Protein AF-0000000078803824 (afdb_homodimer)

Solvent-accessible surface area (backbone atoms only — not comparable to full-atom values): 54491 Å² total; per-residue (Å²): 132,78,79,74,80,80,73,54,70,80,47,71,66,56,55,49,38,40,57,71,44,44,69,48,66,84,35,58,51,28,41,52,42,49,44,40,53,62,34,44,68,59,43,46,65,70,45,29,51,63,66,74,70,58,66,74,62,57,33,62,80,34,62,63,42,65,62,36,74,56,30,38,49,68,44,58,50,44,50,47,41,47,64,55,35,48,16,42,40,53,66,41,57,42,48,47,38,25,36,46,71,50,48,48,52,46,40,66,52,39,54,52,47,29,52,52,52,71,46,52,39,37,48,26,30,48,90,40,15,50,33,54,46,38,44,40,33,20,47,43,30,21,54,40,35,63,55,56,60,69,59,69,70,54,48,73,58,39,43,78,30,42,82,40,40,46,47,36,84,27,54,16,47,31,49,14,49,32,49,50,51,49,34,38,52,28,58,74,38,44,61,55,89,88,44,73,16,23,47,38,57,3,46,59,52,41,32,63,71,73,64,41,78,44,58,30,37,40,28,34,66,63,56,60,66,48,56,43,50,30,24,29,50,46,25,47,1,35,70,25,48,41,64,29,60,51,49,85,69,64,23,54,34,65,68,54,44,53,53,48,51,52,52,31,52,74,65,39,25,44,60,44,32,38,44,38,43,30,26,30,86,74,41,20,28,51,32,65,32,46,62,49,39,54,50,19,61,75,62,66,22,42,28,33,30,48,12,35,59,39,44,54,40,57,46,17,87,85,52,28,68,73,52,51,35,58,57,67,28,48,26,38,25,33,23,37,28,34,78,60,48,33,62,56,42,33,10,24,24,33,35,68,52,39,66,50,49,56,54,56,54,49,74,35,89,76,68,26,43,88,73,39,67,29,53,35,26,62,38,87,51,46,57,28,50,65,61,53,56,57,50,48,47,44,42,38,41,46,8,34,56,36,46,19,52,54,48,53,50,20,32,52,49,31,49,50,51,52,50,56,35,64,69,34,65,40,35,42,69,72,39,76,52,76,33,32,16,27,28,28,39,77,39,51,49,65,43,54,57,22,57,75,71,42,52,73,67,52,41,51,53,47,49,53,32,43,29,51,37,44,52,50,31,43,53,50,37,51,47,64,55,77,39,34,56,30,64,41,73,45,53,50,59,92,60,77,48,40,86,38,49,29,40,25,40,28,41,71,38,88,72,44,47,74,66,52,55,55,47,51,56,53,50,47,55,57,46,44,67,69,40,83,55,36,47,54,51,42,53,52,53,24,52,57,51,46,64,76,102,132,79,80,75,80,80,72,54,69,80,46,70,66,56,54,48,38,41,58,70,44,44,71,48,64,83,36,59,52,29,41,51,44,48,43,42,53,63,34,46,68,59,42,46,64,69,44,28,50,65,65,74,70,57,65,75,62,56,32,62,80,35,62,62,41,67,62,35,75,55,29,38,50,67,45,57,51,44,50,48,42,47,65,54,34,49,17,43,40,54,66,41,57,41,49,49,39,23,36,47,72,50,49,48,52,46,41,68,52,39,54,51,47,30,52,50,52,71,47,51,40,36,48,26,31,48,90,42,13,49,33,54,48,37,46,39,34,20,47,42,32,21,54,42,34,64,57,56,61,70,58,70,70,55,48,71,58,40,45,80,30,43,82,38,41,45,46,37,85,28,53,16,48,32,49,15,50,34,49,51,50,50,32,38,50,27,60,73,37,44,60,55,89,88,45,72,16,23,45,37,57,3,46,58,53,42,32,63,71,75,64,42,78,43,59,32,37,40,28,33,67,63,56,62,66,47,54,44,51,31,25,28,50,45,24,47,1,35,69,25,50,39,64,29,60,52,48,87,71,65,23,54,34,64,68,56,44,52,52,48,52,52,51,32,51,73,65,40,26,43,58,43,32,36,45,38,43,32,26,29,86,74,44,21,28,51,33,66,33,48,62,50,40,53,50,21,60,74,63,65,22,42,28,33,31,48,12,37,58,40,45,56,40,57,48,18,87,87,51,28,67,74,54,50,35,58,55,68,28,47,27,38,24,34,24,38,30,33,77,60,50,35,63,56,40,33,10,24,24,33,36,68,52,41,67,51,49,55,54,56,54,50,74,36,86,74,67,24,43,86,73,40,67,30,52,34,27,61,38,88,52,44,56,29,50,63,60,52,56,57,50,48,49,44,40,38,40,46,8,33,55,35,46,18,53,56,49,51,51,20,31,51,49,29,48,51,53,52,49,55,33,63,69,34,65,39,35,42,70,72,40,76,52,74,34,31,17,27,26,28,39,78,40,51,48,66,44,56,58,21,58,75,73,42,51,74,69,52,41,52,54,45,49,53,32,41,27,50,37,44,53,51,28,42,54,50,38,52,48,62,56,78,38,33,57,30,65,39,73,46,52,50,58,92,59,77,48,42,85,38,49,28,40,24,39,28,42,71,39,87,72,45,47,73,66,53,56,55,47,50,54,52,49,47,54,57,46,44,67,70,41,84,55,36,47,54,51,41,53,53,51,24,52,59,51,47,64,78,101

Radius of gyration: 29.76 Å; Cα contacts (8 Å, |Δi|>4): 2350; chains: 2; bounding box: 78×91×84 Å

Nearest PDB structures (foldseek):
  4rj0-assembly2_D  TM=9.073E-01  e=3.257E-35  Sphaerobacter thermophilus DSM 20745
  4rj0-assembly2_C  TM=8.876E-01  e=8.154E-36  Sphaerobacter thermophilus DSM 20745
  4rlg-assembly1_B  TM=8.955E-01  e=3.821E-35  Sphaerobacter thermophilus DSM 20745
  4rlg-assembly2_C  TM=8.941E-01  e=1.109E-34  Sphaerobacter thermophilus DSM 20745
  7a0a-assembly2_D  TM=9.058E-01  e=8.853E-34  Mus musculus

Structure (mmCIF, N/CA/C/O backbone):
data_AF-0000000078803824-model_v1
#
loop_
_entity.id
_entity.type
_entity.pdbx_description
1 polymer 'Hypothetical Glutamate decarboxylase'
#
loop_
_atom_site.group_PDB
_atom_site.id
_atom_site.type_symbol
_atom_site.label_atom_id
_atom_site.label_alt_id
_atom_site.label_comp_id
_atom_site.label_asym_id
_atom_site.label_entity_id
_atom_site.label_seq_id
_atom_site.pdbx_PDB_ins_code
_atom_site.Cartn_x
_atom_site.Cartn_y
_atom_site.Cartn_z
_atom_site.occupancy
_atom_site.B_iso_or_equiv
_atom_site.auth_seq_id
_atom_site.auth_comp_id
_atom_site.auth_asym_id
_atom_site.auth_atom_id
_atom_site.pdbx_PDB_model_num
ATOM 1 N N . MET A 1 1 ? -46.406 -16.578 17.766 1 24.45 1 MET A N 1
ATOM 2 C CA . MET A 1 1 ? -45.938 -16.891 16.406 1 24.45 1 MET A CA 1
ATOM 3 C C . MET A 1 1 ? -44.438 -16.875 16.312 1 24.45 1 MET A C 1
ATOM 5 O O . MET A 1 1 ? -43.812 -15.859 16.641 1 24.45 1 MET A O 1
ATOM 9 N N . THR A 1 2 ? -43.688 -17.875 16.469 1 27.47 2 THR A N 1
ATOM 10 C CA . THR A 1 2 ? -42.25 -18.125 16.719 1 27.47 2 THR A CA 1
ATOM 11 C C . THR A 1 2 ? -41.406 -17.594 15.57 1 27.47 2 THR A C 1
ATOM 13 O O . THR A 1 2 ? -41.656 -17.938 14.414 1 27.47 2 THR A O 1
ATOM 16 N N . ILE A 1 3 ? -40.969 -16.391 15.688 1 36.97 3 ILE A N 1
ATOM 17 C CA . ILE A 1 3 ? -40.094 -15.844 14.656 1 36.97 3 ILE A CA 1
ATOM 18 C C . ILE A 1 3 ? -39.188 -16.938 14.125 1 36.97 3 ILE A C 1
ATOM 20 O O . ILE A 1 3 ? -38.375 -17.484 14.875 1 36.97 3 ILE A O 1
ATOM 24 N N . GLU A 1 4 ? -39.469 -17.703 13.328 1 34.03 4 GLU A N 1
ATOM 25 C CA . GLU A 1 4 ? -38.719 -18.797 12.734 1 34.03 4 GLU A CA 1
ATOM 26 C C . GLU A 1 4 ? -37.344 -18.359 12.258 1 34.03 4 GLU A C 1
ATOM 28 O O . GLU A 1 4 ? -37.25 -17.438 11.438 1 34.03 4 GLU A O 1
ATOM 33 N N . GLU A 1 5 ? -36.219 -18.391 12.984 1 39.97 5 GLU A N 1
ATOM 34 C CA . GLU A 1 5 ? -34.781 -18.125 12.844 1 39.97 5 GLU A CA 1
ATOM 35 C C . GLU A 1 5 ? -34.25 -18.703 11.539 1 39.97 5 GLU A C 1
ATOM 37 O O . GLU A 1 5 ? -34.094 -19.922 11.406 1 39.97 5 GLU A O 1
ATOM 42 N N . ARG A 1 6 ? -34.625 -18.203 10.508 1 50.47 6 ARG A N 1
ATOM 43 C CA . ARG A 1 6 ? -34.156 -18.625 9.195 1 50.47 6 ARG A CA 1
ATOM 44 C C . ARG A 1 6 ? -32.625 -18.609 9.125 1 50.47 6 ARG A C 1
ATOM 46 O O . ARG A 1 6 ? -31.984 -17.609 9.438 1 50.47 6 ARG A O 1
ATOM 53 N N . THR A 1 7 ? -32.031 -19.812 9.203 1 55.06 7 THR A N 1
ATOM 54 C CA . THR A 1 7 ? -30.594 -19.969 9.062 1 55.06 7 THR A CA 1
ATOM 55 C C . THR A 1 7 ? -30.188 -20.047 7.594 1 55.06 7 THR A C 1
ATOM 57 O O . THR A 1 7 ? -30.828 -20.734 6.809 1 55.06 7 THR A O 1
ATOM 60 N N . ALA A 1 8 ? -29.234 -19.281 7.242 1 68.44 8 ALA A N 1
ATOM 61 C CA . ALA A 1 8 ? -28.703 -19.359 5.879 1 68.44 8 ALA A CA 1
ATOM 62 C C . ALA A 1 8 ? -27.953 -20.672 5.66 1 68.44 8 ALA A C 1
ATOM 64 O O . ALA A 1 8 ? -27.172 -21.094 6.52 1 68.44 8 ALA A O 1
ATOM 65 N N . ASP A 1 9 ? -28.297 -21.422 4.605 1 72.81 9 ASP A N 1
ATOM 66 C CA . ASP A 1 9 ? -27.641 -22.688 4.293 1 72.81 9 ASP A CA 1
ATOM 67 C C . ASP A 1 9 ? -26.609 -22.516 3.18 1 72.81 9 ASP A C 1
ATOM 69 O O . ASP A 1 9 ? -26.781 -21.672 2.293 1 72.81 9 ASP A O 1
ATOM 73 N N . VAL A 1 10 ? -25.578 -23.172 3.447 1 83.75 10 VAL A N 1
ATOM 74 C CA . VAL A 1 10 ? -24.531 -23.156 2.424 1 83.75 10 VAL A CA 1
ATOM 75 C C . VAL A 1 10 ? -24.766 -24.281 1.428 1 83.75 10 VAL A C 1
ATOM 77 O O . VAL A 1 10 ? -24.656 -25.453 1.778 1 83.75 10 VAL A O 1
ATOM 80 N N . ASN A 1 11 ? -25.203 -23.953 0.291 1 84.38 11 ASN A N 1
ATOM 81 C CA . ASN A 1 11 ? -25.312 -24.859 -0.838 1 84.38 11 ASN A CA 1
ATOM 82 C C . ASN A 1 11 ? -25.047 -24.156 -2.164 1 84.38 11 ASN A C 1
ATOM 84 O O . ASN A 1 11 ? -24.953 -22.922 -2.209 1 84.38 11 ASN A O 1
ATOM 88 N N . LEU A 1 12 ? -24.906 -24.875 -3.119 1 83.69 12 LEU A N 1
ATOM 89 C CA . LEU A 1 12 ? -24.484 -24.344 -4.414 1 83.69 12 LEU A CA 1
ATOM 90 C C . LEU A 1 12 ? -25.547 -23.391 -4.973 1 83.69 12 LEU A C 1
ATOM 92 O O . LEU A 1 12 ? -25.219 -22.391 -5.617 1 83.69 12 LEU A O 1
ATOM 96 N N . GLU A 1 13 ? -26.75 -23.672 -4.715 1 83.25 13 GLU A N 1
ATOM 97 C CA . GLU A 1 13 ? -27.844 -22.844 -5.207 1 83.25 13 GLU A CA 1
ATOM 98 C C . GLU A 1 13 ? -27.812 -21.453 -4.57 1 83.25 13 GLU A C 1
ATOM 100 O O . GLU A 1 13 ? -27.984 -20.453 -5.258 1 83.25 13 GLU A O 1
ATOM 105 N N . SER A 1 14 ? -27.625 -21.484 -3.311 1 83.88 14 SER A N 1
ATOM 106 C CA . SER A 1 14 ? -27.562 -20.219 -2.598 1 83.88 14 SER A CA 1
ATOM 107 C C . SER A 1 14 ? -26.375 -19.375 -3.057 1 83.88 14 SER A C 1
ATOM 109 O O . SER A 1 14 ? -26.484 -18.156 -3.162 1 83.88 14 SER A O 1
ATOM 111 N N . LEU A 1 15 ? -25.297 -20.047 -3.307 1 87.12 15 LEU A N 1
ATOM 112 C CA . LEU A 1 15 ? -24.109 -19.328 -3.771 1 87.12 15 LEU A CA 1
ATOM 113 C C . LEU A 1 15 ? -24.328 -18.797 -5.18 1 87.12 15 LEU A C 1
ATOM 115 O O . LEU A 1 15 ? -23.922 -17.656 -5.48 1 87.12 15 LEU A O 1
ATOM 119 N N . HIS A 1 16 ? -24.969 -19.609 -5.969 1 86.5 16 HIS A N 1
ATOM 120 C CA . HIS A 1 16 ? -25.281 -19.141 -7.316 1 86.5 16 HIS A CA 1
ATOM 121 C C . HIS A 1 16 ? -26.156 -17.906 -7.289 1 86.5 16 HIS A C 1
ATOM 123 O O . HIS A 1 16 ? -25.984 -17 -8.109 1 86.5 16 HIS A O 1
ATOM 129 N N . ARG A 1 17 ? -27.016 -17.844 -6.348 1 84.19 17 ARG A N 1
ATOM 130 C CA . ARG A 1 17 ? -27.953 -16.719 -6.238 1 84.19 17 ARG A CA 1
ATOM 131 C C . ARG A 1 17 ? -27.219 -15.422 -5.938 1 84.19 17 ARG A C 1
ATOM 133 O O . ARG A 1 17 ? -27.578 -14.367 -6.465 1 84.19 17 ARG A O 1
ATOM 140 N N . ILE A 1 18 ? -26.266 -15.531 -5.156 1 86.69 18 ILE A N 1
ATOM 141 C CA . ILE A 1 18 ? -25.594 -14.297 -4.773 1 86.69 18 ILE A CA 1
ATOM 142 C C . ILE A 1 18 ? -24.797 -13.75 -5.961 1 86.69 18 ILE A C 1
ATOM 144 O O . ILE A 1 18 ? -24.484 -12.555 -6.012 1 86.69 18 ILE A O 1
ATOM 148 N N . PHE A 1 19 ? -24.547 -14.602 -6.961 1 87.88 19 PHE A N 1
ATOM 149 C CA . PHE A 1 19 ? -23.781 -14.172 -8.125 1 87.88 19 PHE A CA 1
ATOM 150 C C . PHE A 1 19 ? -24.703 -13.844 -9.297 1 87.88 19 PHE A C 1
ATOM 152 O O . PHE A 1 19 ? -24.266 -13.289 -10.305 1 87.88 19 PHE A O 1
ATOM 159 N N . THR A 1 20 ? -25.969 -14.156 -9.188 1 82.81 20 THR A N 1
ATOM 160 C CA . THR A 1 20 ? -26.812 -14.055 -10.383 1 82.81 20 THR A CA 1
ATOM 161 C C . THR A 1 20 ? -28.031 -13.18 -10.109 1 82.81 20 THR A C 1
ATOM 163 O O . THR A 1 20 ? -28.641 -12.656 -11.039 1 82.81 20 THR A O 1
ATOM 166 N N . ILE A 1 21 ? -28.391 -13.07 -8.836 1 79.38 21 ILE A N 1
ATOM 167 C CA . ILE A 1 21 ? -29.609 -12.336 -8.516 1 79.38 21 ILE A CA 1
ATOM 168 C C . ILE A 1 21 ? -29.25 -11.039 -7.793 1 79.38 21 ILE A C 1
ATOM 170 O O . ILE A 1 21 ? -28.656 -11.062 -6.711 1 79.38 21 ILE A O 1
ATOM 174 N N . PRO A 1 22 ? -29.688 -9.977 -8.406 1 81.44 22 PRO A N 1
ATOM 175 C CA . PRO A 1 22 ? -29.438 -8.695 -7.738 1 81.44 22 PRO A CA 1
ATOM 176 C C . PRO A 1 22 ? -30.234 -8.539 -6.441 1 81.44 22 PRO A C 1
ATOM 178 O O . PRO A 1 22 ? -31.25 -9.203 -6.254 1 81.44 22 PRO A O 1
ATOM 181 N N . GLU A 1 23 ? -29.75 -7.68 -5.629 1 79.12 23 GLU A N 1
ATOM 182 C CA . GLU A 1 23 ? -30.484 -7.379 -4.406 1 79.12 23 GLU A CA 1
ATOM 183 C C . GLU A 1 23 ? -31.766 -6.617 -4.703 1 79.12 23 GLU A C 1
ATOM 185 O O . GLU A 1 23 ? -31.766 -5.68 -5.508 1 79.12 23 GLU A O 1
ATOM 190 N N . ALA A 1 24 ? -32.812 -7.066 -4.059 1 77 24 ALA A N 1
ATOM 191 C CA . ALA A 1 24 ? -34.094 -6.418 -4.27 1 77 24 ALA A CA 1
ATOM 192 C C . ALA A 1 24 ? -34.094 -5 -3.701 1 77 24 ALA A C 1
ATOM 194 O O . ALA A 1 24 ? -33.5 -4.75 -2.643 1 77 24 ALA A O 1
ATOM 195 N N . PRO A 1 25 ? -34.75 -4.086 -4.418 1 78.19 25 PRO A N 1
ATOM 196 C CA . PRO A 1 25 ? -34.812 -2.705 -3.932 1 78.19 25 PRO A CA 1
ATOM 197 C C . PRO A 1 25 ? -35.469 -2.598 -2.549 1 78.19 25 PRO A C 1
ATOM 199 O O . PRO A 1 25 ? -35.125 -1.695 -1.778 1 78.19 25 PRO A O 1
ATOM 202 N N . ASP A 1 26 ? -36.25 -3.574 -2.244 1 81.62 26 ASP A N 1
ATOM 203 C CA . ASP A 1 26 ? -36.969 -3.494 -0.976 1 81.62 26 ASP A CA 1
ATOM 204 C C . ASP A 1 26 ? -36.25 -4.293 0.111 1 81.62 26 ASP A C 1
ATOM 206 O O . ASP A 1 26 ? -36.719 -4.324 1.261 1 81.62 26 ASP A O 1
ATOM 210 N N . SER A 1 27 ? -35.219 -4.883 -0.281 1 84.12 27 SER A N 1
ATOM 211 C CA . SER A 1 27 ? -34.406 -5.543 0.733 1 84.12 27 SER A CA 1
ATOM 212 C C . SER A 1 27 ? -33.75 -4.523 1.657 1 84.12 27 SER A C 1
ATOM 214 O O . SER A 1 27 ? -33.781 -3.324 1.383 1 84.12 27 SER A O 1
ATOM 216 N N . THR A 1 28 ? -33.219 -4.988 2.781 1 83.5 28 THR A N 1
ATOM 217 C CA . THR A 1 28 ? -32.5 -4.102 3.705 1 83.5 28 THR A CA 1
ATOM 218 C C . THR A 1 28 ? -31.359 -3.389 3.002 1 83.5 28 THR A C 1
ATOM 220 O O . THR A 1 28 ? -31.219 -2.17 3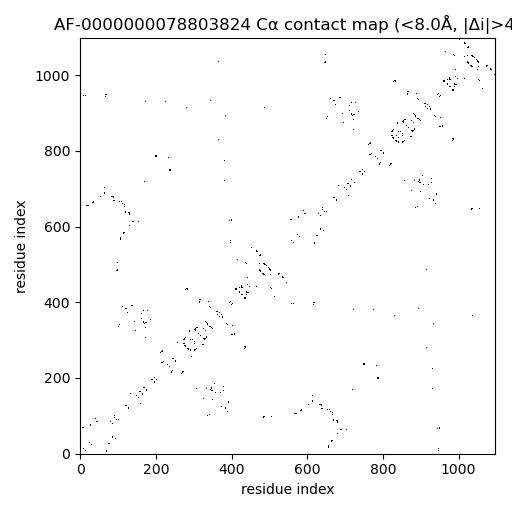.119 1 83.5 28 THR A O 1
ATOM 223 N N . LEU A 1 29 ? -30.609 -4.074 2.297 1 85.06 29 LEU A N 1
ATOM 224 C CA . LEU A 1 29 ? -29.484 -3.492 1.569 1 85.06 29 LEU A CA 1
ATOM 225 C C . LEU A 1 29 ? -29.984 -2.543 0.482 1 85.06 29 LEU A C 1
ATOM 227 O O . LEU A 1 29 ? -29.406 -1.471 0.281 1 85.06 29 LEU A O 1
ATOM 231 N N . GLY A 1 30 ? -30.969 -2.951 -0.21 1 81.5 30 GLY A N 1
ATOM 232 C CA . GLY A 1 30 ? -31.562 -2.086 -1.217 1 81.5 30 GLY A CA 1
ATOM 233 C C . GLY A 1 30 ? -32.062 -0.773 -0.65 1 81.5 30 GLY A C 1
ATOM 234 O O . GLY A 1 30 ? -31.875 0.287 -1.242 1 81.5 30 GLY A O 1
ATOM 235 N N . LYS A 1 31 ? -32.688 -0.847 0.504 1 83.06 31 LYS A N 1
ATOM 236 C CA . LYS A 1 31 ? -33.188 0.347 1.164 1 83.06 31 LYS A CA 1
ATOM 237 C C . LYS A 1 31 ? -32.062 1.277 1.592 1 83.06 31 LYS A C 1
ATOM 239 O O . LYS A 1 31 ? -32.156 2.492 1.4 1 83.06 31 LYS A O 1
ATOM 244 N N . ILE A 1 32 ? -31.125 0.719 2.127 1 80.5 32 ILE A N 1
ATOM 245 C CA . ILE A 1 32 ? -29.984 1.502 2.586 1 80.5 32 ILE A CA 1
ATOM 246 C C . ILE A 1 32 ? -29.297 2.178 1.395 1 80.5 32 ILE A C 1
ATOM 248 O O . ILE A 1 32 ? -28.953 3.355 1.462 1 80.5 32 ILE A O 1
ATOM 252 N N . GLU A 1 33 ? -29.141 1.432 0.379 1 83 33 GLU A N 1
ATOM 253 C CA . GLU A 1 33 ? -28.547 1.986 -0.833 1 83 33 GLU A CA 1
ATOM 254 C C . GLU A 1 33 ? -29.359 3.158 -1.365 1 83 33 GLU A C 1
ATOM 256 O O . GLU A 1 33 ? -28.797 4.176 -1.775 1 83 33 GLU A O 1
ATOM 261 N N . GLN A 1 34 ? -30.641 2.994 -1.37 1 80.38 34 GLN A N 1
ATOM 262 C CA . GLN A 1 34 ? -31.531 4.051 -1.845 1 80.38 34 GLN A CA 1
ATOM 263 C C . GLN A 1 34 ? -31.453 5.281 -0.947 1 80.38 34 GLN A C 1
ATOM 265 O O . GLN A 1 34 ? -31.438 6.41 -1.436 1 80.38 34 GLN A O 1
ATOM 270 N N . GLU A 1 35 ? -31.422 5.059 0.313 1 81.81 35 GLU A N 1
ATOM 271 C CA . GLU A 1 35 ? -31.359 6.168 1.263 1 81.81 35 GLU A CA 1
ATOM 272 C C . GLU A 1 35 ? -30.078 6.969 1.098 1 81.81 35 GLU A C 1
ATOM 274 O O . GLU A 1 35 ? -30.094 8.203 1.125 1 81.81 35 GLU A O 1
ATOM 279 N N . ILE A 1 36 ? -29.062 6.305 0.88 1 77.31 36 ILE A N 1
ATOM 280 C CA . ILE A 1 36 ? -27.781 6.957 0.707 1 77.31 36 ILE A CA 1
ATOM 281 C C . ILE A 1 36 ? -27.766 7.738 -0.604 1 77.31 36 ILE A C 1
ATOM 283 O O . ILE A 1 36 ? -27.25 8.859 -0.661 1 77.31 36 ILE A O 1
ATOM 287 N N . SER A 1 37 ? -28.344 7.105 -1.604 1 76.69 37 SER A N 1
ATOM 288 C CA . SER A 1 37 ? -28.391 7.727 -2.922 1 76.69 37 SER A CA 1
ATOM 289 C C . SER A 1 37 ? -29.234 8.992 -2.906 1 76.69 37 SER A C 1
ATOM 291 O O . SER A 1 37 ? -28.922 9.969 -3.59 1 76.69 37 SER A O 1
ATOM 293 N N . GLN A 1 38 ? -30.25 8.93 -2.109 1 76.56 38 GLN A N 1
ATOM 294 C CA . GLN A 1 38 ? -31.203 10.031 -2.104 1 76.56 38 GLN A CA 1
ATOM 295 C C . GLN A 1 38 ? -30.672 11.211 -1.293 1 76.56 38 GLN A C 1
ATOM 297 O O . GLN A 1 38 ? -30.859 12.367 -1.683 1 76.56 38 GLN A O 1
ATOM 302 N N . ASN A 1 39 ? -30.125 10.844 -0.148 1 76.88 39 ASN A N 1
ATOM 303 C CA . ASN A 1 39 ? -29.609 11.898 0.708 1 76.88 39 ASN A CA 1
ATOM 304 C C . ASN A 1 39 ? -28.516 11.375 1.642 1 76.88 39 ASN A C 1
ATOM 306 O O . ASN A 1 39 ? -28.797 11.016 2.787 1 76.88 39 ASN A O 1
ATOM 310 N N . LEU A 1 40 ? -27.406 11.508 1.188 1 76 40 LEU A N 1
ATOM 311 C CA . LEU A 1 40 ? -26.266 10.984 1.94 1 76 40 LEU A CA 1
ATOM 312 C C . LEU A 1 40 ? -26.125 11.695 3.281 1 76 40 LEU A C 1
ATOM 314 O O . LEU A 1 40 ? -25.938 11.055 4.316 1 76 40 LEU A O 1
ATOM 318 N N . ASN A 1 41 ? -26.141 13.039 3.219 1 73.69 41 ASN A N 1
ATOM 319 C CA . ASN A 1 41 ? -25.984 13.82 4.441 1 73.69 41 ASN A CA 1
ATOM 320 C C . ASN A 1 41 ? -27.031 13.445 5.484 1 73.69 41 ASN A C 1
ATOM 322 O O . ASN A 1 41 ? -26.719 13.305 6.668 1 73.69 41 ASN A O 1
ATOM 326 N N . GLU A 1 42 ? -28.219 13.352 4.977 1 76.12 42 GLU A N 1
ATOM 327 C CA . GLU A 1 42 ? -29.281 12.969 5.887 1 76.12 42 GLU A CA 1
ATOM 328 C C . GLU A 1 42 ? -29.078 11.547 6.414 1 76.12 42 GLU A C 1
ATOM 330 O O . GLU A 1 42 ? -29.328 11.273 7.59 1 76.12 42 GLU A O 1
ATOM 335 N N . PHE A 1 43 ? -28.766 10.727 5.559 1 80.5 43 PHE A N 1
ATOM 336 C CA . PHE A 1 43 ? -28.5 9.344 5.957 1 80.5 43 PHE A CA 1
ATOM 337 C C . PHE A 1 43 ? -27.422 9.289 7.035 1 80.5 43 PHE A C 1
ATOM 339 O O . PHE A 1 43 ? -27.609 8.633 8.062 1 80.5 43 PHE A O 1
ATOM 346 N N . LEU A 1 44 ? -26.344 9.938 6.805 1 77.12 44 LEU A N 1
ATOM 347 C CA . LEU A 1 44 ? -25.234 9.938 7.758 1 77.12 44 LEU A CA 1
ATOM 348 C C . LEU A 1 44 ? -25.641 10.625 9.062 1 77.12 44 LEU A C 1
ATOM 350 O O . LEU A 1 44 ? -25.297 10.148 10.148 1 77.12 44 LEU A O 1
ATOM 354 N N . GLY A 1 45 ? -26.281 11.742 8.906 1 74.25 45 GLY A N 1
ATOM 355 C CA . GLY A 1 45 ? -26.766 12.445 10.086 1 74.25 45 GLY A CA 1
ATOM 356 C C . GLY A 1 45 ? -27.688 11.594 10.953 1 74.25 45 GLY A C 1
ATOM 357 O O . GLY A 1 45 ? -27.641 11.68 12.18 1 74.25 45 GLY A O 1
ATOM 358 N N . THR A 1 46 ? -28.438 10.719 10.305 1 78.38 46 THR A N 1
ATOM 359 C CA . THR A 1 46 ? -29.422 9.898 10.992 1 78.38 46 THR A CA 1
ATOM 360 C C . THR A 1 46 ? -28.75 8.664 11.609 1 78.38 46 THR A C 1
ATOM 362 O O . THR A 1 46 ? -29.172 8.188 12.664 1 78.38 46 THR A O 1
ATOM 365 N N . HIS A 1 47 ? -27.812 8.273 10.953 1 79.69 47 HIS A N 1
ATOM 366 C CA . HIS A 1 47 ? -27.328 6.953 11.336 1 79.69 47 HIS A CA 1
ATOM 367 C C . HIS A 1 47 ? -26.031 7.051 12.125 1 79.69 47 HIS A C 1
ATOM 369 O O . HIS A 1 47 ? -25.625 6.098 12.797 1 79.69 47 HIS A O 1
ATOM 375 N N . ILE A 1 48 ? -25.312 8.094 11.984 1 74.25 48 ILE A N 1
ATOM 376 C CA . ILE A 1 48 ? -24.125 8.266 12.797 1 74.25 48 ILE A CA 1
ATOM 377 C C . ILE A 1 48 ? -24.516 8.641 14.219 1 74.25 48 ILE A C 1
ATOM 379 O O . ILE A 1 48 ? -25.328 9.531 14.43 1 74.25 48 ILE A O 1
ATOM 383 N N . ALA A 1 49 ? -23.938 7.891 15.117 1 63.34 49 ALA A N 1
ATOM 384 C CA . ALA A 1 49 ? -24.281 8.047 16.531 1 63.34 49 ALA A CA 1
ATOM 385 C C . ALA A 1 49 ? -23.828 9.398 17.062 1 63.34 49 ALA A C 1
ATOM 387 O O . ALA A 1 49 ? -22.734 9.859 16.734 1 63.34 49 ALA A O 1
ATOM 388 N N . ALA A 1 50 ? -24.641 9.805 17.781 1 55.91 50 ALA A N 1
ATOM 389 C CA . ALA A 1 50 ? -24.406 11.102 18.406 1 55.91 50 ALA A CA 1
ATOM 390 C C . ALA A 1 50 ? -23.328 11 19.484 1 55.91 50 ALA A C 1
ATOM 392 O O . ALA A 1 50 ? -22.516 11.922 19.641 1 55.91 50 ALA A O 1
ATOM 393 N N . ILE A 1 51 ? -23.438 9.844 20.094 1 59.28 51 ILE A N 1
ATOM 394 C CA . ILE A 1 51 ? -22.484 9.695 21.188 1 59.28 51 ILE A CA 1
ATOM 395 C C . ILE A 1 51 ? -21.359 8.766 20.766 1 59.28 51 ILE A C 1
ATOM 397 O O . ILE A 1 51 ? -21.594 7.645 20.312 1 59.28 51 ILE A O 1
ATOM 401 N N . GLU A 1 52 ? -20.234 9.344 21.031 1 64.44 52 GLU A N 1
ATOM 402 C CA . GLU A 1 52 ? -19.031 8.578 20.688 1 64.44 52 GLU A CA 1
ATOM 403 C C . GLU A 1 52 ? -18.781 7.473 21.703 1 64.44 52 GLU A C 1
ATOM 405 O O . GLU A 1 52 ? -18.891 7.695 22.906 1 64.44 52 GLU A O 1
ATOM 410 N N . LYS A 1 53 ? -18.656 6.297 21.312 1 73.69 53 LYS A N 1
ATOM 411 C CA . LYS A 1 53 ? -18.266 5.156 22.141 1 73.69 53 LYS A CA 1
ATOM 412 C C . LYS A 1 53 ? -16.734 5.039 22.203 1 73.69 53 LYS A C 1
ATOM 414 O O . LYS A 1 53 ? -16.047 5.363 21.234 1 73.69 53 LYS A O 1
ATOM 419 N N . PRO A 1 54 ? -16.281 4.691 23.453 1 76.06 54 PRO A N 1
ATOM 420 C CA . PRO A 1 54 ? -14.852 4.395 23.516 1 76.06 54 PRO A CA 1
ATOM 421 C C . PRO A 1 54 ? -14.422 3.299 22.547 1 76.06 54 PRO A C 1
ATOM 423 O O . PRO A 1 54 ? -15.188 2.355 22.312 1 76.06 54 PRO A O 1
ATOM 426 N N . LEU A 1 55 ? -13.297 3.49 22.047 1 79 55 LEU A N 1
ATOM 427 C CA . LEU A 1 55 ? -12.766 2.555 21.062 1 79 55 LEU A CA 1
ATOM 428 C C . LEU A 1 55 ? -12.805 1.125 21.594 1 79 55 LEU A C 1
ATOM 430 O O . LEU A 1 55 ? -13.086 0.189 20.844 1 79 55 LEU A O 1
ATOM 434 N N . ALA A 1 56 ? -12.5 0.919 22.875 1 81.69 56 ALA A N 1
ATOM 435 C CA . ALA A 1 56 ? -12.484 -0.406 23.5 1 81.69 56 ALA A CA 1
ATOM 436 C C . ALA A 1 56 ? -13.844 -1.084 23.375 1 81.69 56 ALA A C 1
ATOM 438 O O . ALA A 1 56 ? -13.93 -2.305 23.219 1 81.69 56 ALA A O 1
ATOM 439 N N . GLU A 1 57 ? -14.844 -0.308 23.469 1 85.62 57 GLU A N 1
ATOM 440 C CA . GLU A 1 57 ? -16.203 -0.845 23.328 1 85.62 57 GLU A CA 1
ATOM 441 C C . GLU A 1 57 ? -16.5 -1.209 21.875 1 85.62 57 GLU A C 1
ATOM 443 O O . GLU A 1 57 ? -17.141 -2.219 21.609 1 85.62 57 GLU A O 1
ATOM 448 N N . ILE A 1 58 ? -16.094 -0.373 20.953 1 86.12 58 ILE A N 1
ATOM 449 C CA . ILE A 1 58 ? -16.297 -0.625 19.531 1 86.12 58 ILE A CA 1
ATOM 450 C C . ILE A 1 58 ? -15.57 -1.908 19.125 1 86.12 58 ILE A C 1
ATOM 452 O O . ILE A 1 58 ? -16.094 -2.697 18.344 1 86.12 58 ILE A O 1
ATOM 456 N N . GLU A 1 59 ? -14.398 -2.137 19.734 1 88 59 GLU A N 1
ATOM 457 C CA . GLU A 1 59 ? -13.57 -3.299 19.422 1 88 59 GLU A CA 1
ATOM 458 C C . GLU A 1 59 ? -14.289 -4.598 19.781 1 88 59 GLU A C 1
ATOM 460 O O . GLU A 1 59 ? -14.039 -5.637 19.172 1 88 59 GLU A O 1
ATOM 465 N N . GLN A 1 60 ? -15.164 -4.562 20.719 1 90.56 60 GLN A N 1
ATOM 466 C CA . GLN A 1 60 ? -15.898 -5.754 21.141 1 90.56 60 GLN A CA 1
ATOM 467 C C . GLN A 1 60 ? -16.828 -6.25 20.047 1 90.56 60 GLN A C 1
ATOM 469 O O . GLN A 1 60 ? -17.109 -7.449 19.953 1 90.56 60 GLN A O 1
ATOM 474 N N . ASP A 1 61 ? -17.266 -5.336 19.266 1 90.88 61 ASP A N 1
ATOM 475 C CA . ASP A 1 61 ? -18.141 -5.703 18.156 1 90.88 61 ASP A CA 1
ATOM 476 C C . ASP A 1 61 ? -17.344 -6.383 17.047 1 90.88 61 ASP A C 1
ATOM 478 O O . ASP A 1 61 ? -17.938 -7 16.141 1 90.88 61 ASP A O 1
ATOM 482 N N . PHE A 1 62 ? -16.078 -6.289 17.078 1 93.25 62 PHE A N 1
ATOM 483 C CA . PHE A 1 62 ? -15.18 -6.82 16.062 1 93.25 62 PHE A CA 1
ATOM 484 C C . PHE A 1 62 ? -14.094 -7.68 16.703 1 93.25 62 PHE A C 1
ATOM 486 O O . PHE A 1 62 ? -12.914 -7.551 16.359 1 93.25 62 PHE A O 1
ATOM 493 N N . ALA A 1 63 ? -14.438 -8.586 17.531 1 91.81 63 ALA A N 1
ATOM 494 C CA . ALA A 1 63 ? -13.477 -9.297 18.375 1 91.81 63 ALA A CA 1
ATOM 495 C C . ALA A 1 63 ? -13.266 -10.727 17.891 1 91.81 63 ALA A C 1
ATOM 497 O O . ALA A 1 63 ? -12.281 -11.367 18.25 1 91.81 63 ALA A O 1
ATOM 498 N N . SER A 1 64 ? -14.133 -11.234 17.094 1 93.5 64 SER A N 1
ATOM 499 C CA . SER A 1 64 ? -14.016 -12.625 16.688 1 93.5 64 SER A CA 1
ATOM 500 C C . SER A 1 64 ? -12.906 -12.805 15.648 1 93.5 64 SER A C 1
ATOM 502 O O . SER A 1 64 ? -12.891 -12.117 14.625 1 93.5 64 SER A O 1
ATOM 504 N N . HIS A 1 65 ? -12.047 -13.742 15.906 1 93.81 65 HIS A N 1
ATOM 505 C CA . HIS A 1 65 ? -10.977 -14.047 14.977 1 93.81 65 HIS A CA 1
ATOM 506 C C . HIS A 1 65 ? -11.352 -15.203 14.055 1 93.81 65 HIS A C 1
ATOM 508 O O . HIS A 1 65 ? -10.547 -15.633 13.227 1 93.81 65 HIS A O 1
ATOM 514 N N . ASP A 1 66 ? -12.523 -15.75 14.109 1 95.19 66 ASP A N 1
ATOM 515 C CA . ASP A 1 66 ? -12.969 -16.859 13.266 1 95.19 66 ASP A CA 1
ATOM 516 C C . ASP A 1 66 ? -13.781 -16.344 12.078 1 95.19 66 ASP A C 1
ATOM 518 O O . ASP A 1 66 ? -14.617 -15.453 12.227 1 95.19 66 ASP A O 1
ATOM 522 N N . ILE A 1 67 ? -13.461 -16.891 10.945 1 95.5 67 ILE A N 1
ATOM 523 C CA . ILE A 1 67 ? -14.422 -16.75 9.852 1 95.5 67 ILE A CA 1
ATOM 524 C C . ILE A 1 67 ? -15.688 -17.531 10.172 1 95.5 67 ILE A C 1
ATOM 526 O O . ILE A 1 67 ? -15.625 -18.719 10.531 1 95.5 67 ILE A O 1
ATOM 530 N N . PRO A 1 68 ? -16.859 -16.922 10.016 1 95.44 68 PRO A N 1
ATOM 531 C CA . PRO A 1 68 ? -18.094 -17.594 10.414 1 95.44 68 PRO A CA 1
ATOM 532 C C . PRO A 1 68 ? -18.312 -18.906 9.672 1 95.44 68 PRO A C 1
ATOM 534 O O . PRO A 1 68 ? -18.062 -18.984 8.461 1 95.44 68 PRO A O 1
ATOM 537 N N . GLU A 1 69 ? -18.75 -19.906 10.367 1 95.38 69 GLU A N 1
ATOM 538 C CA . GLU A 1 69 ? -19.094 -21.203 9.789 1 95.38 69 GLU A CA 1
ATOM 539 C C . GLU A 1 69 ? -20.5 -21.203 9.203 1 95.38 69 GLU A C 1
ATOM 541 O O . GLU A 1 69 ? -20.828 -22.047 8.375 1 95.38 69 GLU A O 1
ATOM 546 N N . GLN A 1 70 ? -21.281 -20.297 9.703 1 92.44 70 GLN A N 1
ATOM 547 C CA . GLN A 1 70 ? -22.625 -20.094 9.172 1 92.44 70 GLN A CA 1
ATOM 548 C C . GLN A 1 70 ? -22.734 -18.766 8.414 1 92.44 70 GLN A C 1
ATOM 550 O O . GLN A 1 70 ? -22.328 -17.719 8.922 1 92.44 70 GLN A O 1
ATOM 555 N N . PRO A 1 71 ? -23.281 -18.906 7.215 1 92.25 71 PRO A N 1
ATOM 556 C CA . PRO A 1 71 ? -23.453 -17.672 6.461 1 92.25 71 PRO A CA 1
ATOM 557 C C . PRO A 1 71 ? -24.5 -16.75 7.074 1 92.25 71 PRO A C 1
ATOM 559 O O . PRO A 1 71 ? -25.406 -17.203 7.773 1 92.25 71 PRO A O 1
ATOM 562 N N . SER A 1 72 ? -24.344 -15.445 6.895 1 91.31 72 SER A N 1
ATOM 563 C CA . SER A 1 72 ? -25.344 -14.453 7.254 1 91.31 72 SER A CA 1
ATOM 564 C C . SER A 1 72 ? -26.156 -14.023 6.039 1 91.31 72 SER A C 1
ATOM 566 O O . SER A 1 72 ? -25.625 -13.945 4.93 1 91.31 72 SER A O 1
ATOM 568 N N . PHE A 1 73 ? -27.422 -13.828 6.258 1 88.19 73 PHE A N 1
ATOM 569 C CA . PHE A 1 73 ? -28.203 -13.18 5.211 1 88.19 73 PHE A CA 1
ATOM 570 C C . PHE A 1 73 ? -27.641 -11.797 4.898 1 88.19 73 PHE A C 1
ATOM 572 O O . PHE A 1 73 ? -27.203 -11.07 5.801 1 88.19 73 PHE A O 1
ATOM 579 N N . VAL A 1 74 ? -27.734 -11.453 3.656 1 89.38 74 VAL A N 1
ATOM 580 C CA . VAL A 1 74 ? -27.266 -10.141 3.223 1 89.38 74 VAL A CA 1
ATOM 581 C C . VAL A 1 74 ? -27.938 -9.047 4.035 1 89.38 74 VAL A C 1
ATOM 583 O O . VAL A 1 74 ? -27.281 -8.094 4.473 1 89.38 74 VAL A O 1
ATOM 586 N N . SER A 1 75 ? -29.188 -9.156 4.285 1 86.5 75 SER A N 1
ATOM 587 C CA . SER A 1 75 ? -29.969 -8.172 5.027 1 86.5 75 SER A CA 1
ATOM 588 C C . SER A 1 75 ? -29.469 -8.039 6.461 1 86.5 75 SER A C 1
ATOM 590 O O . SER A 1 75 ? -29.312 -6.926 6.965 1 86.5 75 SER A O 1
ATOM 592 N N . ASP A 1 76 ? -29.234 -9.148 7.078 1 89.38 76 ASP A N 1
ATOM 593 C CA . ASP A 1 76 ? -28.781 -9.133 8.469 1 89.38 76 ASP A CA 1
ATOM 594 C C . ASP A 1 76 ? -27.391 -8.516 8.586 1 89.38 76 ASP A C 1
ATOM 596 O O . ASP A 1 76 ? -27.125 -7.73 9.5 1 89.38 76 ASP A O 1
ATOM 600 N N . HIS A 1 77 ? -26.562 -8.898 7.758 1 92.44 77 HIS A N 1
ATOM 601 C CA . HIS A 1 77 ? -25.203 -8.359 7.789 1 92.44 77 HIS A CA 1
ATOM 602 C C . HIS A 1 77 ? -25.203 -6.855 7.527 1 92.44 77 HIS A C 1
ATOM 604 O O . HIS A 1 77 ? -24.438 -6.113 8.156 1 92.44 77 HIS A O 1
ATOM 610 N N . THR A 1 78 ? -25.984 -6.449 6.602 1 90.31 78 THR A N 1
ATOM 611 C CA . THR A 1 78 ? -26.078 -5.027 6.285 1 90.31 78 THR A CA 1
ATOM 612 C C . THR A 1 78 ? -26.594 -4.238 7.48 1 90.31 78 THR A C 1
ATOM 614 O O . THR A 1 78 ? -26.125 -3.123 7.742 1 90.31 78 THR A O 1
ATOM 617 N N . GLN A 1 79 ? -27.531 -4.801 8.18 1 88.44 79 GLN A N 1
ATOM 618 C CA . GLN A 1 79 ? -28.031 -4.168 9.391 1 88.44 79 GLN A CA 1
ATOM 619 C C . GLN A 1 79 ? -26.922 -4.055 10.445 1 88.44 79 GLN A C 1
ATOM 621 O O . GLN A 1 79 ? -26.828 -3.041 11.141 1 88.44 79 GLN A O 1
ATOM 626 N N . PHE A 1 80 ? -26.219 -5.059 10.539 1 90.94 80 PHE A N 1
ATOM 627 C CA . PHE A 1 80 ? -25.062 -5.027 11.445 1 90.94 80 PHE A CA 1
ATOM 628 C C . PHE A 1 80 ? -24.109 -3.896 11.078 1 90.94 80 PHE A C 1
ATOM 630 O O . PHE A 1 80 ? -23.672 -3.148 11.945 1 90.94 80 PHE A O 1
ATOM 637 N N . LEU A 1 81 ? -23.766 -3.736 9.773 1 88.69 81 LEU A N 1
ATOM 638 C CA . LEU A 1 81 ? -22.875 -2.678 9.32 1 88.69 81 LEU A CA 1
ATOM 639 C C . LEU A 1 81 ? -23.453 -1.304 9.648 1 88.69 81 LEU A C 1
ATOM 641 O O . LEU A 1 81 ? -22.719 -0.404 10.07 1 88.69 81 LEU A O 1
ATOM 645 N N . LEU A 1 82 ? -24.703 -1.185 9.453 1 86.56 82 LEU A N 1
ATOM 646 C CA . LEU A 1 82 ? -25.375 0.08 9.734 1 86.56 82 LEU A CA 1
ATOM 647 C C . LEU A 1 82 ? -25.266 0.43 11.219 1 86.56 82 LEU A C 1
ATOM 649 O O . LEU A 1 82 ? -24.922 1.561 11.57 1 86.56 82 LEU A O 1
ATOM 653 N N . ASN A 1 83 ? -25.422 -0.57 12.031 1 87.25 83 ASN A N 1
ATOM 654 C CA . ASN A 1 83 ? -25.531 -0.349 13.469 1 87.25 83 ASN A CA 1
ATOM 655 C C . ASN A 1 83 ? -24.156 -0.22 14.117 1 87.25 83 ASN A C 1
ATOM 657 O O . ASN A 1 83 ? -23.984 0.483 15.117 1 87.25 83 ASN A O 1
ATOM 661 N N . LYS A 1 84 ? -23.266 -0.885 13.508 1 88.06 84 LYS A N 1
ATOM 662 C CA . LYS A 1 84 ? -22.016 -1.001 14.234 1 88.06 84 LYS A CA 1
ATOM 663 C C . LYS A 1 84 ? -20.891 -0.266 13.508 1 88.06 84 LYS A C 1
ATOM 665 O O . LYS A 1 84 ? -19.922 0.191 14.141 1 88.06 84 LYS A O 1
ATOM 670 N N . LEU A 1 85 ? -20.969 -0.141 12.289 1 87.5 85 LEU A N 1
ATOM 671 C CA . LEU A 1 85 ? -19.906 0.514 11.531 1 87.5 85 LEU A CA 1
ATOM 672 C C . LEU A 1 85 ? -20.297 1.945 11.18 1 87.5 85 LEU A C 1
ATOM 674 O O . LEU A 1 85 ? -19.625 2.895 11.578 1 87.5 85 LEU A O 1
ATOM 678 N N . VAL A 1 86 ? -21.453 2.086 10.469 1 83.62 86 VAL A N 1
ATOM 679 C CA . VAL A 1 86 ? -21.891 3.404 10.031 1 83.62 86 VAL A CA 1
ATOM 680 C C . VAL A 1 86 ? -22.156 4.293 11.242 1 83.62 86 VAL A C 1
ATOM 682 O O . VAL A 1 86 ? -21.75 5.457 11.266 1 83.62 86 VAL A O 1
ATOM 685 N N . ALA A 1 87 ? -22.734 3.674 12.234 1 81.56 87 ALA A N 1
ATOM 686 C CA . ALA A 1 87 ? -23.109 4.41 13.445 1 81.56 87 ALA A CA 1
ATOM 687 C C . ALA A 1 87 ? -21.875 4.98 14.133 1 81.56 87 ALA A C 1
ATOM 689 O O . ALA A 1 87 ? -21.938 6.016 14.797 1 81.56 87 ALA A O 1
ATOM 690 N N . GLN A 1 88 ? -20.797 4.332 13.922 1 80.31 88 GLN A N 1
ATOM 691 C CA . GLN A 1 88 ? -19.578 4.734 14.602 1 80.31 88 GLN A CA 1
ATOM 692 C C . GLN A 1 88 ? -18.562 5.332 13.625 1 80.31 88 GLN A C 1
ATOM 694 O O . GLN A 1 88 ? -17.359 5.281 13.867 1 80.31 88 GLN A O 1
ATOM 699 N N . SER A 1 89 ? -19.031 5.832 12.578 1 78.38 89 SER A N 1
ATOM 700 C CA . SER A 1 89 ? -18.172 6.484 11.586 1 78.38 89 SER A CA 1
ATOM 701 C C . SER A 1 89 ? -18.172 8 11.766 1 78.38 89 SER A C 1
ATOM 703 O O . SER A 1 89 ? -19 8.539 12.508 1 78.38 89 SER A O 1
ATOM 705 N N . VAL A 1 90 ? -17.203 8.609 11.18 1 73.5 90 VAL A N 1
ATOM 706 C CA . VAL A 1 90 ? -17.109 10.062 11.195 1 73.5 90 VAL A CA 1
ATOM 707 C C . VAL A 1 90 ? -17.906 10.648 10.023 1 73.5 90 VAL A C 1
ATOM 709 O O . VAL A 1 90 ? -17.891 10.086 8.922 1 73.5 90 VAL A O 1
ATOM 712 N N . HIS A 1 91 ? -18.578 11.672 10.305 1 78.38 91 HIS A N 1
ATOM 713 C CA . HIS A 1 91 ? -19.328 12.352 9.258 1 78.38 91 HIS A CA 1
ATOM 714 C C . HIS A 1 91 ? -18.422 13.242 8.414 1 78.38 91 HIS A C 1
ATOM 716 O O . HIS A 1 91 ? -18.547 14.469 8.43 1 78.38 91 HIS A O 1
ATOM 722 N N . THR A 1 92 ? -17.719 12.711 7.535 1 75.06 92 THR A N 1
ATOM 723 C CA . THR A 1 92 ? -16.672 13.391 6.758 1 75.06 92 THR A CA 1
ATOM 724 C C . THR A 1 92 ? -17.297 14.422 5.82 1 75.06 92 THR A C 1
ATOM 726 O O . THR A 1 92 ? -16.641 15.383 5.418 1 75.06 92 THR A O 1
ATOM 729 N N . SER A 1 93 ? -18.531 14.273 5.492 1 79.88 93 SER A N 1
ATOM 730 C CA . SER A 1 93 ? -19.156 15.156 4.512 1 79.88 93 SER A CA 1
ATOM 731 C C . SER A 1 93 ? -19.781 16.375 5.188 1 79.88 93 SER A C 1
ATOM 733 O O . SER A 1 93 ? -20.188 17.328 4.516 1 79.88 93 SER A O 1
ATOM 735 N N . ALA A 1 94 ? -19.781 16.359 6.48 1 83.56 94 ALA A N 1
ATOM 736 C CA . ALA A 1 94 ? -20.438 17.469 7.188 1 83.56 94 ALA A CA 1
ATOM 737 C C . ALA A 1 94 ? -19.672 18.766 6.992 1 83.56 94 ALA A C 1
ATOM 739 O O . ALA A 1 94 ? -18.453 18.812 7.113 1 83.56 94 ALA A O 1
ATOM 740 N N . PRO A 1 95 ? -20.359 19.891 6.785 1 89.25 95 PRO A N 1
ATOM 741 C CA . PRO A 1 95 ? -19.719 21.172 6.555 1 89.25 95 PRO A CA 1
ATOM 742 C C . PRO A 1 95 ? -18.953 21.688 7.777 1 89.25 95 PRO A C 1
ATOM 744 O O . PRO A 1 95 ? -18.047 22.516 7.645 1 89.25 95 PRO A O 1
ATOM 747 N N . SER A 1 96 ? -19.328 21.203 8.938 1 90.31 96 SER A N 1
ATOM 748 C CA . SER A 1 96 ? -18.688 21.656 10.164 1 90.31 96 SER A CA 1
ATOM 749 C C . SER A 1 96 ? -17.5 20.781 10.531 1 90.31 96 SER A C 1
ATOM 751 O O . SER A 1 96 ? -16.812 21.031 11.516 1 90.31 96 SER A O 1
ATOM 753 N N . PHE A 1 97 ? -17.312 19.75 9.734 1 87.25 97 PHE A N 1
ATOM 754 C CA . PHE A 1 97 ? -16.141 18.906 9.898 1 87.25 97 PHE A CA 1
ATOM 755 C C . PHE A 1 97 ? -14.961 19.469 9.102 1 87.25 97 PHE A C 1
ATOM 757 O O . PHE A 1 97 ? -14.734 19.062 7.957 1 87.25 97 PHE A O 1
ATOM 764 N N . ILE A 1 98 ? -14.156 20.281 9.773 1 92 98 ILE A N 1
ATOM 765 C CA . ILE A 1 98 ? -13.148 21.031 9.039 1 92 98 ILE A CA 1
ATOM 766 C C . ILE A 1 98 ? -11.766 20.734 9.594 1 92 98 ILE A C 1
ATOM 768 O O . ILE A 1 98 ? -10.914 21.625 9.68 1 92 98 ILE A O 1
ATOM 772 N N . GLY A 1 99 ? -11.57 19.484 10.016 1 88.75 99 GLY A N 1
ATOM 773 C CA . GLY A 1 99 ? -10.312 19.156 10.656 1 88.75 99 GLY A CA 1
ATOM 774 C C . GLY A 1 99 ? -9.445 18.219 9.828 1 88.75 99 GLY A C 1
ATOM 775 O O . GLY A 1 99 ? -8.281 17.984 10.164 1 88.75 99 GLY A O 1
ATOM 776 N N . HIS A 1 100 ? -9.969 17.672 8.766 1 84.69 100 HIS A N 1
ATOM 777 C CA . HIS A 1 100 ? -9.203 16.719 7.969 1 84.69 100 HIS A CA 1
ATOM 778 C C . HIS A 1 100 ? -9.242 17.078 6.492 1 84.69 100 HIS A C 1
ATOM 780 O O . HIS A 1 100 ? -10.078 17.875 6.066 1 84.69 100 HIS A O 1
ATOM 786 N N . MET A 1 101 ? -8.367 16.469 5.789 1 83 101 MET A N 1
ATOM 787 C CA . MET A 1 101 ? -8.203 16.797 4.375 1 83 101 MET A CA 1
ATOM 788 C C . MET A 1 101 ? -9.195 16.016 3.523 1 83 101 MET A C 1
ATOM 790 O O . MET A 1 101 ? -9.164 16.109 2.293 1 83 101 MET A O 1
ATOM 794 N N . THR A 1 102 ? -10.031 15.336 4.191 1 77.44 102 THR A N 1
ATOM 795 C CA . THR A 1 102 ? -11.117 14.648 3.498 1 77.44 102 THR A CA 1
ATOM 796 C C . THR A 1 102 ? -12.406 15.477 3.559 1 77.44 102 THR A C 1
ATOM 798 O O . THR A 1 102 ? -12.711 16.078 4.59 1 77.44 102 THR A O 1
ATOM 801 N N . SER A 1 103 ? -13.07 15.594 2.367 1 77.69 103 SER A N 1
ATOM 802 C CA . SER A 1 103 ? -14.266 16.422 2.316 1 77.69 103 SER A CA 1
ATOM 803 C C . SER A 1 103 ? -15.406 15.719 1.596 1 77.69 103 SER A C 1
ATOM 805 O O . SER A 1 103 ? -15.297 14.547 1.245 1 77.69 103 SER A O 1
ATOM 807 N N . ALA A 1 104 ? -16.484 16.453 1.509 1 83.62 104 ALA A N 1
ATOM 808 C CA . ALA A 1 104 ? -17.688 15.984 0.812 1 83.62 104 ALA A CA 1
ATOM 809 C C . ALA A 1 104 ? -17.375 15.656 -0.646 1 83.62 104 ALA A C 1
ATOM 811 O O . ALA A 1 104 ? -16.547 16.328 -1.278 1 83.62 104 ALA A O 1
ATOM 812 N N . LEU A 1 105 ? -18.047 14.625 -1.089 1 89.94 105 LEU A N 1
ATOM 813 C CA . LEU A 1 105 ? -17.891 14.203 -2.477 1 89.94 105 LEU A CA 1
ATOM 814 C C . LEU A 1 105 ? -19.109 14.57 -3.301 1 89.94 105 LEU A C 1
ATOM 816 O O . LEU A 1 105 ? -20.234 14.562 -2.787 1 89.94 105 LEU A O 1
ATOM 820 N N . PRO A 1 106 ? -18.828 14.906 -4.617 1 91.81 106 PRO A N 1
ATOM 821 C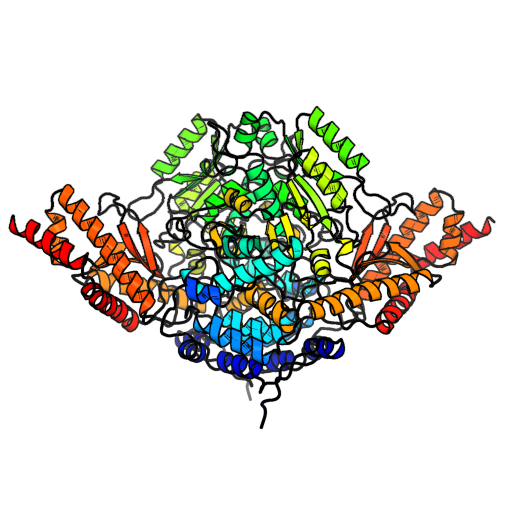 CA . PRO A 1 106 ? -19.984 15.078 -5.5 1 91.81 106 PRO A CA 1
ATOM 822 C C . PRO A 1 106 ? -20.859 13.828 -5.57 1 91.81 106 PRO A C 1
ATOM 824 O O . PRO A 1 106 ? -20.344 12.703 -5.586 1 91.81 106 PRO A O 1
ATOM 827 N N . TYR A 1 107 ? -22.141 14 -5.754 1 88.88 107 TYR A N 1
ATOM 828 C CA . TYR A 1 107 ? -23.125 12.922 -5.672 1 88.88 107 TYR A CA 1
ATOM 829 C C . TYR A 1 107 ? -22.969 11.961 -6.844 1 88.88 107 TYR A C 1
ATOM 831 O O . TYR A 1 107 ? -23.344 10.789 -6.754 1 88.88 107 TYR A O 1
ATOM 839 N N . PHE A 1 108 ? -22.438 12.461 -7.945 1 90.31 108 PHE A N 1
ATOM 840 C CA . PHE A 1 108 ? -22.359 11.609 -9.125 1 90.31 108 PHE A CA 1
ATOM 841 C C . PHE A 1 108 ? -21.297 10.531 -8.945 1 90.31 108 PHE A C 1
ATOM 843 O O . PHE A 1 108 ? -21.266 9.555 -9.703 1 90.31 108 PHE A O 1
ATOM 850 N N . LEU A 1 109 ? -20.469 10.648 -7.965 1 91.81 109 LEU A N 1
ATOM 851 C CA . LEU A 1 109 ? -19.359 9.703 -7.805 1 91.81 109 LEU A CA 1
ATOM 852 C C . LEU A 1 109 ? -19.859 8.375 -7.246 1 91.81 109 LEU A C 1
ATOM 854 O O . LEU A 1 109 ? -19.281 7.324 -7.527 1 91.81 109 LEU A O 1
ATOM 858 N N . MET A 1 110 ? -20.906 8.383 -6.457 1 88.75 110 MET A N 1
ATOM 859 C CA . MET A 1 110 ? -21.391 7.145 -5.848 1 88.75 110 MET A CA 1
ATOM 860 C C . MET A 1 110 ? -21.891 6.18 -6.914 1 88.75 110 MET A C 1
ATOM 862 O O . MET A 1 110 ? -21.422 5.039 -6.996 1 88.75 110 MET A O 1
ATOM 866 N N . PRO A 1 111 ? -22.844 6.629 -7.801 1 87.44 111 PRO A N 1
ATOM 867 C CA . PRO A 1 111 ? -23.266 5.715 -8.867 1 87.44 111 PRO A CA 1
ATOM 868 C C . PRO A 1 111 ? -22.141 5.348 -9.82 1 87.44 111 PRO A C 1
ATOM 870 O O . PRO A 1 111 ? -22.062 4.215 -10.297 1 87.44 111 PRO A O 1
ATOM 873 N N . LEU A 1 112 ? -21.25 6.25 -10.141 1 90.44 112 LEU A N 1
ATOM 874 C CA . LEU A 1 112 ? -20.125 5.957 -11.016 1 90.44 112 LEU A CA 1
ATOM 875 C C . LEU A 1 112 ? -19.219 4.895 -10.406 1 90.44 112 LEU A C 1
ATOM 877 O O . LEU A 1 112 ? -18.656 4.062 -11.117 1 90.44 112 LEU A O 1
ATOM 881 N N . SER A 1 113 ? -19.109 4.961 -9.094 1 89.44 113 SER A N 1
ATOM 882 C CA . SER A 1 113 ? -18.312 3.957 -8.406 1 89.44 113 SER A CA 1
ATOM 883 C C . SER A 1 113 ? -18.938 2.57 -8.531 1 89.44 113 SER A C 1
ATOM 885 O O . SER A 1 113 ? -18.219 1.57 -8.617 1 89.44 113 SER A O 1
ATOM 887 N N . LYS A 1 114 ? -20.172 2.52 -8.469 1 86.56 114 LYS A N 1
ATOM 888 C CA . LYS A 1 114 ? -20.875 1.258 -8.68 1 86.56 114 LYS A CA 1
ATOM 889 C C . LYS A 1 114 ? -20.547 0.677 -10.055 1 86.56 114 LYS A C 1
ATOM 891 O O . LYS A 1 114 ? -20.328 -0.527 -10.188 1 86.56 114 LYS A O 1
ATOM 896 N N . ILE A 1 115 ? -20.562 1.515 -11.023 1 83.94 115 ILE A N 1
ATOM 897 C CA . ILE A 1 115 ? -20.234 1.101 -12.383 1 83.94 115 ILE A CA 1
ATOM 898 C C . ILE A 1 115 ? -18.797 0.593 -12.438 1 83.94 115 ILE A C 1
ATOM 900 O O . ILE A 1 115 ? -18.516 -0.454 -13.031 1 83.94 115 ILE A O 1
ATOM 904 N N . MET A 1 116 ? -17.938 1.294 -11.844 1 87.75 116 MET A N 1
ATOM 905 C CA . MET A 1 116 ? -16.531 0.92 -11.82 1 87.75 116 MET A CA 1
ATOM 906 C C . MET A 1 116 ? -16.344 -0.458 -11.195 1 87.75 116 MET A C 1
ATOM 908 O O . MET A 1 116 ? -15.602 -1.288 -11.727 1 87.75 116 MET A O 1
ATOM 912 N N . ILE A 1 117 ? -17.047 -0.733 -10.133 1 86.81 117 ILE A N 1
ATOM 913 C CA . ILE A 1 117 ? -16.938 -2.008 -9.43 1 86.81 117 ILE A CA 1
ATOM 914 C C . ILE A 1 117 ? -17.547 -3.119 -10.289 1 86.81 117 ILE A C 1
ATOM 916 O O . ILE A 1 117 ? -17 -4.223 -10.359 1 86.81 117 ILE A O 1
ATOM 920 N N . GLY A 1 118 ? -18.609 -2.838 -10.883 1 84.06 118 GLY A N 1
ATOM 921 C CA . GLY A 1 118 ? -19.234 -3.811 -11.766 1 84.06 118 GLY A CA 1
ATOM 922 C C . GLY A 1 118 ? -18.344 -4.234 -12.914 1 84.06 118 GLY A C 1
ATOM 923 O O . GLY A 1 118 ? -18.328 -5.406 -13.297 1 84.06 118 GLY A O 1
ATOM 924 N N . LEU A 1 119 ? -17.625 -3.297 -13.461 1 82.31 119 LEU A N 1
ATOM 925 C CA . LEU A 1 119 ? -16.719 -3.6 -14.562 1 82.31 119 LEU A CA 1
ATOM 926 C C . LEU A 1 119 ? -15.492 -4.367 -14.078 1 82.31 119 LEU A C 1
ATOM 928 O O . LEU A 1 119 ? -14.992 -5.25 -14.773 1 82.31 119 LEU A O 1
ATOM 932 N N . ASN A 1 120 ? -15.055 -4.074 -12.867 1 85.62 120 ASN A N 1
ATOM 933 C CA . ASN A 1 120 ? -13.977 -4.75 -12.156 1 85.62 120 ASN A CA 1
ATOM 934 C C . ASN A 1 120 ? -12.773 -5 -13.07 1 85.62 120 ASN A C 1
ATOM 936 O O . ASN A 1 120 ? -12.227 -6.105 -13.086 1 85.62 120 ASN A O 1
ATOM 940 N N . GLN A 1 121 ? -12.375 -3.973 -13.844 1 76.62 121 GLN A N 1
ATOM 941 C CA . GLN A 1 121 ? -11.242 -4.055 -14.758 1 76.62 121 GLN A CA 1
ATOM 942 C C . GLN A 1 121 ? -9.914 -3.984 -14 1 76.62 121 GLN A C 1
ATOM 944 O O . GLN A 1 121 ? -9.82 -3.307 -12.977 1 76.62 121 GLN A O 1
ATOM 949 N N . ASN A 1 122 ? -8.961 -4.742 -14.469 1 74.19 122 ASN A N 1
ATOM 950 C CA . ASN A 1 122 ? -7.605 -4.688 -13.938 1 74.19 122 ASN A CA 1
ATOM 951 C C . ASN A 1 122 ? -6.688 -3.861 -14.828 1 74.19 122 ASN A C 1
ATOM 953 O O . ASN A 1 122 ? -6.371 -4.27 -15.945 1 74.19 122 ASN A O 1
ATOM 957 N N . LEU A 1 123 ? -6.148 -2.809 -14.391 1 69 123 LEU A N 1
ATOM 958 C CA . LEU A 1 123 ? -5.469 -1.831 -15.234 1 69 123 LEU A CA 1
ATOM 959 C C . LEU A 1 123 ? -3.992 -2.176 -15.391 1 69 123 LEU A C 1
ATOM 961 O O . LEU A 1 123 ? -3.254 -1.47 -16.078 1 69 123 LEU A O 1
ATOM 965 N N . VAL A 1 124 ? -3.646 -3.234 -14.859 1 59.25 124 VAL A N 1
ATOM 966 C CA . VAL A 1 124 ? -2.242 -3.602 -15.008 1 59.25 124 VAL A CA 1
ATOM 967 C C . VAL A 1 124 ? -1.998 -4.148 -16.406 1 59.25 124 VAL A C 1
ATOM 969 O O . VAL A 1 124 ? -0.935 -3.924 -17 1 59.25 124 VAL A O 1
ATOM 972 N N . LYS A 1 125 ? -3.01 -4.742 -16.953 1 62.31 125 LYS A N 1
ATOM 973 C CA . LYS A 1 125 ? -2.869 -5.422 -18.234 1 62.31 125 LYS A CA 1
ATOM 974 C C . LYS A 1 125 ? -3.818 -4.832 -19.266 1 62.31 125 LYS A C 1
ATOM 976 O O . LYS A 1 125 ? -5.012 -4.672 -19.016 1 62.31 125 LYS A O 1
ATOM 981 N N . ILE A 1 126 ? -3.189 -4.535 -20.391 1 54.28 126 ILE A N 1
ATOM 982 C CA . ILE A 1 126 ? -3.992 -3.965 -21.469 1 54.28 126 ILE A CA 1
ATOM 983 C C . ILE A 1 126 ? -5.059 -4.969 -21.906 1 54.28 126 ILE A C 1
ATOM 985 O O . ILE A 1 126 ? -6.18 -4.586 -22.234 1 54.28 126 ILE A O 1
ATOM 989 N N . GLU A 1 127 ? -4.777 -6.207 -21.859 1 58.34 127 GLU A N 1
ATOM 990 C CA . GLU A 1 127 ? -5.734 -7.23 -22.266 1 58.34 127 GLU A CA 1
ATOM 991 C C . GLU A 1 127 ? -6.977 -7.207 -21.375 1 58.34 127 GLU A C 1
ATOM 993 O O . GLU A 1 127 ? -8.07 -7.562 -21.828 1 58.34 127 GLU A O 1
ATOM 998 N N . THR A 1 128 ? -6.777 -6.688 -20.266 1 56.69 128 THR A N 1
ATOM 999 C CA . THR A 1 128 ? -7.898 -6.707 -19.328 1 56.69 128 THR A CA 1
ATOM 1000 C C . THR A 1 128 ? -8.453 -5.301 -19.125 1 56.69 128 THR A C 1
ATOM 1002 O O . THR A 1 128 ? -9.43 -5.113 -18.391 1 56.69 128 THR A O 1
ATOM 1005 N N . SER A 1 129 ? -7.922 -4.352 -19.656 1 66.12 129 SER A N 1
ATOM 1006 C CA . SER A 1 129 ? -8.414 -3.016 -19.344 1 66.12 129 SER A CA 1
ATOM 1007 C C . SER A 1 129 ? -8.711 -2.225 -20.609 1 66.12 129 SER A C 1
ATOM 1009 O O . SER A 1 129 ? -9.508 -1.284 -20.594 1 66.12 129 SER A O 1
ATOM 1011 N N . LYS A 1 130 ? -8.305 -2.646 -21.766 1 79.94 130 LYS A N 1
ATOM 1012 C CA . LYS A 1 130 ? -8.484 -2.033 -23.078 1 79.94 130 LYS A CA 1
ATOM 1013 C C . LYS A 1 130 ? -8.672 -0.524 -22.969 1 79.94 130 LYS A C 1
ATOM 1015 O O . LYS A 1 130 ? -7.703 0.22 -22.812 1 79.94 130 LYS A O 1
ATOM 1020 N N . ALA A 1 131 ? -10.016 0.011 -22.781 1 83.25 131 ALA A N 1
ATOM 1021 C CA . ALA A 1 131 ? -10.297 1.444 -22.812 1 83.25 131 ALA A CA 1
ATOM 1022 C C . ALA A 1 131 ? -9.867 2.115 -21.516 1 83.25 131 ALA A C 1
ATOM 1024 O O . ALA A 1 131 ? -9.625 3.324 -21.484 1 83.25 131 ALA A O 1
ATOM 1025 N N . PHE A 1 132 ? -9.664 1.363 -20.469 1 86.88 132 PHE A N 1
ATOM 1026 C CA . PHE A 1 132 ? -9.266 1.942 -19.188 1 86.88 132 PHE A CA 1
ATOM 1027 C C . PHE A 1 132 ? -7.82 2.418 -19.25 1 86.88 132 PHE A C 1
ATOM 1029 O O . PHE A 1 132 ? -7.445 3.365 -18.547 1 86.88 132 PHE A O 1
ATOM 1036 N N . THR A 1 133 ? -7.066 1.764 -20.062 1 87.06 133 THR A N 1
ATOM 1037 C CA . THR A 1 133 ? -5.664 2.145 -20.172 1 87.06 133 THR A CA 1
ATOM 1038 C C . THR A 1 133 ? -5.527 3.518 -20.828 1 87.06 133 THR A C 1
ATOM 1040 O O . THR A 1 133 ? -4.926 4.426 -20.25 1 87.06 133 THR A O 1
ATOM 1043 N N . PRO A 1 134 ? -6.105 3.738 -22.062 1 89.62 134 PRO A N 1
ATOM 1044 C CA . PRO A 1 134 ? -6.012 5.078 -22.641 1 89.62 134 PRO A CA 1
ATOM 1045 C C . PRO A 1 134 ? -6.695 6.145 -21.781 1 89.62 134 PRO A C 1
ATOM 1047 O O . PRO A 1 134 ? -6.258 7.297 -21.766 1 89.62 134 PRO A O 1
ATOM 1050 N N . LEU A 1 135 ? -7.754 5.762 -21.078 1 92.94 135 LEU A N 1
ATOM 1051 C CA . LEU A 1 135 ? -8.414 6.719 -20.203 1 92.94 135 LEU A CA 1
ATOM 1052 C C . LEU A 1 135 ? -7.461 7.188 -19.109 1 92.94 135 LEU A C 1
ATOM 1054 O O . LEU A 1 135 ? -7.328 8.391 -18.859 1 92.94 135 LEU A O 1
ATOM 1058 N N . GLU A 1 136 ? -6.828 6.234 -18.438 1 93 136 GLU A N 1
ATOM 1059 C CA . GLU A 1 136 ? -5.883 6.59 -17.391 1 93 136 GLU A CA 1
ATOM 1060 C C . GLU A 1 136 ? -4.73 7.422 -17.938 1 93 136 GLU A C 1
ATOM 1062 O O . GLU A 1 136 ? -4.297 8.383 -17.312 1 93 136 GLU A O 1
ATOM 1067 N N . ARG A 1 137 ? -4.234 7.078 -19.094 1 92.94 137 ARG A N 1
ATOM 1068 C CA . ARG A 1 137 ? -3.15 7.82 -19.734 1 92.94 137 ARG A CA 1
ATOM 1069 C C . ARG A 1 137 ? -3.576 9.25 -20.047 1 92.94 137 ARG A C 1
ATOM 1071 O O . ARG A 1 137 ? -2.779 10.18 -19.922 1 92.94 137 ARG A O 1
ATOM 1078 N N . GLN A 1 138 ? -4.809 9.398 -20.469 1 95.5 138 GLN A N 1
ATOM 1079 C CA . GLN A 1 138 ? -5.305 10.742 -20.734 1 95.5 138 GLN A CA 1
ATOM 1080 C C . GLN A 1 138 ? -5.375 11.562 -19.453 1 95.5 138 GLN A C 1
ATOM 1082 O O . GLN A 1 138 ? -5.023 12.75 -19.453 1 95.5 138 GLN A O 1
ATOM 1087 N N . VAL A 1 139 ? -5.824 10.922 -18.406 1 96.69 139 VAL A N 1
ATOM 1088 C CA . VAL A 1 139 ? -5.891 11.609 -17.109 1 96.69 139 VAL A CA 1
ATOM 1089 C C . VAL A 1 139 ? -4.496 12.086 -16.719 1 96.69 139 VAL A C 1
ATOM 1091 O O . VAL A 1 139 ? -4.32 13.242 -16.312 1 96.69 139 VAL A O 1
ATOM 1094 N N . LEU A 1 140 ? -3.539 11.234 -16.828 1 96.12 140 LEU A N 1
ATOM 1095 C CA . LEU A 1 140 ? -2.162 11.594 -16.516 1 96.12 140 LEU A CA 1
ATOM 1096 C C . LEU A 1 140 ? -1.67 12.719 -17.422 1 96.12 140 LEU A C 1
ATOM 1098 O O . LEU A 1 140 ? -0.956 13.617 -16.969 1 96.12 140 LEU A O 1
ATOM 1102 N N . GLY A 1 141 ? -2.033 12.633 -18.672 1 97.38 141 GLY A N 1
ATOM 1103 C CA . GLY A 1 141 ? -1.695 13.695 -19.609 1 97.38 141 GLY A CA 1
ATOM 1104 C C . GLY A 1 141 ? -2.291 15.039 -19.234 1 97.38 141 GLY A C 1
ATOM 1105 O O . GLY A 1 141 ? -1.621 16.062 -19.312 1 97.38 141 GLY A O 1
ATOM 1106 N N . MET A 1 142 ? -3.562 15.023 -18.797 1 98.12 142 MET A N 1
ATOM 1107 C CA . MET A 1 142 ? -4.246 16.25 -18.375 1 98.12 142 MET A CA 1
ATOM 1108 C C . MET A 1 142 ? -3.541 16.875 -17.188 1 98.12 142 MET A C 1
ATOM 1110 O O . MET A 1 142 ? -3.326 18.094 -17.156 1 98.12 142 MET A O 1
ATOM 1114 N N . ILE A 1 143 ? -3.152 16.062 -16.234 1 98.38 143 ILE A N 1
ATOM 1115 C CA . ILE A 1 143 ? -2.49 16.578 -15.039 1 98.38 143 ILE A CA 1
ATOM 1116 C C . ILE A 1 143 ? -1.07 17.016 -15.383 1 98.38 143 ILE A C 1
ATOM 1118 O O . ILE A 1 143 ? -0.578 18.016 -14.852 1 98.38 143 ILE A O 1
ATOM 1122 N N . HIS A 1 144 ? -0.409 16.25 -16.25 1 98.38 144 HIS A N 1
ATOM 1123 C CA . HIS A 1 144 ? 0.909 16.656 -16.734 1 98.38 144 HIS A CA 1
ATOM 1124 C C . HIS A 1 144 ? 0.864 18.031 -17.375 1 98.38 144 HIS A C 1
ATOM 1126 O O . HIS A 1 144 ? 1.708 18.891 -17.078 1 98.38 144 HIS A O 1
ATOM 1132 N N . ASN A 1 145 ? -0.11 18.203 -18.219 1 98.31 145 ASN A N 1
ATOM 1133 C CA . ASN A 1 145 ? -0.266 19.5 -18.891 1 98.31 145 ASN A CA 1
ATOM 1134 C C . ASN A 1 145 ? -0.574 20.609 -17.891 1 98.31 145 ASN A C 1
ATOM 1136 O O . ASN A 1 145 ? -0.115 21.75 -18.062 1 98.31 145 ASN A O 1
ATOM 1140 N N . LEU A 1 146 ? -1.331 20.281 -16.906 1 98.06 146 LEU A N 1
ATOM 1141 C CA . LEU A 1 146 ? -1.65 21.25 -15.859 1 98.06 146 LEU A CA 1
ATOM 1142 C C . LEU A 1 146 ? -0.383 21.734 -15.172 1 98.06 146 LEU A C 1
ATOM 1144 O O . LEU A 1 146 ? -0.295 22.906 -14.781 1 98.06 146 LEU A O 1
ATOM 1148 N N . ILE A 1 147 ? 0.58 20.938 -15.039 1 98.5 147 ILE A N 1
ATOM 1149 C CA . ILE A 1 147 ? 1.802 21.234 -14.305 1 98.5 147 ILE A CA 1
ATOM 1150 C C . ILE A 1 147 ? 2.826 21.875 -15.234 1 98.5 147 ILE A C 1
ATOM 1152 O O . ILE A 1 147 ? 3.371 22.938 -14.938 1 98.5 147 ILE A O 1
ATOM 1156 N N . TYR A 1 148 ? 3.098 21.203 -16.438 1 98.12 148 TYR A N 1
ATOM 1157 C CA . TYR A 1 148 ? 4.301 21.5 -17.203 1 98.12 148 TYR A CA 1
ATOM 1158 C C . TYR A 1 148 ? 3.963 22.281 -18.469 1 98.12 148 TYR A C 1
ATOM 1160 O O . TYR A 1 148 ? 4.832 22.953 -19.047 1 98.12 148 TYR A O 1
ATOM 1168 N N . HIS A 1 149 ? 2.771 22.234 -18.984 1 96.75 149 HIS A N 1
ATOM 1169 C CA . HIS A 1 149 ? 2.309 22.984 -20.141 1 96.75 149 HIS A CA 1
ATOM 1170 C C . HIS A 1 149 ? 3.205 22.766 -21.344 1 96.75 149 HIS A C 1
ATOM 1172 O O . HIS A 1 149 ? 3.68 23.719 -21.969 1 96.75 149 HIS A O 1
ATOM 1178 N N . GLN A 1 150 ? 3.383 21.5 -21.688 1 96.5 150 GLN A N 1
ATOM 1179 C CA . GLN A 1 150 ? 4.156 21.188 -22.875 1 96.5 150 GLN A CA 1
ATOM 1180 C C . GLN A 1 150 ? 3.33 21.406 -24.141 1 96.5 150 GLN A C 1
ATOM 1182 O O . GLN A 1 150 ? 2.119 21.625 -24.062 1 96.5 150 GLN A O 1
ATOM 1187 N N . ASP A 1 151 ? 3.973 21.391 -25.312 1 95.81 151 ASP A N 1
ATOM 1188 C CA . ASP A 1 151 ? 3.27 21.688 -26.562 1 95.81 151 ASP A CA 1
ATOM 1189 C C . ASP A 1 151 ? 2.512 20.453 -27.062 1 95.81 151 ASP A C 1
ATOM 1191 O O . ASP A 1 151 ? 2.684 19.359 -26.531 1 95.81 151 ASP A O 1
ATOM 1195 N N . GLU A 1 152 ? 1.728 20.578 -28.016 1 95.19 152 GLU A N 1
ATOM 1196 C CA . GLU A 1 152 ? 0.863 19.547 -28.578 1 95.19 152 GLU A CA 1
ATOM 1197 C C . GLU A 1 152 ? 1.681 18.375 -29.109 1 95.19 152 GLU A C 1
ATOM 1199 O O . GLU A 1 152 ? 1.286 17.219 -28.953 1 95.19 152 GLU A O 1
ATOM 1204 N N . SER A 1 153 ? 2.752 18.641 -29.781 1 95.81 153 SER A N 1
ATOM 1205 C CA . SER A 1 153 ? 3.598 17.609 -30.344 1 95.81 153 SER A CA 1
ATOM 1206 C C . SER A 1 153 ? 4.148 16.688 -29.266 1 95.81 153 SER A C 1
ATOM 1208 O O . SER A 1 153 ? 4.285 15.477 -29.469 1 95.81 153 SER A O 1
ATOM 1210 N N . PHE A 1 154 ? 4.406 17.266 -28.125 1 95.81 154 PHE A N 1
ATOM 1211 C CA . PHE A 1 154 ? 4.887 16.484 -26.984 1 95.81 154 PHE A CA 1
ATOM 1212 C C . PHE A 1 154 ? 3.85 15.453 -26.562 1 95.81 154 PHE A C 1
ATOM 1214 O O . PHE A 1 154 ? 4.168 14.273 -26.406 1 95.81 154 PHE A O 1
ATOM 1221 N N . TYR A 1 155 ? 2.682 15.852 -26.406 1 95.81 155 TYR A N 1
ATOM 1222 C CA . TYR A 1 155 ? 1.637 14.969 -25.906 1 95.81 155 TYR A CA 1
ATOM 1223 C C . TYR A 1 155 ? 1.23 13.945 -26.953 1 95.81 155 TYR A C 1
ATOM 1225 O O . TYR A 1 155 ? 0.885 12.812 -26.625 1 95.81 155 TYR A O 1
ATOM 1233 N N . GLN A 1 156 ? 1.205 14.32 -28.203 1 93.12 156 GLN A N 1
ATOM 1234 C CA . GLN A 1 156 ? 0.935 13.367 -29.281 1 93.12 156 GLN A CA 1
ATOM 1235 C C . GLN A 1 156 ? 1.964 12.242 -29.281 1 93.12 156 GLN A C 1
ATOM 1237 O O . GLN A 1 156 ? 1.63 11.086 -29.578 1 93.12 156 GLN A O 1
ATOM 1242 N N . GLN A 1 157 ? 3.127 12.617 -28.922 1 91.62 157 GLN A N 1
ATOM 1243 C CA . GLN A 1 157 ? 4.227 11.656 -28.953 1 91.62 157 GLN A CA 1
ATOM 1244 C C . GLN A 1 157 ? 4.219 10.75 -27.734 1 91.62 157 GLN A C 1
ATOM 1246 O O . GLN A 1 157 ? 4.43 9.547 -27.844 1 91.62 157 GLN A O 1
ATOM 1251 N N . TRP A 1 158 ? 3.896 11.352 -26.594 1 91.88 158 TRP A N 1
ATOM 1252 C CA . TRP A 1 158 ? 4.301 10.664 -25.375 1 91.88 158 TRP A CA 1
ATOM 1253 C C . TRP A 1 158 ? 3.084 10.133 -24.609 1 91.88 158 TRP A C 1
ATOM 1255 O O . TRP A 1 158 ? 3.193 9.18 -23.844 1 91.88 158 TRP A O 1
ATOM 1265 N N . MET A 1 159 ? 1.917 10.656 -24.734 1 92.75 159 MET A N 1
ATOM 1266 C CA . MET A 1 159 ? 0.778 10.367 -23.875 1 92.75 159 MET A CA 1
ATOM 1267 C C . MET A 1 159 ? 0.368 8.898 -24 1 92.75 159 MET A C 1
ATOM 1269 O O . MET A 1 159 ? 0.098 8.242 -22.984 1 92.75 159 MET A O 1
ATOM 1273 N N . HIS A 1 160 ? 0.341 8.391 -25.25 1 89.44 160 HIS A N 1
ATOM 1274 C CA . HIS A 1 160 ? -0.064 7.004 -25.469 1 89.44 160 HIS A CA 1
ATOM 1275 C C . HIS A 1 160 ? 1.098 6.164 -26 1 89.44 160 HIS A C 1
ATOM 1277 O O . HIS A 1 160 ? 0.886 5.172 -26.703 1 89.44 160 HIS A O 1
ATOM 1283 N N . SER A 1 161 ? 2.293 6.613 -25.688 1 86.69 161 SER A N 1
ATOM 1284 C CA . SER A 1 161 ? 3.482 5.863 -26.078 1 86.69 161 SER A CA 1
ATOM 1285 C C . SER A 1 161 ? 3.52 4.5 -25.391 1 86.69 161 SER A C 1
ATOM 1287 O O . SER A 1 161 ? 3.17 4.375 -24.219 1 86.69 161 SER A O 1
ATOM 1289 N N . ALA A 1 162 ? 3.982 3.469 -26.078 1 76.94 162 ALA A N 1
ATOM 1290 C CA . ALA A 1 162 ? 4.082 2.111 -25.562 1 76.94 162 ALA A CA 1
ATOM 1291 C C . ALA A 1 162 ? 5.234 1.99 -24.562 1 76.94 162 ALA A C 1
ATOM 1293 O O . ALA A 1 162 ? 5.164 1.212 -23.609 1 76.94 162 ALA A O 1
ATOM 1294 N N . ASP A 1 163 ? 6.188 2.826 -24.75 1 77.88 163 ASP A N 1
ATOM 1295 C CA . ASP A 1 163 ? 7.434 2.623 -24.016 1 77.88 163 ASP A CA 1
ATOM 1296 C C . ASP A 1 163 ? 7.59 3.658 -22.891 1 77.88 163 ASP A C 1
ATOM 1298 O O . ASP A 1 163 ? 8.555 3.611 -22.125 1 77.88 163 ASP A O 1
ATOM 1302 N N . HIS A 1 164 ? 6.617 4.578 -22.875 1 84.94 164 HIS A N 1
ATOM 1303 C CA . HIS A 1 164 ? 6.793 5.668 -21.922 1 84.94 164 HIS A CA 1
ATOM 1304 C C . HIS A 1 164 ? 5.496 5.957 -21.172 1 84.94 164 HIS A C 1
ATOM 1306 O O . HIS A 1 164 ? 4.426 5.492 -21.578 1 84.94 164 HIS A O 1
ATOM 1312 N N . SER A 1 165 ? 5.668 6.602 -20.031 1 88 165 SER A N 1
ATOM 1313 C CA . SER A 1 165 ? 4.539 7.086 -19.25 1 88 165 SER A CA 1
ATOM 1314 C C . SER A 1 165 ? 4.816 8.477 -18.688 1 88 165 SER A C 1
ATOM 1316 O O . SER A 1 165 ? 5.945 8.781 -18.297 1 88 165 SER A O 1
ATOM 1318 N N . LEU A 1 166 ? 3.811 9.305 -18.719 1 93.81 166 LEU A N 1
ATOM 1319 C CA . LEU A 1 166 ? 3.947 10.656 -18.188 1 93.81 166 LEU A CA 1
ATOM 1320 C C . LEU A 1 166 ? 3.838 10.656 -16.672 1 93.81 166 LEU A C 1
ATOM 1322 O O . LEU A 1 166 ? 4.121 11.672 -16.016 1 93.81 166 LEU A O 1
ATOM 1326 N N . GLY A 1 167 ? 3.498 9.523 -16.141 1 93.88 167 GLY A N 1
ATOM 1327 C CA . GLY A 1 167 ? 3.328 9.383 -14.703 1 93.88 167 GLY A CA 1
ATOM 1328 C C . GLY A 1 167 ? 2.68 8.062 -14.312 1 93.88 167 GLY A C 1
ATOM 1329 O O . GLY A 1 167 ? 2.656 7.117 -15.094 1 93.88 167 GLY A O 1
ATOM 1330 N N . ALA A 1 168 ? 2.266 7.996 -13.094 1 92.38 168 ALA A N 1
ATOM 1331 C CA . ALA A 1 168 ? 1.586 6.805 -12.586 1 92.38 168 ALA A CA 1
ATOM 1332 C C . ALA A 1 168 ? 0.443 7.184 -11.648 1 92.38 168 ALA A C 1
ATOM 1334 O O . ALA A 1 168 ? 0.575 8.109 -10.836 1 92.38 168 ALA A O 1
ATOM 1335 N N . PHE A 1 169 ? -0.659 6.496 -11.898 1 92.5 169 PHE A N 1
ATOM 1336 C CA . PHE A 1 169 ? -1.741 6.562 -10.922 1 92.5 169 PHE A CA 1
ATOM 1337 C C . PHE A 1 169 ? -1.444 5.672 -9.719 1 92.5 169 PHE A C 1
ATOM 1339 O O . PHE A 1 169 ? -0.958 4.551 -9.883 1 92.5 169 PHE A O 1
ATOM 1346 N N . CYS A 1 170 ? -1.594 6.203 -8.492 1 92.44 170 CYS A N 1
ATOM 1347 C CA . CYS A 1 170 ? -1.223 5.512 -7.262 1 92.44 170 CYS A CA 1
ATOM 1348 C C . CYS A 1 170 ? -2.402 5.441 -6.297 1 92.44 170 CYS A C 1
ATOM 1350 O O . CYS A 1 170 ? -3.373 6.184 -6.441 1 92.44 170 CYS A O 1
ATOM 1352 N N . SER A 1 171 ? -2.268 4.551 -5.344 1 90.62 171 SER A N 1
ATOM 1353 C CA . SER A 1 171 ? -3.295 4.422 -4.316 1 90.62 171 SER A CA 1
ATOM 1354 C C . SER A 1 171 ? -3.303 5.633 -3.387 1 90.62 171 SER A C 1
ATOM 1356 O O . SER A 1 171 ? -4.266 5.844 -2.645 1 90.62 171 SER A O 1
ATOM 1358 N N . GLY A 1 172 ? -2.244 6.473 -3.422 1 92.31 172 GLY A N 1
ATOM 1359 C CA . GLY A 1 172 ? -2.176 7.672 -2.604 1 92.31 172 GLY A CA 1
ATOM 1360 C C . GLY A 1 172 ? -0.86 8.414 -2.742 1 92.31 172 GLY A C 1
ATOM 1361 O O . GLY A 1 172 ? 0.007 8.008 -3.52 1 92.31 172 GLY A O 1
ATOM 1362 N N . GLY A 1 173 ? -0.782 9.469 -1.994 1 93.94 173 GLY A N 1
ATOM 1363 C CA . GLY A 1 173 ? 0.394 10.32 -2.061 1 93.94 173 GLY A CA 1
ATOM 1364 C C . GLY A 1 173 ? 1.65 9.641 -1.543 1 93.94 173 GLY A C 1
ATOM 1365 O O . GLY A 1 173 ? 2.75 9.914 -2.029 1 93.94 173 GLY A O 1
ATOM 1366 N N . THR A 1 174 ? 1.517 8.734 -0.571 1 93.62 174 THR A N 1
ATOM 1367 C CA . THR A 1 174 ? 2.666 8.016 -0.034 1 93.62 174 THR A CA 1
ATOM 1368 C C . THR A 1 174 ? 3.328 7.164 -1.116 1 93.62 174 THR A C 1
ATOM 1370 O O . THR A 1 174 ? 4.547 7.227 -1.305 1 93.62 174 THR A O 1
ATOM 1373 N N . ILE A 1 175 ? 2.533 6.406 -1.85 1 94.38 175 ILE A N 1
ATOM 1374 C CA . ILE A 1 175 ? 3.059 5.574 -2.926 1 94.38 175 ILE A CA 1
ATOM 1375 C C . ILE A 1 175 ? 3.645 6.461 -4.023 1 94.38 175 ILE A C 1
ATOM 1377 O O . ILE A 1 175 ? 4.676 6.129 -4.613 1 94.38 175 ILE A O 1
ATOM 1381 N N . ALA A 1 176 ? 3.004 7.578 -4.297 1 96.38 176 ALA A N 1
ATOM 1382 C CA . ALA A 1 176 ? 3.488 8.516 -5.305 1 96.38 176 ALA A CA 1
ATOM 1383 C C . ALA A 1 176 ? 4.859 9.07 -4.926 1 96.38 176 ALA A C 1
ATOM 1385 O O . ALA A 1 176 ? 5.777 9.086 -5.75 1 96.38 176 ALA A O 1
ATOM 1386 N N . ASN A 1 177 ? 5.02 9.508 -3.674 1 97.5 177 ASN A N 1
ATOM 1387 C CA . ASN A 1 177 ? 6.297 10.023 -3.199 1 97.5 177 ASN A CA 1
ATOM 1388 C C . ASN A 1 177 ? 7.387 8.953 -3.242 1 97.5 177 ASN A C 1
ATOM 1390 O O . ASN A 1 177 ? 8.516 9.234 -3.637 1 97.5 177 ASN A O 1
ATOM 1394 N N . ILE A 1 178 ? 7.051 7.742 -2.875 1 96.69 178 ILE A N 1
ATOM 1395 C CA . ILE A 1 178 ? 8.016 6.645 -2.918 1 96.69 178 ILE A CA 1
ATOM 1396 C C . ILE A 1 178 ? 8.438 6.391 -4.363 1 96.69 178 ILE A C 1
ATOM 1398 O O . ILE A 1 178 ? 9.625 6.199 -4.641 1 96.69 178 ILE A O 1
ATOM 1402 N N . THR A 1 179 ? 7.488 6.414 -5.266 1 95.94 179 THR A N 1
ATOM 1403 C CA . THR A 1 179 ? 7.777 6.18 -6.676 1 95.94 179 THR A CA 1
ATOM 1404 C C . THR A 1 179 ? 8.695 7.27 -7.23 1 95.94 179 THR A C 1
ATOM 1406 O O . THR A 1 179 ? 9.648 6.977 -7.953 1 95.94 179 THR A O 1
ATOM 1409 N N . ALA A 1 180 ? 8.398 8.516 -6.895 1 97.44 180 ALA A N 1
ATOM 1410 C CA . ALA A 1 180 ? 9.219 9.633 -7.355 1 97.44 180 ALA A CA 1
ATOM 1411 C C . ALA A 1 180 ? 10.664 9.477 -6.883 1 97.44 180 ALA A C 1
ATOM 1413 O O . ALA A 1 180 ? 11.602 9.641 -7.668 1 97.44 180 ALA A O 1
ATOM 1414 N N . LEU A 1 181 ? 10.82 9.133 -5.641 1 97.94 181 LEU A N 1
ATOM 1415 C CA . LEU A 1 181 ? 12.156 9.047 -5.062 1 97.94 181 LEU A CA 1
ATOM 1416 C C . LEU A 1 181 ? 12.867 7.773 -5.52 1 97.94 181 LEU A C 1
ATOM 1418 O O . LEU A 1 181 ? 14.094 7.746 -5.621 1 97.94 181 LEU A O 1
ATOM 1422 N N . TRP A 1 182 ? 12.078 6.711 -5.797 1 96.69 182 TRP A N 1
ATOM 1423 C CA . TRP A 1 182 ? 12.617 5.5 -6.406 1 96.69 182 TRP A CA 1
ATOM 1424 C C . TRP A 1 182 ? 13.227 5.801 -7.77 1 96.69 182 TRP A C 1
ATOM 1426 O O . TRP A 1 182 ? 14.367 5.414 -8.047 1 96.69 182 TRP A O 1
ATOM 1436 N N . VAL A 1 183 ? 12.508 6.547 -8.617 1 95.31 183 VAL A N 1
ATOM 1437 C CA . VAL A 1 183 ? 12.992 6.957 -9.938 1 95.31 183 VAL A CA 1
ATOM 1438 C C . VAL A 1 183 ? 14.227 7.84 -9.781 1 95.31 183 VAL A C 1
ATOM 1440 O O . VAL A 1 183 ? 15.203 7.68 -10.516 1 95.31 183 VAL A O 1
ATOM 1443 N N . ALA A 1 184 ? 14.172 8.75 -8.812 1 97.44 184 ALA A N 1
ATOM 1444 C CA . ALA A 1 184 ? 15.297 9.641 -8.57 1 97.44 184 ALA A CA 1
ATOM 1445 C C . ALA A 1 184 ? 16.562 8.859 -8.203 1 97.44 184 ALA A C 1
ATOM 1447 O O . ALA A 1 184 ? 17.641 9.117 -8.742 1 97.44 184 ALA A O 1
ATOM 1448 N N . ARG A 1 185 ? 16.406 7.902 -7.277 1 97.19 185 ARG A N 1
ATOM 1449 C CA . ARG A 1 185 ? 17.531 7.074 -6.852 1 97.19 185 ARG A CA 1
ATOM 1450 C C . ARG A 1 185 ? 18.125 6.312 -8.031 1 97.19 185 ARG A C 1
ATOM 1452 O O . ARG A 1 185 ? 19.344 6.312 -8.227 1 97.19 185 ARG A O 1
ATOM 1459 N N . ASN A 1 186 ? 17.25 5.629 -8.812 1 95.5 186 ASN A N 1
ATOM 1460 C CA . ASN A 1 186 ? 17.703 4.809 -9.93 1 95.5 186 ASN A CA 1
ATOM 1461 C C . ASN A 1 186 ? 18.344 5.656 -11.023 1 95.5 186 ASN A C 1
ATOM 1463 O O . ASN A 1 186 ? 19.281 5.203 -11.703 1 95.5 186 ASN A O 1
ATOM 1467 N N . SER A 1 187 ? 17.859 6.895 -11.18 1 94.5 187 SER A N 1
ATOM 1468 C CA . SER A 1 187 ? 18.453 7.809 -12.156 1 94.5 187 SER A CA 1
ATOM 1469 C C . SER A 1 187 ? 19.812 8.305 -11.688 1 94.5 187 SER A C 1
ATOM 1471 O O . SER A 1 187 ? 20.719 8.492 -12.5 1 94.5 187 SER A O 1
ATOM 1473 N N . ALA A 1 188 ? 19.953 8.594 -10.406 1 95.75 188 ALA A N 1
ATOM 1474 C CA . ALA A 1 188 ? 21.219 9.078 -9.844 1 95.75 188 ALA A CA 1
ATOM 1475 C C . ALA A 1 188 ? 22.297 8 -9.906 1 95.75 188 ALA A C 1
ATOM 1477 O O . ALA A 1 188 ? 23.484 8.312 -10.008 1 95.75 188 ALA A O 1
ATOM 1478 N N . LEU A 1 189 ? 21.875 6.758 -9.773 1 96.5 189 LEU A N 1
ATOM 1479 C CA . LEU A 1 189 ? 22.797 5.621 -9.766 1 96.5 189 LEU A CA 1
ATOM 1480 C C . LEU A 1 189 ? 22.562 4.73 -10.977 1 96.5 189 LEU A C 1
ATOM 1482 O O . LEU A 1 189 ? 22.406 3.514 -10.844 1 96.5 189 LEU A O 1
ATOM 1486 N N . LYS A 1 190 ? 22.516 5.324 -12.141 1 93.81 190 LYS A N 1
ATOM 1487 C CA . LYS A 1 190 ? 22.234 4.668 -13.414 1 93.81 190 LYS A CA 1
ATOM 1488 C C . LYS A 1 190 ? 23.422 3.822 -13.867 1 93.81 190 LYS A C 1
ATOM 1490 O O . LYS A 1 190 ? 24.516 3.908 -13.289 1 93.81 190 LYS A O 1
ATOM 1495 N N . PRO A 1 191 ? 23.203 3.002 -14.883 1 93.06 191 PRO A N 1
ATOM 1496 C CA . PRO A 1 191 ? 24.328 2.219 -15.406 1 93.06 191 PRO A CA 1
ATOM 1497 C C . PRO A 1 191 ? 25.5 3.09 -15.859 1 93.06 191 PRO A C 1
ATOM 1499 O O . PRO A 1 191 ? 25.297 4.164 -16.422 1 93.06 191 PRO A O 1
ATOM 1502 N N . ASP A 1 192 ? 26.609 2.598 -15.578 1 94.62 192 ASP A N 1
ATOM 1503 C CA . ASP A 1 192 ? 27.859 3.275 -15.906 1 94.62 192 ASP A CA 1
ATOM 1504 C C . ASP A 1 192 ? 28.984 2.27 -16.125 1 94.62 192 ASP A C 1
ATOM 1506 O O . ASP A 1 192 ? 29.547 1.728 -15.172 1 94.62 192 ASP A O 1
ATOM 1510 N N . GLY A 1 193 ? 29.344 2.049 -17.391 1 94.81 193 GLY A N 1
ATOM 1511 C CA . GLY A 1 193 ? 30.359 1.059 -17.703 1 94.81 193 GLY A CA 1
ATOM 1512 C C . GLY A 1 193 ? 29.922 -0.361 -17.391 1 94.81 193 GLY A C 1
ATOM 1513 O O . GLY A 1 193 ? 28.875 -0.816 -17.875 1 94.81 193 GLY A O 1
ATOM 1514 N N . GLU A 1 194 ? 30.688 -0.885 -16.406 1 94.19 194 GLU A N 1
ATOM 1515 C CA . GLU A 1 194 ? 30.406 -2.275 -16.047 1 94.19 194 GLU A CA 1
ATOM 1516 C C . GLU A 1 194 ? 29.281 -2.373 -15.031 1 94.19 194 GLU A C 1
ATOM 1518 O O . GLU A 1 194 ? 28.672 -3.438 -14.867 1 94.19 194 GLU A O 1
ATOM 1523 N N . PHE A 1 195 ? 29.062 -1.281 -14.352 1 95.81 195 PHE A N 1
ATOM 1524 C CA . PHE A 1 195 ? 27.969 -1.233 -13.383 1 95.81 195 PHE A CA 1
ATOM 1525 C C . PHE A 1 195 ? 26.625 -1.12 -14.086 1 95.81 195 PHE A C 1
ATOM 1527 O O . PHE A 1 195 ? 26.391 -0.172 -14.836 1 95.81 195 PHE A O 1
ATOM 1534 N N . LYS A 1 196 ? 25.734 -2.035 -13.867 1 95.38 196 LYS A N 1
ATOM 1535 C CA . LYS A 1 196 ? 24.5 -2.143 -14.625 1 95.38 196 LYS A CA 1
ATOM 1536 C C . LYS A 1 196 ? 23.391 -1.292 -14 1 95.38 196 LYS A C 1
ATOM 1538 O O . LYS A 1 196 ? 22.234 -1.354 -14.43 1 95.38 196 LYS A O 1
ATOM 1543 N N . GLY A 1 197 ? 23.688 -0.52 -12.961 1 95.56 197 GLY A N 1
ATOM 1544 C CA . GLY A 1 197 ? 22.703 0.339 -12.312 1 95.56 197 GLY A CA 1
ATOM 1545 C C . GLY A 1 197 ? 22.203 -0.221 -11 1 95.56 197 GLY A C 1
ATOM 1546 O O . GLY A 1 197 ? 22.25 -1.434 -10.773 1 95.56 197 GLY A O 1
ATOM 1547 N N . VAL A 1 198 ? 21.719 0.647 -10.148 1 96.25 198 VAL A N 1
ATOM 1548 C CA . VAL A 1 198 ? 21.266 0.256 -8.812 1 96.25 198 VAL A CA 1
ATOM 1549 C C . VAL A 1 198 ? 20.047 -0.644 -8.93 1 96.25 198 VAL A C 1
ATOM 1551 O O . VAL A 1 198 ? 19.859 -1.553 -8.117 1 96.25 198 VAL A O 1
ATOM 1554 N N . ALA A 1 199 ? 19.203 -0.448 -9.945 1 93.88 199 ALA A N 1
ATOM 1555 C CA . ALA A 1 199 ? 18.016 -1.265 -10.148 1 93.88 199 ALA A CA 1
ATOM 1556 C C . ALA A 1 199 ? 18.375 -2.736 -10.32 1 93.88 199 ALA A C 1
ATOM 1558 O O . ALA A 1 199 ? 17.656 -3.621 -9.867 1 93.88 199 ALA A O 1
ATOM 1559 N N . GLN A 1 200 ? 19.5 -2.971 -10.953 1 95.12 200 GLN A N 1
ATOM 1560 C CA . GLN A 1 200 ? 19.922 -4.332 -11.258 1 95.12 200 GLN A CA 1
ATOM 1561 C C . GLN A 1 200 ? 20.859 -4.871 -10.195 1 95.12 200 GLN A C 1
ATOM 1563 O O . GLN A 1 200 ? 20.719 -6.008 -9.742 1 95.12 200 GLN A O 1
ATOM 1568 N N . GLU A 1 201 ? 21.844 -3.975 -9.742 1 96.69 201 GLU A N 1
ATOM 1569 C CA . GLU A 1 201 ? 22.938 -4.508 -8.953 1 96.69 201 GLU A CA 1
ATOM 1570 C C . GLU A 1 201 ? 22.828 -4.086 -7.488 1 96.69 201 GLU A C 1
ATOM 1572 O O . GLU A 1 201 ? 23.594 -4.547 -6.641 1 96.69 201 GLU A O 1
ATOM 1577 N N . GLY A 1 202 ? 21.969 -3.117 -7.145 1 96.06 202 GLY A N 1
ATOM 1578 C CA . GLY A 1 202 ? 21.672 -2.785 -5.758 1 96.06 202 GLY A CA 1
ATOM 1579 C C . GLY A 1 202 ? 22.516 -1.639 -5.23 1 96.06 202 GLY A C 1
ATOM 1580 O O . GLY A 1 202 ? 23.469 -1.204 -5.887 1 96.06 202 GLY A O 1
ATOM 1581 N N . LEU A 1 203 ? 22.188 -1.164 -4.062 1 96.62 203 LEU A N 1
ATOM 1582 C CA . LEU A 1 203 ? 22.75 0.035 -3.457 1 96.62 203 LEU A CA 1
ATOM 1583 C C . LEU A 1 203 ? 24.188 -0.215 -3.004 1 96.62 203 LEU A C 1
ATOM 1585 O O . LEU A 1 203 ? 25.031 0.677 -3.092 1 96.62 203 LEU A O 1
ATOM 1589 N N . PHE A 1 204 ? 24.453 -1.365 -2.469 1 94.56 204 PHE A N 1
ATOM 1590 C CA . PHE A 1 204 ? 25.797 -1.654 -1.963 1 94.56 204 PHE A CA 1
ATOM 1591 C C . PHE A 1 204 ? 26.828 -1.543 -3.074 1 94.56 204 PHE A C 1
ATOM 1593 O O . PHE A 1 204 ? 27.828 -0.831 -2.934 1 94.56 204 PHE A O 1
ATOM 1600 N N . LYS A 1 205 ? 26.547 -2.17 -4.148 1 94.69 205 LYS A N 1
ATOM 1601 C CA . LYS A 1 205 ? 27.469 -2.127 -5.281 1 94.69 205 LYS A CA 1
ATOM 1602 C C . LYS A 1 205 ? 27.516 -0.73 -5.898 1 94.69 205 LYS A C 1
ATOM 1604 O O . LYS A 1 205 ? 28.562 -0.297 -6.383 1 94.69 205 LYS A O 1
ATOM 1609 N N . ALA A 1 206 ? 26.375 -0.121 -5.902 1 96.25 206 ALA A N 1
ATOM 1610 C CA . ALA A 1 206 ? 26.328 1.244 -6.422 1 96.25 206 ALA A CA 1
ATOM 1611 C C . ALA A 1 206 ? 27.25 2.164 -5.629 1 96.25 206 ALA A C 1
ATOM 1613 O O . ALA A 1 206 ? 27.984 2.969 -6.211 1 96.25 206 ALA A O 1
ATOM 1614 N N . MET A 1 207 ? 27.188 2.055 -4.285 1 95.12 207 MET A N 1
ATOM 1615 C CA . MET A 1 207 ? 28 2.908 -3.432 1 95.12 207 MET A CA 1
ATOM 1616 C C . MET A 1 207 ? 29.484 2.633 -3.646 1 95.12 207 MET A C 1
ATOM 1618 O O . MET A 1 207 ? 30.297 3.559 -3.658 1 95.12 207 MET A O 1
ATOM 1622 N N . LYS A 1 208 ? 29.828 1.476 -3.859 1 93.69 208 LYS A N 1
ATOM 1623 C CA . LYS A 1 208 ? 31.203 1.103 -4.133 1 93.69 208 LYS A CA 1
ATOM 1624 C C . LYS A 1 208 ? 31.656 1.628 -5.492 1 93.69 208 LYS A C 1
ATOM 1626 O O . LYS A 1 208 ? 32.781 2.113 -5.637 1 93.69 208 LYS A O 1
ATOM 1631 N N . HIS A 1 209 ? 30.828 1.483 -6.426 1 95.94 209 HIS A N 1
ATOM 1632 C CA . HIS A 1 209 ? 31.156 1.901 -7.781 1 95.94 209 HIS A CA 1
ATOM 1633 C C . HIS A 1 209 ? 31.359 3.41 -7.859 1 95.94 209 HIS A C 1
ATOM 1635 O O . HIS A 1 209 ? 32.375 3.875 -8.414 1 95.94 209 HIS A O 1
ATOM 1641 N N . TYR A 1 210 ? 30.469 4.188 -7.32 1 96.06 210 TYR A N 1
ATOM 1642 C CA . TYR A 1 210 ? 30.5 5.641 -7.438 1 96.06 210 TYR A CA 1
ATOM 1643 C C . TYR A 1 210 ? 31.406 6.258 -6.371 1 96.06 210 TYR A C 1
ATOM 1645 O O . TYR A 1 210 ? 31.828 7.41 -6.496 1 96.06 210 TYR A O 1
ATOM 1653 N N . GLY A 1 211 ? 31.656 5.477 -5.289 1 95.69 211 GLY A N 1
ATOM 1654 C CA . GLY A 1 211 ? 32.594 5.914 -4.266 1 95.69 211 GLY A CA 1
ATOM 1655 C C . GLY A 1 211 ? 31.969 6.848 -3.244 1 95.69 211 GLY A C 1
ATOM 1656 O O . GLY A 1 211 ? 32.688 7.602 -2.572 1 95.69 211 GLY A O 1
ATOM 1657 N N . TYR A 1 212 ? 30.625 6.871 -3.109 1 95.56 212 TYR A N 1
ATOM 1658 C CA . TYR A 1 212 ? 29.969 7.691 -2.096 1 95.56 212 TYR A CA 1
ATOM 1659 C C . TYR A 1 212 ? 29.891 6.953 -0.764 1 95.56 212 TYR A C 1
ATOM 1661 O O . TYR A 1 212 ? 29.812 5.723 -0.733 1 95.56 212 TYR A O 1
ATOM 1669 N N . ASP A 1 213 ? 29.906 7.676 0.304 1 95.06 213 ASP A N 1
ATOM 1670 C CA . ASP A 1 213 ? 29.766 7.074 1.628 1 95.06 213 ASP A CA 1
ATOM 1671 C C . ASP A 1 213 ? 28.297 6.93 2.014 1 95.06 213 ASP A C 1
ATOM 1673 O O . ASP A 1 213 ? 27.953 6.129 2.891 1 95.06 213 ASP A O 1
ATOM 1677 N N . ASP A 1 214 ? 27.484 7.734 1.33 1 96 214 ASP A N 1
ATOM 1678 C CA . ASP A 1 214 ? 26.047 7.637 1.535 1 96 214 ASP A CA 1
ATOM 1679 C C . ASP A 1 214 ? 25.297 8.531 0.555 1 96 214 ASP A C 1
ATOM 1681 O O . ASP A 1 214 ? 25.906 9.219 -0.266 1 96 214 ASP A O 1
ATOM 1685 N N . LEU A 1 215 ? 23.984 8.438 0.618 1 97.62 215 LEU A N 1
ATOM 1686 C CA . LEU A 1 215 ? 23.078 9.258 -0.166 1 97.62 215 LEU A CA 1
ATOM 1687 C C . LEU A 1 215 ? 22.141 10.062 0.745 1 97.62 215 LEU A C 1
ATOM 1689 O O . LEU A 1 215 ? 21.891 9.664 1.885 1 97.62 215 LEU A O 1
ATOM 1693 N N . ALA A 1 216 ? 21.688 11.195 0.223 1 98.44 216 ALA A N 1
ATOM 1694 C CA . ALA A 1 216 ? 20.797 11.992 1.074 1 98.44 216 ALA A CA 1
ATOM 1695 C C . ALA A 1 216 ? 19.672 12.609 0.263 1 98.44 216 ALA A C 1
ATOM 1697 O O . ALA A 1 216 ? 19.859 12.977 -0.896 1 98.44 216 ALA A O 1
ATOM 1698 N N . ILE A 1 217 ? 18.484 12.625 0.843 1 98.81 217 ILE A N 1
ATOM 1699 C CA . ILE A 1 217 ? 17.344 13.406 0.389 1 98.81 217 ILE A CA 1
ATOM 1700 C C . ILE A 1 217 ? 17.156 14.617 1.298 1 98.81 217 ILE A C 1
ATOM 1702 O O . ILE A 1 217 ? 17.172 14.492 2.525 1 98.81 217 ILE A O 1
ATOM 1706 N N . LEU A 1 218 ? 17.047 15.766 0.729 1 98.88 218 LEU A N 1
ATOM 1707 C CA . LEU A 1 218 ? 16.875 16.984 1.514 1 98.88 218 LEU A CA 1
ATOM 1708 C C . LEU A 1 218 ? 15.438 17.5 1.41 1 98.88 218 LEU A C 1
ATOM 1710 O O . LEU A 1 218 ? 14.875 17.562 0.315 1 98.88 218 LEU A O 1
ATOM 1714 N N . VAL A 1 219 ? 14.82 17.797 2.514 1 98.69 219 VAL A N 1
ATOM 1715 C CA . VAL A 1 219 ? 13.461 18.312 2.584 1 98.69 219 VAL A CA 1
ATOM 1716 C C . VAL A 1 219 ? 13.297 19.172 3.83 1 98.69 219 VAL A C 1
ATOM 1718 O O . VAL A 1 219 ? 14.047 19.031 4.801 1 98.69 219 VAL A O 1
ATOM 1721 N N . SER A 1 220 ? 12.422 20.125 3.805 1 97.75 220 SER A N 1
ATOM 1722 C CA . SER A 1 220 ? 12.148 20.906 5.004 1 97.75 220 SER A CA 1
ATOM 1723 C C . SER A 1 220 ? 11.68 20.016 6.152 1 97.75 220 SER A C 1
ATOM 1725 O O . SER A 1 220 ? 11.188 18.906 5.922 1 97.75 220 SER A O 1
ATOM 1727 N N . GLU A 1 221 ? 11.828 20.422 7.391 1 94.56 221 GLU A N 1
ATOM 1728 C CA . GLU A 1 221 ? 11.383 19.672 8.57 1 94.56 221 GLU A CA 1
ATOM 1729 C C . GLU A 1 221 ? 9.867 19.516 8.586 1 94.56 221 GLU A C 1
ATOM 1731 O O . GLU A 1 221 ? 9.32 18.781 9.414 1 94.56 221 GLU A O 1
ATOM 1736 N N . ARG A 1 222 ? 9.172 20.125 7.617 1 93.19 222 ARG A N 1
ATOM 1737 C CA . ARG A 1 222 ? 7.727 20.016 7.488 1 93.19 222 ARG A CA 1
ATOM 1738 C C . ARG A 1 222 ? 7.344 18.938 6.484 1 93.19 222 ARG A C 1
ATOM 1740 O O . ARG A 1 222 ? 6.168 18.766 6.16 1 93.19 222 ARG A O 1
ATOM 1747 N N . GLY A 1 223 ? 8.344 18.219 6.035 1 94.19 223 GLY A N 1
ATOM 1748 C CA . GLY A 1 223 ? 8.062 17.156 5.082 1 94.19 223 GLY A CA 1
ATOM 1749 C C . GLY A 1 223 ? 7.117 16.109 5.625 1 94.19 223 GLY A C 1
ATOM 1750 O O . GLY A 1 223 ? 7.156 15.781 6.816 1 94.19 223 GLY A O 1
ATOM 1751 N N . HIS A 1 224 ? 6.266 15.602 4.777 1 92.12 224 HIS A N 1
ATOM 1752 C CA . HIS A 1 224 ? 5.305 14.57 5.145 1 92.12 224 HIS A CA 1
ATOM 1753 C C . HIS A 1 224 ? 6.008 13.289 5.582 1 92.12 224 HIS A C 1
ATOM 1755 O O . HIS A 1 224 ? 7.082 12.961 5.07 1 92.12 224 HIS A O 1
ATOM 1761 N N . TYR A 1 225 ? 5.488 12.547 6.488 1 88.06 225 TYR A N 1
ATOM 1762 C CA . TYR A 1 225 ? 6.109 11.359 7.062 1 88.06 225 TYR A CA 1
ATOM 1763 C C . TYR A 1 225 ? 6.34 10.289 5.996 1 88.06 225 TYR A C 1
ATOM 1765 O O . TYR A 1 225 ? 7.188 9.414 6.168 1 88.06 225 TYR A O 1
ATOM 1773 N N . SER A 1 226 ? 5.574 10.328 4.918 1 92.06 226 SER A N 1
ATOM 1774 C CA . SER A 1 226 ? 5.754 9.367 3.836 1 92.06 226 SER A CA 1
ATOM 1775 C C . SER A 1 226 ? 7.172 9.422 3.275 1 92.06 226 SER A C 1
ATOM 1777 O O . SER A 1 226 ? 7.664 8.438 2.723 1 92.06 226 SER A O 1
ATOM 1779 N N . LEU A 1 227 ? 7.836 10.578 3.41 1 95.81 227 LEU A N 1
ATOM 1780 C CA . LEU A 1 227 ? 9.188 10.719 2.889 1 95.81 227 LEU A CA 1
ATOM 1781 C C . LEU A 1 227 ? 10.188 9.93 3.734 1 95.81 227 LEU A C 1
ATOM 1783 O O . LEU A 1 227 ? 11.141 9.367 3.207 1 95.81 227 LEU A O 1
ATOM 1787 N N . LYS A 1 228 ? 9.977 9.945 5.074 1 93.44 228 LYS A N 1
ATOM 1788 C CA . LYS A 1 228 ? 10.797 9.102 5.934 1 93.44 228 LYS A CA 1
ATOM 1789 C C . LYS A 1 228 ? 10.586 7.625 5.617 1 93.44 228 LYS A C 1
ATOM 1791 O O . LYS A 1 228 ? 11.531 6.836 5.625 1 93.44 228 LYS A O 1
ATOM 1796 N N . LYS A 1 229 ? 9.398 7.266 5.402 1 93.25 229 LYS A N 1
ATOM 1797 C CA . LYS A 1 229 ? 9.07 5.906 4.977 1 93.25 229 LYS A CA 1
ATOM 1798 C C . LYS A 1 229 ? 9.781 5.555 3.67 1 93.25 229 LYS A C 1
ATOM 1800 O O . LYS A 1 229 ? 10.305 4.449 3.521 1 93.25 229 LYS A O 1
ATOM 1805 N N . ALA A 1 230 ? 9.75 6.449 2.73 1 95.5 230 ALA A N 1
ATOM 1806 C CA . ALA A 1 230 ? 10.414 6.246 1.446 1 95.5 230 ALA A CA 1
ATOM 1807 C C . ALA A 1 230 ? 11.906 5.984 1.639 1 95.5 230 ALA A C 1
ATOM 1809 O O . ALA A 1 230 ? 12.477 5.109 0.985 1 95.5 230 ALA A O 1
ATOM 1810 N N . ALA A 1 231 ? 12.539 6.746 2.547 1 96.88 231 ALA A N 1
ATOM 1811 C CA . ALA A 1 231 ? 13.961 6.578 2.809 1 96.88 231 ALA A CA 1
ATOM 1812 C C . ALA A 1 231 ? 14.266 5.18 3.342 1 96.88 231 ALA A C 1
ATOM 1814 O O . ALA A 1 231 ? 15.266 4.566 2.969 1 96.88 231 ALA A O 1
ATOM 1815 N N . ASP A 1 232 ? 13.383 4.695 4.207 1 95.31 232 ASP A N 1
ATOM 1816 C CA . ASP A 1 232 ? 13.531 3.35 4.758 1 95.31 232 ASP A CA 1
ATOM 1817 C C . ASP A 1 232 ? 13.312 2.289 3.68 1 95.31 232 ASP A C 1
ATOM 1819 O O . ASP A 1 232 ? 14.188 1.45 3.445 1 95.31 232 ASP A O 1
ATOM 1823 N N . VAL A 1 233 ? 12.25 2.361 2.965 1 95.88 233 VAL A N 1
ATOM 1824 C CA . VAL A 1 233 ? 11.875 1.371 1.964 1 95.88 233 VAL A CA 1
ATOM 1825 C C . VAL A 1 233 ? 12.945 1.288 0.883 1 95.88 233 VAL A C 1
ATOM 1827 O O . VAL A 1 233 ? 13.336 0.193 0.471 1 95.88 233 VAL A O 1
ATOM 1830 N N . LEU A 1 234 ? 13.469 2.428 0.464 1 97.44 234 LEU A N 1
ATOM 1831 C CA . LEU A 1 234 ? 14.406 2.479 -0.652 1 97.44 234 LEU A CA 1
ATOM 1832 C C . LEU A 1 234 ? 15.812 2.1 -0.198 1 97.44 234 LEU A C 1
ATOM 1834 O O . LEU A 1 234 ? 16.75 2.1 -1.001 1 97.44 234 LEU A O 1
ATOM 1838 N N . GLY A 1 235 ? 16 1.872 1.134 1 97.12 235 GLY A N 1
ATOM 1839 C CA . GLY A 1 235 ? 17.266 1.352 1.643 1 97.12 235 GLY A CA 1
ATOM 1840 C C . GLY A 1 235 ? 18.25 2.439 2.025 1 97.12 235 GLY A C 1
ATOM 1841 O O . GLY A 1 235 ? 19.406 2.156 2.334 1 97.12 235 GLY A O 1
ATOM 1842 N N . LEU A 1 236 ? 17.797 3.656 2.01 1 97.38 236 LEU A N 1
ATOM 1843 C CA . LEU A 1 236 ? 18.672 4.77 2.35 1 97.38 236 LEU A CA 1
ATOM 1844 C C . LEU A 1 236 ? 18.797 4.926 3.861 1 97.38 236 LEU A C 1
ATOM 1846 O O . LEU A 1 236 ? 19.844 5.371 4.359 1 97.38 236 LEU A O 1
ATOM 1850 N N . GLY A 1 237 ? 17.734 4.551 4.562 1 96.38 237 GLY A N 1
ATOM 1851 C CA . GLY A 1 237 ? 17.656 4.816 5.992 1 96.38 237 GLY A CA 1
ATOM 1852 C C . GLY A 1 237 ? 17.016 6.152 6.316 1 96.38 237 GLY A C 1
ATOM 1853 O O . GLY A 1 237 ? 17.219 7.137 5.602 1 96.38 237 GLY A O 1
ATOM 1854 N N . ARG A 1 238 ? 16.344 6.211 7.426 1 95.5 238 ARG A N 1
ATOM 1855 C CA . ARG A 1 238 ? 15.602 7.41 7.812 1 95.5 238 ARG A CA 1
ATOM 1856 C C . ARG A 1 238 ? 16.547 8.555 8.141 1 95.5 238 ARG A C 1
ATOM 1858 O O . ARG A 1 238 ? 16.203 9.727 7.945 1 95.5 238 ARG A O 1
ATOM 1865 N N . ASP A 1 239 ? 17.75 8.266 8.562 1 96 239 ASP A N 1
ATOM 1866 C CA . ASP A 1 239 ? 18.75 9.273 8.891 1 96 239 ASP A CA 1
ATOM 1867 C C . ASP A 1 239 ? 19.203 10.039 7.648 1 96 239 ASP A C 1
ATOM 1869 O O . ASP A 1 239 ? 19.781 11.125 7.75 1 96 239 ASP A O 1
ATOM 1873 N N . ASN A 1 240 ? 18.922 9.445 6.539 1 97.25 240 ASN A N 1
ATOM 1874 C CA . ASN A 1 240 ? 19.406 10.047 5.301 1 97.25 240 ASN A CA 1
ATOM 1875 C C . ASN A 1 240 ? 18.328 10.898 4.637 1 97.25 240 ASN A C 1
ATOM 1877 O O . ASN A 1 240 ? 18.516 11.383 3.518 1 97.25 240 ASN A O 1
ATOM 1881 N N . LEU A 1 241 ? 17.172 10.992 5.227 1 97.94 241 LEU A N 1
ATOM 1882 C CA . LEU A 1 241 ? 16.266 12.102 4.977 1 97.94 241 LEU A CA 1
ATOM 1883 C C . LEU A 1 241 ? 16.594 13.289 5.871 1 97.94 241 LEU A C 1
ATOM 1885 O O . LEU A 1 241 ? 16.172 13.336 7.031 1 97.94 241 LEU A O 1
ATOM 1889 N N . ILE A 1 242 ? 17.266 14.195 5.281 1 98.5 242 ILE A N 1
ATOM 1890 C CA . ILE A 1 242 ? 17.797 15.297 6.078 1 98.5 242 ILE A CA 1
ATOM 1891 C C . ILE A 1 242 ? 16.766 16.422 6.16 1 98.5 242 ILE A C 1
ATOM 1893 O O . ILE A 1 242 ? 16.375 16.984 5.141 1 98.5 242 ILE A O 1
ATOM 1897 N N . ALA A 1 243 ? 16.359 16.719 7.371 1 97.44 243 ALA A N 1
ATOM 1898 C CA . ALA A 1 243 ? 15.398 17.781 7.617 1 97.44 243 ALA A CA 1
ATOM 1899 C C . ALA A 1 243 ? 16.078 19.141 7.688 1 97.44 243 ALA A C 1
ATOM 1901 O O . ALA A 1 243 ? 17.016 19.344 8.477 1 97.44 243 ALA A O 1
ATOM 1902 N N . ILE A 1 244 ? 15.703 20.016 6.848 1 98.44 244 ILE A N 1
ATOM 1903 C CA . ILE A 1 244 ? 16.219 21.375 6.828 1 98.44 244 ILE A CA 1
ATOM 1904 C C . ILE A 1 244 ? 15.289 22.281 7.633 1 98.44 244 ILE A C 1
ATOM 1906 O O . ILE A 1 244 ? 14.07 22.203 7.512 1 98.44 244 ILE A O 1
ATOM 1910 N N . LYS A 1 245 ? 15.82 23.141 8.391 1 96.25 245 LYS A N 1
ATOM 1911 C CA . LYS A 1 245 ? 15.039 24.062 9.219 1 96.25 245 LYS A CA 1
ATOM 1912 C C . LYS A 1 245 ? 14.148 24.953 8.367 1 96.25 245 LYS A C 1
ATOM 1914 O O . LYS A 1 245 ? 14.469 25.234 7.207 1 96.25 245 LYS A O 1
ATOM 1919 N N . THR A 1 246 ? 13.039 25.391 8.945 1 95.62 246 THR A N 1
ATOM 1920 C CA . THR A 1 246 ? 12.102 26.266 8.258 1 95.62 246 THR A CA 1
ATOM 1921 C C . THR A 1 246 ? 12.109 27.672 8.867 1 95.62 246 THR A C 1
ATOM 1923 O O . THR A 1 246 ? 12.594 27.859 9.984 1 95.62 246 THR A O 1
ATOM 1926 N N . ASP A 1 247 ? 11.664 28.625 8.133 1 94.94 247 ASP A N 1
ATOM 1927 C CA . ASP A 1 247 ? 11.516 30 8.625 1 94.94 247 ASP A CA 1
ATOM 1928 C C . ASP A 1 247 ? 10.219 30.156 9.414 1 94.94 247 ASP A C 1
ATOM 1930 O O . ASP A 1 247 ? 9.586 29.172 9.797 1 94.94 247 ASP A O 1
ATOM 1934 N N . GLU A 1 248 ? 9.852 31.359 9.734 1 92.81 248 GLU A N 1
ATOM 1935 C CA . GLU A 1 248 ? 8.695 31.641 10.578 1 92.81 248 GLU A CA 1
ATOM 1936 C C . GLU A 1 248 ? 7.387 31.328 9.844 1 92.81 248 GLU A C 1
ATOM 1938 O O . GLU A 1 248 ? 6.336 31.203 10.477 1 92.81 248 GLU A O 1
ATOM 1943 N N . ASN A 1 249 ? 7.504 31.188 8.562 1 92.75 249 ASN A N 1
ATOM 1944 C CA . ASN A 1 249 ? 6.324 30.844 7.777 1 92.75 249 ASN A CA 1
ATOM 1945 C C . ASN A 1 249 ? 6.348 29.375 7.352 1 92.75 249 ASN A C 1
ATOM 1947 O O . ASN A 1 249 ? 5.699 29 6.371 1 92.75 249 ASN A O 1
ATOM 1951 N N . ASN A 1 250 ? 7.188 28.594 8.031 1 93.44 250 ASN A N 1
ATOM 1952 C CA . ASN A 1 250 ? 7.25 27.141 7.848 1 93.44 250 ASN A CA 1
ATOM 1953 C C . ASN A 1 250 ? 7.773 26.781 6.461 1 93.44 250 ASN A C 1
ATOM 1955 O O . ASN A 1 250 ? 7.41 25.75 5.906 1 93.44 250 ASN A O 1
ATOM 1959 N N . ARG A 1 251 ? 8.547 27.656 5.836 1 96.31 251 ARG A N 1
ATOM 1960 C CA . ARG A 1 251 ? 9.195 27.406 4.559 1 96.31 251 ARG A CA 1
ATOM 1961 C C . ARG A 1 251 ? 10.672 27.047 4.754 1 96.31 251 ARG A C 1
ATOM 1963 O O . ARG A 1 251 ? 11.32 27.562 5.668 1 96.31 251 ARG A O 1
ATOM 1970 N N . ILE A 1 252 ? 11.109 26.266 3.875 1 98.06 252 ILE A N 1
ATOM 1971 C CA . ILE A 1 252 ? 12.492 25.797 3.969 1 98.06 252 ILE A CA 1
ATOM 1972 C C . ILE A 1 252 ? 13.445 26.984 3.949 1 98.06 252 ILE A C 1
ATOM 1974 O O . ILE A 1 252 ? 13.25 27.938 3.188 1 98.06 252 ILE A O 1
ATOM 1978 N N . CYS A 1 253 ? 14.453 26.969 4.836 1 98.38 253 CYS A N 1
ATOM 1979 C CA . CYS A 1 253 ? 15.5 27.984 4.828 1 98.38 253 CYS A CA 1
ATOM 1980 C C . CYS A 1 253 ? 16.562 27.641 3.789 1 98.38 253 CYS A C 1
ATOM 1982 O O . CYS A 1 253 ? 17.312 26.672 3.947 1 98.38 253 CYS A O 1
ATOM 1984 N N . LEU A 1 254 ? 16.719 28.469 2.795 1 98.56 254 LEU A N 1
ATOM 1985 C CA . LEU A 1 254 ? 17.609 28.203 1.669 1 98.56 254 LEU A CA 1
ATOM 1986 C C . LEU A 1 254 ? 19.078 28.234 2.111 1 98.56 254 LEU A C 1
ATOM 1988 O O . LEU A 1 254 ? 19.891 27.438 1.627 1 98.56 254 LEU A O 1
ATOM 1992 N N . ASP A 1 255 ? 19.391 29.141 3.033 1 98.38 255 ASP A N 1
ATOM 1993 C CA . ASP A 1 255 ? 20.766 29.203 3.533 1 98.38 255 ASP A CA 1
ATOM 1994 C C . ASP A 1 255 ? 21.141 27.922 4.273 1 98.38 255 ASP A C 1
ATOM 1996 O O . ASP A 1 255 ? 22.25 27.406 4.109 1 98.38 255 ASP A O 1
ATOM 2000 N N . ALA A 1 256 ? 20.203 27.484 5.027 1 98.62 256 ALA A N 1
ATOM 2001 C CA . ALA A 1 256 ? 20.422 26.234 5.738 1 98.62 256 ALA A CA 1
ATOM 2002 C C . ALA A 1 256 ? 20.578 25.062 4.766 1 98.62 256 ALA A C 1
ATOM 2004 O O . ALA A 1 256 ? 21.391 24.156 4.984 1 98.62 256 ALA A O 1
ATOM 2005 N N . LEU A 1 257 ? 19.766 25.062 3.74 1 98.75 257 LEU A N 1
ATOM 2006 C CA . LEU A 1 257 ? 19.844 24.031 2.711 1 98.75 257 LEU A CA 1
ATOM 2007 C C . LEU A 1 257 ? 21.219 24.016 2.057 1 98.75 257 LEU A C 1
ATOM 2009 O O . LEU A 1 257 ? 21.844 22.969 1.93 1 98.75 257 LEU A O 1
ATOM 2013 N N . GLU A 1 258 ? 21.719 25.172 1.69 1 98.56 258 GLU A N 1
ATOM 2014 C CA . GLU A 1 258 ? 23.016 25.281 1.03 1 98.56 258 GLU A CA 1
ATOM 2015 C C . GLU A 1 258 ? 24.141 24.828 1.956 1 98.56 258 GLU A C 1
ATOM 2017 O O . GLU A 1 258 ? 25.062 24.109 1.534 1 98.56 258 GLU A O 1
ATOM 2022 N N . SER A 1 259 ? 24.031 25.25 3.189 1 98.62 259 SER A N 1
ATOM 2023 C CA . SER A 1 259 ? 25.031 24.844 4.168 1 98.62 259 SER A CA 1
ATOM 2024 C C . SER A 1 259 ? 25.047 23.328 4.363 1 98.62 259 SER A C 1
ATOM 2026 O O . SER A 1 259 ? 26.109 22.719 4.535 1 98.62 259 SER A O 1
ATOM 2028 N N . THR A 1 260 ? 23.875 22.812 4.391 1 98.75 260 THR A N 1
ATOM 2029 C CA . THR A 1 260 ? 23.75 21.359 4.566 1 98.75 260 THR A CA 1
ATOM 2030 C C . THR A 1 260 ? 24.344 20.625 3.367 1 98.75 260 THR A C 1
ATOM 2032 O O . THR A 1 260 ? 25.031 19.609 3.531 1 98.75 260 THR A O 1
ATOM 2035 N N . ILE A 1 261 ? 24.078 21.078 2.178 1 98.69 261 ILE A N 1
ATOM 2036 C CA . ILE A 1 261 ? 24.594 20.453 0.966 1 98.69 261 ILE A CA 1
ATOM 2037 C C . ILE A 1 261 ? 26.125 20.484 1 1 98.69 261 ILE A C 1
ATOM 2039 O O . ILE A 1 261 ? 26.781 19.469 0.7 1 98.69 261 ILE A O 1
ATOM 2043 N N . ALA A 1 262 ? 26.688 21.594 1.405 1 98.31 262 ALA A N 1
ATOM 2044 C CA . ALA A 1 262 ? 28.141 21.703 1.5 1 98.31 262 ALA A CA 1
ATOM 2045 C C . ALA A 1 262 ? 28.719 20.719 2.51 1 98.31 262 ALA A C 1
ATOM 2047 O O . ALA A 1 262 ? 29.734 20.078 2.254 1 98.31 262 ALA A O 1
ATOM 2048 N N . ASP A 1 263 ? 28.047 20.656 3.592 1 98.44 263 ASP A N 1
ATOM 2049 C CA . ASP A 1 263 ? 28.469 19.719 4.637 1 98.44 263 ASP A CA 1
ATOM 2050 C C . ASP A 1 263 ? 28.422 18.281 4.141 1 98.44 263 ASP A C 1
ATOM 2052 O O . ASP A 1 263 ? 29.344 17.5 4.395 1 98.44 263 ASP A O 1
ATOM 2056 N N . LEU A 1 264 ? 27.375 17.922 3.461 1 98.31 264 LEU A N 1
ATOM 2057 C CA . LEU A 1 264 ? 27.234 16.578 2.924 1 98.31 264 LEU A CA 1
ATOM 2058 C C . LEU A 1 264 ? 28.344 16.266 1.937 1 98.31 264 LEU A C 1
ATOM 2060 O O . LEU A 1 264 ? 28.922 15.172 1.98 1 98.31 264 LEU A O 1
ATOM 2064 N N . LYS A 1 265 ? 28.609 17.188 1.099 1 97.19 265 LYS A N 1
ATOM 2065 C CA . LYS A 1 265 ? 29.672 16.984 0.117 1 97.19 265 LYS A CA 1
ATOM 2066 C C . LYS A 1 265 ? 31.031 16.781 0.8 1 97.19 265 LYS A C 1
ATOM 2068 O O . LYS A 1 265 ? 31.828 15.945 0.383 1 97.19 265 LYS A O 1
ATOM 2073 N N . GLN A 1 266 ? 31.25 17.5 1.843 1 97.88 266 GLN A N 1
ATOM 2074 C CA . GLN A 1 266 ? 32.469 17.359 2.604 1 97.88 266 GLN A CA 1
ATOM 2075 C C . GLN A 1 266 ? 32.594 15.961 3.219 1 97.88 266 GLN A C 1
ATOM 2077 O O . GLN A 1 266 ? 33.688 15.422 3.342 1 97.88 266 GLN A O 1
ATOM 2082 N N . ARG A 1 267 ? 31.5 15.445 3.514 1 97.44 267 ARG A N 1
ATOM 2083 C CA . ARG A 1 267 ? 31.469 14.117 4.129 1 97.44 267 ARG A CA 1
ATOM 2084 C C . ARG A 1 267 ? 31.344 13.031 3.07 1 97.44 267 ARG A C 1
ATOM 2086 O O . ARG A 1 267 ? 31.141 11.859 3.398 1 97.44 267 ARG A O 1
ATOM 2093 N N . ASN A 1 268 ? 31.328 13.359 1.847 1 97.5 268 ASN A N 1
ATOM 2094 C CA . ASN A 1 268 ? 31.234 12.469 0.695 1 97.5 268 ASN A CA 1
ATOM 2095 C C . ASN A 1 268 ? 29.875 11.773 0.631 1 97.5 268 ASN A C 1
ATOM 2097 O O . ASN A 1 268 ? 29.797 10.602 0.259 1 97.5 268 ASN A O 1
ATOM 2101 N N . ILE A 1 269 ? 28.891 12.453 1.147 1 97.88 269 ILE A N 1
ATOM 2102 C CA . ILE A 1 269 ? 27.5 12.023 1.014 1 97.88 269 ILE A CA 1
ATOM 2103 C C . ILE A 1 269 ? 26.859 12.75 -0.16 1 97.88 269 ILE A C 1
ATOM 2105 O O . ILE A 1 269 ? 26.859 13.984 -0.215 1 97.88 269 ILE A O 1
ATOM 2109 N N . LYS A 1 270 ? 26.312 12.031 -1.104 1 97.5 270 LYS A N 1
ATOM 2110 C CA . LYS A 1 270 ? 25.734 12.625 -2.307 1 97.5 270 LYS A CA 1
ATOM 2111 C C . LYS A 1 270 ? 24.281 13.023 -2.082 1 97.5 270 LYS A C 1
ATOM 2113 O O . LYS A 1 270 ? 23.422 12.156 -1.912 1 97.5 270 LYS A O 1
ATOM 2118 N N . PRO A 1 271 ? 24 14.297 -2.014 1 98.44 271 PRO A N 1
ATOM 2119 C CA . PRO A 1 271 ? 22.594 14.68 -2.166 1 98.44 271 PRO A CA 1
ATOM 2120 C C . PRO A 1 271 ? 22.047 14.383 -3.561 1 98.44 271 PRO A C 1
ATOM 2122 O O . PRO A 1 271 ? 22.547 14.93 -4.551 1 98.44 271 PRO A O 1
ATOM 2125 N N . PHE A 1 272 ? 21.031 13.508 -3.635 1 98.19 272 PHE A N 1
ATOM 2126 C CA . PHE A 1 272 ? 20.609 13.133 -4.977 1 98.19 272 PHE A CA 1
ATOM 2127 C C . PHE A 1 272 ? 19.203 13.672 -5.27 1 98.19 272 PHE A C 1
ATOM 2129 O O . PHE A 1 272 ? 18.781 13.695 -6.422 1 98.19 272 PHE A O 1
ATOM 2136 N N . ALA A 1 273 ? 18.5 14.133 -4.215 1 98.81 273 ALA A N 1
ATOM 2137 C CA . ALA A 1 273 ? 17.156 14.664 -4.422 1 98.81 273 ALA A CA 1
ATOM 2138 C C . ALA A 1 273 ? 16.844 15.773 -3.42 1 98.81 273 ALA A C 1
ATOM 2140 O O . ALA A 1 273 ? 17.25 15.703 -2.256 1 98.81 273 ALA A O 1
ATOM 2141 N N . ILE A 1 274 ? 16.219 16.797 -3.855 1 98.88 274 ILE A N 1
ATOM 2142 C CA . ILE A 1 274 ? 15.625 17.859 -3.053 1 98.88 274 ILE A CA 1
ATOM 2143 C C . ILE A 1 274 ? 14.102 17.844 -3.205 1 98.88 274 ILE A C 1
ATOM 2145 O O . ILE A 1 274 ? 13.586 17.797 -4.324 1 98.88 274 ILE A O 1
ATOM 2149 N N . VAL A 1 275 ? 13.398 17.781 -2.074 1 98.88 275 VAL A N 1
ATOM 2150 C CA . VAL A 1 275 ? 11.938 17.766 -2.105 1 98.88 275 VAL A CA 1
ATOM 2151 C C . VAL A 1 275 ? 11.391 19.109 -1.668 1 98.88 275 VAL A C 1
ATOM 2153 O O . VAL A 1 275 ? 11.688 19.594 -0.567 1 98.88 275 VAL A O 1
ATOM 2156 N N . GLY A 1 276 ? 10.719 19.797 -2.564 1 98.88 276 GLY A N 1
ATOM 2157 C CA . GLY A 1 276 ? 9.93 20.953 -2.195 1 98.88 276 GLY A CA 1
ATOM 2158 C C . GLY A 1 276 ? 8.508 20.609 -1.795 1 98.88 276 GLY A C 1
ATOM 2159 O O . GLY A 1 276 ? 7.875 19.75 -2.412 1 98.88 276 GLY A O 1
ATOM 2160 N N . ILE A 1 277 ? 8.062 21.25 -0.732 1 98.5 277 ILE A N 1
ATOM 2161 C CA . ILE A 1 277 ? 6.707 20.984 -0.259 1 98.5 277 ILE A CA 1
ATOM 2162 C C . ILE A 1 277 ? 5.762 22.078 -0.775 1 98.5 277 ILE A C 1
ATOM 2164 O O . ILE A 1 277 ? 6.004 23.266 -0.571 1 98.5 277 ILE A O 1
ATOM 2168 N N . ALA A 1 278 ? 4.777 21.672 -1.521 1 98.38 278 ALA A N 1
ATOM 2169 C CA . ALA A 1 278 ? 3.713 22.578 -1.963 1 98.38 278 ALA A CA 1
ATOM 2170 C C . ALA A 1 278 ? 2.428 22.328 -1.177 1 98.38 278 ALA A C 1
ATOM 2172 O O . ALA A 1 278 ? 1.461 21.781 -1.709 1 98.38 278 ALA A O 1
ATOM 2173 N N . GLY A 1 279 ? 2.381 22.969 -0.013 1 96.94 279 GLY A N 1
ATOM 2174 C CA . GLY A 1 279 ? 1.266 22.766 0.895 1 96.94 279 GLY A CA 1
ATOM 2175 C C . GLY A 1 279 ? 1.583 21.781 2.014 1 96.94 279 GLY A C 1
ATOM 2176 O O . GLY A 1 279 ? 1.176 20.625 1.968 1 96.94 279 GLY A O 1
ATOM 2177 N N . THR A 1 280 ? 2.238 22.297 3.023 1 94.5 280 THR A N 1
ATOM 2178 C CA . THR A 1 280 ? 2.545 21.453 4.18 1 94.5 280 THR A CA 1
ATOM 2179 C C . THR A 1 280 ? 1.266 20.906 4.801 1 94.5 280 THR A C 1
ATOM 2181 O O . THR A 1 280 ? 0.232 21.578 4.809 1 94.5 280 THR A O 1
ATOM 2184 N N . THR A 1 281 ? 1.378 19.734 5.359 1 88.31 281 THR A N 1
ATOM 2185 C CA . THR A 1 281 ? 0.224 19.016 5.898 1 88.31 281 THR A CA 1
ATOM 2186 C C . THR A 1 281 ? -0.353 19.766 7.105 1 88.31 281 THR A C 1
ATOM 2188 O O . THR A 1 281 ? -1.571 19.797 7.289 1 88.31 281 THR A O 1
ATOM 2191 N N . GLU A 1 282 ? 0.436 20.391 7.867 1 89.75 282 GLU A N 1
ATOM 2192 C CA . GLU A 1 282 ? -0.001 20.953 9.133 1 89.75 282 GLU A CA 1
ATOM 2193 C C . GLU A 1 282 ? -0.402 22.422 8.969 1 89.75 282 GLU A C 1
ATOM 2195 O O . GLU A 1 282 ? -1.356 22.891 9.594 1 89.75 282 GLU A O 1
ATOM 2200 N N . THR A 1 283 ? 0.389 23.125 8.094 1 93.25 283 THR A N 1
ATOM 2201 C CA . THR A 1 283 ? 0.195 24.578 8.094 1 93.25 283 THR A CA 1
ATOM 2202 C C . THR A 1 283 ? -0.171 25.062 6.695 1 93.25 283 THR A C 1
ATOM 2204 O O . THR A 1 283 ? -0.54 26.234 6.523 1 93.25 283 THR A O 1
ATOM 2207 N N . GLY A 1 284 ? -0.072 24.25 5.664 1 95.19 284 GLY A N 1
ATOM 2208 C CA . GLY A 1 284 ? -0.538 24.594 4.328 1 95.19 284 GLY A CA 1
ATOM 2209 C C . GLY A 1 284 ? 0.421 25.5 3.576 1 95.19 284 GLY A C 1
ATOM 2210 O O . GLY A 1 284 ? 0.115 25.953 2.471 1 95.19 284 GLY A O 1
ATOM 2211 N N . ASN A 1 285 ? 1.642 25.75 4.09 1 96.75 285 ASN A N 1
ATOM 2212 C CA . ASN A 1 285 ? 2.59 26.672 3.475 1 96.75 285 ASN A CA 1
ATOM 2213 C C . ASN A 1 285 ? 3.342 26.016 2.32 1 96.75 285 ASN A C 1
ATOM 2215 O O . ASN A 1 285 ? 3.416 24.781 2.242 1 96.75 285 ASN A O 1
ATOM 2219 N N . ILE A 1 286 ? 3.855 26.828 1.432 1 98.38 286 ILE A N 1
ATOM 2220 C CA . ILE A 1 286 ? 4.516 26.359 0.216 1 98.38 286 ILE A CA 1
ATOM 2221 C C . ILE A 1 286 ? 5.98 26.812 0.224 1 98.38 286 ILE A C 1
ATOM 2223 O O . ILE A 1 286 ? 6.273 27.984 0.439 1 98.38 286 ILE A O 1
ATOM 2227 N N . ASP A 1 287 ? 6.887 25.953 -0.019 1 98.69 287 ASP A N 1
ATOM 2228 C CA . ASP A 1 287 ? 8.305 26.266 -0.141 1 98.69 287 ASP A CA 1
ATOM 2229 C C . ASP A 1 287 ? 8.57 27.141 -1.363 1 98.69 287 ASP A C 1
ATOM 2231 O O . ASP A 1 287 ? 7.75 27.203 -2.281 1 98.69 287 ASP A O 1
ATOM 2235 N N . PRO A 1 288 ? 9.688 27.938 -1.322 1 98.69 288 PRO A N 1
ATOM 2236 C CA . PRO A 1 288 ? 10.047 28.719 -2.516 1 98.69 288 PRO A CA 1
ATOM 2237 C C . PRO A 1 288 ? 10.555 27.828 -3.656 1 98.69 288 PRO A C 1
ATOM 2239 O O . PRO A 1 288 ? 11.766 27.703 -3.852 1 98.69 288 PRO A O 1
ATOM 2242 N N . LEU A 1 289 ? 9.68 27.297 -4.48 1 98.81 289 LEU A N 1
ATOM 2243 C CA . LEU A 1 289 ? 9.938 26.219 -5.43 1 98.81 289 LEU A CA 1
ATOM 2244 C C . LEU A 1 289 ? 10.922 26.672 -6.508 1 98.81 289 LEU A C 1
ATOM 2246 O O . LEU A 1 289 ? 11.766 25.891 -6.941 1 98.81 289 LEU A O 1
ATOM 2250 N N . ASN A 1 290 ? 10.836 27.969 -6.973 1 98.69 290 ASN A N 1
ATOM 2251 C CA . ASN A 1 290 ? 11.773 28.453 -7.973 1 98.69 290 ASN A CA 1
ATOM 2252 C C . ASN A 1 290 ? 13.211 28.422 -7.461 1 98.69 290 ASN A C 1
ATOM 2254 O O . ASN A 1 290 ? 14.117 27.984 -8.164 1 98.69 290 ASN A O 1
ATOM 2258 N N . GLN A 1 291 ? 13.391 28.906 -6.266 1 98.81 291 GLN A N 1
ATOM 2259 C CA . GLN A 1 291 ? 14.727 28.938 -5.68 1 98.81 291 GLN A CA 1
ATOM 2260 C C . GLN A 1 291 ? 15.242 27.516 -5.426 1 98.81 291 GLN A C 1
ATOM 2262 O O . GLN A 1 291 ? 16.422 27.234 -5.609 1 98.81 291 GLN A O 1
ATOM 2267 N N . LEU A 1 292 ? 14.352 26.672 -4.988 1 98.88 292 LEU A N 1
ATOM 2268 C CA . LEU A 1 292 ? 14.742 25.266 -4.801 1 98.88 292 LEU A CA 1
ATOM 2269 C C . LEU A 1 292 ? 15.156 24.641 -6.125 1 98.88 292 LEU A C 1
ATOM 2271 O O . LEU A 1 292 ? 16.125 23.875 -6.172 1 98.88 292 LEU A O 1
ATOM 2275 N N . ALA A 1 293 ? 14.406 24.922 -7.164 1 98.81 293 ALA A N 1
ATOM 2276 C CA . ALA A 1 293 ? 14.742 24.406 -8.484 1 98.81 293 ALA A CA 1
ATOM 2277 C C . ALA A 1 293 ? 16.141 24.875 -8.914 1 98.81 293 ALA A C 1
ATOM 2279 O O . ALA A 1 293 ? 16.891 24.109 -9.516 1 98.81 293 ALA A O 1
ATOM 2280 N N . ASP A 1 294 ? 16.469 26.188 -8.664 1 98.81 294 ASP A N 1
ATOM 2281 C CA . ASP A 1 294 ? 17.797 26.719 -8.977 1 98.81 294 ASP A CA 1
ATOM 2282 C C . ASP A 1 294 ? 18.875 25.906 -8.273 1 98.81 294 ASP A C 1
ATOM 2284 O O . ASP A 1 294 ? 19.891 25.531 -8.891 1 98.81 294 ASP A O 1
ATOM 2288 N N . ILE A 1 295 ? 18.672 25.641 -7.012 1 98.75 295 ILE A N 1
ATOM 2289 C CA . ILE A 1 295 ? 19.656 24.922 -6.219 1 98.75 295 ILE A CA 1
ATOM 2290 C C . ILE A 1 295 ? 19.766 23.484 -6.719 1 98.75 295 ILE A C 1
ATOM 2292 O O . ILE A 1 295 ? 20.859 22.938 -6.863 1 98.75 295 ILE A O 1
ATOM 2296 N N . ALA A 1 296 ? 18.656 22.844 -6.977 1 98.69 296 ALA A N 1
ATOM 2297 C CA . ALA A 1 296 ? 18.641 21.469 -7.461 1 98.69 296 ALA A CA 1
ATOM 2298 C C . ALA A 1 296 ? 19.422 21.344 -8.773 1 98.69 296 ALA A C 1
ATOM 2300 O O . ALA A 1 296 ? 20.188 20.406 -8.961 1 98.69 296 ALA A O 1
ATOM 2301 N N . GLN A 1 297 ? 19.172 22.297 -9.664 1 98.06 297 GLN A N 1
ATOM 2302 C CA . GLN A 1 297 ? 19.859 22.297 -10.953 1 98.06 297 GLN A CA 1
ATOM 2303 C C . GLN A 1 297 ? 21.375 22.453 -10.758 1 98.06 297 GLN A C 1
ATOM 2305 O O . GLN A 1 297 ? 22.156 21.719 -11.336 1 98.06 297 GLN A O 1
ATOM 2310 N N . ARG A 1 298 ? 21.766 23.406 -9.945 1 98.12 298 ARG A N 1
ATOM 2311 C CA . ARG A 1 298 ? 23.172 23.672 -9.688 1 98.12 298 ARG A CA 1
ATOM 2312 C C . ARG A 1 298 ? 23.859 22.453 -9.07 1 98.12 298 ARG A C 1
ATOM 2314 O O . ARG A 1 298 ? 25 22.125 -9.43 1 98.12 298 ARG A O 1
ATOM 2321 N N . GLU A 1 299 ? 23.141 21.797 -8.203 1 98.06 299 GLU A N 1
ATOM 2322 C CA . GLU A 1 299 ? 23.734 20.703 -7.434 1 98.06 299 GLU A CA 1
ATOM 2323 C C . GLU A 1 299 ? 23.453 19.359 -8.102 1 98.06 299 GLU A C 1
ATOM 2325 O O . GLU A 1 299 ? 23.844 18.312 -7.574 1 98.06 299 GLU A O 1
ATOM 2330 N N . GLN A 1 300 ? 22.75 19.375 -9.234 1 96.81 300 GLN A N 1
ATOM 2331 C CA . GLN A 1 300 ? 22.422 18.172 -10 1 96.81 300 GLN A CA 1
ATOM 2332 C C . GLN A 1 300 ? 21.641 17.172 -9.148 1 96.81 300 GLN A C 1
ATOM 2334 O O . GLN A 1 300 ? 21.969 15.992 -9.109 1 96.81 300 GLN A O 1
ATOM 2339 N N . CYS A 1 301 ? 20.703 17.688 -8.469 1 98.19 301 CYS A N 1
ATOM 2340 C CA . CYS A 1 301 ? 19.75 16.906 -7.688 1 98.19 301 CYS A CA 1
ATOM 2341 C C . CYS A 1 301 ? 18.422 16.781 -8.414 1 98.19 301 CYS A C 1
ATOM 2343 O O . CYS A 1 301 ? 17.984 17.703 -9.094 1 98.19 301 CYS A O 1
ATOM 2345 N N . HIS A 1 302 ? 17.812 15.594 -8.32 1 98.56 302 HIS A N 1
ATOM 2346 C CA . HIS A 1 302 ? 16.422 15.469 -8.727 1 98.56 302 HIS A CA 1
ATOM 2347 C C . HIS A 1 302 ? 15.523 16.391 -7.914 1 98.56 302 HIS A C 1
ATOM 2349 O O . HIS A 1 302 ? 15.547 16.359 -6.68 1 98.56 302 HIS A O 1
ATOM 2355 N N . PHE A 1 303 ? 14.781 17.234 -8.578 1 98.81 303 PHE A N 1
ATOM 2356 C CA . PHE A 1 303 ? 13.875 18.141 -7.879 1 98.81 303 PHE A CA 1
ATOM 2357 C C . PHE A 1 303 ? 12.453 17.594 -7.875 1 98.81 303 PHE A C 1
ATOM 2359 O O . PHE A 1 303 ? 11.781 17.578 -8.906 1 98.81 303 PHE A O 1
ATOM 2366 N N . HIS A 1 304 ? 12.016 17.078 -6.73 1 98.88 304 HIS A N 1
ATOM 2367 C CA . HIS A 1 304 ? 10.656 16.578 -6.547 1 98.88 304 HIS A CA 1
ATOM 2368 C C . HIS A 1 304 ? 9.805 17.562 -5.758 1 98.88 304 HIS A C 1
ATOM 2370 O O . HIS A 1 304 ? 10.273 18.156 -4.781 1 98.88 304 HIS A O 1
ATOM 2376 N N . VAL A 1 305 ? 8.602 17.781 -6.18 1 98.94 305 VAL A N 1
ATOM 2377 C CA . VAL A 1 305 ? 7.668 18.609 -5.422 1 98.94 305 VAL A CA 1
ATOM 2378 C C . VAL A 1 305 ? 6.523 17.75 -4.898 1 98.94 305 VAL A C 1
ATOM 2380 O O . VAL A 1 305 ? 5.777 17.156 -5.68 1 98.94 305 VAL A O 1
ATOM 2383 N N . ASP A 1 306 ? 6.441 17.594 -3.58 1 98.75 306 ASP A N 1
ATOM 2384 C CA . ASP A 1 306 ? 5.266 17 -2.953 1 98.75 306 ASP A CA 1
ATOM 2385 C C . ASP A 1 306 ? 4.113 18 -2.891 1 98.75 306 ASP A C 1
ATOM 2387 O O . ASP A 1 306 ? 4.004 18.766 -1.934 1 98.75 306 ASP A O 1
ATOM 2391 N N . ALA A 1 307 ? 3.291 17.938 -3.865 1 98.69 307 ALA A N 1
ATOM 2392 C CA . ALA A 1 307 ? 2.104 18.781 -3.957 1 98.69 307 ALA A CA 1
ATOM 2393 C C . ALA A 1 307 ? 0.831 17.969 -3.748 1 98.69 307 ALA A C 1
ATOM 2395 O O . ALA A 1 307 ? -0.191 18.234 -4.387 1 98.69 307 ALA A O 1
ATOM 2396 N N . ALA A 1 308 ? 0.916 16.938 -2.869 1 97.19 308 ALA A N 1
ATOM 2397 C CA . ALA A 1 308 ? -0.263 16.125 -2.605 1 97.19 308 ALA A CA 1
ATOM 2398 C C . ALA A 1 308 ? -1.457 16.984 -2.215 1 97.19 308 ALA A C 1
ATOM 2400 O O . ALA A 1 308 ? -2.588 16.719 -2.631 1 97.19 308 ALA A O 1
ATOM 2401 N N . TRP A 1 309 ? -1.237 18.031 -1.476 1 95.75 309 TRP A N 1
ATOM 2402 C CA . TRP A 1 309 ? -2.295 18.922 -1.02 1 95.75 309 TRP A CA 1
ATOM 2403 C C . TRP A 1 309 ? -2.428 20.125 -1.947 1 95.75 309 TRP A C 1
ATOM 2405 O O . TRP A 1 309 ? -3.492 20.359 -2.523 1 95.75 309 TRP A O 1
ATOM 2415 N N . GLY A 1 310 ? -1.344 20.812 -2.217 1 97.38 310 GLY A N 1
ATOM 2416 C CA . GLY A 1 310 ? -1.398 22.094 -2.895 1 97.38 310 GLY A CA 1
ATOM 2417 C C . GLY A 1 310 ? -1.56 21.969 -4.398 1 97.38 310 GLY A C 1
ATOM 2418 O O . GLY A 1 310 ? -1.9 22.938 -5.074 1 97.38 310 GLY A O 1
ATOM 2419 N N . GLY A 1 311 ? -1.379 20.766 -4.984 1 97.94 311 GLY A N 1
ATOM 2420 C CA . GLY A 1 311 ? -1.37 20.594 -6.43 1 97.94 311 GLY A CA 1
ATOM 2421 C C . GLY A 1 311 ? -2.674 21 -7.086 1 97.94 311 GLY A C 1
ATOM 2422 O O . GLY A 1 311 ? -2.674 21.516 -8.203 1 97.94 311 GLY A O 1
ATOM 2423 N N . ALA A 1 312 ? -3.762 20.844 -6.414 1 96.81 312 ALA A N 1
ATOM 2424 C CA . ALA A 1 312 ? -5.074 21.172 -6.957 1 96.81 312 ALA A CA 1
ATOM 2425 C C . ALA A 1 312 ? -5.188 22.672 -7.23 1 96.81 312 ALA A C 1
ATOM 2427 O O . ALA A 1 312 ? -5.965 23.094 -8.086 1 96.81 312 ALA A O 1
ATOM 2428 N N . SER A 1 313 ? -4.41 23.469 -6.543 1 97.81 313 SER A N 1
ATOM 2429 C CA . SER A 1 313 ? -4.465 24.922 -6.699 1 97.81 313 SER A CA 1
ATOM 2430 C C . SER A 1 313 ? -4.008 25.344 -8.094 1 97.81 313 SER A C 1
ATOM 2432 O O . SER A 1 313 ? -4.266 26.469 -8.516 1 97.81 313 SER A O 1
ATOM 2434 N N . LEU A 1 314 ? -3.361 24.453 -8.82 1 98.31 314 LEU A N 1
ATOM 2435 C CA . LEU A 1 314 ? -2.939 24.734 -10.188 1 98.31 314 LEU A CA 1
ATOM 2436 C C . LEU A 1 314 ? -4.148 24.922 -11.102 1 98.31 314 LEU A C 1
ATOM 2438 O O . LEU A 1 314 ? -4.023 25.484 -12.188 1 98.31 314 LEU A O 1
ATOM 2442 N N . MET A 1 315 ? -5.309 24.484 -10.625 1 97.44 315 MET A N 1
ATOM 2443 C CA . MET A 1 315 ? -6.539 24.641 -11.391 1 97.44 315 MET A CA 1
ATOM 2444 C C . MET A 1 315 ? -7.02 26.094 -11.352 1 97.44 315 MET A C 1
ATOM 2446 O O . MET A 1 315 ? -7.852 26.5 -12.164 1 97.44 315 MET A O 1
ATOM 2450 N N . SER A 1 316 ? -6.527 26.859 -10.445 1 97.88 316 SER A N 1
ATOM 2451 C CA . SER A 1 316 ? -6.977 28.234 -10.25 1 97.88 316 SER A CA 1
ATOM 2452 C C . SER A 1 316 ? -6.078 29.219 -10.984 1 97.88 316 SER A C 1
ATOM 2454 O O . SER A 1 316 ? -4.891 29.328 -10.68 1 97.88 316 SER A O 1
ATOM 2456 N N . ASN A 1 317 ? -6.629 29.953 -11.859 1 97.06 317 ASN A N 1
ATOM 2457 C CA . ASN A 1 317 ? -5.863 31 -12.508 1 97.06 317 ASN A CA 1
ATOM 2458 C C . ASN A 1 317 ? -5.5 32.125 -11.523 1 97.06 317 ASN A C 1
ATOM 2460 O O . ASN A 1 317 ? -4.492 32.812 -11.703 1 97.06 317 ASN A O 1
ATOM 2464 N N . LYS A 1 318 ? -6.262 32.25 -10.5 1 97.75 318 LYS A N 1
ATOM 2465 C CA . LYS A 1 318 ? -6.051 33.312 -9.508 1 97.75 318 LYS A CA 1
ATOM 2466 C C . LYS A 1 318 ? -4.918 32.938 -8.555 1 97.75 318 LYS A C 1
ATOM 2468 O O . LYS A 1 318 ? -4.145 33.812 -8.141 1 97.75 318 LYS A O 1
ATOM 2473 N N . TYR A 1 319 ? -4.797 31.672 -8.25 1 98 319 TYR A N 1
ATOM 2474 C CA . TYR A 1 319 ? -3.906 31.328 -7.148 1 98 319 TYR A CA 1
ATOM 2475 C C . TYR A 1 319 ? -2.791 30.406 -7.617 1 98 319 TYR A C 1
ATOM 2477 O O . TYR A 1 319 ? -1.887 30.078 -6.848 1 98 319 TYR A O 1
ATOM 2485 N N . ARG A 1 320 ? -2.791 29.938 -8.828 1 97.19 320 ARG A N 1
ATOM 2486 C CA . ARG A 1 320 ? -1.789 29 -9.328 1 97.19 320 ARG A CA 1
ATOM 2487 C C . ARG A 1 320 ? -0.379 29.531 -9.109 1 97.19 320 ARG A C 1
ATOM 2489 O O . ARG A 1 320 ? 0.571 28.766 -8.969 1 97.19 320 ARG A O 1
ATOM 2496 N N . HIS A 1 321 ? -0.21 30.922 -9.047 1 97.81 321 HIS A N 1
ATOM 2497 C CA . HIS A 1 321 ? 1.101 31.547 -8.898 1 97.81 321 HIS A CA 1
ATOM 2498 C C . HIS A 1 321 ? 1.738 31.172 -7.562 1 97.81 321 HIS A C 1
ATOM 2500 O O . HIS A 1 321 ? 2.957 31.266 -7.402 1 97.81 321 HIS A O 1
ATOM 2506 N N . LEU A 1 322 ? 0.921 30.766 -6.609 1 97.88 322 LEU A N 1
ATOM 2507 C CA . LEU A 1 322 ? 1.452 30.359 -5.316 1 97.88 322 LEU A CA 1
ATOM 2508 C C . LEU A 1 322 ? 2.41 29.172 -5.473 1 97.88 322 LEU A C 1
ATOM 2510 O O . LEU A 1 322 ? 3.295 28.969 -4.637 1 97.88 322 LEU A O 1
ATOM 2514 N N . LEU A 1 323 ? 2.252 28.375 -6.559 1 98.5 323 LEU A N 1
ATOM 2515 C CA . LEU A 1 323 ? 3.09 27.203 -6.797 1 98.5 323 LEU A CA 1
ATOM 2516 C C . LEU A 1 323 ? 4.117 27.484 -7.887 1 98.5 323 LEU A C 1
ATOM 2518 O O . LEU A 1 323 ? 4.637 26.547 -8.508 1 98.5 323 LEU A O 1
ATOM 2522 N N . SER A 1 324 ? 4.395 28.781 -8.125 1 98.31 324 SER A N 1
ATOM 2523 C CA . SER A 1 324 ? 5.395 29.125 -9.125 1 98.31 324 SER A CA 1
ATOM 2524 C C . SER A 1 324 ? 6.699 28.375 -8.898 1 98.31 324 SER A C 1
ATOM 2526 O O . SER A 1 324 ? 7.227 28.359 -7.781 1 98.31 324 SER A O 1
ATOM 2528 N N . GLY A 1 325 ? 7.195 27.719 -9.906 1 98.62 325 GLY A N 1
ATOM 2529 C CA . GLY A 1 325 ? 8.391 26.906 -9.828 1 98.62 325 GLY A CA 1
ATOM 2530 C C . GLY A 1 325 ? 8.109 25.422 -9.922 1 98.62 325 GLY A C 1
ATOM 2531 O O . GLY A 1 325 ? 9.016 24.625 -10.164 1 98.62 325 GLY A O 1
ATOM 2532 N N . VAL A 1 326 ? 6.824 25.031 -9.797 1 98.75 326 VAL A N 1
ATOM 2533 C CA . VAL A 1 326 ? 6.453 23.609 -9.82 1 98.75 326 VAL A CA 1
ATOM 2534 C C . VAL A 1 326 ? 6.754 23.031 -11.195 1 98.75 326 VAL A C 1
ATOM 2536 O O . VAL A 1 326 ? 7.109 21.844 -11.312 1 98.75 326 VAL A O 1
ATOM 2539 N N . GLU A 1 327 ? 6.656 23.812 -12.266 1 98.31 327 GLU A N 1
ATOM 2540 C CA . GLU A 1 327 ? 6.879 23.359 -13.633 1 98.31 327 GLU A CA 1
ATOM 2541 C C . GLU A 1 327 ? 8.344 23.016 -13.867 1 98.31 327 GLU A C 1
ATOM 2543 O O . GLU A 1 327 ? 8.688 22.375 -14.867 1 98.31 327 GLU A O 1
ATOM 2548 N N . ARG A 1 328 ? 9.188 23.422 -12.953 1 98.62 328 ARG A N 1
ATOM 2549 C CA . ARG A 1 328 ? 10.617 23.156 -13.07 1 98.62 328 ARG A CA 1
ATOM 2550 C C . ARG A 1 328 ? 10.977 21.828 -12.383 1 98.62 328 ARG A C 1
ATOM 2552 O O . ARG A 1 328 ? 12.086 21.328 -12.547 1 98.62 328 ARG A O 1
ATOM 2559 N N . ALA A 1 329 ? 10.055 21.25 -11.664 1 98.81 329 ALA A N 1
ATOM 2560 C CA . ALA A 1 329 ? 10.305 20 -10.945 1 98.81 329 ALA A CA 1
ATOM 2561 C C . ALA A 1 329 ? 10.461 18.828 -11.906 1 98.81 329 ALA A C 1
ATOM 2563 O O . ALA A 1 329 ? 9.82 18.797 -12.961 1 98.81 329 ALA A O 1
ATOM 2564 N N . ASP A 1 330 ? 11.312 17.875 -11.547 1 98.5 330 ASP A N 1
ATOM 2565 C CA . ASP A 1 330 ? 11.453 16.641 -12.312 1 98.5 330 ASP A CA 1
ATOM 2566 C C . ASP A 1 330 ? 10.25 15.727 -12.109 1 98.5 330 ASP A C 1
ATOM 2568 O O . ASP A 1 330 ? 9.891 14.961 -13.008 1 98.5 330 ASP A O 1
ATOM 2572 N N . SER A 1 331 ? 9.695 15.758 -10.992 1 98.56 331 SER A N 1
ATOM 2573 C CA . SER A 1 331 ? 8.492 14.992 -10.672 1 98.56 331 SER A CA 1
ATOM 2574 C C . SER A 1 331 ? 7.605 15.734 -9.68 1 98.56 331 SER A C 1
ATOM 2576 O O . SER A 1 331 ? 8.094 16.547 -8.891 1 98.56 331 SER A O 1
ATOM 2578 N N . VAL A 1 332 ? 6.305 15.516 -9.75 1 98.81 332 VAL A N 1
ATOM 2579 C CA . VAL A 1 332 ? 5.324 16.172 -8.883 1 98.81 332 VAL A CA 1
ATOM 2580 C C . VAL A 1 332 ? 4.297 15.141 -8.406 1 98.81 332 VAL A C 1
ATOM 2582 O O . VAL A 1 332 ? 3.771 14.359 -9.203 1 98.81 332 VAL A O 1
ATOM 2585 N N . THR A 1 333 ? 4.031 15.078 -7.113 1 98.56 333 THR A N 1
ATOM 2586 C CA . THR A 1 333 ? 2.959 14.281 -6.531 1 98.56 333 THR A CA 1
ATOM 2587 C C . THR A 1 333 ? 1.695 15.117 -6.352 1 98.56 333 THR A C 1
ATOM 2589 O O . THR A 1 333 ? 1.753 16.234 -5.84 1 98.56 333 THR A O 1
ATOM 2592 N N . ILE A 1 334 ? 0.549 14.633 -6.754 1 98.06 334 ILE A N 1
ATOM 2593 C CA . ILE A 1 334 ? -0.746 15.266 -6.535 1 98.06 334 ILE A CA 1
ATOM 2594 C C . ILE A 1 334 ? -1.768 14.219 -6.094 1 98.06 334 ILE A C 1
ATOM 2596 O O . ILE A 1 334 ? -1.901 13.172 -6.727 1 98.06 334 ILE A O 1
ATOM 2600 N N . ASP A 1 335 ? -2.494 14.461 -5.016 1 96.38 335 ASP A N 1
ATOM 2601 C CA . ASP A 1 335 ? -3.553 13.57 -4.551 1 96.38 335 ASP A CA 1
ATOM 2602 C C . ASP A 1 335 ? -4.918 14.031 -5.051 1 96.38 335 ASP A C 1
ATOM 2604 O O . ASP A 1 335 ? -5.387 15.117 -4.691 1 96.38 335 ASP A O 1
ATOM 2608 N N . ALA A 1 336 ? -5.574 13.188 -5.77 1 96.44 336 ALA A N 1
ATOM 2609 C CA . ALA A 1 336 ? -6.906 13.508 -6.273 1 96.44 336 ALA A CA 1
ATOM 2610 C C . ALA A 1 336 ? -7.957 13.375 -5.172 1 96.44 336 ALA A C 1
ATOM 2612 O O . ALA A 1 336 ? -9.008 14.016 -5.223 1 96.44 336 ALA A O 1
ATOM 2613 N N . HIS A 1 337 ? -7.703 12.531 -4.133 1 93.56 337 HIS A N 1
ATOM 2614 C CA . HIS A 1 337 ? -8.711 12.266 -3.105 1 93.56 337 HIS A CA 1
ATOM 2615 C C . HIS A 1 337 ? -8.672 13.336 -2.02 1 93.56 337 HIS A C 1
ATOM 2617 O O . HIS A 1 337 ? -9.211 13.133 -0.926 1 93.56 337 HIS A O 1
ATOM 2623 N N . LYS A 1 338 ? -8.031 14.414 -2.25 1 93.81 338 LYS A N 1
ATOM 2624 C CA . LYS A 1 338 ? -8.039 15.594 -1.389 1 93.81 338 LYS A CA 1
ATOM 2625 C C . LYS A 1 338 ? -8.844 16.734 -2.016 1 93.81 338 LYS A C 1
ATOM 2627 O O . LYS A 1 338 ? -10.062 16.625 -2.178 1 93.81 338 LYS A O 1
ATOM 2632 N N . GLN A 1 339 ? -8.211 17.703 -2.66 1 94.19 339 GLN A N 1
ATOM 2633 C CA . GLN A 1 339 ? -8.93 18.875 -3.121 1 94.19 339 GLN A CA 1
ATOM 2634 C C . GLN A 1 339 ? -9.477 18.672 -4.531 1 94.19 339 GLN A C 1
ATOM 2636 O O . GLN A 1 339 ? -10.055 19.594 -5.117 1 94.19 339 GLN A O 1
ATOM 2641 N N . MET A 1 340 ? -9.312 17.469 -5.09 1 95.81 340 MET A N 1
ATOM 2642 C CA . MET A 1 340 ? -9.938 17.188 -6.379 1 95.81 340 MET A CA 1
ATOM 2643 C C . MET A 1 340 ? -11.211 16.375 -6.199 1 95.81 340 MET A C 1
ATOM 2645 O O . MET A 1 340 ? -11.828 15.953 -7.176 1 95.81 340 MET A O 1
ATOM 2649 N N . TYR A 1 341 ? -11.602 16.109 -5.008 1 94.38 341 TYR A N 1
ATOM 2650 C CA . TYR A 1 341 ? -12.906 15.617 -4.59 1 94.38 341 TYR A CA 1
ATOM 2651 C C . TYR A 1 341 ? -13.172 14.234 -5.188 1 94.38 341 TYR A C 1
ATOM 2653 O O . TYR A 1 341 ? -14.266 13.984 -5.703 1 94.38 341 TYR A O 1
ATOM 2661 N N . VAL A 1 342 ? -12.203 13.422 -5.184 1 94.5 342 VAL A N 1
ATOM 2662 C CA . VAL A 1 342 ? -12.312 12.008 -5.547 1 94.5 342 VAL A CA 1
ATOM 2663 C C . VAL A 1 342 ? -12.211 11.141 -4.297 1 94.5 342 VAL A C 1
ATOM 2665 O O . VAL A 1 342 ? -11.625 11.562 -3.291 1 94.5 342 VAL A O 1
ATOM 2668 N N . PRO A 1 343 ? -12.859 9.938 -4.305 1 92.38 343 PRO A N 1
ATOM 2669 C CA . PRO A 1 343 ? -12.805 9.078 -3.121 1 92.38 343 PRO A CA 1
ATOM 2670 C C . PRO A 1 343 ? -11.383 8.656 -2.766 1 92.38 343 PRO A C 1
ATOM 2672 O O . PRO A 1 343 ? -10.492 8.68 -3.621 1 92.38 343 PRO A O 1
ATOM 2675 N N . MET A 1 344 ? -11.211 8.164 -1.508 1 90.5 344 MET A N 1
ATOM 2676 C CA . MET A 1 344 ? -9.922 7.727 -0.987 1 90.5 344 MET A CA 1
ATOM 2677 C C . MET A 1 344 ? -9.297 6.68 -1.901 1 90.5 344 MET A C 1
ATOM 2679 O O . MET A 1 344 ? -9.992 5.82 -2.441 1 90.5 344 MET A O 1
ATOM 2683 N N . GLY A 1 345 ? -7.953 6.828 -2.01 1 89.19 345 GLY A N 1
ATOM 2684 C CA . GLY A 1 345 ? -7.234 5.848 -2.809 1 89.19 345 GLY A CA 1
ATOM 2685 C C . GLY A 1 345 ? -6.836 6.367 -4.176 1 89.19 345 GLY A C 1
ATOM 2686 O O . GLY A 1 345 ? -6.684 5.59 -5.121 1 89.19 345 GLY A O 1
ATOM 2687 N N . ALA A 1 346 ? -6.703 7.652 -4.297 1 93.56 346 ALA A N 1
ATOM 2688 C CA . ALA A 1 346 ? -6.406 8.242 -5.602 1 93.56 346 ALA A CA 1
ATOM 2689 C C . ALA A 1 346 ? -5.273 9.258 -5.5 1 93.56 346 ALA A C 1
ATOM 2691 O O . ALA A 1 346 ? -5.496 10.406 -5.121 1 93.56 346 ALA A O 1
ATOM 2692 N N . GLY A 1 347 ? -4.059 8.867 -5.785 1 94.62 347 GLY A N 1
ATOM 2693 C CA . GLY A 1 347 ? -2.881 9.711 -5.902 1 94.62 347 GLY A CA 1
ATOM 2694 C C . GLY A 1 347 ? -2.188 9.586 -7.246 1 94.62 347 GLY A C 1
ATOM 2695 O O . GLY A 1 347 ? -2.521 8.711 -8.039 1 94.62 347 GLY A O 1
ATOM 2696 N N . MET A 1 348 ? -1.311 10.5 -7.582 1 96.69 348 MET A N 1
ATOM 2697 C CA . MET A 1 348 ? -0.58 10.469 -8.844 1 96.69 348 MET A CA 1
ATOM 2698 C C . MET A 1 348 ? 0.833 11.023 -8.672 1 96.69 348 MET A C 1
ATOM 2700 O O . MET A 1 348 ? 1.065 11.891 -7.832 1 96.69 348 MET A O 1
ATOM 2704 N N . VAL A 1 349 ? 1.722 10.508 -9.375 1 97.56 349 VAL A N 1
ATOM 2705 C CA . VAL A 1 349 ? 3.047 11.094 -9.562 1 97.56 349 VAL A CA 1
ATOM 2706 C C . VAL A 1 349 ? 3.275 11.383 -11.047 1 97.56 349 VAL A C 1
ATOM 2708 O O . VAL A 1 349 ? 2.99 10.547 -11.898 1 97.56 349 VAL A O 1
ATOM 2711 N N . ILE A 1 350 ? 3.664 12.57 -11.383 1 98.12 350 ILE A N 1
ATOM 2712 C CA . ILE A 1 350 ? 3.865 13.031 -12.75 1 98.12 350 ILE A CA 1
ATOM 2713 C C . ILE A 1 350 ? 5.34 13.367 -12.969 1 98.12 350 ILE A C 1
ATOM 2715 O O . ILE A 1 350 ? 5.973 14 -12.125 1 98.12 350 ILE A O 1
ATOM 2719 N N . PHE A 1 351 ? 5.91 12.969 -14.055 1 97.38 351 PHE A N 1
ATOM 2720 C CA . PHE A 1 351 ? 7.309 13.227 -14.383 1 97.38 351 PHE A CA 1
ATOM 2721 C C . PHE A 1 351 ? 7.422 14.18 -15.57 1 97.38 351 PHE A C 1
ATOM 2723 O O . PHE A 1 351 ? 6.719 14.016 -16.562 1 97.38 351 PHE A O 1
ATOM 2730 N N . LYS A 1 352 ? 8.281 15.133 -15.461 1 97.31 352 LYS A N 1
ATOM 2731 C CA . LYS A 1 352 ? 8.5 16.109 -16.531 1 97.31 352 LYS A CA 1
ATOM 2732 C C . LYS A 1 352 ? 9.023 15.43 -17.797 1 97.31 352 LYS A C 1
ATOM 2734 O O . LYS A 1 352 ? 8.531 15.68 -18.891 1 97.31 352 LYS A O 1
ATOM 2739 N N . ASN A 1 353 ? 10.023 14.625 -17.609 1 93.69 353 ASN A N 1
ATOM 2740 C CA . ASN A 1 353 ? 10.625 13.836 -18.688 1 93.69 353 ASN A CA 1
ATOM 2741 C C . ASN A 1 353 ? 10.086 12.414 -18.703 1 93.69 353 ASN A C 1
ATOM 2743 O O . ASN A 1 353 ? 10.336 11.633 -17.781 1 93.69 353 ASN A O 1
ATOM 2747 N N . PRO A 1 354 ? 9.391 12.039 -19.812 1 89.38 354 PRO A N 1
ATOM 2748 C CA . PRO A 1 354 ? 8.805 10.703 -19.875 1 89.38 354 PRO A CA 1
ATOM 2749 C C . PRO A 1 354 ? 9.859 9.594 -19.797 1 89.38 354 PRO A C 1
ATOM 2751 O O . PRO A 1 354 ? 9.523 8.445 -19.484 1 89.38 354 PRO A O 1
ATOM 2754 N N . GLU A 1 355 ? 11.117 9.891 -20 1 85.19 355 GLU A N 1
ATOM 2755 C CA . GLU A 1 355 ? 12.18 8.891 -20 1 85.19 355 GLU A CA 1
ATOM 2756 C C . GLU A 1 355 ? 12.547 8.484 -18.578 1 85.19 355 GLU A C 1
ATOM 2758 O O . GLU A 1 355 ? 13.141 7.43 -18.359 1 85.19 355 GLU A O 1
ATOM 2763 N N . LEU A 1 356 ? 12.219 9.305 -17.703 1 82 356 LEU A N 1
ATOM 2764 C CA . LEU A 1 356 ? 12.609 9.062 -16.312 1 82 356 LEU A CA 1
ATOM 2765 C C . LEU A 1 356 ? 11.969 7.781 -15.789 1 82 356 LEU A C 1
ATOM 2767 O O . LEU A 1 356 ? 12.57 7.055 -15 1 82 356 LEU A O 1
ATOM 2771 N N . MET A 1 357 ? 10.836 7.527 -16.25 1 76.88 357 MET A N 1
ATOM 2772 C CA . MET A 1 357 ? 10.117 6.355 -15.766 1 76.88 357 MET A CA 1
ATOM 2773 C C . MET A 1 357 ? 10.742 5.07 -16.297 1 76.88 357 MET A C 1
ATOM 2775 O O . MET A 1 357 ? 10.484 3.986 -15.781 1 76.88 357 MET A O 1
ATOM 2779 N N . ALA A 1 358 ? 11.539 5.145 -17.312 1 75.12 358 ALA A N 1
ATOM 2780 C CA . ALA A 1 358 ? 12.242 3.986 -17.859 1 75.12 358 ALA A CA 1
ATOM 2781 C C . ALA A 1 358 ? 13.219 3.406 -16.844 1 75.12 358 ALA A C 1
ATOM 2783 O O . ALA A 1 358 ? 13.562 2.225 -16.906 1 75.12 358 ALA A O 1
ATOM 2784 N N . SER A 1 359 ? 13.586 4.238 -15.914 1 78.88 359 SER A N 1
ATOM 2785 C CA . SER A 1 359 ? 14.562 3.822 -14.914 1 78.88 359 SER A CA 1
ATOM 2786 C C . SER A 1 359 ? 13.984 2.775 -13.977 1 78.88 359 SER A C 1
ATOM 2788 O O . SER A 1 359 ? 14.719 2.104 -13.25 1 78.88 359 SER A O 1
ATOM 2790 N N . ILE A 1 360 ? 12.633 2.695 -14.023 1 75.75 360 ILE A N 1
ATOM 2791 C CA . ILE A 1 360 ? 12.031 1.722 -13.117 1 75.75 360 ILE A CA 1
ATOM 2792 C C . ILE A 1 360 ? 11.211 0.714 -13.922 1 75.75 360 ILE A C 1
ATOM 2794 O O . ILE A 1 360 ? 10.406 -0.029 -13.359 1 75.75 360 ILE A O 1
ATOM 2798 N N . GLU A 1 361 ? 11.336 0.703 -15.164 1 72.5 361 GLU A N 1
ATOM 2799 C CA . GLU A 1 361 ? 10.57 -0.185 -16.031 1 72.5 361 GLU A CA 1
ATOM 2800 C C . GLU A 1 361 ? 10.914 -1.647 -15.773 1 72.5 361 GLU A C 1
ATOM 2802 O O . GLU A 1 361 ? 12.086 -1.994 -15.602 1 72.5 361 GLU A O 1
ATOM 2807 N N . HIS A 1 362 ? 9.898 -2.396 -15.523 1 62.31 362 HIS A N 1
ATOM 2808 C CA . HIS A 1 362 ? 10.008 -3.836 -15.32 1 62.31 362 HIS A CA 1
ATOM 2809 C C . HIS A 1 362 ? 9.273 -4.605 -16.422 1 62.31 362 HIS A C 1
ATOM 2811 O O . HIS A 1 362 ? 8.234 -4.164 -16.891 1 62.31 362 HIS A O 1
ATOM 2817 N N . HIS A 1 363 ? 9.977 -5.594 -17.016 1 47.78 363 HIS A N 1
ATOM 2818 C CA . HIS A 1 363 ? 9.328 -6.457 -18 1 47.78 363 HIS A CA 1
ATOM 2819 C C . HIS A 1 363 ? 9.156 -7.871 -17.453 1 47.78 363 HIS A C 1
ATOM 2821 O O . HIS A 1 363 ? 9.953 -8.328 -16.641 1 47.78 363 HIS A O 1
ATOM 2827 N N . ALA A 1 364 ? 7.945 -8.414 -17.594 1 44.91 364 ALA A N 1
ATOM 2828 C CA . ALA A 1 364 ? 7.66 -9.82 -17.312 1 44.91 364 ALA A CA 1
ATOM 2829 C C . ALA A 1 364 ? 7.027 -10.5 -18.516 1 44.91 364 ALA A C 1
ATOM 2831 O O . ALA A 1 364 ? 6.094 -9.961 -19.125 1 44.91 364 ALA A O 1
ATOM 2832 N N . GLU A 1 365 ? 7.57 -11.602 -18.938 1 39.69 365 GLU A N 1
ATOM 2833 C CA . GLU A 1 365 ? 7.137 -12.297 -20.141 1 39.69 365 GLU A CA 1
ATOM 2834 C C . GLU A 1 365 ? 5.629 -12.516 -20.156 1 39.69 365 GLU A C 1
ATOM 2836 O O . GLU A 1 365 ? 4.977 -12.375 -21.188 1 39.69 365 GLU A O 1
ATOM 2841 N N . TYR A 1 366 ? 5.004 -12.883 -18.984 1 38.06 366 TYR A N 1
ATOM 2842 C CA . TYR A 1 366 ? 3.602 -13.289 -19.016 1 38.06 366 TYR A CA 1
ATOM 2843 C C . TYR A 1 366 ? 2.68 -12.086 -18.922 1 38.06 366 TYR A C 1
ATOM 2845 O O . TYR A 1 366 ? 1.515 -12.148 -19.328 1 38.06 366 TYR A O 1
ATOM 2853 N N . ILE A 1 367 ? 3.217 -10.898 -18.359 1 45.66 367 ILE A N 1
ATOM 2854 C CA . ILE A 1 367 ? 2.252 -9.859 -18.016 1 45.66 367 ILE A CA 1
ATOM 2855 C C . ILE A 1 367 ? 2.67 -8.531 -18.641 1 45.66 367 ILE A C 1
ATOM 2857 O O . ILE A 1 367 ? 1.827 -7.781 -19.141 1 45.66 367 ILE A O 1
ATOM 2861 N N . LEU A 1 368 ? 3.971 -8.352 -18.688 1 48.75 368 LEU A N 1
ATOM 2862 C CA . LEU A 1 368 ? 4.469 -7.047 -19.125 1 48.75 368 LEU A CA 1
ATOM 2863 C C . LEU A 1 368 ? 5.438 -7.203 -20.281 1 48.75 368 LEU A C 1
ATOM 2865 O O . LEU A 1 368 ? 6.656 -7.219 -20.094 1 48.75 368 LEU A O 1
ATOM 2869 N N . ARG A 1 369 ? 4.812 -7.5 -21.516 1 47.62 369 ARG A N 1
ATOM 2870 C CA . ARG A 1 369 ? 5.621 -7.758 -22.703 1 47.62 369 ARG A CA 1
ATOM 2871 C C . ARG A 1 369 ? 6.367 -6.504 -23.156 1 47.62 369 ARG A C 1
ATOM 2873 O O . ARG A 1 369 ? 5.883 -5.387 -22.953 1 47.62 369 ARG A O 1
ATOM 2880 N N . GLN A 1 370 ? 7.504 -6.77 -23.641 1 48.62 370 GLN A N 1
ATOM 2881 C CA . GLN A 1 370 ? 8.258 -5.66 -24.203 1 48.62 370 GLN A CA 1
ATOM 2882 C C . GLN A 1 370 ? 7.488 -4.996 -25.344 1 48.62 370 GLN A C 1
ATOM 2884 O O . GLN A 1 370 ? 6.93 -5.684 -26.203 1 48.62 370 GLN A O 1
ATOM 2889 N N . GLY A 1 371 ? 7.293 -3.799 -25.188 1 49.69 371 GLY A N 1
ATOM 2890 C CA . GLY A 1 371 ? 6.594 -3.068 -26.234 1 49.69 371 GLY A CA 1
ATOM 2891 C C . GLY A 1 371 ? 5.113 -2.904 -25.969 1 49.69 371 GLY A C 1
ATOM 2892 O O . GLY A 1 371 ? 4.41 -2.211 -26.703 1 49.69 371 GLY A O 1
ATOM 2893 N N . SER A 1 372 ? 4.758 -3.619 -24.844 1 54.47 372 SER A N 1
ATOM 2894 C CA . SER A 1 372 ? 3.334 -3.525 -24.531 1 54.47 372 SER A CA 1
ATOM 2895 C C . SER A 1 372 ? 3.02 -2.252 -23.75 1 54.47 372 SER A C 1
ATOM 2897 O O . SER A 1 372 ? 3.891 -1.696 -23.078 1 54.47 372 SER A O 1
ATOM 2899 N N . LYS A 1 373 ? 1.908 -1.698 -24.016 1 55.69 373 LYS A N 1
ATOM 2900 C CA . LYS A 1 373 ? 1.471 -0.464 -23.375 1 55.69 373 LYS A CA 1
ATOM 2901 C C . LYS A 1 373 ? 0.879 -0.745 -21.984 1 55.69 373 LYS A C 1
ATOM 2903 O O . LYS A 1 373 ? 0.04 0.015 -21.5 1 55.69 373 LYS A O 1
ATOM 2908 N N . ASP A 1 374 ? 1.425 -1.814 -21.359 1 60.62 374 ASP A N 1
ATOM 2909 C CA . ASP A 1 374 ? 0.935 -2.219 -20.031 1 60.62 374 ASP A CA 1
ATOM 2910 C C . ASP A 1 374 ? 1.34 -1.209 -18.969 1 60.62 374 ASP A C 1
ATOM 2912 O O . ASP A 1 374 ? 2.525 -0.909 -18.812 1 60.62 374 ASP A O 1
ATOM 2916 N N . LEU A 1 375 ? 0.418 -0.739 -18.219 1 64.69 375 LEU A N 1
ATOM 2917 C CA . LEU A 1 375 ? 0.639 0.283 -17.203 1 64.69 375 LEU A CA 1
ATOM 2918 C C . LEU A 1 375 ? 1.46 -0.272 -16.047 1 64.69 375 LEU A C 1
ATOM 2920 O O . LEU A 1 375 ? 2.16 0.477 -15.359 1 64.69 375 LEU A O 1
ATOM 2924 N N . GLY A 1 376 ? 1.396 -1.494 -15.859 1 67.56 376 GLY A N 1
ATOM 2925 C CA . GLY A 1 376 ? 2.023 -2.121 -14.711 1 67.56 376 GLY A CA 1
ATOM 2926 C C . GLY A 1 376 ? 3.539 -2.07 -14.75 1 67.56 376 GLY A C 1
ATOM 2927 O O . GLY A 1 376 ? 4.203 -2.24 -13.727 1 67.56 376 GLY A O 1
ATOM 2928 N N . SER A 1 377 ? 4.125 -1.805 -15.859 1 64.56 377 SER A N 1
ATOM 2929 C CA . SER A 1 377 ? 5.574 -1.808 -16.016 1 64.56 377 SER A CA 1
ATOM 2930 C C . SER A 1 377 ? 6.207 -0.598 -15.328 1 64.56 377 SER A C 1
ATOM 2932 O O . SER A 1 377 ? 7.402 -0.605 -15.023 1 64.56 377 SER A O 1
ATOM 2934 N N . HIS A 1 378 ? 5.324 0.367 -15 1 69.06 378 HIS A N 1
ATOM 2935 C CA . HIS A 1 378 ? 5.895 1.614 -14.508 1 69.06 378 HIS A CA 1
ATOM 2936 C C . HIS A 1 378 ? 5.336 1.965 -13.133 1 69.06 378 HIS A C 1
ATOM 2938 O O . HIS A 1 378 ? 5.586 3.055 -12.609 1 69.06 378 HIS A O 1
ATOM 2944 N N . THR A 1 379 ? 4.629 1.056 -12.625 1 75.69 379 THR A N 1
ATOM 2945 C CA . THR A 1 379 ? 3.994 1.384 -11.352 1 75.69 379 THR A CA 1
ATOM 2946 C C . THR A 1 379 ? 4.574 0.537 -10.227 1 75.69 379 THR A C 1
ATOM 2948 O O . THR A 1 379 ? 4.949 -0.618 -10.438 1 75.69 379 THR A O 1
ATOM 2951 N N . LEU A 1 380 ? 4.652 1.112 -9.086 1 82.56 380 LEU A N 1
ATOM 2952 C CA . LEU A 1 380 ? 5.047 0.385 -7.883 1 82.56 380 LEU A CA 1
ATOM 2953 C C . LEU A 1 380 ? 4 -0.667 -7.52 1 82.56 380 LEU A C 1
ATOM 2955 O O . LEU A 1 380 ? 4.348 -1.778 -7.117 1 82.56 380 LEU A O 1
ATOM 2959 N N . GLU A 1 381 ? 2.814 -0.295 -7.785 1 87 381 GLU A N 1
ATOM 2960 C CA . GLU A 1 381 ? 1.708 -1.204 -7.504 1 87 381 GLU A CA 1
ATOM 2961 C C . GLU A 1 381 ? 1.452 -2.143 -8.68 1 87 381 GLU A C 1
ATOM 2963 O O . GLU A 1 381 ? 1.931 -1.899 -9.789 1 87 381 GLU A O 1
ATOM 2968 N N . GLY A 1 382 ? 0.824 -3.264 -8.438 1 83.06 382 GLY A N 1
ATOM 2969 C CA . GLY A 1 382 ? 0.375 -4.184 -9.477 1 83.06 382 GLY A CA 1
ATOM 2970 C C . GLY A 1 382 ? -1.075 -3.977 -9.867 1 83.06 382 GLY A C 1
ATOM 2971 O O . GLY A 1 382 ? -1.467 -2.877 -10.258 1 83.06 382 GLY A O 1
ATOM 2972 N N . SER A 1 383 ? -1.875 -4.965 -9.578 1 82.25 383 SER A N 1
ATOM 2973 C CA . SER A 1 383 ? -3.301 -4.859 -9.867 1 82.25 383 SER A CA 1
ATOM 2974 C C . SER A 1 383 ? -3.928 -3.674 -9.141 1 82.25 383 SER A C 1
ATOM 2976 O O . SER A 1 383 ? -3.631 -3.428 -7.973 1 82.25 383 SER A O 1
ATOM 2978 N N . ARG A 1 384 ? -4.707 -2.889 -9.93 1 84.31 384 ARG A N 1
ATOM 2979 C CA . ARG A 1 384 ? -5.352 -1.702 -9.375 1 84.31 384 ARG A CA 1
ATOM 2980 C C . ARG A 1 384 ? -6.758 -1.531 -9.938 1 84.31 384 ARG A C 1
ATOM 2982 O O . ARG A 1 384 ? -7.059 -2.018 -11.031 1 84.31 384 ARG A O 1
ATOM 2989 N N . SER A 1 385 ? -7.477 -0.792 -9.211 1 84.94 385 SER A N 1
ATOM 2990 C CA . SER A 1 385 ? -8.836 -0.49 -9.641 1 84.94 385 SER A CA 1
ATOM 2991 C C . SER A 1 385 ? -8.852 0.618 -10.695 1 84.94 385 SER A C 1
ATOM 2993 O O . SER A 1 385 ? -7.816 1.222 -10.977 1 84.94 385 SER A O 1
ATOM 2995 N N . GLY A 1 386 ? -10.023 0.832 -11.305 1 88 386 GLY A N 1
ATOM 2996 C CA . GLY A 1 386 ? -10.188 1.857 -12.32 1 88 386 GLY A CA 1
ATOM 2997 C C . GLY A 1 386 ? -10.508 3.225 -11.742 1 88 386 GLY A C 1
ATOM 2998 O O . GLY A 1 386 ? -11.336 3.955 -12.289 1 88 386 GLY A O 1
ATOM 2999 N N . MET A 1 387 ? -9.852 3.641 -10.672 1 90.56 387 MET A N 1
ATOM 3000 C CA . MET A 1 387 ? -10.117 4.895 -9.969 1 90.56 387 MET A CA 1
ATOM 3001 C C . MET A 1 387 ? -9.914 6.09 -10.898 1 90.56 387 MET A C 1
ATOM 3003 O O . MET A 1 387 ? -10.547 7.129 -10.719 1 90.56 387 MET A O 1
ATOM 3007 N N . ALA A 1 388 ? -9.055 5.918 -11.898 1 93.56 388 ALA A N 1
ATOM 3008 C CA . ALA A 1 388 ? -8.805 6.984 -12.867 1 93.56 388 ALA A CA 1
ATOM 3009 C C . ALA A 1 388 ? -10.094 7.406 -13.562 1 93.56 388 ALA A C 1
ATOM 3011 O O . ALA A 1 388 ? -10.242 8.562 -13.961 1 93.56 388 ALA A O 1
ATOM 3012 N N . MET A 1 389 ? -11.047 6.484 -13.656 1 94.12 389 MET A N 1
ATOM 3013 C CA . MET A 1 389 ? -12.336 6.777 -14.281 1 94.12 389 MET A CA 1
ATOM 3014 C C . MET A 1 389 ? -13.094 7.844 -13.492 1 94.12 389 MET A C 1
ATOM 3016 O O . MET A 1 389 ? -13.734 8.711 -14.078 1 94.12 389 MET A O 1
ATOM 3020 N N . LEU A 1 390 ? -13 7.789 -12.195 1 95.25 390 LEU A N 1
ATOM 3021 C CA . LEU A 1 390 ? -13.711 8.742 -11.352 1 95.25 390 LEU A CA 1
ATOM 3022 C C . LEU A 1 390 ? -13.086 10.125 -11.445 1 95.25 390 LEU A C 1
ATOM 3024 O O . LEU A 1 390 ? -13.797 11.133 -11.492 1 95.25 390 LEU A O 1
ATOM 3028 N N . LEU A 1 391 ? -11.766 10.156 -11.445 1 96.94 391 LEU A N 1
ATOM 3029 C CA . LEU A 1 391 ? -11.102 11.438 -11.633 1 96.94 391 LEU A CA 1
ATOM 3030 C C . LEU A 1 391 ? -11.406 12.016 -13.008 1 96.94 391 LEU A C 1
ATOM 3032 O O . LEU A 1 391 ? -11.656 13.211 -13.148 1 96.94 391 LEU A O 1
ATOM 3036 N N . TYR A 1 392 ? -11.352 11.172 -14.047 1 97.12 392 TYR A N 1
ATOM 3037 C CA . TYR A 1 392 ? -11.695 11.586 -15.398 1 97.12 392 TYR A CA 1
ATOM 3038 C C . TYR A 1 392 ? -13.086 12.211 -15.445 1 97.12 392 TYR A C 1
ATOM 3040 O O . TYR A 1 392 ? -13.281 13.266 -16.047 1 97.12 392 TYR A O 1
ATOM 3048 N N . ALA A 1 393 ? -14 11.57 -14.789 1 96.31 393 ALA A N 1
ATOM 3049 C CA . ALA A 1 393 ? -15.375 12.078 -14.719 1 96.31 393 ALA A CA 1
ATOM 3050 C C . ALA A 1 393 ? -15.422 13.43 -14.016 1 96.31 393 ALA A C 1
ATOM 3052 O O . ALA A 1 393 ? -16.062 14.367 -14.492 1 96.31 393 ALA A O 1
ATOM 3053 N N . SER A 1 394 ? -14.789 13.555 -12.922 1 96.5 394 SER A N 1
ATOM 3054 C CA . SER A 1 394 ? -14.773 14.797 -12.164 1 96.5 394 SER A CA 1
ATOM 3055 C C . SER A 1 394 ? -14.164 15.93 -12.977 1 96.5 394 SER A C 1
ATOM 3057 O O . SER A 1 394 ? -14.68 17.047 -12.977 1 96.5 394 SER A O 1
ATOM 3059 N N . LEU A 1 395 ? -13.047 15.633 -13.648 1 97.56 395 LEU A N 1
ATOM 3060 C CA . LEU A 1 395 ? -12.383 16.641 -14.461 1 97.56 395 LEU A CA 1
ATOM 3061 C C . LEU A 1 395 ? -13.305 17.156 -15.57 1 97.56 395 LEU A C 1
ATOM 3063 O O . LEU A 1 395 ? -13.242 18.328 -15.945 1 97.56 395 LEU A O 1
ATOM 3067 N N . ASN A 1 396 ? -14.109 16.25 -16.094 1 95.88 396 ASN A N 1
ATOM 3068 C CA . ASN A 1 396 ? -15 16.625 -17.188 1 95.88 396 ASN A CA 1
ATOM 3069 C C . ASN A 1 396 ? -16.266 17.297 -16.672 1 95.88 396 ASN A C 1
ATOM 3071 O O . ASN A 1 396 ? -16.734 18.281 -17.266 1 95.88 396 ASN A O 1
ATOM 3075 N N . ILE A 1 397 ? -16.828 16.875 -15.578 1 94.25 397 ILE A N 1
ATOM 3076 C CA . ILE A 1 397 ? -18.109 17.359 -15.07 1 94.25 397 ILE A CA 1
ATOM 3077 C C . ILE A 1 397 ? -17.922 18.688 -14.336 1 94.25 397 ILE A C 1
ATOM 3079 O O . ILE A 1 397 ? -18.719 19.609 -14.492 1 94.25 397 ILE A O 1
ATOM 3083 N N . ILE A 1 398 ? -16.891 18.781 -13.555 1 94.88 398 ILE A N 1
ATOM 3084 C CA . ILE A 1 398 ? -16.609 20 -12.812 1 94.88 398 ILE A CA 1
ATOM 3085 C C . ILE A 1 398 ? -15.891 21 -13.703 1 94.88 398 ILE A C 1
ATOM 3087 O O . ILE A 1 398 ? -16.172 22.203 -13.664 1 94.88 398 ILE A O 1
ATOM 3091 N N . SER A 1 399 ? -14.938 20.484 -14.547 1 95.62 399 SER A N 1
ATOM 3092 C CA . SER A 1 399 ? -14.125 21.266 -15.469 1 95.62 399 SER A CA 1
ATOM 3093 C C . SER A 1 399 ? -13.094 22.109 -14.727 1 95.62 399 SER A C 1
ATOM 3095 O O . SER A 1 399 ? -13.141 22.219 -13.5 1 95.62 399 SER A O 1
ATOM 3097 N N . ARG A 1 400 ? -12.188 22.672 -15.445 1 96.69 400 ARG A N 1
ATOM 3098 C CA . ARG A 1 400 ? -11.117 23.469 -14.844 1 96.69 400 ARG A CA 1
ATOM 3099 C C . ARG A 1 400 ? -11.672 24.703 -14.141 1 96.69 400 ARG A C 1
ATOM 3101 O O . ARG A 1 400 ? -11.32 24.969 -12.992 1 96.69 400 ARG A O 1
ATOM 3108 N N . PRO A 1 401 ? -12.547 25.469 -14.773 1 96.25 401 PRO A N 1
ATOM 3109 C CA . PRO A 1 401 ? -13.102 26.641 -14.078 1 96.25 401 PRO A CA 1
ATOM 3110 C C . PRO A 1 401 ? -13.914 26.25 -12.844 1 96.25 401 PRO A C 1
ATOM 3112 O O . PRO A 1 401 ? -13.961 27.016 -11.867 1 96.25 401 PRO A O 1
ATOM 3115 N N . GLY A 1 402 ? -14.609 25.109 -12.914 1 96.25 402 GLY A N 1
ATOM 3116 C CA . GLY A 1 402 ? -15.312 24.641 -11.727 1 96.25 402 GLY A CA 1
ATOM 3117 C C . GLY A 1 402 ? -14.398 24.391 -10.547 1 96.25 402 GLY A C 1
ATOM 3118 O O . GLY A 1 402 ? -14.695 24.812 -9.43 1 96.25 402 GLY A O 1
ATOM 3119 N N . TYR A 1 403 ? -13.312 23.781 -10.828 1 96.94 403 TYR A N 1
ATOM 3120 C CA . TYR A 1 403 ? -12.32 23.562 -9.781 1 96.94 403 TYR A CA 1
ATOM 3121 C C . TYR A 1 403 ? -11.742 24.891 -9.289 1 96.94 403 TYR A C 1
ATOM 3123 O O . TYR A 1 403 ? -11.461 25.047 -8.102 1 96.94 403 TYR A O 1
ATOM 3131 N N . GLU A 1 404 ? -11.523 25.781 -10.219 1 97.06 404 GLU A N 1
ATOM 3132 C CA . GLU A 1 404 ? -11.031 27.094 -9.82 1 97.06 404 GLU A CA 1
ATOM 3133 C C . GLU A 1 404 ? -11.953 27.734 -8.789 1 97.06 404 GLU A C 1
ATOM 3135 O O . GLU A 1 404 ? -11.484 28.281 -7.777 1 97.06 404 GLU A O 1
ATOM 3140 N N . LEU A 1 405 ? -13.234 27.688 -9.016 1 96.06 405 LEU A N 1
ATOM 3141 C CA . LEU A 1 405 ? -14.195 28.281 -8.086 1 96.06 405 LEU A CA 1
ATOM 3142 C C . LEU A 1 405 ? -14.125 27.594 -6.723 1 96.06 405 LEU A C 1
ATOM 3144 O O . LEU A 1 405 ? -14.164 28.266 -5.688 1 96.06 405 LEU A O 1
ATOM 3148 N N . LEU A 1 406 ? -14.055 26.312 -6.719 1 95.25 406 LEU A N 1
ATOM 3149 C CA . LEU A 1 406 ? -13.977 25.547 -5.473 1 95.25 406 LEU A CA 1
ATOM 3150 C C . LEU A 1 406 ? -12.719 25.906 -4.695 1 95.25 406 LEU A C 1
ATOM 3152 O O . LEU A 1 406 ? -12.773 26.156 -3.486 1 95.25 406 LEU A O 1
ATOM 3156 N N . ILE A 1 407 ? -11.609 25.984 -5.352 1 96.5 407 ILE A N 1
ATOM 3157 C CA . ILE A 1 407 ? -10.32 26.266 -4.738 1 96.5 407 ILE A CA 1
ATOM 3158 C C . ILE A 1 407 ? -10.289 27.703 -4.219 1 96.5 407 ILE A C 1
ATOM 3160 O O . ILE A 1 407 ? -9.875 27.953 -3.088 1 96.5 407 ILE A O 1
ATOM 3164 N N . ASN A 1 408 ? -10.719 28.656 -5.094 1 97.12 408 ASN A N 1
ATOM 3165 C CA . ASN A 1 408 ? -10.773 30.047 -4.672 1 97.12 408 ASN A CA 1
ATOM 3166 C C . ASN A 1 408 ? -11.594 30.219 -3.396 1 97.12 408 ASN A C 1
ATOM 3168 O O . ASN A 1 408 ? -11.164 30.875 -2.457 1 97.12 408 ASN A O 1
ATOM 3172 N N . ASN A 1 409 ? -12.742 29.594 -3.4 1 95.31 409 ASN A N 1
ATOM 3173 C CA . ASN A 1 409 ? -13.625 29.688 -2.248 1 95.31 409 ASN A CA 1
ATOM 3174 C C . ASN A 1 409 ? -12.977 29.125 -0.987 1 95.31 409 ASN A C 1
ATOM 3176 O O . ASN A 1 409 ? -13.125 29.703 0.098 1 95.31 409 ASN A O 1
ATOM 3180 N N . SER A 1 410 ? -12.32 28.047 -1.1 1 95.44 410 SER A N 1
ATOM 3181 C CA . SER A 1 410 ? -11.656 27.422 0.038 1 95.44 410 SER A CA 1
ATOM 3182 C C . SER A 1 410 ? -10.57 28.328 0.608 1 95.44 410 SER A C 1
ATOM 3184 O O . SER A 1 410 ? -10.484 28.516 1.824 1 95.44 410 SER A O 1
ATOM 3186 N N . ILE A 1 411 ? -9.734 28.891 -0.228 1 97.25 411 ILE A N 1
ATOM 3187 C CA . ILE A 1 411 ? -8.641 29.75 0.191 1 97.25 411 ILE A CA 1
ATOM 3188 C C . ILE A 1 411 ? -9.195 31.031 0.807 1 97.25 411 ILE A C 1
ATOM 3190 O O . ILE A 1 411 ? -8.711 31.484 1.85 1 97.25 411 ILE A O 1
ATOM 3194 N N . GLU A 1 412 ? -10.18 31.578 0.24 1 97.62 412 GLU A N 1
ATOM 3195 C CA . GLU A 1 412 ? -10.781 32.812 0.722 1 97.62 412 GLU A CA 1
ATOM 3196 C C . GLU A 1 412 ? -11.508 32.594 2.045 1 97.62 412 GLU A C 1
ATOM 3198 O O . GLU A 1 412 ? -11.516 33.5 2.904 1 97.62 412 GLU A O 1
ATOM 3203 N N . LYS A 1 413 ? -12.125 31.469 2.184 1 96.88 413 LYS A N 1
ATOM 3204 C CA . LYS A 1 413 ? -12.742 31.125 3.463 1 96.88 413 LYS A CA 1
ATOM 3205 C C . LYS A 1 413 ? -11.695 31.016 4.566 1 96.88 413 LYS A C 1
ATOM 3207 O O . LYS A 1 413 ? -11.945 31.391 5.711 1 96.88 413 LYS A O 1
ATOM 3212 N N . ALA A 1 414 ? -10.594 30.438 4.242 1 97.81 414 ALA A N 1
ATOM 3213 C CA . ALA A 1 414 ? -9.508 30.359 5.211 1 97.81 414 ALA A CA 1
ATOM 3214 C C . ALA A 1 414 ? -9.039 31.75 5.621 1 97.81 414 ALA A C 1
ATOM 3216 O O . ALA A 1 414 ? -8.758 32 6.797 1 97.81 414 ALA A O 1
ATOM 3217 N N . GLN A 1 415 ? -8.938 32.656 4.672 1 98 415 GLN A N 1
ATOM 3218 C CA . GLN A 1 415 ? -8.562 34.031 4.961 1 98 415 GLN A CA 1
ATOM 3219 C C . GLN A 1 415 ? -9.602 34.688 5.859 1 98 415 GLN A C 1
ATOM 3221 O O . GLN A 1 415 ? -9.25 35.406 6.805 1 98 415 GLN A O 1
ATOM 3226 N N . TYR A 1 416 ? -10.836 34.5 5.547 1 98.31 416 TYR A N 1
ATOM 3227 C CA . TYR A 1 416 ? -11.914 35.031 6.379 1 98.31 416 TYR A CA 1
ATOM 3228 C C . TYR A 1 416 ? -11.789 34.531 7.812 1 98.31 416 TYR A C 1
ATOM 3230 O O . TYR A 1 416 ? -11.883 35.312 8.758 1 98.31 416 TYR A O 1
ATOM 3238 N N . PHE A 1 417 ? -11.625 33.219 7.969 1 98.44 417 PHE A N 1
ATOM 3239 C CA . PHE A 1 417 ? -11.531 32.625 9.297 1 98.44 417 PHE A CA 1
ATOM 3240 C C . PHE A 1 417 ? -10.344 33.188 10.062 1 98.44 417 PHE A C 1
ATOM 3242 O O . PHE A 1 417 ? -10.453 33.5 11.258 1 98.44 417 PHE A O 1
ATOM 3249 N N . ALA A 1 418 ? -9.227 33.344 9.398 1 98.56 418 ALA A N 1
ATOM 3250 C CA . ALA A 1 418 ? -8.055 33.969 10.008 1 98.56 418 ALA A CA 1
ATOM 3251 C C . ALA A 1 418 ? -8.383 35.375 10.477 1 98.56 418 ALA A C 1
ATOM 3253 O O . ALA A 1 418 ? -7.957 35.812 11.562 1 98.56 418 ALA A O 1
ATOM 3254 N N . ASP A 1 419 ? -9.094 36.094 9.688 1 98.5 419 ASP A N 1
ATOM 3255 C CA . ASP A 1 419 ? -9.453 37.469 10.008 1 98.5 419 ASP A CA 1
ATOM 3256 C C . ASP A 1 419 ? -10.305 37.531 11.281 1 98.5 419 ASP A C 1
ATOM 3258 O O . ASP A 1 419 ? -10.07 38.344 12.148 1 98.5 419 ASP A O 1
ATOM 3262 N N . ILE A 1 420 ? -11.281 36.625 11.352 1 98.12 420 ILE A N 1
ATOM 3263 C CA . ILE A 1 420 ? -12.156 36.688 12.508 1 98.12 420 ILE A CA 1
ATOM 3264 C C . ILE A 1 420 ? -11.406 36.219 13.75 1 98.12 420 ILE A C 1
ATOM 3266 O O . ILE A 1 420 ? -11.664 36.688 14.859 1 98.12 420 ILE A O 1
ATOM 3270 N N . ILE A 1 421 ? -10.477 35.312 13.609 1 98.38 421 ILE A N 1
ATOM 3271 C CA . ILE A 1 421 ? -9.641 34.875 14.719 1 98.38 421 ILE A CA 1
ATOM 3272 C C . ILE A 1 421 ? -8.781 36.062 15.203 1 98.38 421 ILE A C 1
ATOM 3274 O O . ILE A 1 421 ? -8.68 36.281 16.406 1 98.38 421 ILE A O 1
ATOM 3278 N N . ASN A 1 422 ? -8.164 36.781 14.312 1 97.75 422 ASN A N 1
ATOM 3279 C CA . ASN A 1 422 ? -7.316 37.938 14.641 1 97.75 422 ASN A CA 1
ATOM 3280 C C . ASN A 1 422 ? -8.109 39.031 15.32 1 97.75 422 ASN A C 1
ATOM 3282 O O . ASN A 1 422 ? -7.574 39.781 16.141 1 97.75 422 ASN A O 1
ATOM 3286 N N . GLN A 1 423 ? -9.305 39.094 15.016 1 97.62 423 GLN A N 1
ATOM 3287 C CA . GLN A 1 423 ? -10.156 40.156 15.562 1 97.62 423 GLN A CA 1
ATOM 3288 C C . GLN A 1 423 ? -10.727 39.75 16.922 1 97.62 423 GLN A C 1
ATOM 3290 O O . GLN A 1 423 ? -11.172 40.594 17.688 1 97.62 423 GLN A O 1
ATOM 3295 N N . HIS A 1 424 ? -10.742 38.531 17.141 1 97.75 424 HIS A N 1
ATOM 3296 C CA . HIS A 1 424 ? -11.312 38.062 18.406 1 97.75 424 HIS A CA 1
ATOM 3297 C C . HIS A 1 424 ? -10.32 38.188 19.547 1 97.75 424 HIS A C 1
ATOM 3299 O O . HIS A 1 424 ? -9.156 37.812 19.422 1 97.75 424 HIS A O 1
ATOM 3305 N N . PRO A 1 425 ? -10.711 38.625 20.672 1 97.62 425 PRO A N 1
ATOM 3306 C CA . PRO A 1 425 ? -9.766 38.938 21.75 1 97.62 425 PRO A CA 1
ATOM 3307 C C . PRO A 1 425 ? -9.211 37.656 22.406 1 97.62 425 PRO A C 1
ATOM 3309 O O . PRO A 1 425 ? -8.117 37.688 22.969 1 97.62 425 PRO A O 1
ATOM 3312 N N . ASP A 1 426 ? -9.914 36.562 22.297 1 98.12 426 ASP A N 1
ATOM 3313 C CA . ASP A 1 426 ? -9.547 35.406 23.109 1 98.12 426 ASP A CA 1
ATOM 3314 C C . ASP A 1 426 ? -8.875 34.344 22.25 1 98.12 426 ASP A C 1
ATOM 3316 O O . ASP A 1 426 ? -8.719 33.188 22.672 1 98.12 426 ASP A O 1
ATOM 3320 N N . PHE A 1 427 ? -8.609 34.625 21.047 1 98.5 427 PHE A N 1
ATOM 3321 C CA . PHE A 1 427 ? -7.93 33.688 20.188 1 98.5 427 PHE A CA 1
ATOM 3322 C C . PHE A 1 427 ? -6.633 34.281 19.641 1 98.5 427 PHE A C 1
ATOM 3324 O O . PHE A 1 427 ? -6.48 35.5 19.562 1 98.5 427 PHE A O 1
ATOM 3331 N N . GLU A 1 428 ? -5.766 33.406 19.328 1 97.38 428 GLU A N 1
ATOM 3332 C CA . GLU A 1 428 ? -4.492 33.75 18.703 1 97.38 428 GLU A CA 1
ATOM 3333 C C . GLU A 1 428 ? -4.285 32.969 17.406 1 97.38 428 GLU A C 1
ATOM 3335 O O . GLU A 1 428 ? -4.312 31.719 17.422 1 97.38 428 GLU A O 1
ATOM 3340 N N . LEU A 1 429 ? -4.141 33.656 16.312 1 97.44 429 LEU A N 1
ATOM 3341 C CA . LEU A 1 429 ? -3.727 33 15.086 1 97.44 429 LEU A CA 1
ATOM 3342 C C . LEU A 1 429 ? -2.258 32.594 15.148 1 97.44 429 LEU A C 1
ATOM 3344 O O . LEU A 1 429 ? -1.402 33.406 15.5 1 97.44 429 LEU A O 1
ATOM 3348 N N . VAL A 1 430 ? -1.947 31.375 14.883 1 96.44 430 VAL A N 1
ATOM 3349 C CA . VAL A 1 430 ? -0.58 30.891 15.016 1 96.44 430 VAL A CA 1
ATOM 3350 C C . VAL A 1 430 ? 0.066 30.781 13.633 1 96.44 430 VAL A C 1
ATOM 3352 O O . VAL A 1 430 ? 1.22 31.172 13.445 1 96.44 430 VAL A O 1
ATOM 3355 N N . SER A 1 431 ? -0.604 30.156 12.656 1 95.19 431 SER A N 1
ATOM 3356 C CA . SER A 1 431 ? -0.137 30.125 11.273 1 95.19 431 SER A CA 1
ATOM 3357 C C . SER A 1 431 ? -1.146 30.781 10.336 1 95.19 431 SER A C 1
ATOM 3359 O O . SER A 1 431 ? -2.303 30.359 10.266 1 95.19 431 SER A O 1
ATOM 3361 N N . GLU A 1 432 ? -0.684 31.812 9.602 1 95.81 432 GLU A N 1
ATOM 3362 C CA . GLU A 1 432 ? -1.507 32.469 8.586 1 95.81 432 GLU A CA 1
ATOM 3363 C C . GLU A 1 432 ? -1.758 31.531 7.398 1 95.81 432 GLU A C 1
ATOM 3365 O O . GLU A 1 432 ? -0.867 30.781 6.988 1 95.81 432 GLU A O 1
ATOM 3370 N N . PRO A 1 433 ? -2.943 31.562 6.859 1 96.62 433 PRO A N 1
ATOM 3371 C CA . PRO A 1 433 ? -3.217 30.703 5.711 1 96.62 433 PRO A CA 1
ATOM 3372 C C . PRO A 1 433 ? -2.535 31.188 4.434 1 96.62 433 PRO A C 1
ATOM 3374 O O . PRO A 1 433 ? -2.537 32.375 4.145 1 96.62 433 PRO A O 1
ATOM 3377 N N . GLU A 1 434 ? -1.856 30.359 3.752 1 96.25 434 GLU A N 1
ATOM 3378 C CA . GLU A 1 434 ? -1.375 30.547 2.385 1 96.25 434 GLU A CA 1
ATOM 3379 C C . GLU A 1 434 ? -2.24 29.781 1.387 1 96.25 434 GLU A C 1
ATOM 3381 O O . GLU A 1 434 ? -2.488 30.266 0.279 1 96.25 434 GLU A O 1
ATOM 3386 N N . LEU A 1 435 ? -2.623 28.609 1.791 1 96.31 435 LEU A N 1
ATOM 3387 C CA . LEU A 1 435 ? -3.693 27.828 1.174 1 96.31 435 LEU A CA 1
ATOM 3388 C C . LEU A 1 435 ? -4.918 27.781 2.08 1 96.31 435 LEU A C 1
ATOM 3390 O O . LEU A 1 435 ? -5.262 28.781 2.725 1 96.31 435 LEU A O 1
ATOM 3394 N N . CYS A 1 436 ? -5.645 26.719 2.086 1 96.38 436 CYS A N 1
ATOM 3395 C CA . CYS A 1 436 ? -6.898 26.734 2.836 1 96.38 436 CYS A CA 1
ATOM 3396 C C . CYS A 1 436 ? -6.738 26.047 4.184 1 96.38 436 CYS A C 1
ATOM 3398 O O . CYS A 1 436 ? -7.629 25.312 4.613 1 96.38 436 CYS A O 1
ATOM 3400 N N . LEU A 1 437 ? -5.535 26.188 4.812 1 96.69 437 LEU A N 1
ATOM 3401 C CA . LEU A 1 437 ? -5.223 25.672 6.141 1 96.69 437 LEU A CA 1
ATOM 3402 C C . LEU A 1 437 ? -4.734 26.797 7.059 1 96.69 437 LEU A C 1
ATOM 3404 O O . LEU A 1 437 ? -4.047 27.719 6.609 1 96.69 437 LEU A O 1
ATOM 3408 N N . LEU A 1 438 ? -5.027 26.719 8.281 1 97.31 438 LEU A N 1
ATOM 3409 C CA . LEU A 1 438 ? -4.484 27.609 9.297 1 97.31 438 LEU A CA 1
ATOM 3410 C C . LEU A 1 438 ? -4.512 26.953 10.672 1 97.31 438 LEU A C 1
ATOM 3412 O O . LEU A 1 438 ? -5.148 25.906 10.852 1 97.31 438 LEU A O 1
ATOM 3416 N N . THR A 1 439 ? -3.742 27.453 11.57 1 97.31 439 THR A N 1
ATOM 3417 C CA . THR A 1 439 ? -3.725 26.969 12.953 1 97.31 439 THR A CA 1
ATOM 3418 C C . THR A 1 439 ? -3.926 28.125 13.93 1 97.31 439 THR A C 1
ATOM 3420 O O . THR A 1 439 ? -3.594 29.281 13.625 1 97.31 439 THR A O 1
ATOM 3423 N N . TYR A 1 440 ? -4.504 27.875 15.062 1 98.19 440 TYR A N 1
ATOM 3424 C CA . TYR A 1 440 ? -4.82 28.891 16.062 1 98.19 440 TYR A CA 1
ATOM 3425 C C . TYR A 1 440 ? -4.996 28.25 17.438 1 98.19 440 TYR A C 1
ATOM 3427 O O . TYR A 1 440 ? -4.863 27.047 17.594 1 98.19 440 TYR A O 1
ATOM 3435 N N . ARG A 1 441 ? -5.18 29.109 18.422 1 97.38 441 ARG A N 1
ATOM 3436 C CA . ARG A 1 441 ? -5.391 28.625 19.781 1 97.38 441 ARG A CA 1
ATOM 3437 C C . ARG A 1 441 ? -6.277 29.594 20.578 1 97.38 441 ARG A C 1
ATOM 3439 O O . ARG A 1 441 ? -6.418 30.766 20.203 1 97.38 441 ARG A O 1
ATOM 3446 N N . TYR A 1 442 ? -6.949 29 21.531 1 98.25 442 TYR A N 1
ATOM 3447 C CA . TYR A 1 442 ? -7.691 29.797 22.5 1 98.25 442 TYR A CA 1
ATOM 3448 C C . TYR A 1 442 ? -6.766 30.344 23.594 1 98.25 442 TYR A C 1
ATOM 3450 O O . TYR A 1 442 ? -6.164 29.562 24.344 1 98.25 442 TYR A O 1
ATOM 3458 N N . VAL A 1 443 ? -6.594 31.609 23.641 1 98.12 443 VAL A N 1
ATOM 3459 C CA . VAL A 1 443 ? -5.793 32.312 24.641 1 98.12 443 VAL A CA 1
ATOM 3460 C C . VAL A 1 443 ? -6.555 33.531 25.141 1 98.12 443 VAL A C 1
ATOM 3462 O O . VAL A 1 443 ? -6.488 34.625 24.547 1 98.12 443 VAL A O 1
ATOM 3465 N N . PRO A 1 444 ? -7.098 33.375 26.344 1 97.62 444 PRO A N 1
ATOM 3466 C CA . PRO A 1 444 ? -7.867 34.531 26.844 1 97.62 444 PRO A CA 1
ATOM 3467 C C . PRO A 1 444 ? -7.094 35.844 26.766 1 97.62 444 PRO A C 1
ATOM 3469 O O . PRO A 1 444 ? -5.875 35.844 26.953 1 97.62 444 PRO A O 1
ATOM 3472 N N . ALA A 1 445 ? -7.828 36.938 26.531 1 97.19 445 ALA A N 1
ATOM 3473 C CA . ALA A 1 445 ? -7.238 38.25 26.312 1 97.19 445 ALA A CA 1
ATOM 3474 C C . ALA A 1 445 ? -6.293 38.625 27.453 1 97.19 445 ALA A C 1
ATOM 3476 O O . ALA A 1 445 ? -5.18 39.094 27.203 1 97.19 445 ALA A O 1
ATOM 3477 N N . ARG A 1 446 ? -6.684 38.406 28.688 1 96.94 446 ARG A N 1
ATOM 3478 C CA . ARG A 1 446 ? -5.863 38.781 29.844 1 96.94 446 ARG A CA 1
ATOM 3479 C C . ARG A 1 446 ? -4.598 37.938 29.891 1 96.94 446 ARG A C 1
ATOM 3481 O O . ARG A 1 446 ? -3.547 38.406 30.328 1 96.94 446 ARG A O 1
ATOM 3488 N N . THR A 1 447 ? -4.73 36.75 29.5 1 97.81 447 THR A N 1
ATOM 3489 C CA . THR A 1 447 ? -3.578 35.844 29.484 1 97.81 447 THR A CA 1
ATOM 3490 C C . THR A 1 447 ? -2.564 36.281 28.438 1 97.81 447 THR A C 1
ATOM 3492 O O . THR A 1 447 ? -1.354 36.188 28.656 1 97.81 447 THR A O 1
ATOM 3495 N N . GLN A 1 448 ? -3.031 36.75 27.297 1 96.38 448 GLN A N 1
ATOM 3496 C CA . GLN A 1 448 ? -2.15 37.281 26.266 1 96.38 448 GLN A CA 1
ATOM 3497 C C . GLN A 1 448 ? -1.35 38.469 26.812 1 96.38 448 GLN A C 1
ATOM 3499 O O . GLN A 1 448 ? -0.149 38.594 26.562 1 96.38 448 GLN A O 1
ATOM 3504 N N . GLN A 1 449 ? -1.979 39.312 27.594 1 95.88 449 GLN A N 1
ATOM 3505 C CA . GLN A 1 449 ? -1.313 40.438 28.234 1 95.88 449 GLN A CA 1
ATOM 3506 C C . GLN A 1 449 ? -0.261 39.969 29.234 1 95.88 449 GLN A C 1
ATOM 3508 O O . GLN A 1 449 ? 0.846 40.5 29.281 1 95.88 449 GLN A O 1
ATOM 3513 N N . ALA A 1 450 ? -0.65 39 29.969 1 97.31 450 ALA A N 1
ATOM 3514 C CA . ALA A 1 450 ? 0.267 38.438 30.953 1 97.31 450 ALA A CA 1
ATOM 3515 C C . ALA A 1 450 ? 1.508 37.844 30.297 1 97.31 450 ALA A C 1
ATOM 3517 O O . ALA A 1 450 ? 2.619 37.969 30.812 1 97.31 450 ALA A O 1
ATOM 3518 N N . LEU A 1 451 ? 1.373 37.188 29.203 1 95.62 451 LEU A N 1
ATOM 3519 C CA . LEU A 1 451 ? 2.465 36.531 28.484 1 95.62 451 LEU A CA 1
ATOM 3520 C C . LEU A 1 451 ? 3.486 37.562 28 1 95.62 451 LEU A C 1
ATOM 3522 O O . LEU A 1 451 ? 4.676 37.25 27.891 1 95.62 451 LEU A O 1
ATOM 3526 N N . GLU A 1 452 ? 3.08 38.781 27.781 1 92.62 452 GLU A N 1
ATOM 3527 C CA . GLU A 1 452 ? 3.961 39.844 27.297 1 92.62 452 GLU A CA 1
ATOM 3528 C C . GLU A 1 452 ? 4.945 40.25 28.391 1 92.62 452 GLU A C 1
ATOM 3530 O O . GLU A 1 452 ? 6.059 40.688 28.078 1 92.62 452 GLU A O 1
ATOM 3535 N N . ILE A 1 453 ? 4.578 40.125 29.703 1 94.88 453 ILE A N 1
ATOM 3536 C CA . ILE A 1 453 ? 5.402 40.656 30.766 1 94.88 453 ILE A CA 1
ATOM 3537 C C . ILE A 1 453 ? 5.898 39.531 31.672 1 94.88 453 ILE A C 1
ATOM 3539 O O . ILE A 1 453 ? 6.633 39.781 32.625 1 94.88 453 ILE A O 1
ATOM 3543 N N . ALA A 1 454 ? 5.512 38.406 31.422 1 95.31 454 ALA A N 1
ATOM 3544 C CA . ALA A 1 454 ? 5.836 37.25 32.281 1 95.31 454 ALA A CA 1
ATOM 3545 C C . ALA A 1 454 ? 7.324 36.906 32.219 1 95.31 454 ALA A C 1
ATOM 3547 O O . ALA A 1 454 ? 7.988 37.188 31.203 1 95.31 454 ALA A O 1
ATOM 3548 N N . THR A 1 455 ? 7.898 36.312 33.312 1 95.12 455 THR A N 1
ATOM 3549 C CA . THR A 1 455 ? 9.242 35.75 33.281 1 95.12 455 THR A CA 1
ATOM 3550 C C . THR A 1 455 ? 9.281 34.5 32.438 1 95.12 455 THR A C 1
ATOM 3552 O O . THR A 1 455 ? 8.242 33.938 32.094 1 95.12 455 THR A O 1
ATOM 3555 N N . GLU A 1 456 ? 10.43 34.094 32.062 1 94.62 456 GLU A N 1
ATOM 3556 C CA . GLU A 1 456 ? 10.578 32.906 31.234 1 94.62 456 GLU A CA 1
ATOM 3557 C C . GLU A 1 456 ? 9.953 31.672 31.891 1 94.62 456 GLU A C 1
ATOM 3559 O O . GLU A 1 456 ? 9.352 30.844 31.219 1 94.62 456 GLU A O 1
ATOM 3564 N N . GLU A 1 457 ? 10.094 31.609 33.125 1 95.12 457 GLU A N 1
ATOM 3565 C CA . GLU A 1 457 ? 9.523 30.484 33.844 1 95.12 457 GLU A CA 1
ATOM 3566 C C . GLU A 1 457 ? 8 30.531 33.844 1 95.12 457 GLU A C 1
ATOM 3568 O O . GLU A 1 457 ? 7.344 29.5 33.688 1 95.12 457 GLU A O 1
ATOM 3573 N N . GLU A 1 458 ? 7.473 31.734 34.031 1 95.12 458 GLU A N 1
ATOM 3574 C CA . GLU A 1 458 ? 6.023 31.922 34 1 95.12 458 GLU A CA 1
ATOM 3575 C C . GLU A 1 458 ? 5.453 31.625 32.625 1 95.12 458 GLU A C 1
ATOM 3577 O O . GLU A 1 458 ? 4.375 31.031 32.5 1 95.12 458 GLU A O 1
ATOM 3582 N N . LYS A 1 459 ? 6.18 32.062 31.609 1 95.5 459 LYS A N 1
ATOM 3583 C CA . LYS A 1 459 ? 5.762 31.781 30.234 1 95.5 459 LYS A CA 1
ATOM 3584 C C . LYS A 1 459 ? 5.676 30.281 29.969 1 95.5 459 LYS A C 1
ATOM 3586 O O . LYS A 1 459 ? 4.738 29.812 29.328 1 95.5 459 LYS A O 1
ATOM 3591 N N . GLU A 1 460 ? 6.66 29.562 30.469 1 95.5 460 GLU A N 1
ATOM 3592 C CA . GLU A 1 460 ? 6.688 28.125 30.297 1 95.5 460 GLU A CA 1
ATOM 3593 C C . GLU A 1 460 ? 5.469 27.453 30.938 1 95.5 460 GLU A C 1
ATOM 3595 O O . GLU A 1 460 ? 4.828 26.594 30.344 1 95.5 460 GLU A O 1
ATOM 3600 N N . THR A 1 461 ? 5.207 27.922 32.125 1 96 461 THR A N 1
ATOM 3601 C CA . THR A 1 461 ? 4.078 27.359 32.875 1 96 461 THR A CA 1
ATOM 3602 C C . THR A 1 461 ? 2.762 27.672 32.156 1 96 461 THR A C 1
ATOM 3604 O O . THR A 1 461 ? 1.893 26.812 32.031 1 96 461 THR A O 1
ATOM 3607 N N . LEU A 1 462 ? 2.586 28.906 31.75 1 96.56 462 LEU A N 1
ATOM 3608 C CA . LEU A 1 462 ? 1.371 29.328 31.062 1 96.56 462 LEU A CA 1
ATOM 3609 C C . LEU A 1 462 ? 1.206 28.578 29.734 1 96.56 462 LEU A C 1
ATOM 3611 O O . LEU A 1 462 ? 0.103 28.141 29.391 1 96.56 462 LEU A O 1
ATOM 3615 N N . HIS A 1 463 ? 2.287 28.453 29.031 1 96.19 463 HIS A N 1
ATOM 3616 C CA . HIS A 1 463 ? 2.23 27.766 27.734 1 96.19 463 HIS A CA 1
ATOM 3617 C C . HIS A 1 463 ? 1.824 26.297 27.906 1 96.19 463 HIS A C 1
ATOM 3619 O O . HIS A 1 463 ? 1.041 25.781 27.109 1 96.19 463 HIS A O 1
ATOM 3625 N N . ASN A 1 464 ? 2.387 25.641 28.891 1 96.56 464 ASN A N 1
ATOM 3626 C CA . ASN A 1 464 ? 2.023 24.25 29.141 1 96.56 464 ASN A CA 1
ATOM 3627 C C . ASN A 1 464 ? 0.54 24.109 29.469 1 96.56 464 ASN A C 1
ATOM 3629 O O . ASN A 1 464 ? -0.12 23.188 29 1 96.56 464 ASN A O 1
ATOM 3633 N N . ALA A 1 465 ? 0.076 25.031 30.297 1 97.12 465 ALA A N 1
ATOM 3634 C CA . ALA A 1 465 ? -1.339 25.016 30.656 1 97.12 465 ALA A CA 1
ATOM 3635 C C . ALA A 1 465 ? -2.219 25.281 29.438 1 97.12 465 ALA A C 1
ATOM 3637 O O . ALA A 1 465 ? -3.307 24.719 29.312 1 97.12 465 ALA A O 1
ATOM 3638 N N . LEU A 1 466 ? -1.826 26.188 28.609 1 98 466 LEU A N 1
ATOM 3639 C CA . LEU A 1 466 ? -2.553 26.5 27.375 1 98 466 LEU A CA 1
ATOM 3640 C C . LEU A 1 466 ? -2.584 25.297 26.438 1 98 466 LEU A C 1
ATOM 3642 O O . LEU A 1 466 ? -3.586 25.062 25.766 1 98 466 LEU A O 1
ATOM 3646 N N . ASN A 1 467 ? -1.454 24.594 26.328 1 97.69 467 ASN A N 1
ATOM 3647 C CA . ASN A 1 467 ? -1.419 23.359 25.547 1 97.69 467 ASN A CA 1
ATOM 3648 C C . ASN A 1 467 ? -2.451 22.344 26.047 1 97.69 467 ASN A C 1
ATOM 3650 O O . ASN A 1 467 ? -3.172 21.75 25.25 1 97.69 467 ASN A O 1
ATOM 3654 N N . ASP A 1 468 ? -2.473 22.203 27.344 1 97.38 468 ASP A N 1
ATOM 3655 C CA . ASP A 1 468 ? -3.428 21.281 27.953 1 97.38 468 ASP A CA 1
ATOM 3656 C C . ASP A 1 468 ? -4.863 21.719 27.688 1 97.38 468 ASP A C 1
ATOM 3658 O O . ASP A 1 468 ? -5.738 20.891 27.438 1 97.38 468 ASP A O 1
ATOM 3662 N N . LEU A 1 469 ? -5.105 23 27.781 1 97.88 469 LEU A N 1
ATOM 3663 C CA . LEU A 1 469 ? -6.441 23.531 27.531 1 97.88 469 LEU A CA 1
ATOM 3664 C C . LEU A 1 469 ? -6.863 23.281 26.078 1 97.88 469 LEU A C 1
ATOM 3666 O O . LEU A 1 469 ? -8.016 22.938 25.828 1 97.88 469 LEU A O 1
ATOM 3670 N N . THR A 1 470 ? -5.961 23.531 25.141 1 98 470 THR A N 1
ATOM 3671 C CA . THR A 1 470 ? -6.242 23.297 23.734 1 98 470 THR A CA 1
ATOM 3672 C C . THR A 1 470 ? -6.617 21.828 23.516 1 98 470 THR A C 1
ATOM 3674 O O . THR A 1 470 ? -7.57 21.531 22.781 1 98 470 THR A O 1
ATOM 3677 N N . GLN A 1 471 ? -5.859 20.938 24.094 1 95.62 471 GLN A N 1
ATOM 3678 C CA . GLN A 1 471 ? -6.16 19.516 24 1 95.62 471 GLN A CA 1
ATOM 3679 C C . GLN A 1 471 ? -7.539 19.203 24.578 1 95.62 471 GLN A C 1
ATOM 3681 O O . GLN A 1 471 ? -8.273 18.375 24.031 1 95.62 471 GLN A O 1
ATOM 3686 N N . PHE A 1 472 ? -7.809 19.828 25.719 1 95 472 PHE A N 1
ATOM 3687 C CA . PHE A 1 472 ? -9.086 19.625 26.391 1 95 472 PHE A CA 1
ATOM 3688 C C . PHE A 1 472 ? -10.242 20.062 25.5 1 95 472 PHE A C 1
ATOM 3690 O O . PHE A 1 472 ? -11.211 19.312 25.328 1 95 472 PHE A O 1
ATOM 3697 N N . ILE A 1 473 ? -10.148 21.219 24.953 1 96.88 473 ILE A N 1
ATOM 3698 C CA . ILE A 1 473 ? -11.203 21.781 24.109 1 96.88 473 ILE A CA 1
ATOM 3699 C C . ILE A 1 473 ? -11.422 20.875 22.891 1 96.88 473 ILE A C 1
ATOM 3701 O O . ILE A 1 473 ? -12.562 20.547 22.562 1 96.88 473 ILE A O 1
ATOM 3705 N N . GLN A 1 474 ? -10.344 20.5 22.219 1 94.5 474 GLN A N 1
ATOM 3706 C CA . GLN A 1 474 ? -10.438 19.688 21 1 94.5 474 GLN A CA 1
ATOM 3707 C C . GLN A 1 474 ? -11.078 18.328 21.297 1 94.5 474 GLN A C 1
ATOM 3709 O O . GLN A 1 474 ? -11.914 17.844 20.531 1 94.5 474 GLN A O 1
ATOM 3714 N N . LYS A 1 475 ? -10.656 17.672 22.344 1 88.5 475 LYS A N 1
ATOM 3715 C CA . LYS A 1 475 ? -11.203 16.391 22.734 1 88.5 475 LYS A CA 1
ATOM 3716 C C . LYS A 1 475 ? -12.711 16.469 22.969 1 88.5 475 LYS A C 1
ATOM 3718 O O . LYS A 1 475 ? -13.469 15.625 22.5 1 88.5 475 LYS A O 1
ATOM 3723 N N . HIS A 1 476 ? -13.125 17.438 23.672 1 90.06 476 HIS A N 1
ATOM 3724 C CA . HIS A 1 476 ? -14.539 17.594 24 1 90.06 476 HIS A CA 1
ATOM 3725 C C . HIS A 1 476 ? -15.344 18 22.766 1 90.06 476 HIS A C 1
ATOM 3727 O O . HIS A 1 476 ? -16.5 17.609 22.609 1 90.06 476 HIS A O 1
ATOM 3733 N N . GLN A 1 477 ? -14.766 18.859 21.938 1 91.12 477 GLN A N 1
ATOM 3734 C CA . GLN A 1 477 ? -15.406 19.219 20.672 1 91.12 477 GLN A CA 1
ATOM 3735 C C . GLN A 1 477 ? -15.68 17.984 19.828 1 91.12 477 GLN A C 1
ATOM 3737 O O . GLN A 1 477 ? -16.75 17.844 19.234 1 91.12 477 GLN A O 1
ATOM 3742 N N . ARG A 1 478 ? -14.719 17.109 19.734 1 82.94 478 ARG A N 1
ATOM 3743 C CA . ARG A 1 478 ? -14.867 15.852 19.016 1 82.94 478 ARG A CA 1
ATOM 3744 C C . ARG A 1 478 ? -15.984 15.008 19.609 1 82.94 478 ARG A C 1
ATOM 3746 O O . ARG A 1 478 ? -16.781 14.414 18.891 1 82.94 478 ARG A O 1
ATOM 3753 N N . GLU A 1 479 ? -16.062 14.969 20.859 1 77.62 479 GLU A N 1
ATOM 3754 C CA . GLU A 1 479 ? -17.031 14.148 21.578 1 77.62 479 GLU A CA 1
ATOM 3755 C C . GLU A 1 479 ? -18.453 14.68 21.391 1 77.62 479 GLU A C 1
ATOM 3757 O O . GLU A 1 479 ? -19.406 13.906 21.297 1 77.62 479 GLU A O 1
ATOM 3762 N N . THR A 1 480 ? -18.578 15.977 21.438 1 77.69 480 THR A N 1
ATOM 3763 C CA . THR A 1 480 ? -19.906 16.562 21.25 1 77.69 480 THR A CA 1
ATOM 3764 C C . THR A 1 480 ? -20.422 16.297 19.844 1 77.69 480 THR A C 1
ATOM 3766 O O . THR A 1 480 ? -21.641 16.141 19.656 1 77.69 480 THR A O 1
ATOM 3769 N N . GLY A 1 481 ? -19.453 16.391 18.781 1 75.25 481 GLY A N 1
ATOM 3770 C CA . GLY A 1 481 ? -19.812 16 17.422 1 75.25 481 GLY A CA 1
ATOM 3771 C C . GLY A 1 481 ? -20.453 17.125 16.625 1 75.25 481 GLY A C 1
ATOM 3772 O O . GLY A 1 481 ? -20.766 16.953 15.453 1 75.25 481 GLY A O 1
ATOM 3773 N N . ARG A 1 482 ? -20.719 18.234 17.25 1 80.06 482 ARG A N 1
ATOM 3774 C CA . ARG A 1 482 ? -21.312 19.359 16.547 1 80.06 482 ARG A CA 1
ATOM 3775 C C . ARG A 1 482 ? -20.375 19.875 15.461 1 80.06 482 ARG A C 1
ATOM 3777 O O . ARG A 1 482 ? -20.844 20.297 14.391 1 80.06 482 ARG A O 1
ATOM 3784 N N . SER A 1 483 ? -19.156 20 15.781 1 88.94 483 SER A N 1
ATOM 3785 C CA . SER A 1 483 ? -18.109 20.375 14.844 1 88.94 483 SER A CA 1
ATOM 3786 C C . SER A 1 483 ? -16.812 19.625 15.133 1 88.94 483 SER A C 1
ATOM 3788 O O . SER A 1 483 ? -16.688 18.969 16.156 1 88.94 483 SER A O 1
ATOM 3790 N N . PHE A 1 484 ? -15.977 19.688 14.156 1 88.62 484 PHE A N 1
ATOM 3791 C CA . PHE A 1 484 ? -14.703 19 14.359 1 88.62 484 PHE A CA 1
ATOM 3792 C C . PHE A 1 484 ? -13.555 19.812 13.773 1 88.62 484 PHE A C 1
ATOM 3794 O O . PHE A 1 484 ? -13.578 20.172 12.594 1 88.62 484 PHE A O 1
ATOM 3801 N N . VAL A 1 485 ? -12.656 20.109 14.648 1 92.75 485 VAL A N 1
ATOM 3802 C CA . VAL A 1 485 ? -11.359 20.672 14.281 1 92.75 485 VAL A CA 1
ATOM 3803 C C . VAL A 1 485 ? -10.242 19.766 14.781 1 92.75 485 VAL A C 1
ATOM 3805 O O . VAL A 1 485 ? -10.359 19.141 15.844 1 92.75 485 VAL A O 1
ATOM 3808 N N . SER A 1 486 ? -9.18 19.641 14.047 1 90.75 486 SER A N 1
ATOM 3809 C CA . SER A 1 486 ? -8.086 18.781 14.484 1 90.75 486 SER A CA 1
ATOM 3810 C C . SER A 1 486 ? -7.066 19.562 15.305 1 90.75 486 SER A C 1
ATOM 3812 O O . SER A 1 486 ? -7.223 20.766 15.516 1 90.75 486 SER A O 1
ATOM 3814 N N . ARG A 1 487 ? -6.168 18.844 15.883 1 91.94 487 ARG A N 1
ATOM 3815 C CA . ARG A 1 487 ? -5.078 19.469 16.625 1 91.94 487 ARG A CA 1
ATOM 3816 C C . ARG A 1 487 ? -3.725 18.953 16.156 1 91.94 487 ARG A C 1
ATOM 3818 O O . ARG A 1 487 ? -3.625 17.844 15.625 1 91.94 487 ARG A O 1
ATOM 3825 N N . THR A 1 488 ? -2.752 19.719 16.266 1 90.94 488 THR A N 1
ATOM 3826 C CA . THR A 1 488 ? -1.366 19.359 15.977 1 90.94 488 THR A CA 1
ATOM 3827 C C . THR A 1 488 ? -0.412 20.141 16.875 1 90.94 488 THR A C 1
ATOM 3829 O O . THR A 1 488 ? -0.849 20.922 17.734 1 90.94 488 THR A O 1
ATOM 3832 N N . ARG A 1 489 ? 0.842 19.797 16.797 1 92.19 489 ARG A N 1
ATOM 3833 C CA . ARG A 1 489 ? 1.876 20.5 17.562 1 92.19 489 ARG A CA 1
ATOM 3834 C C . ARG A 1 489 ? 2.906 21.125 16.625 1 92.19 489 ARG A C 1
ATOM 3836 O O . ARG A 1 489 ? 3.363 20.484 15.672 1 92.19 489 ARG A O 1
ATOM 3843 N N . ILE A 1 490 ? 3.119 22.359 16.875 1 92 490 ILE A N 1
ATOM 3844 C CA . ILE A 1 490 ? 4.129 23.062 16.078 1 92 490 ILE A CA 1
ATOM 3845 C C . ILE A 1 490 ? 5.008 23.906 17 1 92 490 ILE A C 1
ATOM 3847 O O . ILE A 1 490 ? 4.785 23.953 18.203 1 92 490 ILE A O 1
ATOM 3851 N N . THR A 1 491 ? 6.059 24.5 16.453 1 92.19 491 THR A N 1
ATOM 3852 C CA . THR A 1 491 ? 7.004 25.328 17.203 1 92.19 491 THR A CA 1
ATOM 3853 C C . THR A 1 491 ? 7.102 26.719 16.594 1 92.19 491 THR A C 1
ATOM 3855 O O . THR A 1 491 ? 8.102 27.047 15.953 1 92.19 491 THR A O 1
ATOM 3858 N N . PRO A 1 492 ? 6.117 27.531 16.891 1 92.5 492 PRO A N 1
ATOM 3859 C CA . PRO A 1 492 ? 6.098 28.859 16.266 1 92.5 492 PRO A CA 1
ATOM 3860 C C . PRO A 1 492 ? 7.203 29.766 16.797 1 92.5 492 PRO A C 1
ATOM 3862 O O . PRO A 1 492 ? 7.527 29.734 17.984 1 92.5 492 PRO A O 1
ATOM 3865 N N . LYS A 1 493 ? 7.754 30.578 15.922 1 88.69 493 LYS A N 1
ATOM 3866 C CA . LYS A 1 493 ? 8.812 31.516 16.281 1 88.69 493 LYS A CA 1
ATOM 3867 C C . LYS A 1 493 ? 8.336 32.5 17.344 1 88.69 493 LYS A C 1
ATOM 3869 O O . LYS A 1 493 ? 9.109 32.906 18.219 1 88.69 493 LYS A O 1
ATOM 3874 N N . GLN A 1 494 ? 7.105 32.875 17.281 1 87.56 494 GLN A N 1
ATOM 3875 C CA . GLN A 1 494 ? 6.539 33.875 18.188 1 87.56 494 GLN A CA 1
ATOM 3876 C C . GLN A 1 494 ? 6.656 33.406 19.641 1 87.56 494 GLN A C 1
ATOM 3878 O O . GLN A 1 494 ? 6.703 34.219 20.562 1 87.56 494 GLN A O 1
ATOM 3883 N N . TRP A 1 495 ? 6.754 32.125 19.875 1 91.31 495 TRP A N 1
ATOM 3884 C CA . TRP A 1 495 ? 6.867 31.594 21.219 1 91.31 495 TRP A CA 1
ATOM 3885 C C . TRP A 1 495 ? 8.219 30.922 21.422 1 91.31 495 TRP A C 1
ATOM 3887 O O . TRP A 1 495 ? 8.297 29.875 22.078 1 91.31 495 TRP A O 1
ATOM 3897 N N . GLN A 1 496 ? 9.219 31.422 20.734 1 89.56 496 GLN A N 1
ATOM 3898 C CA . GLN A 1 496 ? 10.609 31.016 20.891 1 89.56 496 GLN A CA 1
ATOM 3899 C C . GLN A 1 496 ? 10.773 29.516 20.578 1 89.56 496 GLN A C 1
ATOM 3901 O O . GLN A 1 496 ? 11.484 28.812 21.297 1 89.56 496 GLN A O 1
ATOM 3906 N N . ARG A 1 497 ? 9.883 28.984 19.656 1 90.5 497 ARG A N 1
ATOM 3907 C CA . ARG A 1 497 ? 9.984 27.641 19.125 1 90.5 497 ARG A CA 1
ATOM 3908 C C . ARG A 1 497 ? 9.625 26.609 20.188 1 90.5 497 ARG A C 1
ATOM 3910 O O . ARG A 1 497 ? 10.047 25.453 20.109 1 90.5 497 ARG A O 1
ATOM 3917 N N . ARG A 1 498 ? 8.891 27.109 21.219 1 91.56 498 ARG A N 1
ATOM 3918 C CA . ARG A 1 498 ? 8.328 26.172 22.172 1 91.56 498 ARG A CA 1
ATOM 3919 C C . ARG A 1 498 ? 7.273 25.281 21.516 1 91.56 498 ARG A C 1
ATOM 3921 O O . ARG A 1 498 ? 6.5 25.75 20.688 1 91.56 498 ARG A O 1
ATOM 3928 N N . MET A 1 499 ? 7.332 23.953 21.953 1 92.69 499 MET A N 1
ATOM 3929 C CA . MET A 1 499 ? 6.297 23.047 21.453 1 92.69 499 MET A CA 1
ATOM 3930 C C . MET A 1 499 ? 4.906 23.562 21.828 1 92.69 499 MET A C 1
ATOM 3932 O O . MET A 1 499 ? 4.613 23.781 23 1 92.69 499 MET A O 1
ATOM 3936 N N . THR A 1 500 ? 4.07 23.828 20.922 1 95.12 500 THR A N 1
ATOM 3937 C CA . THR A 1 500 ? 2.768 24.469 21.109 1 95.12 500 THR A CA 1
ATOM 3938 C C . THR A 1 500 ? 1.666 23.625 20.469 1 95.12 500 THR A C 1
ATOM 3940 O O . THR A 1 500 ? 1.739 23.281 19.281 1 95.12 500 THR A O 1
ATOM 3943 N N . THR A 1 501 ? 0.687 23.203 21.266 1 96.12 501 THR A N 1
ATOM 3944 C CA . THR A 1 501 ? -0.491 22.516 20.75 1 96.12 501 THR A CA 1
ATOM 3945 C C . THR A 1 501 ? -1.486 23.516 20.172 1 96.12 501 THR A C 1
ATOM 3947 O O . THR A 1 501 ? -1.871 24.484 20.828 1 96.12 501 THR A O 1
ATOM 3950 N N . VAL A 1 502 ? -1.868 23.312 18.938 1 97.12 502 VAL A N 1
ATOM 3951 C CA . VAL A 1 502 ? -2.736 24.25 18.25 1 97.12 502 VAL A CA 1
ATOM 3952 C C . VAL A 1 502 ? -3.908 23.516 17.609 1 97.12 502 VAL A C 1
ATOM 3954 O O . VAL A 1 502 ? -3.818 22.312 17.344 1 97.12 502 VAL A O 1
ATOM 3957 N N . PHE A 1 503 ? -5.016 24.25 17.453 1 97.38 503 PHE A N 1
ATOM 3958 C CA . PHE A 1 503 ? -6.078 23.781 16.562 1 97.38 503 PHE A CA 1
ATOM 3959 C C . PHE A 1 503 ? -5.645 23.875 15.102 1 97.38 503 PHE A C 1
ATOM 3961 O O . PHE A 1 503 ? -4.98 24.844 14.711 1 97.38 503 PHE A O 1
ATOM 3968 N N . ARG A 1 504 ? -6 22.875 14.344 1 96.06 504 ARG A N 1
ATOM 3969 C CA . ARG A 1 504 ? -5.734 22.844 12.906 1 96.06 504 ARG A CA 1
ATOM 3970 C C . ARG A 1 504 ? -7.031 22.75 12.109 1 96.06 504 ARG A C 1
ATOM 3972 O O . ARG A 1 504 ? -7.863 21.875 12.375 1 96.06 504 ARG A O 1
ATOM 3979 N N . VAL A 1 505 ? -7.176 23.688 11.18 1 95.88 505 VAL A N 1
ATOM 3980 C CA . VAL A 1 505 ? -8.391 23.703 10.367 1 95.88 505 VAL A CA 1
ATOM 3981 C C . VAL A 1 505 ? -8.023 23.531 8.891 1 95.88 505 VAL A C 1
ATOM 3983 O O . VAL A 1 505 ? -7.02 24.078 8.422 1 95.88 505 VAL A O 1
ATOM 3986 N N . VAL A 1 506 ? -8.773 22.672 8.195 1 95 506 VAL A N 1
ATOM 3987 C CA . VAL A 1 506 ? -8.68 22.438 6.762 1 95 506 VAL A CA 1
ATOM 3988 C C . VAL A 1 506 ? -10 22.797 6.09 1 95 506 VAL A C 1
ATOM 3990 O O . VAL A 1 506 ? -11.016 22.125 6.312 1 95 506 VAL A O 1
ATOM 3993 N N . LEU A 1 507 ? -10.047 23.859 5.297 1 94.44 507 LEU A N 1
ATOM 3994 C CA . LEU A 1 507 ? -11.305 24.375 4.754 1 94.44 507 LEU A CA 1
ATOM 3995 C C . LEU A 1 507 ? -11.445 24 3.281 1 94.44 507 LEU A C 1
ATOM 3997 O O . LEU A 1 507 ? -11.375 24.875 2.41 1 94.44 507 LEU A O 1
ATOM 4001 N N . ALA A 1 508 ? -11.75 22.688 3.055 1 91.38 508 ALA A N 1
ATOM 4002 C CA . ALA A 1 508 ? -11.898 22.188 1.689 1 91.38 508 ALA A CA 1
ATOM 4003 C C . ALA A 1 508 ? -13.344 21.812 1.388 1 91.38 508 ALA A C 1
ATOM 4005 O O . ALA A 1 508 ? -13.711 21.609 0.229 1 91.38 508 ALA A O 1
ATOM 4006 N N . ASN A 1 509 ? -14.211 21.797 2.396 1 91.12 509 ASN A N 1
ATOM 4007 C CA . ASN A 1 509 ? -15.617 21.484 2.186 1 91.12 509 ASN A CA 1
ATOM 4008 C C . ASN A 1 509 ? -16.359 22.656 1.537 1 91.12 509 ASN A C 1
ATOM 4010 O O . ASN A 1 509 ? -16.484 23.719 2.129 1 91.12 509 ASN A O 1
ATOM 4014 N N . PRO A 1 510 ? -16.875 22.422 0.38 1 91.38 510 PRO A N 1
ATOM 4015 C CA . PRO A 1 510 ? -17.531 23.531 -0.321 1 91.38 510 PRO A CA 1
ATOM 4016 C C . PRO A 1 510 ? -18.797 24.016 0.389 1 91.38 510 PRO A C 1
ATOM 4018 O O . PRO A 1 510 ? -19.297 25.109 0.108 1 91.38 510 PRO A O 1
ATOM 4021 N N . LEU A 1 511 ? -19.266 23.266 1.309 1 89.88 511 LEU A N 1
ATOM 4022 C CA . LEU A 1 511 ? -20.531 23.562 1.957 1 89.88 511 LEU A CA 1
ATOM 4023 C C . LEU A 1 511 ? -20.312 24.312 3.27 1 89.88 511 LEU A C 1
ATOM 4025 O O . LEU A 1 511 ? -21.266 24.75 3.906 1 89.88 511 LEU A O 1
ATOM 4029 N N . THR A 1 512 ? -19.094 24.453 3.703 1 94.19 512 THR A N 1
ATOM 4030 C CA . THR A 1 512 ? -18.797 25.234 4.902 1 94.19 512 THR A CA 1
ATOM 4031 C C . THR A 1 512 ? -19.078 26.703 4.676 1 94.19 512 THR A C 1
ATOM 4033 O O . THR A 1 512 ? -18.641 27.297 3.682 1 94.19 512 THR A O 1
ATOM 4036 N N . THR A 1 513 ? -19.781 27.312 5.578 1 94.81 513 THR A N 1
ATOM 4037 C CA . THR A 1 513 ? -20.141 28.719 5.449 1 94.81 513 THR A CA 1
ATOM 4038 C C . THR A 1 513 ? -19.438 29.562 6.504 1 94.81 513 THR A C 1
ATOM 4040 O O . THR A 1 513 ? -18.859 29.031 7.449 1 94.81 513 THR A O 1
ATOM 4043 N N . ASN A 1 514 ? -19.469 30.859 6.285 1 97.31 514 ASN A N 1
ATOM 4044 C CA . ASN A 1 514 ? -18.906 31.781 7.266 1 97.31 514 ASN A CA 1
ATOM 4045 C C . ASN A 1 514 ? -19.578 31.641 8.625 1 97.31 514 ASN A C 1
ATOM 4047 O O . ASN A 1 514 ? -18.922 31.734 9.664 1 97.31 514 ASN A O 1
ATOM 4051 N N . GLU A 1 515 ? -20.859 31.391 8.586 1 97.12 515 GLU A N 1
ATOM 4052 C CA . GLU A 1 515 ? -21.609 31.219 9.82 1 97.12 515 GLU A CA 1
ATOM 4053 C C . GLU A 1 515 ? -21.125 30 10.602 1 97.12 515 GLU A C 1
ATOM 4055 O O . GLU A 1 515 ? -20.984 30.047 11.82 1 97.12 515 GLU A O 1
ATOM 4060 N N . ILE A 1 516 ? -20.859 28.969 9.922 1 95.94 516 ILE A N 1
ATOM 4061 C CA . ILE A 1 516 ? -20.359 27.75 10.555 1 95.94 516 ILE A CA 1
ATOM 4062 C C . ILE A 1 516 ? -19.016 28.047 11.227 1 95.94 516 ILE A C 1
ATOM 4064 O O . ILE A 1 516 ? -18.766 27.578 12.344 1 95.94 516 ILE A O 1
ATOM 4068 N N . LEU A 1 517 ? -18.172 28.781 10.602 1 97.88 517 LEU A N 1
ATOM 4069 C CA . LEU A 1 517 ? -16.844 29.094 11.141 1 97.88 517 LEU A CA 1
ATOM 4070 C C . LEU A 1 517 ? -16.969 29.938 12.406 1 97.88 517 LEU A C 1
ATOM 4072 O O . LEU A 1 517 ? -16.25 29.703 13.383 1 97.88 517 LEU A O 1
ATOM 4076 N N . GLN A 1 518 ? -17.875 30.891 12.391 1 97.94 518 GLN A N 1
ATOM 4077 C CA . GLN A 1 518 ? -18.125 31.688 13.586 1 97.94 518 GLN A CA 1
ATOM 4078 C C . GLN A 1 518 ? -18.625 30.812 14.734 1 97.94 518 GLN A C 1
ATOM 4080 O O . GLN A 1 518 ? -18.188 30.969 15.875 1 97.94 518 GLN A O 1
ATOM 4085 N N . ASN A 1 519 ? -19.469 29.891 14.344 1 97.19 519 ASN A N 1
ATOM 4086 C CA . ASN A 1 519 ? -20.031 29 15.344 1 97.19 519 ASN A CA 1
ATOM 4087 C C . ASN A 1 519 ? -18.953 28.094 15.953 1 97.19 519 ASN A C 1
ATOM 4089 O O . ASN A 1 519 ? -19.031 27.719 17.125 1 97.19 519 ASN A O 1
ATOM 4093 N N . VAL A 1 520 ? -18 27.734 15.211 1 97.12 520 VAL A N 1
ATOM 4094 C CA . VAL A 1 520 ? -16.906 26.906 15.695 1 97.12 520 VAL A CA 1
ATOM 4095 C C . VAL A 1 520 ? -16.156 27.625 16.812 1 97.12 520 VAL A C 1
ATOM 4097 O O . VAL A 1 520 ? -15.859 27.031 17.859 1 97.12 520 VAL A O 1
ATOM 4100 N N . LEU A 1 521 ? -15.844 28.922 16.641 1 98.06 521 LEU A N 1
ATOM 4101 C CA . LEU A 1 521 ? -15.156 29.703 17.672 1 98.06 521 LEU A CA 1
ATOM 4102 C C . LEU A 1 521 ? -16.016 29.812 18.922 1 98.06 521 LEU A C 1
ATOM 4104 O O . LEU A 1 521 ? -15.508 29.672 20.047 1 98.06 521 LEU A O 1
ATOM 4108 N N . GLU A 1 522 ? -17.297 30.031 18.719 1 97.62 522 GLU A N 1
ATOM 4109 C CA . GLU A 1 522 ? -18.203 30.156 19.859 1 97.62 522 GLU A CA 1
ATOM 4110 C C . GLU A 1 522 ? -18.25 28.859 20.656 1 97.62 522 GLU A C 1
ATOM 4112 O O . GLU A 1 522 ? -18.234 28.891 21.891 1 97.62 522 GLU A O 1
ATOM 4117 N N . GLU A 1 523 ? -18.344 27.797 19.906 1 96.81 523 GLU A N 1
ATOM 4118 C CA . GLU A 1 523 ? -18.359 26.484 20.562 1 96.81 523 GLU A CA 1
ATOM 4119 C C . GLU A 1 523 ? -17.094 26.25 21.359 1 96.81 523 GLU A C 1
ATOM 4121 O O . GLU A 1 523 ? -17.141 25.719 22.484 1 96.81 523 GLU A O 1
ATOM 4126 N N . GLN A 1 524 ? -15.977 26.625 20.891 1 97.81 524 GLN A N 1
ATOM 4127 C CA . GLN A 1 524 ? -14.703 26.406 21.562 1 97.81 524 GLN A CA 1
ATOM 4128 C C . GLN A 1 524 ? -14.594 27.266 22.812 1 97.81 524 GLN A C 1
ATOM 4130 O O . GLN A 1 524 ? -14.023 26.828 23.828 1 97.81 524 GLN A O 1
ATOM 4135 N N . ILE A 1 525 ? -15.133 28.453 22.781 1 97.69 525 ILE A N 1
ATOM 4136 C CA . ILE A 1 525 ? -15.172 29.312 23.969 1 97.69 525 ILE A CA 1
ATOM 4137 C C . ILE A 1 525 ? -16.016 28.656 25.062 1 97.69 525 ILE A C 1
ATOM 4139 O O . ILE A 1 525 ? -15.609 28.641 26.219 1 97.69 525 ILE A O 1
ATOM 4143 N N . GLU A 1 526 ? -17.156 28.125 24.609 1 97 526 GLU A N 1
ATOM 4144 C CA . GLU A 1 526 ? -18.031 27.422 25.547 1 97 526 GLU A CA 1
ATOM 4145 C C . GLU A 1 526 ? -17.328 26.219 26.156 1 97 526 GLU A C 1
ATOM 4147 O O . GLU A 1 526 ? -17.391 26.016 27.375 1 97 526 GLU A O 1
ATOM 4152 N N . LEU A 1 527 ? -16.703 25.438 25.359 1 96.69 527 LEU A N 1
ATOM 4153 C CA . LEU A 1 527 ? -16.031 24.234 25.812 1 96.69 527 LEU A CA 1
ATOM 4154 C C . LEU A 1 527 ? -14.867 24.578 26.734 1 96.69 527 LEU A C 1
ATOM 4156 O O . LEU A 1 527 ? -14.586 23.828 27.688 1 96.69 527 LEU A O 1
ATOM 4160 N N . ALA A 1 528 ? -14.156 25.672 26.453 1 97.81 528 ALA A N 1
ATOM 4161 C CA . ALA A 1 528 ? -13.055 26.109 27.297 1 97.81 528 ALA A CA 1
ATOM 4162 C C . ALA A 1 528 ? -13.523 26.359 28.734 1 97.81 528 ALA A C 1
ATOM 4164 O O . ALA A 1 528 ? -12.797 26.062 29.688 1 97.81 528 ALA A O 1
ATOM 4165 N N . GLN A 1 529 ? -14.734 26.812 28.859 1 96.5 529 GLN A N 1
ATOM 4166 C CA . GLN A 1 529 ? -15.273 27.125 30.172 1 96.5 529 GLN A CA 1
ATOM 4167 C C . GLN A 1 529 ? -15.523 25.859 31 1 96.5 529 GLN A C 1
ATOM 4169 O O . GLN A 1 529 ? -15.617 25.922 32.219 1 96.5 529 GLN A O 1
ATOM 4174 N N . ASP A 1 530 ? -15.625 24.766 30.344 1 95.31 530 ASP A N 1
ATOM 4175 C CA . ASP A 1 530 ? -15.875 23.5 31.016 1 95.31 530 ASP A CA 1
ATOM 4176 C C . ASP A 1 530 ? -14.586 22.922 31.609 1 95.31 530 ASP A C 1
ATOM 4178 O O . ASP A 1 530 ? -14.617 21.938 32.344 1 95.31 530 ASP A O 1
ATOM 4182 N N . SER A 1 531 ? -13.469 23.562 31.266 1 95.81 531 SER A N 1
ATOM 4183 C CA . SER A 1 531 ? -12.195 23.094 31.812 1 95.81 531 SER A CA 1
ATOM 4184 C C . SER A 1 531 ? -12.078 23.438 33.312 1 95.81 531 SER A C 1
ATOM 4186 O O . SER A 1 531 ? -12.125 24.609 33.656 1 95.81 531 SER A O 1
ATOM 4188 N N . HIS A 1 532 ? -11.875 22.422 34.156 1 94.69 532 HIS A N 1
ATOM 4189 C CA . HIS A 1 532 ? -11.82 22.656 35.625 1 94.69 532 HIS A CA 1
ATOM 4190 C C . HIS A 1 532 ? -10.383 22.641 36.125 1 94.69 532 HIS A C 1
ATOM 4192 O O . HIS A 1 532 ? -10.133 22.859 37.312 1 94.69 532 HIS A O 1
ATOM 4198 N N . ILE A 1 533 ? -9.484 22.422 35.25 1 94.88 533 ILE A N 1
ATOM 4199 C CA . ILE A 1 533 ? -8.094 22.328 35.688 1 94.88 533 ILE A CA 1
ATOM 4200 C C . ILE A 1 533 ? -7.262 23.375 34.969 1 94.88 533 ILE A C 1
ATOM 4202 O O . ILE A 1 533 ? -6.801 24.344 35.562 1 94.88 533 ILE A O 1
ATOM 4206 N N . SER A 1 534 ? -7.203 23.297 33.656 1 94.88 534 SER A N 1
ATOM 4207 C CA . SER A 1 534 ? -6.277 24.109 32.875 1 94.88 534 SER A CA 1
ATOM 4208 C C . SER A 1 534 ? -6.699 25.578 32.906 1 94.88 534 SER A C 1
ATOM 4210 O O . SER A 1 534 ? -5.871 26.469 33.125 1 94.88 534 SER A O 1
ATOM 4212 N N . LEU A 1 535 ? -7.988 25.844 32.625 1 96.62 535 LEU A N 1
ATOM 4213 C CA . LEU A 1 535 ? -8.414 27.234 32.5 1 96.62 535 LEU A CA 1
ATOM 4214 C C . LEU A 1 535 ? -8.273 27.953 33.812 1 96.62 535 LEU A C 1
ATOM 4216 O O . LEU A 1 535 ? -7.754 29.078 33.875 1 96.62 535 LEU A O 1
ATOM 4220 N N . PRO A 1 536 ? -8.695 27.312 34.969 1 97 536 PRO A N 1
ATOM 4221 C CA . PRO A 1 536 ? -8.492 27.969 36.25 1 97 536 PRO A CA 1
ATOM 4222 C C . PRO A 1 536 ? -7.02 28.219 36.562 1 97 536 PRO A C 1
ATOM 4224 O O . PRO A 1 536 ? -6.672 29.266 37.125 1 97 536 PRO A O 1
ATOM 4227 N N . GLN A 1 537 ? -6.191 27.297 36.25 1 97 537 GLN A N 1
ATOM 4228 C CA . GLN A 1 537 ? -4.754 27.469 36.438 1 97 537 GLN A CA 1
ATOM 4229 C C . GLN A 1 537 ? -4.223 28.641 35.656 1 97 537 GLN A C 1
ATOM 4231 O O . GLN A 1 537 ? -3.406 29.422 36.125 1 97 537 GLN A O 1
ATOM 4236 N N . ILE A 1 538 ? -4.621 28.75 34.438 1 97.81 538 ILE A N 1
ATOM 4237 C CA . ILE A 1 538 ? -4.211 29.828 33.531 1 97.81 538 ILE A CA 1
ATOM 4238 C C . ILE A 1 538 ? -4.672 31.172 34.094 1 97.81 538 ILE A C 1
ATOM 4240 O O . ILE A 1 538 ? -3.898 32.125 34.156 1 97.81 538 ILE A O 1
ATOM 4244 N N . LYS A 1 539 ? -5.926 31.281 34.531 1 97.19 539 LYS A N 1
ATOM 4245 C CA . LYS A 1 539 ? -6.477 32.531 35.062 1 97.19 539 LYS A CA 1
ATOM 4246 C C . LYS A 1 539 ? -5.738 32.938 36.344 1 97.19 539 LYS A C 1
ATOM 4248 O O . LYS A 1 539 ? -5.422 34.125 36.5 1 97.19 539 LYS A O 1
ATOM 4253 N N . ALA A 1 540 ? -5.457 31.969 37.188 1 97.12 540 ALA A N 1
ATOM 4254 C CA . ALA A 1 540 ? -4.762 32.281 38.438 1 97.12 540 ALA A CA 1
ATOM 4255 C C . ALA A 1 540 ? -3.365 32.812 38.188 1 97.12 540 ALA A C 1
ATOM 4257 O O . ALA A 1 540 ? -2.951 33.812 38.781 1 97.12 540 ALA A O 1
ATOM 4258 N N . LEU A 1 541 ? -2.637 32.156 37.344 1 96.81 541 LEU A N 1
ATOM 4259 C CA . LEU A 1 541 ? -1.284 32.594 37.031 1 96.81 541 LEU A CA 1
ATOM 4260 C C . LEU A 1 541 ? -1.308 33.938 36.281 1 96.81 541 LEU A C 1
ATOM 4262 O O . LEU A 1 541 ? -0.428 34.75 36.5 1 96.81 541 LEU A O 1
ATOM 4266 N N . THR A 1 542 ? -2.238 34.094 35.406 1 97.56 542 THR A N 1
ATOM 4267 C CA . THR A 1 542 ? -2.418 35.344 34.719 1 97.56 542 THR A CA 1
ATOM 4268 C C . THR A 1 542 ? -2.607 36.5 35.688 1 97.56 542 THR A C 1
ATOM 4270 O O . THR A 1 542 ? -1.956 37.562 35.562 1 97.56 542 THR A O 1
ATOM 4273 N N . ASP A 1 543 ? -3.48 36.281 36.688 1 97.25 543 ASP A N 1
ATOM 4274 C CA . ASP A 1 543 ? -3.75 37.312 37.688 1 97.25 543 ASP A CA 1
ATOM 4275 C C . ASP A 1 543 ? -2.496 37.625 38.5 1 97.25 543 ASP A C 1
ATOM 4277 O O . ASP A 1 543 ? -2.219 38.781 38.781 1 97.25 543 ASP A O 1
ATOM 4281 N N . LYS A 1 544 ? -1.824 36.594 38.844 1 96.44 544 LYS A N 1
ATOM 4282 C CA . LYS A 1 544 ? -0.593 36.75 39.594 1 96.44 544 LYS A CA 1
ATOM 4283 C C . LYS A 1 544 ? 0.425 37.594 38.844 1 96.44 544 LYS A C 1
ATOM 4285 O O . LYS A 1 544 ? 1.079 38.469 39.406 1 96.44 544 LYS A O 1
ATOM 4290 N N . ILE A 1 545 ? 0.599 37.375 37.562 1 96.62 545 ILE A N 1
ATOM 4291 C CA . ILE A 1 545 ? 1.579 38.031 36.719 1 96.62 545 ILE A CA 1
ATOM 4292 C C . ILE A 1 545 ? 1.166 39.5 36.5 1 96.62 545 ILE A C 1
ATOM 4294 O O . ILE A 1 545 ? 1.998 40.406 36.594 1 96.62 545 ILE A O 1
ATOM 4298 N N . LEU A 1 546 ? -0.075 39.719 36.312 1 95.56 546 LEU A N 1
ATOM 4299 C CA . LEU A 1 546 ? -0.561 41.062 35.969 1 95.56 546 LEU A CA 1
ATOM 4300 C C . LEU A 1 546 ? -0.622 41.938 37.219 1 95.56 546 LEU A C 1
ATOM 4302 O O . LEU A 1 546 ? -0.607 43.188 37.094 1 95.56 546 LEU A O 1
ATOM 4306 N N . LYS A 1 547 ? -0.667 41.344 38.344 1 93.56 547 LYS A N 1
ATOM 4307 C CA . LYS A 1 547 ? -0.693 42.125 39.562 1 93.56 547 LYS A CA 1
ATOM 4308 C C . LYS A 1 547 ? 0.671 42.75 39.875 1 93.56 547 LYS A C 1
ATOM 4310 O O . LYS A 1 547 ? 0.771 43.688 40.625 1 93.56 547 LYS A O 1
ATOM 4315 N N . ARG A 1 548 ? 1.661 42.25 39.406 1 88.88 548 ARG A N 1
ATOM 4316 C CA . ARG A 1 548 ? 3.002 42.781 39.594 1 88.88 548 ARG A CA 1
ATOM 4317 C C . ARG A 1 548 ? 3.16 44.156 38.938 1 88.88 548 ARG A C 1
ATOM 4319 O O . ARG A 1 548 ? 4.059 44.906 39.281 1 88.88 548 ARG A O 1
ATOM 4326 N N . PHE A 1 549 ? 2.383 44.531 38.094 1 72.94 549 PHE A N 1
ATOM 4327 C CA . PHE A 1 549 ? 2.523 45.781 37.375 1 72.94 549 PHE A CA 1
ATOM 4328 C C . PHE A 1 549 ? 1.236 46.594 37.469 1 72.94 549 PHE A C 1
ATOM 4330 O O . PHE A 1 549 ? 0.14 46.031 37.438 1 72.94 549 PHE A O 1
ATOM 4337 N N . MET B 1 1 ? -37.406 22.938 -34.812 1 24.8 1 MET B N 1
ATOM 4338 C CA . MET B 1 1 ? -37.281 23.312 -33.406 1 24.8 1 MET B CA 1
ATOM 4339 C C . MET B 1 1 ? -35.844 23.141 -32.938 1 24.8 1 MET B C 1
ATOM 4341 O O . MET B 1 1 ? -35.25 22.062 -33.094 1 24.8 1 MET B O 1
ATOM 4345 N N . THR B 1 2 ? -34.969 24.078 -32.906 1 28.19 2 THR B N 1
ATOM 4346 C CA . THR B 1 2 ? -33.531 24.141 -32.719 1 28.19 2 THR B CA 1
ATOM 4347 C C . THR B 1 2 ? -33.094 23.516 -31.391 1 28.19 2 THR B C 1
ATOM 4349 O O . THR B 1 2 ? -33.625 23.891 -30.344 1 28.19 2 THR B O 1
ATOM 4352 N N . ILE B 1 3 ? -32.75 22.281 -31.422 1 36.69 3 ILE B N 1
ATOM 4353 C CA . ILE B 1 3 ? -32.25 21.625 -30.219 1 36.69 3 ILE B CA 1
ATOM 4354 C C . ILE B 1 3 ? -31.406 22.609 -29.422 1 36.69 3 ILE B C 1
ATOM 4356 O O . ILE B 1 3 ? -30.375 23.078 -29.906 1 36.69 3 ILE B O 1
ATOM 4360 N N . GLU B 1 4 ? -31.797 23.375 -28.703 1 34.94 4 GLU B N 1
ATOM 4361 C CA . GLU B 1 4 ? -31.141 24.391 -27.891 1 34.94 4 GLU B CA 1
ATOM 4362 C C . GLU B 1 4 ? -30.016 23.797 -27.062 1 34.94 4 GLU B C 1
ATOM 4364 O O . GLU B 1 4 ? -30.234 22.875 -26.266 1 34.94 4 GLU B O 1
ATOM 4369 N N . GLU B 1 5 ? -28.688 23.656 -27.453 1 40.56 5 GLU B N 1
ATOM 4370 C CA . GLU B 1 5 ? -27.391 23.234 -26.922 1 40.56 5 GLU B CA 1
ATOM 4371 C C . GLU B 1 5 ? -27.172 23.734 -25.5 1 40.56 5 GLU B C 1
ATOM 4373 O O . GLU B 1 5 ? -26.953 24.938 -25.281 1 40.56 5 GLU B O 1
ATOM 4378 N N . ARG B 1 6 ? -27.812 23.234 -24.625 1 50.78 6 ARG B N 1
ATOM 4379 C CA . ARG B 1 6 ? -27.672 23.594 -23.219 1 50.78 6 ARG B CA 1
ATOM 4380 C C . ARG B 1 6 ? -26.219 23.422 -22.75 1 50.78 6 ARG B C 1
ATOM 4382 O O . ARG B 1 6 ? -25.625 22.359 -22.922 1 50.78 6 ARG B O 1
ATOM 4389 N N . THR B 1 7 ? -25.484 24.547 -22.656 1 56.03 7 THR B N 1
ATOM 4390 C CA . THR B 1 7 ? -24.125 24.562 -22.141 1 56.03 7 THR B CA 1
ATOM 4391 C C . THR B 1 7 ? -24.125 24.609 -20.609 1 56.03 7 THR B C 1
ATOM 4393 O O . THR B 1 7 ? -24.875 25.375 -20.016 1 56.03 7 THR B O 1
ATOM 4396 N N . ALA B 1 8 ? -23.359 23.719 -20.031 1 68.88 8 ALA B N 1
ATOM 4397 C CA . ALA B 1 8 ? -23.203 23.766 -18.578 1 68.88 8 ALA B CA 1
ATOM 4398 C C . ALA B 1 8 ? -22.391 24.984 -18.156 1 68.88 8 ALA B C 1
ATOM 4400 O O . ALA B 1 8 ? -21.391 25.328 -18.781 1 68.88 8 ALA B O 1
ATOM 4401 N N . ASP B 1 9 ? -22.922 25.812 -17.219 1 73 9 ASP B N 1
ATOM 4402 C CA . ASP B 1 9 ? -22.25 27.016 -16.734 1 73 9 ASP B CA 1
ATOM 4403 C C . ASP B 1 9 ? -21.578 26.75 -15.383 1 73 9 ASP B C 1
ATOM 4405 O O . ASP B 1 9 ? -22.062 25.953 -14.586 1 73 9 ASP B O 1
ATOM 4409 N N . VAL B 1 10 ? -20.438 27.234 -15.352 1 83.81 10 VAL B N 1
ATOM 4410 C CA . VAL B 1 10 ? -19.719 27.125 -14.094 1 83.81 10 VAL B CA 1
ATOM 4411 C C . VAL B 1 10 ? -20.094 28.281 -13.172 1 83.81 10 VAL B C 1
ATOM 4413 O O . VAL B 1 10 ? -19.797 29.438 -13.469 1 83.81 10 VAL B O 1
ATOM 4416 N N . ASN B 1 11 ? -20.812 28.031 -12.195 1 84.62 11 ASN B N 1
ATOM 4417 C CA . ASN B 1 11 ? -21.125 28.969 -11.117 1 84.62 11 ASN B CA 1
ATOM 4418 C C . ASN B 1 11 ? -21.297 28.25 -9.781 1 84.62 11 ASN B C 1
ATOM 4420 O O . ASN B 1 11 ? -21.328 27.016 -9.734 1 84.62 11 ASN B O 1
ATOM 4424 N N . LEU B 1 12 ? -21.312 28.922 -8.805 1 83.88 12 LEU B N 1
ATOM 4425 C CA . LEU B 1 12 ? -21.312 28.375 -7.453 1 83.88 12 LEU B CA 1
ATOM 4426 C C . LEU B 1 12 ? -22.578 27.547 -7.203 1 83.88 12 LEU B C 1
ATOM 4428 O O . LEU B 1 12 ? -22.531 26.531 -6.516 1 83.88 12 LEU B O 1
ATOM 4432 N N . GLU B 1 13 ? -23.625 27.969 -7.766 1 83.69 13 GLU B N 1
ATOM 4433 C CA . GLU B 1 13 ? -24.891 27.266 -7.586 1 83.69 13 GLU B CA 1
ATOM 4434 C C . GLU B 1 13 ? -24.844 25.875 -8.211 1 83.69 13 GLU B C 1
ATOM 4436 O O . GLU B 1 13 ? -25.297 24.906 -7.609 1 83.69 13 GLU B O 1
ATOM 4441 N N . SER B 1 14 ? -24.344 25.891 -9.383 1 84.12 14 SER B N 1
ATOM 4442 C CA . SER B 1 14 ? -24.234 24.609 -10.078 1 84.12 14 SER B CA 1
ATOM 4443 C C . SER B 1 14 ? -23.297 23.656 -9.336 1 84.12 14 SER B C 1
ATOM 4445 O O . SER B 1 14 ? -23.547 22.453 -9.273 1 84.12 14 SER B O 1
ATOM 4447 N N . LEU B 1 15 ? -22.266 24.188 -8.789 1 87.25 15 LEU B N 1
ATOM 4448 C CA . LEU B 1 15 ? -21.328 23.375 -8.047 1 87.25 15 LEU B CA 1
ATOM 4449 C C . LEU B 1 15 ? -21.953 22.875 -6.746 1 87.25 15 LEU B C 1
ATOM 4451 O O . LEU B 1 15 ? -21.766 21.703 -6.367 1 87.25 15 LEU B O 1
ATOM 4455 N N . HIS B 1 16 ? -22.672 23.781 -6.16 1 86.69 16 HIS B N 1
ATOM 4456 C CA . HIS B 1 16 ? -23.359 23.375 -4.941 1 86.69 16 HIS B CA 1
ATOM 4457 C C . HIS B 1 16 ? -24.328 22.219 -5.215 1 86.69 16 HIS B C 1
ATOM 4459 O O . HIS B 1 16 ? -24.469 21.312 -4.391 1 86.69 16 HIS B O 1
ATOM 4465 N N . ARG B 1 17 ? -24.922 22.25 -6.332 1 84.25 17 ARG B N 1
ATOM 4466 C CA . ARG B 1 17 ? -25.906 21.234 -6.695 1 84.25 17 ARG B CA 1
ATOM 4467 C C . ARG B 1 17 ? -25.25 19.859 -6.816 1 84.25 17 ARG B C 1
ATOM 4469 O O . ARG B 1 17 ? -25.844 18.844 -6.41 1 84.25 17 ARG B O 1
ATOM 4476 N N . ILE B 1 18 ? -24.141 19.844 -7.336 1 86.69 18 ILE B N 1
ATOM 4477 C CA . ILE B 1 18 ? -23.5 18.547 -7.547 1 86.69 18 ILE B CA 1
ATOM 4478 C C . ILE B 1 18 ? -23.125 17.938 -6.199 1 86.69 18 ILE B C 1
ATOM 4480 O O . ILE B 1 18 ? -22.969 16.719 -6.086 1 86.69 18 ILE B O 1
ATOM 4484 N N . PHE B 1 19 ? -23.031 18.766 -5.141 1 88.06 19 PHE B N 1
ATOM 4485 C CA . PHE B 1 19 ? -22.625 18.281 -3.824 1 88.06 19 PHE B CA 1
ATOM 4486 C C . PHE B 1 19 ? -23.859 18.062 -2.941 1 88.06 19 PHE B C 1
ATOM 4488 O O . PHE B 1 19 ? -23.75 17.5 -1.854 1 88.06 19 PHE B O 1
ATOM 4495 N N . THR B 1 20 ? -25.016 18.516 -3.379 1 82.88 20 THR B N 1
ATOM 4496 C CA . THR B 1 20 ? -26.141 18.516 -2.445 1 82.88 20 THR B CA 1
ATOM 4497 C C . THR B 1 20 ? -27.328 17.75 -3.033 1 82.88 20 THR B C 1
ATOM 4499 O O . THR B 1 20 ? -28.203 17.312 -2.299 1 82.88 20 THR B O 1
ATOM 4502 N N . ILE B 1 21 ? -27.359 17.672 -4.344 1 79.31 21 ILE B N 1
ATOM 4503 C CA . ILE B 1 21 ? -28.516 17.062 -4.977 1 79.31 21 ILE B CA 1
ATOM 4504 C C . ILE B 1 21 ? -28.125 15.719 -5.605 1 79.31 21 ILE B C 1
ATOM 4506 O O . ILE B 1 21 ? -27.281 15.68 -6.508 1 79.31 21 ILE B O 1
ATOM 4510 N N . PRO B 1 22 ? -28.812 14.703 -5.152 1 81.44 22 PRO B N 1
ATOM 4511 C CA . PRO B 1 22 ? -28.531 13.398 -5.754 1 81.44 22 PRO B CA 1
ATOM 4512 C C . PRO B 1 22 ? -28.969 13.312 -7.211 1 81.44 22 PRO B C 1
ATOM 4514 O O . PRO B 1 22 ? -29.844 14.07 -7.641 1 81.44 22 PRO B O 1
ATOM 4517 N N . GLU B 1 23 ? -28.375 12.422 -7.883 1 79.12 23 GLU B N 1
ATOM 4518 C CA . GLU B 1 23 ? -28.797 12.18 -9.258 1 79.12 23 GLU B CA 1
ATOM 4519 C C . GLU B 1 23 ? -30.188 11.555 -9.312 1 79.12 23 GLU B C 1
ATOM 4521 O O . GLU B 1 23 ? -30.5 10.641 -8.547 1 79.12 23 GLU B O 1
ATOM 4526 N N . ALA B 1 24 ? -31 12.078 -10.195 1 77.19 24 ALA B N 1
ATOM 4527 C CA . ALA B 1 24 ? -32.344 11.562 -10.328 1 77.19 24 ALA B CA 1
ATOM 4528 C C . ALA B 1 24 ? -32.344 10.148 -10.906 1 77.19 24 ALA B C 1
ATOM 4530 O O . ALA B 1 24 ? -31.547 9.836 -11.781 1 77.19 24 ALA B O 1
ATOM 4531 N N . PRO B 1 25 ? -33.25 9.328 -10.398 1 78.25 25 PRO B N 1
ATOM 4532 C CA . PRO B 1 25 ? -33.312 7.961 -10.906 1 78.25 25 PRO B CA 1
ATOM 4533 C C . PRO B 1 25 ? -33.594 7.898 -12.406 1 78.25 25 PRO B C 1
ATOM 4535 O O . PRO B 1 25 ? -33.156 6.953 -13.078 1 78.25 25 PRO B O 1
ATOM 4538 N N . ASP B 1 26 ? -34.219 8.93 -12.898 1 81.75 26 ASP B N 1
ATOM 4539 C CA . ASP B 1 26 ? -34.562 8.898 -14.312 1 81.75 26 ASP B CA 1
ATOM 4540 C C . ASP B 1 26 ? -33.531 9.609 -15.164 1 81.75 26 ASP B C 1
ATOM 4542 O O . ASP B 1 26 ? -33.656 9.68 -16.391 1 81.75 26 ASP B O 1
ATOM 4546 N N . SER B 1 27 ? -32.531 10.109 -14.516 1 84.19 27 SER B N 1
ATOM 4547 C CA . SER B 1 27 ? -31.438 10.672 -15.273 1 84.19 27 SER B CA 1
ATOM 4548 C C . SER B 1 27 ? -30.656 9.586 -16.016 1 84.19 27 SER B C 1
ATOM 4550 O O . SER B 1 27 ? -30.875 8.398 -15.766 1 84.19 27 SER B O 1
ATOM 4552 N N . THR B 1 28 ? -29.844 9.977 -16.938 1 83.5 28 THR B N 1
ATOM 4553 C CA . THR B 1 28 ? -29.016 9.008 -17.656 1 83.5 28 THR B CA 1
ATOM 4554 C C . THR B 1 28 ? -28.156 8.195 -16.688 1 83.5 28 THR B C 1
ATOM 4556 O O . THR B 1 28 ? -28.109 6.965 -16.781 1 83.5 28 THR B O 1
ATOM 4559 N N . LEU B 1 29 ? -27.531 8.805 -15.805 1 85.31 29 LEU B N 1
ATOM 4560 C CA . LEU B 1 29 ? -26.703 8.125 -14.82 1 85.31 29 LEU B CA 1
ATOM 4561 C C . LEU B 1 29 ? -27.562 7.246 -13.906 1 85.31 29 LEU B C 1
ATOM 4563 O O . LEU B 1 29 ? -27.172 6.125 -13.578 1 85.31 29 LEU B O 1
ATOM 4567 N N . GLY B 1 30 ? -28.641 7.762 -13.516 1 81.94 30 GLY B N 1
ATOM 4568 C CA . GLY B 1 30 ? -29.562 6.973 -12.711 1 81.94 30 GLY B CA 1
ATOM 4569 C C . GLY B 1 30 ? -30.031 5.711 -13.406 1 81.94 30 GLY B C 1
ATOM 4570 O O . GLY B 1 30 ? -30.094 4.641 -12.797 1 81.94 30 GLY B O 1
ATOM 4571 N N . LYS B 1 31 ? -30.328 5.84 -14.656 1 83.38 31 LYS B N 1
ATOM 4572 C CA . LYS B 1 31 ? -30.781 4.695 -15.445 1 83.38 31 LYS B CA 1
ATOM 4573 C C . LYS B 1 31 ? -29.672 3.648 -15.57 1 83.38 31 LYS B C 1
ATOM 4575 O O . LYS B 1 31 ? -29.922 2.451 -15.43 1 83.38 31 LYS B O 1
ATOM 4580 N N . ILE B 1 32 ? -28.578 4.086 -15.867 1 80.62 32 ILE B N 1
ATOM 4581 C CA . ILE B 1 32 ? -27.438 3.182 -16.016 1 80.62 32 ILE B CA 1
ATOM 4582 C C . ILE B 1 32 ? -27.172 2.459 -14.703 1 80.62 32 ILE B C 1
ATOM 4584 O O . ILE B 1 32 ? -26.922 1.249 -14.688 1 80.62 32 ILE B O 1
ATOM 4588 N N . GLU B 1 33 ? -27.188 3.213 -13.641 1 83 33 GLU B N 1
ATOM 4589 C CA . GLU B 1 33 ? -26.984 2.617 -12.32 1 83 33 GLU B CA 1
ATOM 4590 C C . GLU B 1 33 ? -28.031 1.542 -12.039 1 83 33 GLU B C 1
ATOM 4592 O O . GLU B 1 33 ? -27.703 0.477 -11.508 1 83 33 GLU B O 1
ATOM 4597 N N . GLN B 1 34 ? -29.234 1.832 -12.391 1 80.56 34 GLN B N 1
ATOM 4598 C CA . GLN B 1 34 ? -30.328 0.878 -12.18 1 80.56 34 GLN B CA 1
ATOM 4599 C C . GLN B 1 34 ? -30.141 -0.367 -13.039 1 80.56 34 GLN B C 1
ATOM 4601 O O . GLN B 1 34 ? -30.359 -1.487 -12.578 1 80.56 34 GLN B O 1
ATOM 4606 N N . GLU B 1 35 ? -29.766 -0.162 -14.234 1 81.88 35 GLU B N 1
ATOM 4607 C CA . GLU B 1 35 ? -29.578 -1.282 -15.148 1 81.88 35 GLU B CA 1
ATOM 4608 C C . GLU B 1 35 ? -28.453 -2.207 -14.664 1 81.88 35 GLU B C 1
ATOM 4610 O O . GLU B 1 35 ? -28.594 -3.432 -14.711 1 81.88 35 GLU B O 1
ATOM 4615 N N . ILE B 1 36 ? -27.484 -1.669 -14.195 1 77.56 36 ILE B N 1
ATOM 4616 C CA . ILE B 1 36 ? -26.359 -2.447 -13.703 1 77.56 36 ILE B CA 1
ATOM 4617 C C . ILE B 1 36 ? -26.766 -3.213 -12.445 1 77.56 36 ILE B C 1
ATOM 4619 O O . ILE B 1 36 ? -26.406 -4.379 -12.273 1 77.56 36 ILE B O 1
ATOM 4623 N N . SER B 1 37 ? -27.516 -2.482 -11.617 1 76.75 37 SER B N 1
ATOM 4624 C CA . SER B 1 37 ? -27.953 -3.086 -10.367 1 76.75 37 SER B CA 1
ATOM 4625 C C . SER B 1 37 ? -28.891 -4.262 -10.625 1 76.75 37 SER B C 1
ATOM 4627 O O . SER B 1 37 ? -28.875 -5.258 -9.898 1 76.75 37 SER B O 1
ATOM 4629 N N . GLN B 1 38 ? -29.656 -4.109 -11.641 1 76.75 38 GLN B N 1
ATOM 4630 C CA . GLN B 1 38 ? -30.688 -5.113 -11.914 1 76.75 38 GLN B CA 1
ATOM 4631 C C . GLN B 1 38 ? -30.094 -6.348 -12.578 1 76.75 38 GLN B C 1
ATOM 4633 O O . GLN B 1 38 ? -30.484 -7.477 -12.266 1 76.75 38 GLN B O 1
ATOM 4638 N N . ASN B 1 39 ? -29.234 -6.051 -13.555 1 77.31 39 ASN B N 1
ATOM 4639 C CA . ASN B 1 39 ? -28.609 -7.164 -14.258 1 77.31 39 ASN B CA 1
ATOM 4640 C C . ASN B 1 39 ? -27.281 -6.766 -14.875 1 77.31 39 ASN B C 1
ATOM 4642 O O . ASN B 1 39 ? -27.219 -6.383 -16.047 1 77.31 39 ASN B O 1
ATOM 4646 N N . LEU B 1 40 ? -26.328 -7.004 -14.133 1 75.94 40 LEU B N 1
ATOM 4647 C CA . LEU B 1 40 ? -25 -6.605 -14.562 1 75.94 40 LEU B CA 1
ATOM 4648 C C . LEU B 1 40 ? -24.578 -7.348 -15.828 1 75.94 40 LEU B C 1
ATOM 4650 O O . LEU B 1 40 ? -24.062 -6.738 -16.766 1 75.94 40 LEU B O 1
ATOM 4654 N N . ASN B 1 41 ? -24.766 -8.664 -15.812 1 74.25 41 ASN B N 1
ATOM 4655 C CA . ASN B 1 41 ? -24.375 -9.477 -16.969 1 74.25 41 ASN B CA 1
ATOM 4656 C C . ASN B 1 41 ? -25.078 -9.008 -18.234 1 74.25 41 ASN B C 1
ATOM 4658 O O . ASN B 1 41 ? -24.453 -8.914 -19.297 1 74.25 41 ASN B O 1
ATOM 4662 N N . GLU B 1 42 ? -26.312 -8.805 -18.047 1 76.5 42 GLU B N 1
ATOM 4663 C CA . GLU B 1 42 ? -27.078 -8.328 -19.203 1 76.5 42 GLU B CA 1
ATOM 4664 C C . GLU B 1 42 ? -26.594 -6.945 -19.641 1 76.5 42 GLU B C 1
ATOM 4666 O O . GLU B 1 42 ? -26.5 -6.66 -20.828 1 76.5 42 GLU B O 1
ATOM 4671 N N . PHE B 1 43 ? -26.422 -6.141 -18.703 1 80.56 43 PHE B N 1
ATOM 4672 C CA . PHE B 1 43 ? -25.938 -4.801 -19 1 80.56 43 PHE B CA 1
ATOM 4673 C C . PHE B 1 43 ? -24.609 -4.867 -19.766 1 80.56 43 PHE B C 1
ATOM 4675 O O . PHE B 1 43 ? -24.453 -4.211 -20.797 1 80.56 43 PHE B O 1
ATOM 4682 N N . LEU B 1 44 ? -23.703 -5.629 -19.266 1 77.06 44 LEU B N 1
ATOM 4683 C CA . LEU B 1 44 ? -22.406 -5.75 -19.906 1 77.06 44 LEU B CA 1
ATOM 4684 C C . LEU B 1 44 ? -22.516 -6.406 -21.266 1 77.06 44 LEU B C 1
ATOM 4686 O O . LEU B 1 44 ? -21.859 -5.988 -22.219 1 77.06 44 LEU B O 1
ATOM 4690 N N . GLY B 1 45 ? -23.297 -7.438 -21.312 1 74.5 45 GLY B N 1
ATOM 4691 C CA . GLY B 1 45 ? -23.516 -8.102 -22.594 1 74.5 45 GLY B CA 1
ATOM 4692 C C . GLY B 1 45 ? -24.094 -7.172 -23.656 1 74.5 45 GLY B C 1
ATOM 4693 O O . GLY B 1 45 ? -23.734 -7.281 -24.828 1 74.5 45 GLY B O 1
ATOM 4694 N N . THR B 1 46 ? -24.891 -6.23 -23.203 1 78.56 46 THR B N 1
ATOM 4695 C CA . THR B 1 46 ? -25.578 -5.312 -24.109 1 78.56 46 THR B CA 1
ATOM 4696 C C . THR B 1 46 ? -24.641 -4.172 -24.516 1 78.56 46 THR B C 1
ATOM 4698 O O . THR B 1 46 ? -24.734 -3.668 -25.641 1 78.56 46 THR B O 1
ATOM 4701 N N . HIS B 1 47 ? -23.859 -3.863 -23.641 1 80.06 47 HIS B N 1
ATOM 4702 C CA . HIS B 1 47 ? -23.156 -2.605 -23.875 1 80.06 47 HIS B CA 1
ATOM 4703 C C . HIS B 1 47 ? -21.703 -2.848 -24.297 1 80.06 47 HIS B C 1
ATOM 4705 O O . HIS B 1 47 ? -21.062 -1.952 -24.844 1 80.06 47 HIS B O 1
ATOM 4711 N N . ILE B 1 48 ? -21.188 -3.971 -23.969 1 74.56 48 ILE B N 1
ATOM 4712 C CA . ILE B 1 48 ? -19.844 -4.277 -24.438 1 74.56 48 ILE B CA 1
ATOM 4713 C C . ILE B 1 48 ? -19.891 -4.637 -25.922 1 74.56 48 ILE B C 1
ATOM 4715 O O . ILE B 1 48 ? -20.719 -5.438 -26.344 1 74.56 48 ILE B O 1
ATOM 4719 N N . ALA B 1 49 ? -19.016 -3.949 -26.656 1 63.38 49 ALA B N 1
ATOM 4720 C CA . ALA B 1 49 ? -19 -4.09 -28.109 1 63.38 49 ALA B CA 1
ATOM 4721 C C . ALA B 1 49 ? -18.562 -5.496 -28.516 1 63.38 49 ALA B C 1
ATOM 4723 O O . ALA B 1 49 ? -17.641 -6.066 -27.922 1 63.38 49 ALA B O 1
ATOM 4724 N N . ALA B 1 50 ? -19.203 -5.84 -29.406 1 56.25 50 ALA B N 1
ATOM 4725 C CA . ALA B 1 50 ? -18.953 -7.168 -29.969 1 56.25 50 ALA B CA 1
ATOM 4726 C C . ALA B 1 50 ? -17.625 -7.211 -30.719 1 56.25 50 ALA B C 1
ATOM 4728 O O . ALA B 1 50 ? -16.922 -8.219 -30.672 1 56.25 50 ALA B O 1
ATOM 4729 N N . ILE B 1 51 ? -17.438 -6.07 -31.328 1 59.53 51 ILE B N 1
ATOM 4730 C CA . ILE B 1 51 ? -16.219 -6.051 -32.125 1 59.53 51 ILE B CA 1
ATOM 4731 C C . ILE B 1 51 ? -15.156 -5.223 -31.422 1 59.53 51 ILE B C 1
ATOM 4733 O O . ILE B 1 51 ? -15.398 -4.074 -31.047 1 59.53 51 ILE B O 1
ATOM 4737 N N . GLU B 1 52 ? -14.062 -5.922 -31.359 1 64.69 52 GLU B N 1
ATOM 4738 C CA . GLU B 1 52 ? -12.93 -5.27 -30.703 1 64.69 52 GLU B CA 1
ATOM 4739 C C . GLU B 1 52 ? -12.305 -4.207 -31.609 1 64.69 52 GLU B C 1
ATOM 4741 O O . GLU B 1 52 ? -12.117 -4.438 -32.812 1 64.69 52 GLU B O 1
ATOM 4746 N N . LYS B 1 53 ? -12.164 -3.037 -31.188 1 73.94 53 LYS B N 1
ATOM 4747 C CA . LYS B 1 53 ? -11.453 -1.956 -31.859 1 73.94 53 LYS B CA 1
ATOM 4748 C C . LYS B 1 53 ? -9.961 -1.984 -31.531 1 73.94 53 LYS B C 1
ATOM 4750 O O . LYS B 1 53 ? -9.586 -2.352 -30.406 1 73.94 53 LYS B O 1
ATOM 4755 N N . PRO B 1 54 ? -9.172 -1.703 -32.594 1 76.5 54 PRO B N 1
ATOM 4756 C CA . PRO B 1 54 ? -7.754 -1.554 -32.281 1 76.5 54 PRO B CA 1
ATOM 4757 C C . PRO B 1 54 ? -7.492 -0.489 -31.219 1 76.5 54 PRO B C 1
ATOM 4759 O O . PRO B 1 54 ? -8.188 0.526 -31.172 1 76.5 54 PRO B O 1
ATOM 4762 N N . LEU B 1 55 ? -6.547 -0.792 -30.453 1 79.44 55 LEU B N 1
ATOM 4763 C CA . LEU B 1 55 ? -6.195 0.099 -29.344 1 79.44 55 LEU B CA 1
ATOM 4764 C C . LEU B 1 55 ? -5.953 1.517 -29.859 1 79.44 55 LEU B C 1
ATOM 4766 O O . LEU B 1 55 ? -6.324 2.488 -29.188 1 79.44 55 LEU B O 1
ATOM 4770 N N . ALA B 1 56 ? -5.297 1.674 -31.031 1 81.69 56 ALA B N 1
ATOM 4771 C CA . ALA B 1 56 ? -4.98 2.98 -31.594 1 81.69 56 ALA B CA 1
ATOM 4772 C C . ALA B 1 56 ? -6.246 3.797 -31.828 1 81.69 56 ALA B C 1
ATOM 4774 O O . ALA B 1 56 ? -6.242 5.02 -31.688 1 81.69 56 ALA B O 1
ATOM 4775 N N . GLU B 1 57 ? -7.293 3.125 -32.188 1 86 57 GLU B N 1
ATOM 4776 C CA . GLU B 1 57 ? -8.57 3.801 -32.375 1 86 57 GLU B CA 1
ATOM 4777 C C . GLU B 1 57 ? -9.195 4.215 -31.062 1 86 57 GLU B C 1
ATOM 4779 O O . GLU B 1 57 ? -9.781 5.297 -30.953 1 86 57 GLU B O 1
ATOM 4784 N N . ILE B 1 58 ? -9.102 3.354 -30.094 1 86.44 58 ILE B N 1
ATOM 4785 C CA . ILE B 1 58 ? -9.641 3.648 -28.766 1 86.44 58 ILE B CA 1
ATOM 4786 C C . ILE B 1 58 ? -8.922 4.855 -28.172 1 86.44 58 ILE B C 1
ATOM 4788 O O . ILE B 1 58 ? -9.547 5.707 -27.531 1 86.44 58 ILE B O 1
ATOM 4792 N N . GLU B 1 59 ? -7.641 4.961 -28.438 1 88.31 59 GLU B N 1
ATOM 4793 C CA . GLU B 1 59 ? -6.809 6.035 -27.922 1 88.31 59 GLU B CA 1
ATOM 4794 C C . GLU B 1 59 ? -7.266 7.395 -28.438 1 88.31 59 GLU B C 1
ATOM 4796 O O . GLU B 1 59 ? -7.086 8.414 -27.766 1 88.31 59 GLU B O 1
ATOM 4801 N N . GLN B 1 60 ? -7.871 7.441 -29.578 1 90.81 60 GLN B N 1
ATOM 4802 C CA . GLN B 1 60 ? -8.336 8.695 -30.156 1 90.81 60 GLN B CA 1
ATOM 4803 C C . GLN B 1 60 ? -9.469 9.305 -29.344 1 90.81 60 GLN B C 1
ATOM 4805 O O . GLN B 1 60 ? -9.641 10.523 -29.328 1 90.81 60 GLN B O 1
ATOM 4810 N N . ASP B 1 61 ? -10.195 8.445 -28.688 1 91 61 ASP B N 1
ATOM 4811 C CA . ASP B 1 61 ? -11.281 8.922 -27.844 1 91 61 ASP B CA 1
ATOM 4812 C C . ASP B 1 61 ? -10.742 9.531 -26.547 1 91 61 ASP B C 1
ATOM 4814 O O . ASP B 1 61 ? -11.469 10.219 -25.828 1 91 61 ASP B O 1
ATOM 4818 N N . PHE B 1 62 ? -9.5 9.297 -26.266 1 93.38 62 PHE B N 1
ATOM 4819 C CA . PHE B 1 62 ? -8.852 9.75 -25.047 1 93.38 62 PHE B CA 1
ATOM 4820 C C . PHE B 1 62 ? -7.551 10.484 -25.359 1 93.38 62 PHE B C 1
ATOM 4822 O O . PHE B 1 62 ? -6.52 10.234 -24.734 1 93.38 62 PHE B O 1
ATOM 4829 N N . ALA B 1 63 ? -7.602 11.453 -26.234 1 91.94 63 ALA B N 1
ATOM 4830 C CA . ALA B 1 63 ? -6.391 12.047 -26.797 1 91.94 63 ALA B CA 1
ATOM 4831 C C . ALA B 1 63 ? -6.164 13.453 -26.25 1 91.94 63 ALA B C 1
ATOM 4833 O O . ALA B 1 63 ? -5.055 13.984 -26.328 1 91.94 63 ALA B O 1
ATOM 4834 N N . SER B 1 64 ? -7.145 14.047 -25.688 1 93.62 64 SER B N 1
ATOM 4835 C CA . SER B 1 64 ? -6.984 15.43 -25.25 1 93.62 64 SER B CA 1
ATOM 4836 C C . SER B 1 64 ? -6.176 15.516 -23.953 1 93.62 64 SER B C 1
ATOM 4838 O O . SER B 1 64 ? -6.496 14.844 -22.969 1 93.62 64 SER B O 1
ATOM 4840 N N . HIS B 1 65 ? -5.191 16.328 -23.969 1 94.12 65 HIS B N 1
ATOM 4841 C CA . HIS B 1 65 ? -4.367 16.547 -22.797 1 94.12 65 HIS B CA 1
ATOM 4842 C C . HIS B 1 65 ? -4.859 17.734 -21.984 1 94.12 65 HIS B C 1
ATOM 4844 O O . HIS B 1 65 ? -4.262 18.094 -20.969 1 94.12 65 HIS B O 1
ATOM 4850 N N . ASP B 1 66 ? -5.898 18.406 -22.328 1 95.19 66 ASP B N 1
ATOM 4851 C CA . ASP B 1 66 ? -6.434 19.562 -21.625 1 95.19 66 ASP B CA 1
ATOM 4852 C C . ASP B 1 66 ? -7.574 19.156 -20.688 1 95.19 66 ASP B C 1
ATOM 4854 O O . ASP B 1 66 ? -8.43 18.344 -21.062 1 95.19 66 ASP B O 1
ATOM 4858 N N . ILE B 1 67 ? -7.527 19.672 -19.5 1 95.56 67 ILE B N 1
ATOM 4859 C CA . ILE B 1 67 ? -8.742 19.641 -18.703 1 95.56 67 ILE B CA 1
ATOM 4860 C C . ILE B 1 67 ? -9.797 20.547 -19.328 1 95.56 67 ILE B C 1
ATOM 4862 O O . ILE B 1 67 ? -9.516 21.703 -19.656 1 95.56 67 ILE B O 1
ATOM 4866 N N . PRO B 1 68 ? -11.008 20.062 -19.484 1 95.5 68 PRO B N 1
ATOM 4867 C CA . PRO B 1 68 ? -12.023 20.859 -20.188 1 95.5 68 PRO B CA 1
ATOM 4868 C C . PRO B 1 68 ? -12.289 22.203 -19.516 1 95.5 68 PRO B C 1
ATOM 4870 O O . PRO B 1 68 ? -12.352 22.281 -18.281 1 95.5 68 PRO B O 1
ATOM 4873 N N . GLU B 1 69 ? -12.43 23.203 -20.281 1 95.38 69 GLU B N 1
ATOM 4874 C CA . GLU B 1 69 ? -12.766 24.547 -19.797 1 95.38 69 GLU B CA 1
ATOM 4875 C C . GLU B 1 69 ? -14.273 24.688 -19.594 1 95.38 69 GLU B C 1
ATOM 4877 O O . GLU B 1 69 ? -14.727 25.578 -18.875 1 95.38 69 GLU B O 1
ATOM 4882 N N . GLN B 1 70 ? -14.992 23.859 -20.281 1 92.56 70 GLN B N 1
ATOM 4883 C CA . GLN B 1 70 ? -16.438 23.812 -20.125 1 92.56 70 GLN B CA 1
ATOM 4884 C C . GLN B 1 70 ? -16.875 22.531 -19.438 1 92.56 70 GLN B C 1
ATOM 4886 O O . GLN B 1 70 ? -16.469 21.438 -19.844 1 92.56 70 GLN B O 1
ATOM 4891 N N . PRO B 1 71 ? -17.703 22.703 -18.453 1 92.31 71 PRO B N 1
ATOM 4892 C CA . PRO B 1 71 ? -18.188 21.5 -17.781 1 92.31 71 PRO B CA 1
ATOM 4893 C C . PRO B 1 71 ? -19.125 20.672 -18.656 1 92.31 71 PRO B C 1
ATOM 4895 O O . PRO B 1 71 ? -19.766 21.219 -19.562 1 92.31 71 PRO B O 1
ATOM 4898 N N . SER B 1 72 ? -19.141 19.453 -18.422 1 91.5 72 SER B N 1
ATOM 4899 C CA . SER B 1 72 ? -20.109 18.562 -19.047 1 91.5 72 SER B CA 1
ATOM 4900 C C . SER B 1 72 ? -21.25 18.234 -18.094 1 91.5 72 SER B C 1
ATOM 4902 O O . SER B 1 72 ? -21.031 18.125 -16.891 1 91.5 72 SER B O 1
ATOM 4904 N N . PHE B 1 73 ? -22.453 18.109 -18.672 1 88.31 73 PHE B N 1
ATOM 4905 C CA . PHE B 1 73 ? -23.531 17.562 -17.875 1 88.31 73 PHE B CA 1
ATOM 4906 C C . PHE B 1 73 ? -23.219 16.141 -17.453 1 88.31 73 PHE B C 1
ATOM 4908 O O . PHE B 1 73 ? -22.656 15.359 -18.219 1 88.31 73 PHE B O 1
ATOM 4915 N N . VAL B 1 74 ? -23.656 15.828 -16.266 1 89.38 74 VAL B N 1
ATOM 4916 C CA . VAL B 1 74 ? -23.453 14.484 -15.742 1 89.38 74 VAL B CA 1
ATOM 4917 C C . VAL B 1 74 ? -24 13.453 -16.719 1 89.38 74 VAL B C 1
ATOM 4919 O O . VAL B 1 74 ? -23.359 12.43 -16.984 1 89.38 74 VAL B O 1
ATOM 4922 N N . SER B 1 75 ? -25.141 13.703 -17.297 1 86.62 75 SER B N 1
ATOM 4923 C CA . SER B 1 75 ? -25.797 12.789 -18.219 1 86.62 75 SER B CA 1
ATOM 4924 C C . SER B 1 75 ? -24.969 12.586 -19.484 1 86.62 75 SER B C 1
ATOM 4926 O O . SER B 1 75 ? -24.781 11.453 -19.938 1 86.62 75 SER B O 1
ATOM 4928 N N . ASP B 1 76 ? -24.453 13.656 -20 1 89.5 76 ASP B N 1
ATOM 4929 C CA . ASP B 1 76 ? -23.656 13.578 -21.234 1 89.5 76 ASP B CA 1
ATOM 4930 C C . ASP B 1 76 ? -22.359 12.82 -20.984 1 89.5 76 ASP B C 1
ATOM 4932 O O . ASP B 1 76 ? -21.953 12 -21.812 1 89.5 76 ASP B O 1
ATOM 4936 N N . HIS B 1 77 ? -21.75 13.125 -19.953 1 92.56 77 HIS B N 1
ATOM 4937 C CA . HIS B 1 77 ? -20.484 12.453 -19.641 1 92.56 77 HIS B CA 1
ATOM 4938 C C . HIS B 1 77 ? -20.703 10.961 -19.406 1 92.56 77 HIS B C 1
ATOM 4940 O O . HIS B 1 77 ? -19.891 10.133 -19.828 1 92.56 77 HIS B O 1
ATOM 4946 N N . THR B 1 78 ? -21.719 10.656 -18.734 1 90.5 78 THR B N 1
ATOM 4947 C CA . THR B 1 78 ? -22.031 9.25 -18.469 1 90.5 78 THR B CA 1
ATOM 4948 C C . THR B 1 78 ? -22.297 8.5 -19.781 1 90.5 78 THR B C 1
ATOM 4950 O O . THR B 1 78 ? -21.906 7.344 -19.922 1 90.5 78 THR B O 1
ATOM 4953 N N . GLN B 1 79 ? -22.984 9.156 -20.672 1 88.56 79 GLN B N 1
ATOM 4954 C CA . GLN B 1 79 ? -23.219 8.562 -21.984 1 88.56 79 GLN B CA 1
ATOM 4955 C C . GLN B 1 79 ? -21.891 8.32 -22.703 1 88.56 79 GLN B C 1
ATOM 4957 O O . GLN B 1 79 ? -21.719 7.289 -23.359 1 88.56 79 GLN B O 1
ATOM 4962 N N . PHE B 1 80 ? -21.078 9.25 -22.609 1 91.25 80 PHE B N 1
ATOM 4963 C CA . PHE B 1 80 ? -19.75 9.086 -23.188 1 91.25 80 PHE B CA 1
ATOM 4964 C C . PHE B 1 80 ? -19.047 7.867 -22.594 1 91.25 80 PHE B C 1
ATOM 4966 O O . PHE B 1 80 ? -18.469 7.062 -23.328 1 91.25 80 PHE B O 1
ATOM 4973 N N . LEU B 1 81 ? -19.047 7.68 -21.266 1 88.94 81 LEU B N 1
ATOM 4974 C CA . LEU B 1 81 ? -18.422 6.539 -20.609 1 88.94 81 LEU B CA 1
ATOM 4975 C C . LEU B 1 81 ? -19.031 5.23 -21.094 1 88.94 81 LEU B C 1
ATOM 4977 O O . LEU B 1 81 ? -18.312 4.254 -21.328 1 88.94 81 LEU B O 1
ATOM 4981 N N . LEU B 1 82 ? -20.312 5.258 -21.219 1 86.81 82 LEU B N 1
ATOM 4982 C CA . LEU B 1 82 ? -21.016 4.066 -21.688 1 86.81 82 LEU B CA 1
ATOM 4983 C C . LEU B 1 82 ? -20.547 3.684 -23.094 1 86.81 82 LEU B C 1
ATOM 4985 O O . LEU B 1 82 ? -20.234 2.52 -23.344 1 86.81 82 LEU B O 1
ATOM 4989 N N . ASN B 1 83 ? -20.406 4.68 -23.922 1 87.5 83 ASN B N 1
ATOM 4990 C CA . ASN B 1 83 ? -20.141 4.445 -25.328 1 87.5 83 ASN B CA 1
ATOM 4991 C C . ASN B 1 83 ? -18.672 4.168 -25.594 1 87.5 83 ASN B C 1
ATOM 4993 O O . ASN B 1 83 ? -18.328 3.436 -26.531 1 87.5 83 ASN B O 1
ATOM 4997 N N . LYS B 1 84 ? -17.906 4.746 -24.766 1 88.44 84 LYS B N 1
ATOM 4998 C CA . LYS B 1 84 ? -16.484 4.723 -25.141 1 88.44 84 LYS B CA 1
ATOM 4999 C C . LYS B 1 84 ? -15.672 3.889 -24.172 1 88.44 84 LYS B C 1
ATOM 5001 O O . LYS B 1 84 ? -14.633 3.332 -24.531 1 88.44 84 LYS B O 1
ATOM 5006 N N . LEU B 1 85 ? -16.109 3.783 -23.016 1 87.88 85 LEU B N 1
ATOM 5007 C CA . LEU B 1 85 ? -15.344 3.033 -22.016 1 87.88 85 LEU B CA 1
ATOM 5008 C C . LEU B 1 85 ? -15.961 1.654 -21.797 1 87.88 85 LEU B C 1
ATOM 5010 O O . LEU B 1 85 ? -15.305 0.635 -22.016 1 87.88 85 LEU B O 1
ATOM 5014 N N . VAL B 1 86 ? -17.234 1.649 -21.406 1 84 86 VAL B N 1
ATOM 5015 C CA . VAL B 1 86 ? -17.906 0.388 -21.125 1 84 86 VAL B CA 1
ATOM 5016 C C . VAL B 1 86 ? -17.938 -0.485 -22.375 1 84 86 VAL B C 1
ATOM 5018 O O . VAL B 1 86 ? -17.641 -1.684 -22.312 1 84 86 VAL B O 1
ATOM 5021 N N . ALA B 1 87 ? -18.219 0.182 -23.469 1 82 87 ALA B N 1
ATOM 5022 C CA . ALA B 1 87 ? -18.344 -0.53 -24.734 1 82 87 ALA B CA 1
ATOM 5023 C C . ALA B 1 87 ? -17.031 -1.229 -25.094 1 82 87 ALA B C 1
ATOM 5025 O O . ALA B 1 87 ? -17.031 -2.256 -25.781 1 82 87 ALA B O 1
ATOM 5026 N N . GLN B 1 88 ? -15.969 -0.701 -24.609 1 80.56 88 GLN B N 1
ATOM 5027 C CA . GLN B 1 88 ? -14.656 -1.233 -24.969 1 80.56 88 GLN B CA 1
ATOM 5028 C C . GLN B 1 88 ? -14 -1.917 -23.766 1 80.56 88 GLN B C 1
ATOM 5030 O O . GLN B 1 88 ? -12.773 -1.971 -23.672 1 80.56 88 GLN B O 1
ATOM 5035 N N . SER B 1 89 ? -14.766 -2.373 -22.875 1 78.75 89 SER B N 1
ATOM 5036 C CA . SER B 1 89 ? -14.266 -3.09 -21.703 1 78.75 89 SER B CA 1
ATOM 5037 C C . SER B 1 89 ? -14.375 -4.598 -21.891 1 78.75 89 SER B C 1
ATOM 5039 O O . SER B 1 89 ? -15.031 -5.066 -22.828 1 78.75 89 SER B O 1
ATOM 5041 N N . VAL B 1 90 ? -13.648 -5.258 -21.078 1 73.94 90 VAL B N 1
ATOM 5042 C CA . VAL B 1 90 ? -13.695 -6.719 -21.078 1 73.94 90 VAL B CA 1
ATOM 5043 C C . VAL B 1 90 ? -14.82 -7.195 -20.156 1 73.94 90 VAL B C 1
ATOM 5045 O O . VAL B 1 90 ? -15.039 -6.629 -19.094 1 73.94 90 VAL B O 1
ATOM 5048 N N . HIS B 1 91 ? -15.516 -8.188 -20.641 1 78.5 91 HIS B N 1
ATOM 5049 C CA . HIS B 1 91 ? -16.578 -8.773 -19.828 1 78.5 91 HIS B CA 1
ATOM 5050 C C . HIS B 1 91 ? -16 -9.734 -18.797 1 78.5 91 HIS B C 1
ATOM 5052 O O . HIS B 1 91 ? -16.234 -10.945 -18.875 1 78.5 91 HIS B O 1
ATOM 5058 N N . THR B 1 92 ? -15.508 -9.281 -17.734 1 75.69 92 THR B N 1
ATOM 5059 C CA . THR B 1 92 ? -14.781 -10.055 -16.734 1 75.69 92 THR B CA 1
ATOM 5060 C C . THR B 1 92 ? -15.727 -11.008 -16 1 75.69 92 THR B C 1
ATOM 5062 O O . THR B 1 92 ? -15.289 -12.023 -15.461 1 75.69 92 THR B O 1
ATOM 5065 N N . SER B 1 93 ? -16.953 -10.719 -16.016 1 80.06 93 SER B N 1
ATOM 5066 C CA . SER B 1 93 ? -17.906 -11.516 -15.242 1 80.06 93 SER B CA 1
ATOM 5067 C C . SER B 1 93 ? -18.469 -12.672 -16.078 1 80.06 93 SER B C 1
ATOM 5069 O O . SER B 1 93 ? -19.125 -13.562 -15.547 1 80.06 93 SER B O 1
ATOM 5071 N N . ALA B 1 94 ? -18.172 -12.672 -17.312 1 83.5 94 ALA B N 1
ATOM 5072 C CA . ALA B 1 94 ? -18.719 -13.711 -18.172 1 83.5 94 ALA B CA 1
ATOM 5073 C C . ALA B 1 94 ? -18.172 -15.086 -17.797 1 83.5 94 ALA B C 1
ATOM 5075 O O . ALA B 1 94 ? -16.969 -15.25 -17.594 1 83.5 94 ALA B O 1
ATOM 5076 N N . PRO B 1 95 ? -18.984 -16.141 -17.812 1 89.25 95 PRO B N 1
ATOM 5077 C CA . PRO B 1 95 ? -18.562 -17.5 -17.438 1 89.25 95 PRO B CA 1
ATOM 5078 C C . PRO B 1 95 ? -17.562 -18.094 -18.422 1 89.25 95 PRO B C 1
ATOM 5080 O O . PRO B 1 95 ? -16.812 -19.016 -18.078 1 89.25 95 PRO B O 1
ATOM 5083 N N . SER B 1 96 ? -17.578 -17.594 -19.625 1 90.38 96 SER B N 1
ATOM 5084 C CA . SER B 1 96 ? -16.688 -18.125 -20.656 1 90.38 96 SER B CA 1
ATOM 5085 C C . SER B 1 96 ? -15.367 -17.375 -20.672 1 90.38 96 SER B C 1
ATOM 5087 O O . SER B 1 96 ? -14.469 -17.703 -21.453 1 90.38 96 SER B O 1
ATOM 5089 N N . PHE B 1 97 ? -15.281 -16.359 -19.844 1 87.44 97 PHE B N 1
ATOM 5090 C CA . PHE B 1 97 ? -14.016 -15.656 -19.688 1 87.44 97 PHE B CA 1
ATOM 5091 C C . PHE B 1 97 ? -13.156 -16.328 -18.625 1 87.44 97 PHE B C 1
ATOM 5093 O O . PHE B 1 97 ? -13.188 -15.938 -17.453 1 87.44 97 PHE B O 1
ATOM 5100 N N . ILE B 1 98 ? -12.289 -17.203 -19.094 1 92.19 98 ILE B N 1
ATOM 5101 C CA . ILE B 1 98 ? -11.586 -18.047 -18.125 1 92.19 98 ILE B CA 1
ATOM 5102 C C . ILE B 1 98 ? -10.078 -17.891 -18.297 1 92.19 98 ILE B C 1
ATOM 5104 O O . ILE B 1 98 ? -9.328 -18.859 -18.172 1 92.19 98 ILE B O 1
ATOM 5108 N N . GLY B 1 99 ? -9.664 -16.703 -18.641 1 88.88 99 GLY B N 1
ATOM 5109 C CA . GLY B 1 99 ? -8.258 -16.5 -18.938 1 88.88 99 GLY B CA 1
ATOM 5110 C C . GLY B 1 99 ? -7.543 -15.656 -17.891 1 88.88 99 GLY B C 1
ATOM 5111 O O . GLY B 1 99 ? -6.316 -15.539 -17.906 1 88.88 99 GLY B O 1
ATOM 5112 N N . HIS B 1 100 ? -8.25 -15.031 -17 1 84.69 100 HIS B N 1
ATOM 5113 C CA . HIS B 1 100 ? -7.625 -14.156 -16.016 1 84.69 100 HIS B CA 1
ATOM 5114 C C . HIS B 1 100 ? -8.094 -14.484 -14.594 1 84.69 100 HIS B C 1
ATOM 5116 O O . HIS B 1 100 ? -9.102 -15.18 -14.422 1 84.69 100 HIS B O 1
ATOM 5122 N N . MET B 1 101 ? -7.387 -13.945 -13.703 1 83.25 101 MET B N 1
ATOM 5123 C CA . MET B 1 101 ? -7.641 -14.266 -12.297 1 83.25 101 MET B CA 1
ATOM 5124 C C . MET B 1 101 ? -8.742 -13.375 -11.727 1 83.25 101 MET B C 1
ATOM 5126 O O . MET B 1 101 ? -9.07 -13.469 -10.539 1 83.25 101 MET B O 1
ATOM 5130 N N . THR B 1 102 ? -9.273 -12.602 -12.57 1 76.94 102 THR B N 1
ATOM 5131 C CA . THR B 1 102 ? -10.422 -11.797 -12.18 1 76.94 102 THR B CA 1
ATOM 5132 C C . THR B 1 102 ? -11.727 -12.492 -12.57 1 76.94 102 THR B C 1
ATOM 5134 O O . THR B 1 102 ? -11.82 -13.086 -13.648 1 76.94 102 THR B O 1
ATOM 5137 N N . SER B 1 103 ? -12.688 -12.523 -11.602 1 78.06 103 SER B N 1
ATOM 5138 C CA . SER B 1 103 ? -13.93 -13.25 -11.852 1 78.06 103 SER B CA 1
ATOM 5139 C C . SER B 1 103 ? -15.141 -12.422 -11.445 1 78.06 103 SER B C 1
ATOM 5141 O O . SER B 1 103 ? -15.008 -11.258 -11.062 1 78.06 103 SER B O 1
ATOM 5143 N N . ALA B 1 104 ? -16.266 -13.047 -11.664 1 83.69 104 ALA B N 1
ATOM 5144 C CA . ALA B 1 104 ? -17.547 -12.445 -11.297 1 83.69 104 ALA B CA 1
ATOM 5145 C C . ALA B 1 104 ? -17.594 -12.125 -9.805 1 83.69 104 ALA B C 1
ATOM 5147 O O . ALA B 1 104 ? -17.031 -12.852 -8.984 1 83.69 104 ALA B O 1
ATOM 5148 N N . LEU B 1 105 ? -18.266 -11.047 -9.508 1 90 105 LEU B N 1
ATOM 5149 C CA . LEU B 1 105 ? -18.438 -10.625 -8.125 1 90 105 LEU B CA 1
ATOM 5150 C C . LEU B 1 105 ? -19.875 -10.852 -7.656 1 90 105 LEU B C 1
ATOM 5152 O O . LEU B 1 105 ? -20.812 -10.742 -8.445 1 90 105 LEU B O 1
ATOM 5156 N N . PRO B 1 106 ? -19.969 -11.148 -6.375 1 92 106 PRO B N 1
ATOM 5157 C CA . PRO B 1 106 ? -21.328 -11.188 -5.824 1 92 106 PRO B CA 1
ATOM 5158 C C . PRO B 1 106 ? -22.062 -9.859 -5.965 1 92 106 PRO B C 1
ATOM 5160 O O . PRO B 1 106 ? -21.453 -8.797 -5.797 1 92 106 PRO B O 1
ATOM 5163 N N . TYR B 1 107 ? -23.375 -9.938 -6.082 1 88.94 107 TYR B N 1
ATOM 5164 C CA . TYR B 1 107 ? -24.172 -8.758 -6.402 1 88.94 107 TYR B CA 1
ATOM 5165 C C . TYR B 1 107 ? -24.234 -7.805 -5.215 1 88.94 107 TYR B C 1
ATOM 5167 O O . TYR B 1 107 ? -24.438 -6.602 -5.391 1 88.94 107 TYR B O 1
ATOM 5175 N N . PHE B 1 108 ? -24.047 -8.32 -4.031 1 90.31 108 PHE B N 1
ATOM 5176 C CA . PHE B 1 108 ? -24.188 -7.469 -2.857 1 90.31 108 PHE B CA 1
ATOM 5177 C C . PHE B 1 108 ? -23.016 -6.508 -2.734 1 90.31 108 PHE B C 1
ATOM 5179 O O . PHE B 1 108 ? -23.078 -5.535 -1.984 1 90.31 108 PHE B O 1
ATOM 5186 N N . LEU B 1 109 ? -21.969 -6.734 -3.469 1 91.94 109 LEU B N 1
ATOM 5187 C CA . LEU B 1 109 ? -20.766 -5.914 -3.326 1 91.94 109 LEU B CA 1
ATOM 5188 C C . LEU B 1 109 ? -20.969 -4.547 -3.969 1 91.94 109 LEU B C 1
ATOM 5190 O O . LEU B 1 109 ? -20.375 -3.559 -3.525 1 91.94 109 LEU B O 1
ATOM 5194 N N . MET B 1 110 ? -21.766 -4.434 -5.027 1 88.75 110 MET B N 1
ATOM 5195 C CA . MET B 1 110 ? -21.953 -3.164 -5.727 1 88.75 110 MET B CA 1
ATOM 5196 C C . MET B 1 110 ? -22.609 -2.135 -4.816 1 88.75 110 MET B C 1
ATOM 5198 O O . MET B 1 110 ? -22.078 -1.048 -4.602 1 88.75 110 MET B O 1
ATOM 5202 N N . PRO B 1 111 ? -23.781 -2.473 -4.184 1 87.5 111 PRO B N 1
ATOM 5203 C CA . PRO B 1 111 ? -24.391 -1.51 -3.256 1 87.5 111 PRO B CA 1
ATOM 5204 C C . PRO B 1 111 ? -23.5 -1.248 -2.035 1 87.5 111 PRO B C 1
ATOM 5206 O O . PRO B 1 111 ? -23.453 -0.122 -1.534 1 87.5 111 PRO B O 1
ATOM 5209 N N . LEU B 1 112 ? -22.828 -2.238 -1.523 1 90.5 112 LEU B N 1
ATOM 5210 C CA . LEU B 1 112 ? -21.953 -2.053 -0.378 1 90.5 112 LEU B CA 1
ATOM 5211 C C . LEU B 1 112 ? -20.812 -1.096 -0.718 1 90.5 112 LEU B C 1
ATOM 5213 O O . LEU B 1 112 ? -20.359 -0.324 0.135 1 90.5 112 LEU B O 1
ATOM 5217 N N . SER B 1 113 ? -20.375 -1.198 -1.951 1 89.38 113 SER B N 1
ATOM 5218 C CA . SER B 1 113 ? -19.328 -0.291 -2.393 1 89.38 113 SER B CA 1
ATOM 5219 C C . SER B 1 113 ? -19.812 1.154 -2.416 1 89.38 113 SER B C 1
ATOM 5221 O O . SER B 1 113 ? -19.047 2.078 -2.135 1 89.38 113 SER B O 1
ATOM 5223 N N . LYS B 1 114 ? -20.984 1.354 -2.791 1 86.69 114 LYS B N 1
ATOM 5224 C CA . LYS B 1 114 ? -21.594 2.682 -2.754 1 86.69 114 LYS B CA 1
ATOM 5225 C C . LYS B 1 114 ? -21.594 3.246 -1.335 1 86.69 114 LYS B C 1
ATOM 5227 O O . LYS B 1 114 ? -21.281 4.422 -1.13 1 86.69 114 LYS B O 1
ATOM 5232 N N . ILE B 1 115 ? -21.906 2.418 -0.416 1 84 115 ILE B N 1
ATOM 5233 C CA . ILE B 1 115 ? -21.906 2.814 0.988 1 84 115 ILE B CA 1
ATOM 5234 C C . ILE B 1 115 ? -20.484 3.174 1.428 1 84 115 ILE B C 1
ATOM 5236 O O . ILE B 1 115 ? -20.281 4.191 2.09 1 84 115 ILE B O 1
ATOM 5240 N N . MET B 1 116 ? -19.594 2.377 1.065 1 87.75 116 MET B N 1
ATOM 5241 C CA . MET B 1 116 ? -18.188 2.604 1.413 1 87.75 116 MET B CA 1
ATOM 5242 C C . MET B 1 116 ? -17.719 3.949 0.881 1 87.75 116 MET B C 1
ATOM 5244 O O . MET B 1 116 ? -17.047 4.703 1.597 1 87.75 116 MET B O 1
ATOM 5248 N N . ILE B 1 117 ? -18.078 4.289 -0.342 1 86.69 117 ILE B N 1
ATOM 5249 C CA . ILE B 1 117 ? -17.688 5.535 -0.979 1 86.69 117 ILE B CA 1
ATOM 5250 C C . ILE B 1 117 ? -18.375 6.715 -0.294 1 86.69 117 ILE B C 1
ATOM 5252 O O . ILE B 1 117 ? -17.75 7.762 -0.078 1 86.69 117 ILE B O 1
ATOM 5256 N N . GLY B 1 118 ? -19.562 6.551 0.039 1 84.06 118 GLY B N 1
ATOM 5257 C CA . GLY B 1 118 ? -20.297 7.59 0.743 1 84.06 118 GLY B CA 1
ATOM 5258 C C . GLY B 1 118 ? -19.688 7.938 2.09 1 84.06 118 GLY B C 1
ATOM 5259 O O . GLY B 1 118 ? -19.672 9.102 2.486 1 84.06 118 GLY B O 1
ATOM 5260 N N . LEU B 1 119 ? -19.234 6.926 2.76 1 82.31 119 LEU B N 1
ATOM 5261 C CA . LEU B 1 119 ? -18.625 7.148 4.066 1 82.31 119 LEU B CA 1
ATOM 5262 C C . LEU B 1 119 ? -17.25 7.785 3.924 1 82.31 119 LEU B C 1
ATOM 5264 O O . LEU B 1 119 ? -16.859 8.617 4.746 1 82.31 119 LEU B O 1
ATOM 5268 N N . ASN B 1 120 ? -16.531 7.434 2.883 1 85.69 120 ASN B N 1
ATOM 5269 C CA . ASN B 1 120 ? -15.242 7.988 2.486 1 85.69 120 ASN B CA 1
ATOM 5270 C C . ASN B 1 120 ? -14.305 8.133 3.682 1 85.69 120 ASN B C 1
ATOM 5272 O O . ASN B 1 120 ? -13.672 9.172 3.857 1 85.69 120 ASN B O 1
ATOM 5276 N N . GLN B 1 121 ? -14.227 7.09 4.504 1 76.62 121 GLN B N 1
ATOM 5277 C CA . GLN B 1 121 ? -13.367 7.066 5.684 1 76.62 121 GLN B CA 1
ATOM 5278 C C . GLN B 1 121 ? -11.906 6.848 5.297 1 76.62 121 GLN B C 1
ATOM 5280 O O . GLN B 1 121 ? -11.617 6.141 4.328 1 76.62 121 GLN B O 1
ATOM 5285 N N . ASN B 1 122 ? -11.047 7.508 6.008 1 73.94 122 ASN B N 1
ATOM 5286 C CA . ASN B 1 122 ? -9.609 7.301 5.852 1 73.94 122 ASN B CA 1
ATOM 5287 C C . ASN B 1 122 ? -9.055 6.395 6.945 1 73.94 122 ASN B C 1
ATOM 5289 O O . ASN B 1 122 ? -9.008 6.781 8.109 1 73.94 122 ASN B O 1
ATOM 5293 N N . LEU B 1 123 ? -8.516 5.312 6.645 1 68.56 123 LEU B N 1
ATOM 5294 C CA . LEU B 1 123 ? -8.195 4.281 7.625 1 68.56 123 LEU B CA 1
ATOM 5295 C C . LEU B 1 123 ? -6.781 4.477 8.172 1 68.56 123 LEU B C 1
ATOM 5297 O O . LEU B 1 123 ? -6.34 3.721 9.039 1 68.56 123 LEU B O 1
ATOM 5301 N N . VAL B 1 124 ? -6.211 5.449 7.758 1 58.53 124 VAL B N 1
ATOM 5302 C CA . VAL B 1 124 ? -4.867 5.668 8.281 1 58.53 124 VAL B CA 1
ATOM 5303 C C . VAL B 1 124 ? -4.949 6.203 9.711 1 58.53 124 VAL B C 1
ATOM 5305 O O . VAL B 1 124 ? -4.109 5.879 10.547 1 58.53 124 VAL B O 1
ATOM 5308 N N . LYS B 1 125 ? -5.988 6.957 9.969 1 61.84 125 LYS B N 1
ATOM 5309 C CA . LYS B 1 125 ? -6.121 7.633 11.258 1 61.84 125 LYS B CA 1
ATOM 5310 C C . LYS B 1 125 ? -7.363 7.156 12.008 1 61.84 125 LYS B C 1
ATOM 5312 O O . LYS B 1 125 ? -8.461 7.121 11.438 1 61.84 125 LYS B O 1
ATOM 5317 N N . ILE B 1 126 ? -7.078 6.797 13.242 1 53.75 126 ILE B N 1
ATOM 5318 C CA . ILE B 1 126 ? -8.188 6.328 14.062 1 53.75 126 ILE B CA 1
ATOM 5319 C C . ILE B 1 126 ? -9.219 7.445 14.219 1 53.75 126 ILE B C 1
ATOM 5321 O O . ILE B 1 126 ? -10.422 7.188 14.25 1 53.75 126 ILE B O 1
ATOM 5325 N N . GLU B 1 127 ? -8.805 8.625 14.273 1 57.81 127 GLU B N 1
ATOM 5326 C CA . GLU B 1 127 ? -9.719 9.75 14.422 1 57.81 127 GLU B CA 1
ATOM 5327 C C . GLU B 1 127 ? -10.695 9.836 13.25 1 57.81 127 GLU B C 1
ATOM 5329 O O . GLU B 1 127 ? -11.82 10.305 13.398 1 57.81 127 GLU B O 1
ATOM 5334 N N . THR B 1 128 ? -10.258 9.297 12.195 1 56.28 128 THR B N 1
ATOM 5335 C CA . THR B 1 128 ? -11.094 9.414 11.008 1 56.28 128 THR B CA 1
ATOM 5336 C C . THR B 1 128 ? -11.711 8.062 10.648 1 56.28 128 THR B C 1
ATOM 5338 O O . THR B 1 128 ? -12.484 7.965 9.695 1 56.28 128 THR B O 1
ATOM 5341 N N . SER B 1 129 ? -11.422 7.074 11.312 1 65.56 129 SER B N 1
ATOM 5342 C CA . SER B 1 129 ? -11.945 5.785 10.867 1 65.56 129 SER B CA 1
ATOM 5343 C C . SER B 1 129 ? -12.602 5.031 12.016 1 65.56 129 SER B C 1
ATOM 5345 O O . SER B 1 129 ? -13.406 4.121 11.789 1 65.56 129 SER B O 1
ATOM 5347 N N . LYS B 1 130 ? -12.57 5.438 13.195 1 79.62 130 LYS B N 1
ATOM 5348 C CA . LYS B 1 130 ? -13.109 4.859 14.43 1 79.62 130 LYS B CA 1
ATOM 5349 C C . LYS B 1 130 ? -13.422 3.375 14.242 1 79.62 130 LYS B C 1
ATOM 5351 O O . LYS B 1 130 ? -12.531 2.529 14.359 1 79.62 130 LYS B O 1
ATOM 5356 N N . ALA B 1 131 ? -14.672 3.002 13.719 1 82.94 131 ALA B N 1
ATOM 5357 C CA . ALA B 1 131 ? -15.102 1.606 13.656 1 82.94 131 ALA B CA 1
ATOM 5358 C C . ALA B 1 131 ? -14.422 0.874 12.5 1 82.94 131 ALA B C 1
ATOM 5360 O O . ALA B 1 131 ? -14.305 -0.354 12.516 1 82.94 131 ALA B O 1
ATOM 5361 N N . PHE B 1 132 ? -13.914 1.562 11.539 1 86.88 132 PHE B N 1
ATOM 5362 C CA . PHE B 1 132 ? -13.258 0.927 10.398 1 86.88 132 PHE B CA 1
ATOM 5363 C C . PHE B 1 132 ? -11.938 0.302 10.82 1 86.88 132 PHE B C 1
ATOM 5365 O O . PHE B 1 132 ? -11.492 -0.689 10.234 1 86.88 132 PHE B O 1
ATOM 5372 N N . THR B 1 133 ? -11.328 0.898 11.828 1 86.88 133 THR B N 1
ATOM 5373 C CA . THR B 1 133 ? -10.047 0.377 12.297 1 86.88 133 THR B CA 1
ATOM 5374 C C . THR B 1 133 ? -10.227 -0.991 12.945 1 86.88 133 THR B C 1
ATOM 5376 O O . THR B 1 133 ? -9.586 -1.966 12.547 1 86.88 133 THR B O 1
ATOM 5379 N N . PRO B 1 134 ? -11.148 -1.118 13.961 1 89.62 134 PRO B N 1
ATOM 5380 C CA . PRO B 1 134 ? -11.344 -2.453 14.531 1 89.62 134 PRO B CA 1
ATOM 5381 C C . PRO B 1 134 ? -11.883 -3.453 13.516 1 89.62 134 PRO B C 1
ATOM 5383 O O . PRO B 1 134 ? -11.578 -4.648 13.594 1 89.62 134 PRO B O 1
ATOM 5386 N N . LEU B 1 135 ? -12.672 -2.992 12.594 1 92.88 135 LEU B N 1
ATOM 5387 C CA . LEU B 1 135 ? -13.172 -3.885 11.555 1 92.88 135 LEU B CA 1
ATOM 5388 C C . LEU B 1 135 ? -12.023 -4.469 10.742 1 92.88 135 LEU B C 1
ATOM 5390 O O . LEU B 1 135 ? -11.961 -5.68 10.531 1 92.88 135 LEU B O 1
ATOM 5394 N N . GLU B 1 136 ? -11.164 -3.592 10.25 1 93 136 GLU B N 1
ATOM 5395 C CA . GLU B 1 136 ? -10.016 -4.055 9.469 1 93 136 GLU B CA 1
ATOM 5396 C C . GLU B 1 136 ? -9.141 -4.996 10.289 1 93 136 GLU B C 1
ATOM 5398 O O . GLU B 1 136 ? -8.656 -6.012 9.781 1 93 136 GLU B O 1
ATOM 5403 N N . ARG B 1 137 ? -8.906 -4.699 11.547 1 92.88 137 ARG B N 1
ATOM 5404 C CA . ARG B 1 137 ? -8.109 -5.543 12.43 1 92.88 137 ARG B CA 1
ATOM 5405 C C . ARG B 1 137 ? -8.75 -6.914 12.609 1 92.88 137 ARG B C 1
ATOM 5407 O O . ARG B 1 137 ? -8.047 -7.926 12.695 1 92.88 137 ARG B O 1
ATOM 5414 N N . GLN B 1 138 ? -10.062 -6.895 12.703 1 95.5 138 GLN B N 1
ATOM 5415 C CA . GLN B 1 138 ? -10.742 -8.18 12.812 1 95.5 138 GLN B CA 1
ATOM 5416 C C . GLN B 1 138 ? -10.555 -9.008 11.539 1 95.5 138 GLN B C 1
ATOM 5418 O O . GLN B 1 138 ? -10.336 -10.219 11.609 1 95.5 138 GLN B O 1
ATOM 5423 N N . VAL B 1 139 ? -10.672 -8.375 10.414 1 96.69 139 VAL B N 1
ATOM 5424 C CA . VAL B 1 139 ? -10.477 -9.07 9.148 1 96.69 139 VAL B CA 1
ATOM 5425 C C . VAL B 1 139 ? -9.078 -9.695 9.117 1 96.69 139 VAL B C 1
ATOM 5427 O O . VAL B 1 139 ? -8.93 -10.867 8.758 1 96.69 139 VAL B O 1
ATOM 5430 N N . LEU B 1 140 ? -8.094 -8.914 9.492 1 96.19 140 LEU B N 1
ATOM 5431 C CA . LEU B 1 140 ? -6.727 -9.422 9.539 1 96.19 140 LEU B CA 1
ATOM 5432 C C . LEU B 1 140 ? -6.605 -10.57 10.531 1 96.19 140 LEU B C 1
ATOM 5434 O O . LEU B 1 140 ? -5.898 -11.547 10.273 1 96.19 140 LEU B O 1
ATOM 5438 N N . GLY B 1 141 ? -7.258 -10.445 11.633 1 97.31 141 GLY B N 1
ATOM 5439 C CA . GLY B 1 141 ? -7.285 -11.523 12.609 1 97.31 141 GLY B CA 1
ATOM 5440 C C . GLY B 1 141 ? -7.898 -12.797 12.07 1 97.31 141 GLY B C 1
ATOM 5441 O O . GLY B 1 141 ? -7.387 -13.891 12.32 1 97.31 141 GLY B O 1
ATOM 5442 N N . MET B 1 142 ? -9.008 -12.656 11.344 1 98.12 142 MET B N 1
ATOM 5443 C CA . MET B 1 142 ? -9.68 -13.805 10.742 1 98.12 142 MET B CA 1
ATOM 5444 C C . MET B 1 142 ? -8.758 -14.531 9.766 1 98.12 142 MET B C 1
ATOM 5446 O O . MET B 1 142 ? -8.672 -15.758 9.781 1 98.12 142 MET B O 1
ATOM 5450 N N . ILE B 1 143 ? -8.07 -13.805 8.945 1 98.38 143 ILE B N 1
ATOM 5451 C CA . ILE B 1 143 ? -7.172 -14.391 7.961 1 98.38 143 ILE B CA 1
ATOM 5452 C C . ILE B 1 143 ? -5.945 -14.977 8.656 1 98.38 143 ILE B C 1
ATOM 5454 O O . ILE B 1 143 ? -5.438 -16.031 8.258 1 98.38 143 ILE B O 1
ATOM 5458 N N . HIS B 1 144 ? -5.453 -14.234 9.688 1 98.38 144 HIS B N 1
ATOM 5459 C CA . HIS B 1 144 ? -4.352 -14.766 10.484 1 98.38 144 HIS B CA 1
ATOM 5460 C C . HIS B 1 144 ? -4.703 -16.125 11.078 1 98.38 144 HIS B C 1
ATOM 5462 O O . HIS B 1 144 ? -3.902 -17.062 11.008 1 98.38 144 HIS B O 1
ATOM 5468 N N . ASN B 1 145 ? -5.871 -16.203 11.633 1 98.31 145 ASN B N 1
ATOM 5469 C CA . ASN B 1 145 ? -6.324 -17.453 12.219 1 98.31 145 ASN B CA 1
ATOM 5470 C C . ASN B 1 145 ? -6.477 -18.547 11.164 1 98.31 145 ASN B C 1
ATOM 5472 O O . ASN B 1 145 ? -6.191 -19.719 11.43 1 98.31 145 ASN B O 1
ATOM 5476 N N . LEU B 1 146 ? -6.926 -18.156 10.039 1 98.06 146 LEU B N 1
ATOM 5477 C CA . LEU B 1 146 ? -7.059 -19.094 8.93 1 98.06 146 LEU B CA 1
ATOM 5478 C C . LEU B 1 146 ? -5.715 -19.734 8.586 1 98.06 146 LEU B C 1
ATOM 5480 O O . LEU B 1 146 ? -5.648 -20.906 8.219 1 98.06 146 LEU B O 1
ATOM 5484 N N . ILE B 1 147 ? -4.672 -19.031 8.711 1 98.5 147 ILE B N 1
ATOM 5485 C CA . ILE B 1 147 ? -3.34 -19.484 8.305 1 98.5 147 ILE B CA 1
ATOM 5486 C C . ILE B 1 147 ? -2.664 -20.203 9.469 1 98.5 147 ILE B C 1
ATOM 5488 O O . ILE B 1 147 ? -2.176 -21.328 9.312 1 98.5 147 ILE B O 1
ATOM 5492 N N . TYR B 1 148 ? -2.645 -19.531 10.703 1 98.12 148 TYR B N 1
ATOM 5493 C CA . TYR B 1 148 ? -1.719 -19.938 11.758 1 98.12 148 TYR B CA 1
ATOM 5494 C C . TYR B 1 148 ? -2.449 -20.672 12.875 1 98.12 148 TYR B C 1
ATOM 5496 O O . TYR B 1 148 ? -1.835 -21.422 13.641 1 98.12 148 TYR B O 1
ATOM 5504 N N . HIS B 1 149 ? -3.717 -20.5 13.086 1 96.81 149 HIS B N 1
ATOM 5505 C CA . HIS B 1 149 ? -4.535 -21.188 14.07 1 96.81 149 HIS B CA 1
ATOM 5506 C C . HIS B 1 149 ? -3.963 -21.047 15.477 1 96.81 149 HIS B C 1
ATOM 5508 O O . HIS B 1 149 ? -3.764 -22.031 16.172 1 96.81 149 HIS B O 1
ATOM 5514 N N . GLN B 1 150 ? -3.74 -19.797 15.859 1 96.5 150 GLN B N 1
ATOM 5515 C CA . GLN B 1 150 ? -3.277 -19.547 17.219 1 96.5 150 GLN B CA 1
ATOM 5516 C C . GLN B 1 150 ? -4.422 -19.672 18.219 1 96.5 150 GLN B C 1
ATOM 5518 O O . GLN B 1 150 ? -5.586 -19.766 17.828 1 96.5 150 GLN B O 1
ATOM 5523 N N . ASP B 1 151 ? -4.129 -19.703 19.5 1 95.75 151 ASP B N 1
ATOM 5524 C CA . ASP B 1 151 ? -5.16 -19.906 20.516 1 95.75 151 ASP B CA 1
ATOM 5525 C C . ASP B 1 151 ? -5.891 -18.594 20.828 1 95.75 151 ASP B C 1
ATOM 5527 O O . ASP B 1 151 ? -5.473 -17.531 20.375 1 95.75 151 ASP B O 1
ATOM 5531 N N . GLU B 1 152 ? -6.914 -18.641 21.562 1 95.25 152 GLU B N 1
ATOM 5532 C CA . GLU B 1 152 ? -7.785 -17.5 21.891 1 95.25 152 GLU B CA 1
ATOM 5533 C C . GLU B 1 152 ? -7.02 -16.406 22.625 1 95.25 152 GLU B C 1
ATOM 5535 O O . GLU B 1 152 ? -7.25 -15.227 22.391 1 95.25 152 GLU B O 1
ATOM 5540 N N . SER B 1 153 ? -6.188 -16.781 23.531 1 95.69 153 SER B N 1
ATOM 5541 C CA . SER B 1 153 ? -5.418 -15.812 24.312 1 95.69 153 SER B CA 1
ATOM 5542 C C . SER B 1 153 ? -4.512 -14.969 23.422 1 95.69 153 SER B C 1
ATOM 5544 O O . SER B 1 153 ? -4.312 -13.781 23.672 1 95.69 153 SER B O 1
ATOM 5546 N N . PHE B 1 154 ? -4.004 -15.602 22.406 1 95.81 154 PHE B N 1
ATOM 5547 C CA . PHE B 1 154 ? -3.168 -14.891 21.438 1 95.81 154 PHE B CA 1
ATOM 5548 C C . PHE B 1 154 ? -3.947 -13.766 20.781 1 95.81 154 PHE B C 1
ATOM 5550 O O . PHE B 1 154 ? -3.479 -12.625 20.719 1 95.81 154 PHE B O 1
ATOM 5557 N N . TYR B 1 155 ? -5.094 -14.039 20.312 1 95.81 155 TYR B N 1
ATOM 5558 C CA . TYR B 1 155 ? -5.871 -13.062 19.562 1 95.81 155 TYR B CA 1
ATOM 5559 C C . TYR B 1 155 ? -6.434 -11.992 20.484 1 95.81 155 TYR B C 1
ATOM 5561 O O . TYR B 1 155 ? -6.562 -10.828 20.078 1 95.81 155 TYR B O 1
ATOM 5569 N N . GLN B 1 156 ? -6.797 -12.328 21.688 1 93.06 156 GLN B N 1
ATOM 5570 C CA . GLN B 1 156 ? -7.238 -11.336 22.656 1 93.06 156 GLN B CA 1
ATOM 5571 C C . GLN B 1 156 ? -6.137 -10.32 22.953 1 93.06 156 GLN B C 1
ATOM 5573 O O . GLN B 1 156 ? -6.418 -9.141 23.172 1 93.06 156 GLN B O 1
ATOM 5578 N N . GLN B 1 157 ? -4.969 -10.82 22.891 1 91.44 157 GLN B N 1
ATOM 5579 C CA . GLN B 1 157 ? -3.824 -9.984 23.219 1 91.44 157 GLN B CA 1
ATOM 5580 C C . GLN B 1 157 ? -3.422 -9.102 22.047 1 91.44 157 GLN B C 1
ATOM 5582 O O . GLN B 1 157 ? -3.111 -7.922 22.219 1 91.44 157 GLN B O 1
ATOM 5587 N N . TRP B 1 158 ? -3.484 -9.672 20.844 1 91.88 158 TRP B N 1
ATOM 5588 C CA . TRP B 1 158 ? -2.709 -9.047 19.781 1 91.88 158 TRP B CA 1
ATOM 5589 C C . TRP B 1 158 ? -3.625 -8.406 18.75 1 91.88 158 TRP B C 1
ATOM 5591 O O . TRP B 1 158 ? -3.221 -7.488 18.031 1 91.88 158 TRP B O 1
ATOM 5601 N N . MET B 1 159 ? -4.859 -8.812 18.562 1 92.69 159 MET B N 1
ATOM 5602 C CA . MET B 1 159 ? -5.699 -8.414 17.438 1 92.69 159 MET B CA 1
ATOM 5603 C C . MET B 1 159 ? -5.977 -6.914 17.469 1 92.69 159 MET B C 1
ATOM 5605 O O . MET B 1 159 ? -5.91 -6.242 16.438 1 92.69 159 MET B O 1
ATOM 5609 N N . HIS B 1 160 ? -6.273 -6.363 18.672 1 89.25 160 HIS B N 1
ATOM 5610 C CA . HIS B 1 160 ? -6.582 -4.945 18.797 1 89.25 160 HIS B CA 1
ATOM 5611 C C . HIS B 1 160 ? -5.52 -4.219 19.625 1 89.25 160 HIS B C 1
ATOM 5613 O O . HIS B 1 160 ? -5.805 -3.197 20.25 1 89.25 160 HIS B O 1
ATOM 5619 N N . SER B 1 161 ? -4.281 -4.801 19.625 1 86.69 161 SER B N 1
ATOM 5620 C CA . SER B 1 161 ? -3.164 -4.168 20.328 1 86.69 161 SER B CA 1
ATOM 5621 C C . SER B 1 161 ? -2.812 -2.822 19.688 1 86.69 161 SER B C 1
ATOM 5623 O O . SER B 1 161 ? -2.832 -2.68 18.469 1 86.69 161 SER B O 1
ATOM 5625 N N . ALA B 1 162 ? -2.512 -1.851 20.484 1 76.81 162 ALA B N 1
ATOM 5626 C CA . ALA B 1 162 ? -2.146 -0.516 20.016 1 76.81 162 ALA B CA 1
ATOM 5627 C C . ALA B 1 162 ? -0.766 -0.521 19.375 1 76.81 162 ALA B C 1
ATOM 5629 O O . ALA B 1 162 ? -0.506 0.252 18.438 1 76.81 162 ALA B O 1
ATOM 5630 N N . ASP B 1 163 ? 0.064 -1.436 19.781 1 78.06 163 ASP B N 1
ATOM 5631 C CA . ASP B 1 163 ? 1.472 -1.37 19.391 1 78.06 163 ASP B CA 1
ATOM 5632 C C . ASP B 1 163 ? 1.807 -2.43 18.344 1 78.06 163 ASP B C 1
ATOM 5634 O O . ASP B 1 163 ? 2.938 -2.494 17.859 1 78.06 163 ASP B O 1
ATOM 5638 N N . HIS B 1 164 ? 0.786 -3.234 18.062 1 84.94 164 HIS B N 1
ATOM 5639 C CA . HIS B 1 164 ? 1.095 -4.348 17.172 1 84.94 164 HIS B CA 1
ATOM 5640 C C . HIS B 1 164 ? 0.019 -4.512 16.109 1 84.94 164 HIS B C 1
ATOM 5642 O O . HIS B 1 164 ? -1.069 -3.945 16.219 1 84.94 164 HIS B O 1
ATOM 5648 N N . SER B 1 165 ? 0.368 -5.203 15.055 1 88 165 SER B N 1
ATOM 5649 C CA . SER B 1 165 ? -0.563 -5.586 14 1 88 165 SER B CA 1
ATOM 5650 C C . SER B 1 165 ? -0.295 -7.004 13.508 1 88 165 SER B C 1
ATOM 5652 O O . SER B 1 165 ? 0.858 -7.43 13.422 1 88 165 SER B O 1
ATOM 5654 N N . LEU B 1 166 ? -1.305 -7.699 13.25 1 93.75 166 LEU B N 1
ATOM 5655 C CA . LEU B 1 166 ? -1.18 -9.062 12.75 1 93.75 166 LEU B CA 1
ATOM 5656 C C . LEU B 1 166 ? -0.888 -9.078 11.258 1 93.75 166 LEU B C 1
ATOM 5658 O O . LEU B 1 166 ? -0.547 -10.125 10.695 1 93.75 166 LEU B O 1
ATOM 5662 N N . GLY B 1 167 ? -0.974 -7.938 10.672 1 93.94 167 GLY B N 1
ATOM 5663 C CA . GLY B 1 167 ? -0.75 -7.797 9.242 1 93.94 167 GLY B CA 1
ATOM 5664 C C . GLY B 1 167 ? -1.138 -6.434 8.711 1 93.94 167 GLY B C 1
ATOM 5665 O O . GLY B 1 167 ? -1.271 -5.477 9.477 1 93.94 167 GLY B O 1
ATOM 5666 N N . ALA B 1 168 ? -1.203 -6.332 7.441 1 92.44 168 ALA B N 1
ATOM 5667 C CA . ALA B 1 168 ? -1.602 -5.09 6.789 1 92.44 168 ALA B CA 1
ATOM 5668 C C . ALA B 1 168 ? -2.496 -5.363 5.582 1 92.44 168 ALA B C 1
ATOM 5670 O O . ALA B 1 168 ? -2.256 -6.305 4.824 1 92.44 168 ALA B O 1
ATOM 5671 N N . PHE B 1 169 ? -3.557 -4.555 5.547 1 92.5 169 PHE B N 1
ATOM 5672 C CA . PHE B 1 169 ? -4.352 -4.523 4.328 1 92.5 169 PHE B CA 1
ATOM 5673 C C . PHE B 1 169 ? -3.668 -3.682 3.256 1 92.5 169 PHE B C 1
ATOM 5675 O O . PHE B 1 169 ? -3.131 -2.611 3.549 1 92.5 169 PHE B O 1
ATOM 5682 N N . CYS B 1 170 ? -3.535 -4.215 1.998 1 92.38 170 CYS B N 1
ATOM 5683 C CA . CYS B 1 170 ? -2.789 -3.584 0.915 1 92.38 170 CYS B CA 1
ATOM 5684 C C . CYS B 1 170 ? -3.666 -3.406 -0.319 1 92.38 170 CYS B C 1
ATOM 5686 O O . CYS B 1 170 ? -4.715 -4.043 -0.44 1 92.38 170 CYS B O 1
ATOM 5688 N N . SER B 1 171 ? -3.207 -2.537 -1.192 1 90.5 171 SER B N 1
ATOM 5689 C CA . SER B 1 171 ? -3.918 -2.324 -2.449 1 90.5 171 SER B CA 1
ATOM 5690 C C . SER B 1 171 ? -3.809 -3.543 -3.359 1 90.5 171 SER B C 1
ATOM 5692 O O . SER B 1 171 ? -4.57 -3.678 -4.32 1 90.5 171 SER B O 1
ATOM 5694 N N . GLY B 1 172 ? -2.863 -4.48 -3.061 1 92.31 172 GLY B N 1
ATOM 5695 C CA . GLY B 1 172 ? -2.707 -5.695 -3.844 1 92.31 172 GLY B CA 1
ATOM 5696 C C . GLY B 1 172 ? -1.557 -6.566 -3.373 1 92.31 172 GLY B C 1
ATOM 5697 O O . GLY B 1 172 ? -0.885 -6.238 -2.393 1 92.31 172 GLY B O 1
ATOM 5698 N N . GLY B 1 173 ? -1.408 -7.633 -4.098 1 93.88 173 GLY B N 1
ATOM 5699 C CA . GLY B 1 173 ? -0.38 -8.602 -3.742 1 93.88 173 GLY B CA 1
ATOM 5700 C C . GLY B 1 173 ? 1.028 -8.062 -3.908 1 93.88 173 GLY B C 1
ATOM 5701 O O . GLY B 1 173 ? 1.935 -8.43 -3.16 1 93.88 173 GLY B O 1
ATOM 5702 N N . THR B 1 174 ? 1.264 -7.156 -4.863 1 93.69 174 THR B N 1
ATOM 5703 C CA . THR B 1 174 ? 2.586 -6.574 -5.07 1 93.69 174 THR B CA 1
ATOM 5704 C C . THR B 1 174 ? 3.029 -5.789 -3.838 1 93.69 174 THR B C 1
ATOM 5706 O O . THR B 1 174 ? 4.141 -5.98 -3.34 1 93.69 174 THR B O 1
ATOM 5709 N N . ILE B 1 175 ? 2.121 -4.922 -3.328 1 94.44 175 ILE B N 1
ATOM 5710 C CA . ILE B 1 175 ? 2.438 -4.137 -2.139 1 94.44 175 ILE B CA 1
ATOM 5711 C C . ILE B 1 175 ? 2.625 -5.066 -0.942 1 94.44 175 ILE B C 1
ATOM 5713 O O . ILE B 1 175 ? 3.496 -4.836 -0.101 1 94.44 175 ILE B O 1
ATOM 5717 N N . ALA B 1 176 ? 1.845 -6.105 -0.873 1 96.38 176 ALA B N 1
ATOM 5718 C CA . ALA B 1 176 ? 1.95 -7.07 0.216 1 96.38 176 ALA B CA 1
ATOM 5719 C C . ALA B 1 176 ? 3.309 -7.766 0.202 1 96.38 176 ALA B C 1
ATOM 5721 O O . ALA B 1 176 ? 3.969 -7.875 1.238 1 96.38 176 ALA B O 1
ATOM 5722 N N . ASN B 1 177 ? 3.719 -8.242 -0.945 1 97.44 177 ASN B N 1
ATOM 5723 C CA . ASN B 1 177 ? 5.02 -8.898 -1.081 1 97.44 177 ASN B CA 1
ATOM 5724 C C . ASN B 1 177 ? 6.16 -7.945 -0.741 1 97.44 177 ASN B C 1
ATOM 5726 O O . ASN B 1 177 ? 7.121 -8.328 -0.072 1 97.44 177 ASN B O 1
ATOM 5730 N N . ILE B 1 178 ? 6.078 -6.699 -1.199 1 96.69 178 ILE B N 1
ATOM 5731 C CA . ILE B 1 178 ? 7.105 -5.711 -0.89 1 96.69 178 ILE B CA 1
ATOM 5732 C C . ILE B 1 178 ? 7.164 -5.484 0.619 1 96.69 178 ILE B C 1
ATOM 5734 O O . ILE B 1 178 ? 8.25 -5.418 1.201 1 96.69 178 ILE B O 1
ATOM 5738 N N . THR B 1 179 ? 5.992 -5.398 1.26 1 95.94 179 THR B N 1
ATOM 5739 C CA . THR B 1 179 ? 5.93 -5.176 2.699 1 95.94 179 THR B CA 1
ATOM 5740 C C . THR B 1 179 ? 6.555 -6.348 3.455 1 95.94 179 THR B C 1
ATOM 5742 O O . THR B 1 179 ? 7.312 -6.148 4.406 1 95.94 179 THR B O 1
ATOM 5745 N N . ALA B 1 180 ? 6.234 -7.559 3.027 1 97.5 180 ALA B N 1
ATOM 5746 C CA . ALA B 1 180 ? 6.789 -8.742 3.676 1 97.5 180 ALA B CA 1
ATOM 5747 C C . ALA B 1 180 ? 8.312 -8.75 3.602 1 97.5 180 ALA B C 1
ATOM 5749 O O . ALA B 1 180 ? 8.984 -9 4.602 1 97.5 180 ALA B O 1
ATOM 5750 N N . LEU B 1 181 ? 8.836 -8.453 2.447 1 97.94 181 LEU B N 1
ATOM 5751 C CA . LEU B 1 181 ? 10.273 -8.516 2.236 1 97.94 181 LEU B CA 1
ATOM 5752 C C . LEU B 1 181 ? 10.969 -7.316 2.885 1 97.94 181 LEU B C 1
ATOM 5754 O O . LEU B 1 181 ? 12.125 -7.414 3.303 1 97.94 181 LEU B O 1
ATOM 5758 N N . TRP B 1 182 ? 10.234 -6.156 2.955 1 96.69 182 TRP B N 1
ATOM 5759 C CA . TRP B 1 182 ? 10.719 -5 3.701 1 96.69 182 TRP B CA 1
ATOM 5760 C C . TRP B 1 182 ? 10.922 -5.348 5.172 1 96.69 182 TRP B C 1
ATOM 5762 O O . TRP B 1 182 ? 11.984 -5.078 5.738 1 96.69 182 TRP B O 1
ATOM 5772 N N . VAL B 1 183 ? 9.938 -5.996 5.797 1 95.44 183 VAL B N 1
ATOM 5773 C CA . VAL B 1 183 ? 10.016 -6.434 7.188 1 95.44 183 VAL B CA 1
ATOM 5774 C C . VAL B 1 183 ? 11.148 -7.441 7.348 1 95.44 183 VAL B C 1
ATOM 5776 O O . VAL B 1 183 ? 11.922 -7.371 8.312 1 95.44 183 VAL B O 1
ATOM 5779 N N . ALA B 1 184 ? 11.266 -8.367 6.383 1 97.44 184 ALA B N 1
ATOM 5780 C CA . ALA B 1 184 ? 12.32 -9.375 6.43 1 97.44 184 ALA B CA 1
ATOM 5781 C C . ALA B 1 184 ? 13.703 -8.727 6.414 1 97.44 184 ALA B C 1
ATOM 5783 O O . ALA B 1 184 ? 14.57 -9.094 7.211 1 97.44 184 ALA B O 1
ATOM 5784 N N . ARG B 1 185 ? 13.891 -7.781 5.488 1 97.19 185 ARG B N 1
ATOM 5785 C CA . ARG B 1 185 ? 15.172 -7.082 5.383 1 97.19 185 ARG B CA 1
ATOM 5786 C C . ARG B 1 185 ? 15.516 -6.367 6.688 1 97.19 185 ARG B C 1
ATOM 5788 O O . ARG B 1 185 ? 16.625 -6.488 7.191 1 97.19 185 ARG B O 1
ATOM 5795 N N . ASN B 1 186 ? 14.523 -5.57 7.227 1 95.5 186 ASN B N 1
ATOM 5796 C CA . ASN B 1 186 ? 14.766 -4.785 8.43 1 95.5 186 ASN B CA 1
ATOM 5797 C C . ASN B 1 186 ? 15.008 -5.68 9.641 1 95.5 186 ASN B C 1
ATOM 5799 O O . ASN B 1 186 ? 15.766 -5.316 10.547 1 95.5 186 ASN B O 1
ATOM 5803 N N . SER B 1 187 ? 14.367 -6.863 9.664 1 94.5 187 SER B N 1
ATOM 5804 C CA . SER B 1 187 ? 14.586 -7.82 10.742 1 94.5 187 SER B CA 1
ATOM 5805 C C . SER B 1 187 ? 15.969 -8.453 10.641 1 94.5 187 SER B C 1
ATOM 5807 O O . SER B 1 187 ? 16.609 -8.727 11.656 1 94.5 187 SER B O 1
ATOM 5809 N N . ALA B 1 188 ? 16.422 -8.797 9.43 1 95.75 188 ALA B N 1
ATOM 5810 C CA . ALA B 1 188 ? 17.719 -9.414 9.211 1 95.75 188 ALA B CA 1
ATOM 5811 C C . ALA B 1 188 ? 18.859 -8.461 9.562 1 95.75 188 ALA B C 1
ATOM 5813 O O . ALA B 1 188 ? 19.938 -8.891 9.969 1 95.75 188 ALA B O 1
ATOM 5814 N N . LEU B 1 189 ? 18.625 -7.172 9.336 1 96.5 189 LEU B N 1
ATOM 5815 C CA . LEU B 1 189 ? 19.625 -6.137 9.578 1 96.5 189 LEU B CA 1
ATOM 5816 C C . LEU B 1 189 ? 19.188 -5.207 10.703 1 96.5 189 LEU B C 1
ATOM 5818 O O . LEU B 1 189 ? 19.203 -3.984 10.547 1 96.5 189 LEU B O 1
ATOM 5822 N N . LYS B 1 190 ? 18.75 -5.793 11.805 1 93.81 190 LYS B N 1
ATOM 5823 C CA . LYS B 1 190 ? 18.219 -5.09 12.969 1 93.81 190 LYS B CA 1
ATOM 5824 C C . LYS B 1 190 ? 19.328 -4.363 13.727 1 93.81 190 LYS B C 1
ATOM 5826 O O . LYS B 1 190 ? 20.516 -4.57 13.445 1 93.81 190 LYS B O 1
ATOM 5831 N N . PRO B 1 191 ? 18.938 -3.492 14.656 1 93.12 191 PRO B N 1
ATOM 5832 C CA . PRO B 1 191 ? 19.953 -2.824 15.469 1 93.12 191 PRO B CA 1
ATOM 5833 C C . PRO B 1 191 ? 20.875 -3.811 16.203 1 93.12 191 PRO B C 1
ATOM 5835 O O . PRO B 1 191 ? 20.406 -4.852 16.672 1 93.12 191 PRO B O 1
ATOM 5838 N N . ASP B 1 192 ? 22.062 -3.432 16.219 1 94.62 192 ASP B N 1
ATOM 5839 C CA . ASP B 1 192 ? 23.109 -4.23 16.859 1 94.62 192 ASP B CA 1
ATOM 5840 C C . ASP B 1 192 ? 24.234 -3.348 17.391 1 94.62 192 ASP B C 1
ATOM 5842 O O . ASP B 1 192 ? 25.078 -2.889 16.625 1 94.62 192 ASP B O 1
ATOM 5846 N N . GLY B 1 193 ? 24.266 -3.162 18.688 1 94.88 193 GLY B N 1
ATOM 5847 C CA . GLY B 1 193 ? 25.25 -2.279 19.266 1 94.88 193 GLY B CA 1
ATOM 5848 C C . GLY B 1 193 ? 25.062 -0.826 18.875 1 94.88 193 GLY B C 1
ATOM 5849 O O . GLY B 1 193 ? 24 -0.258 19.078 1 94.88 193 GLY B O 1
ATOM 5850 N N . GLU B 1 194 ? 26.109 -0.397 18.141 1 94.19 194 GLU B N 1
ATOM 5851 C CA . GLU B 1 194 ? 26.078 1.01 17.75 1 94.19 194 GLU B CA 1
ATOM 5852 C C . GLU B 1 194 ? 25.266 1.213 16.469 1 94.19 194 GLU B C 1
ATOM 5854 O O . GLU B 1 194 ? 24.844 2.332 16.172 1 94.19 194 GLU B O 1
ATOM 5859 N N . PHE B 1 195 ? 25.141 0.138 15.734 1 95.81 195 PHE B N 1
ATOM 5860 C CA . PHE B 1 195 ? 24.344 0.191 14.516 1 95.81 195 PHE B CA 1
ATOM 5861 C C . PHE B 1 195 ? 22.859 0.227 14.836 1 95.81 195 PHE B C 1
ATOM 5863 O O . PHE B 1 195 ? 22.344 -0.68 15.484 1 95.81 195 PHE B O 1
ATOM 5870 N N . LYS B 1 196 ? 22.156 1.231 14.406 1 95.44 196 LYS B N 1
ATOM 5871 C CA . LYS B 1 196 ? 20.766 1.476 14.812 1 95.44 196 LYS B CA 1
ATOM 5872 C C . LYS B 1 196 ? 19.797 0.731 13.914 1 95.44 196 LYS B C 1
ATOM 5874 O O . LYS B 1 196 ? 18.578 0.913 14.023 1 95.44 196 LYS B O 1
ATOM 5879 N N . GLY B 1 197 ? 20.281 -0.073 12.977 1 95.56 197 GLY B N 1
ATOM 5880 C CA . GLY B 1 197 ? 19.438 -0.836 12.078 1 95.56 197 GLY B CA 1
ATOM 5881 C C . GLY B 1 197 ? 19.344 -0.243 10.688 1 95.56 197 GLY B C 1
ATOM 5882 O O . GLY B 1 197 ? 19.562 0.955 10.5 1 95.56 197 GLY B O 1
ATOM 5883 N N . VAL B 1 198 ? 19.016 -1.067 9.727 1 96.25 198 VAL B N 1
ATOM 5884 C CA . VAL B 1 198 ? 18.953 -0.65 8.328 1 96.25 198 VAL B CA 1
ATOM 5885 C C . VAL B 1 198 ? 17.844 0.372 8.133 1 96.25 198 VAL B C 1
ATOM 5887 O O . VAL B 1 198 ? 17.969 1.284 7.312 1 96.25 198 VAL B O 1
ATOM 5890 N N . ALA B 1 199 ? 16.75 0.269 8.922 1 94 199 ALA B N 1
ATOM 5891 C CA . ALA B 1 199 ? 15.625 1.205 8.82 1 94 199 ALA B CA 1
ATOM 5892 C C . ALA B 1 199 ? 16.078 2.635 9.102 1 94 199 ALA B C 1
ATOM 5894 O O . ALA B 1 199 ? 15.586 3.582 8.492 1 94 199 ALA B O 1
ATOM 5895 N N . GLN B 1 200 ? 17.031 2.781 9.969 1 95.19 200 GLN B N 1
ATOM 5896 C CA . GLN B 1 200 ? 17.5 4.094 10.398 1 95.19 200 GLN B CA 1
ATOM 5897 C C . GLN B 1 200 ? 18.734 4.52 9.617 1 95.19 200 GLN B C 1
ATOM 5899 O O . GLN B 1 200 ? 18.828 5.66 9.164 1 95.19 200 GLN B O 1
ATOM 5904 N N . GLU B 1 201 ? 19.703 3.504 9.438 1 96.75 201 GLU B N 1
ATOM 5905 C CA . GLU B 1 201 ? 21.031 3.906 8.961 1 96.75 201 GLU B CA 1
ATOM 5906 C C . GLU B 1 201 ? 21.25 3.482 7.516 1 96.75 201 GLU B C 1
ATOM 5908 O O . GLU B 1 201 ? 22.25 3.85 6.906 1 96.75 201 GLU B O 1
ATOM 5913 N N . GLY B 1 202 ? 20.391 2.611 6.949 1 96.06 202 GLY B N 1
ATOM 5914 C CA . GLY B 1 202 ? 20.438 2.295 5.531 1 96.06 202 GLY B CA 1
ATOM 5915 C C . GLY B 1 202 ? 21.266 1.06 5.223 1 96.06 202 GLY B C 1
ATOM 5916 O O . GLY B 1 202 ? 21.969 0.537 6.098 1 96.06 202 GLY B O 1
ATOM 5917 N N . LEU B 1 203 ? 21.203 0.604 4.004 1 96.62 203 LEU B N 1
ATOM 5918 C CA . LEU B 1 203 ? 21.781 -0.658 3.555 1 96.62 203 LEU B CA 1
ATOM 5919 C C . LEU B 1 203 ? 23.312 -0.566 3.494 1 96.62 203 LEU B C 1
ATOM 5921 O O . LEU B 1 203 ? 24 -1.54 3.791 1 96.62 203 LEU B O 1
ATOM 5925 N N . PHE B 1 204 ? 23.828 0.543 3.053 1 94.62 204 PHE B N 1
ATOM 5926 C CA . PHE B 1 204 ? 25.281 0.679 2.916 1 94.62 204 PHE B CA 1
ATOM 5927 C C . PHE B 1 204 ? 25.969 0.477 4.258 1 94.62 204 PHE B C 1
ATOM 5929 O O . PHE B 1 204 ? 26.891 -0.338 4.375 1 94.62 204 PHE B O 1
ATOM 5936 N N . LYS B 1 205 ? 25.469 1.155 5.25 1 94.75 205 LYS B N 1
ATOM 5937 C CA . LYS B 1 205 ? 26.062 1.029 6.586 1 94.75 205 LYS B CA 1
ATOM 5938 C C . LYS B 1 205 ? 25.797 -0.356 7.172 1 94.75 205 LYS B C 1
ATOM 5940 O O . LYS B 1 205 ? 26.625 -0.89 7.906 1 94.75 205 LYS B O 1
ATOM 5945 N N . ALA B 1 206 ? 24.641 -0.851 6.859 1 96.31 206 ALA B N 1
ATOM 5946 C CA . ALA B 1 206 ? 24.312 -2.195 7.328 1 96.31 206 ALA B CA 1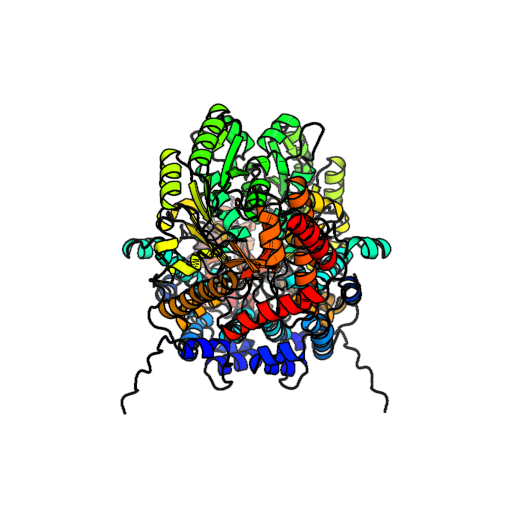
ATOM 5947 C C . ALA B 1 206 ? 25.312 -3.217 6.789 1 96.31 206 ALA B C 1
ATOM 5949 O O . ALA B 1 206 ? 25.781 -4.086 7.531 1 96.31 206 ALA B O 1
ATOM 5950 N N . MET B 1 207 ? 25.609 -3.135 5.465 1 95.12 207 MET B N 1
ATOM 5951 C CA . MET B 1 207 ? 26.531 -4.082 4.844 1 95.12 207 MET B CA 1
ATOM 5952 C C . MET B 1 207 ? 27.922 -3.957 5.441 1 95.12 207 MET B C 1
ATOM 5954 O O . MET B 1 207 ? 28.609 -4.961 5.656 1 95.12 207 MET B O 1
ATOM 5958 N N . LYS B 1 208 ? 28.328 -2.811 5.766 1 93.75 208 LYS B N 1
ATOM 5959 C CA . LYS B 1 208 ? 29.625 -2.582 6.395 1 93.75 208 LYS B CA 1
ATOM 5960 C C . LYS B 1 208 ? 29.641 -3.135 7.816 1 93.75 208 LYS B C 1
ATOM 5962 O O . LYS B 1 208 ? 30.641 -3.734 8.234 1 93.75 208 LYS B O 1
ATOM 5967 N N . HIS B 1 209 ? 28.594 -2.904 8.5 1 95.94 209 HIS B N 1
ATOM 5968 C CA . HIS B 1 209 ? 28.531 -3.336 9.891 1 95.94 209 HIS B CA 1
ATOM 5969 C C . HIS B 1 209 ? 28.547 -4.855 10 1 95.94 209 HIS B C 1
ATOM 5971 O O . HIS B 1 209 ? 29.328 -5.418 10.781 1 95.94 209 HIS B O 1
ATOM 5977 N N . TYR B 1 210 ? 27.766 -5.543 9.242 1 96.12 210 TYR B N 1
ATOM 5978 C CA . TYR B 1 210 ? 27.609 -6.992 9.344 1 96.12 210 TYR B CA 1
ATOM 5979 C C . TYR B 1 210 ? 28.688 -7.707 8.539 1 96.12 210 TYR B C 1
ATOM 5981 O O . TYR B 1 210 ? 28.938 -8.898 8.75 1 96.12 210 TYR B O 1
ATOM 5989 N N . GLY B 1 211 ? 29.281 -6.98 7.543 1 95.75 211 GLY B N 1
ATOM 5990 C CA . GLY B 1 211 ? 30.406 -7.527 6.793 1 95.75 211 GLY B CA 1
ATOM 5991 C C . GLY B 1 211 ? 29.984 -8.406 5.633 1 95.75 211 GLY B C 1
ATOM 5992 O O . GLY B 1 211 ? 30.75 -9.25 5.168 1 95.75 211 GLY B O 1
ATOM 5993 N N . TYR B 1 212 ? 28.734 -8.273 5.184 1 95.62 212 TYR B N 1
ATOM 5994 C CA . TYR B 1 212 ? 28.281 -9.039 4.023 1 95.62 212 TYR B CA 1
ATOM 5995 C C . TYR B 1 212 ? 28.641 -8.32 2.727 1 95.62 212 TYR B C 1
ATOM 5997 O O . TYR B 1 212 ? 28.688 -7.09 2.686 1 95.62 212 TYR B O 1
ATOM 6005 N N . ASP B 1 213 ? 28.844 -9.07 1.672 1 95.12 213 ASP B N 1
ATOM 6006 C CA . ASP B 1 213 ? 29.109 -8.484 0.364 1 95.12 213 ASP B CA 1
ATOM 6007 C C . ASP B 1 213 ? 27.828 -8.195 -0.392 1 95.12 213 ASP B C 1
ATOM 6009 O O . ASP B 1 213 ? 27.812 -7.383 -1.321 1 95.12 213 ASP B O 1
ATOM 6013 N N . ASP B 1 214 ? 26.781 -8.898 0.061 1 96.06 214 ASP B N 1
ATOM 6014 C CA . ASP B 1 214 ? 25.469 -8.648 -0.508 1 96.06 214 ASP B CA 1
ATOM 6015 C C . ASP B 1 214 ? 24.391 -9.453 0.227 1 96.06 214 ASP B C 1
ATOM 6017 O O . ASP B 1 214 ? 24.703 -10.188 1.168 1 96.06 214 ASP B O 1
ATOM 6021 N N . LEU B 1 215 ? 23.172 -9.227 -0.178 1 97.62 215 LEU B N 1
ATOM 6022 C CA . LEU B 1 215 ? 22 -9.938 0.329 1 97.62 215 LEU B CA 1
ATOM 6023 C C . LEU B 1 215 ? 21.266 -10.656 -0.8 1 97.62 215 LEU B C 1
ATOM 6025 O O . LEU B 1 215 ? 21.375 -10.258 -1.964 1 97.62 215 LEU B O 1
ATOM 6029 N N . ALA B 1 216 ? 20.578 -11.703 -0.406 1 98.44 216 ALA B N 1
ATOM 6030 C CA . ALA B 1 216 ? 19.875 -12.422 -1.467 1 98.44 216 ALA B CA 1
ATOM 6031 C C . ALA B 1 216 ? 18.5 -12.906 -0.991 1 98.44 216 ALA B C 1
ATOM 6033 O O . ALA B 1 216 ? 18.344 -13.281 0.174 1 98.44 216 ALA B O 1
ATOM 6034 N N . ILE B 1 217 ? 17.516 -12.82 -1.879 1 98.81 217 ILE B N 1
ATOM 6035 C CA . ILE B 1 217 ? 16.219 -13.469 -1.748 1 98.81 217 ILE B CA 1
ATOM 6036 C C . ILE B 1 217 ? 16.141 -14.664 -2.691 1 98.81 217 ILE B C 1
ATOM 6038 O O . ILE B 1 217 ? 16.484 -14.555 -3.871 1 98.81 217 ILE B O 1
ATOM 6042 N N . LEU B 1 218 ? 15.766 -15.797 -2.139 1 98.88 218 LEU B N 1
ATOM 6043 C CA . LEU B 1 218 ? 15.68 -17 -2.957 1 98.88 218 LEU B CA 1
ATOM 6044 C C . LEU B 1 218 ? 14.227 -17.359 -3.24 1 98.88 218 LEU B C 1
ATOM 6046 O O . LEU B 1 218 ? 13.391 -17.359 -2.332 1 98.88 218 LEU B O 1
ATOM 6050 N N . VAL B 1 219 ? 13.898 -17.625 -4.496 1 98.69 219 VAL B N 1
ATOM 6051 C CA . VAL B 1 219 ? 12.555 -17.984 -4.926 1 98.69 219 VAL B CA 1
ATOM 6052 C C . VAL B 1 219 ? 12.625 -18.844 -6.184 1 98.69 219 VAL B C 1
ATOM 6054 O O . VAL B 1 219 ? 13.609 -18.797 -6.922 1 98.69 219 VAL B O 1
ATOM 6057 N N . SER B 1 220 ? 11.703 -19.688 -6.375 1 97.75 220 SER B N 1
ATOM 6058 C CA . SER B 1 220 ? 11.664 -20.453 -7.617 1 97.75 220 SER B CA 1
ATOM 6059 C C . SER B 1 220 ? 11.609 -19.547 -8.836 1 97.75 220 SER B C 1
ATOM 6061 O O . SER B 1 220 ? 11.188 -18.391 -8.727 1 97.75 220 SER B O 1
ATOM 6063 N N . GLU B 1 221 ? 12.008 -20 -10.023 1 94.5 221 GLU B N 1
ATOM 6064 C CA . GLU B 1 221 ? 11.969 -19.234 -11.266 1 94.5 221 GLU B CA 1
ATOM 6065 C C . GLU B 1 221 ? 10.539 -18.906 -11.672 1 94.5 221 GLU B C 1
ATOM 6067 O O . GLU B 1 221 ? 10.305 -18.141 -12.609 1 94.5 221 GLU B O 1
ATOM 6072 N N . ARG B 1 222 ? 9.562 -19.422 -10.906 1 93.25 222 ARG B N 1
ATOM 6073 C CA . ARG B 1 222 ? 8.148 -19.156 -11.164 1 93.25 222 ARG B CA 1
ATOM 6074 C C . ARG B 1 222 ? 7.637 -18.031 -10.281 1 93.25 222 ARG B C 1
ATOM 6076 O O . ARG B 1 222 ? 6.438 -17.734 -10.281 1 93.25 222 ARG B O 1
ATOM 6083 N N . GLY B 1 223 ? 8.539 -17.422 -9.578 1 94.12 223 GLY B N 1
ATOM 6084 C CA . GLY B 1 223 ? 8.133 -16.312 -8.719 1 94.12 223 GLY B CA 1
ATOM 6085 C C . GLY B 1 223 ? 7.473 -15.18 -9.469 1 94.12 223 GLY B C 1
ATOM 6086 O O . GLY B 1 223 ? 7.848 -14.883 -10.609 1 94.12 223 GLY B O 1
ATOM 6087 N N . HIS B 1 224 ? 6.5 -14.562 -8.883 1 92.06 224 HIS B N 1
ATOM 6088 C CA . HIS B 1 224 ? 5.777 -13.445 -9.469 1 92.06 224 HIS B CA 1
ATOM 6089 C C . HIS B 1 224 ? 6.699 -12.25 -9.695 1 92.06 224 HIS B C 1
ATOM 6091 O O . HIS B 1 224 ? 7.629 -12.023 -8.922 1 92.06 224 HIS B O 1
ATOM 6097 N N . TYR B 1 225 ? 6.512 -11.445 -10.688 1 88.06 225 TYR B N 1
ATOM 6098 C CA . TYR B 1 225 ? 7.383 -10.344 -11.07 1 88.06 225 TYR B CA 1
ATOM 6099 C C . TYR B 1 225 ? 7.445 -9.289 -9.969 1 88.06 225 TYR B C 1
ATOM 6101 O O . TYR B 1 225 ? 8.398 -8.508 -9.898 1 88.06 225 TYR B O 1
ATOM 6109 N N . SER B 1 226 ? 6.402 -9.273 -9.102 1 92 226 SER B N 1
ATOM 6110 C CA . SER B 1 226 ? 6.395 -8.32 -7.992 1 92 226 SER B CA 1
ATOM 6111 C C . SER B 1 226 ? 7.602 -8.516 -7.086 1 92 226 SER B C 1
ATOM 6113 O O . SER B 1 226 ? 8.039 -7.586 -6.406 1 92 226 SER B O 1
ATOM 6115 N N . LEU B 1 227 ? 8.172 -9.688 -7.102 1 95.81 227 LEU B N 1
ATOM 6116 C CA . LEU B 1 227 ? 9.32 -9.961 -6.246 1 95.81 227 LEU B CA 1
ATOM 6117 C C . LEU B 1 227 ? 10.578 -9.289 -6.793 1 95.81 227 LEU B C 1
ATOM 6119 O O . LEU B 1 227 ? 11.414 -8.812 -6.023 1 95.81 227 LEU B O 1
ATOM 6123 N N . LYS B 1 228 ? 10.734 -9.328 -8.117 1 93.5 228 LYS B N 1
ATOM 6124 C CA . LYS B 1 228 ? 11.828 -8.578 -8.727 1 93.5 228 LYS B CA 1
ATOM 6125 C C . LYS B 1 228 ? 11.695 -7.086 -8.453 1 93.5 228 LYS B C 1
ATOM 6127 O O . LYS B 1 228 ? 12.688 -6.402 -8.203 1 93.5 228 LYS B O 1
ATOM 6132 N N . LYS B 1 229 ? 10.531 -6.586 -8.57 1 93.12 229 LYS B N 1
ATOM 6133 C CA . LYS B 1 229 ? 10.242 -5.195 -8.227 1 93.12 229 LYS B CA 1
ATOM 6134 C C . LYS B 1 229 ? 10.617 -4.898 -6.777 1 93.12 229 LYS B C 1
ATOM 6136 O O . LYS B 1 229 ? 11.195 -3.85 -6.484 1 93.12 229 LYS B O 1
ATOM 6141 N N . ALA B 1 230 ? 10.258 -5.797 -5.875 1 95.5 230 ALA B N 1
ATOM 6142 C CA . ALA B 1 230 ? 10.586 -5.645 -4.461 1 95.5 230 ALA B CA 1
ATOM 6143 C C . ALA B 1 230 ? 12.094 -5.543 -4.254 1 95.5 230 ALA B C 1
ATOM 6145 O O . ALA B 1 230 ? 12.562 -4.727 -3.461 1 95.5 230 ALA B O 1
ATOM 6146 N N . ALA B 1 231 ? 12.852 -6.355 -4.984 1 96.81 231 ALA B N 1
ATOM 6147 C CA . ALA B 1 231 ? 14.305 -6.34 -4.863 1 96.81 231 ALA B CA 1
ATOM 6148 C C . ALA B 1 231 ? 14.875 -4.988 -5.281 1 96.81 231 ALA B C 1
ATOM 6150 O O . ALA B 1 231 ? 15.805 -4.477 -4.648 1 96.81 231 ALA B O 1
ATOM 6151 N N . ASP B 1 232 ? 14.32 -4.438 -6.344 1 95.31 232 ASP B N 1
ATOM 6152 C CA . ASP B 1 232 ? 14.734 -3.123 -6.824 1 95.31 232 ASP B CA 1
ATOM 6153 C C . ASP B 1 232 ? 14.359 -2.029 -5.828 1 95.31 232 ASP B C 1
ATOM 6155 O O . ASP B 1 232 ? 15.227 -1.279 -5.367 1 95.31 232 ASP B O 1
ATOM 6159 N N . VAL B 1 233 ? 13.141 -1.988 -5.402 1 95.81 233 VAL B N 1
ATOM 6160 C CA . VAL B 1 233 ? 12.617 -0.948 -4.527 1 95.81 233 VAL B CA 1
ATOM 6161 C C . VAL B 1 233 ? 13.375 -0.958 -3.201 1 95.81 233 VAL B C 1
ATOM 6163 O O . VAL B 1 233 ? 13.758 0.096 -2.689 1 95.81 233 VAL B O 1
ATOM 6166 N N . LEU B 1 234 ? 13.656 -2.131 -2.691 1 97.38 234 LEU B N 1
ATOM 6167 C CA . LEU B 1 234 ? 14.258 -2.262 -1.37 1 97.38 234 LEU B CA 1
ATOM 6168 C C . LEU B 1 234 ? 15.766 -2.033 -1.438 1 97.38 234 LEU B C 1
ATOM 6170 O O . LEU B 1 234 ? 16.453 -2.113 -0.419 1 97.38 234 LEU B O 1
ATOM 6174 N N . GLY B 1 235 ? 16.312 -1.851 -2.648 1 97.19 235 GLY B N 1
ATOM 6175 C CA . GLY B 1 235 ? 17.703 -1.47 -2.809 1 97.19 235 GLY B CA 1
ATOM 6176 C C . GLY B 1 235 ? 18.641 -2.658 -2.938 1 97.19 235 GLY B C 1
ATOM 6177 O O . GLY B 1 235 ? 19.859 -2.498 -2.943 1 97.19 235 GLY B O 1
ATOM 6178 N N . LEU B 1 236 ? 18.078 -3.82 -3.068 1 97.38 236 LEU B N 1
ATOM 6179 C CA . LEU B 1 236 ? 18.891 -5.023 -3.18 1 97.38 236 LEU B CA 1
ATOM 6180 C C . LEU B 1 236 ? 19.391 -5.215 -4.609 1 97.38 236 LEU B C 1
ATOM 6182 O O . LEU B 1 236 ? 20.469 -5.777 -4.832 1 97.38 236 LEU B O 1
ATOM 6186 N N . GLY B 1 237 ? 18.594 -4.742 -5.562 1 96.38 237 GLY B N 1
ATOM 6187 C CA . GLY B 1 237 ? 18.859 -5.016 -6.965 1 96.38 237 GLY B CA 1
ATOM 6188 C C . GLY B 1 237 ? 18.188 -6.285 -7.461 1 96.38 237 GLY B C 1
ATOM 6189 O O . GLY B 1 237 ? 18.094 -7.273 -6.727 1 96.38 237 GLY B O 1
ATOM 6190 N N . ARG B 1 238 ? 17.812 -6.309 -8.695 1 95.44 238 ARG B N 1
ATOM 6191 C CA . ARG B 1 238 ? 17.078 -7.43 -9.273 1 95.44 238 ARG B CA 1
ATOM 6192 C C . ARG B 1 238 ? 17.953 -8.672 -9.352 1 95.44 238 ARG B C 1
ATOM 6194 O O . ARG B 1 238 ? 17.453 -9.797 -9.266 1 95.44 238 ARG B O 1
ATOM 6201 N N . ASP B 1 239 ? 19.266 -8.492 -9.453 1 96 239 ASP B N 1
ATOM 6202 C CA . ASP B 1 239 ? 20.203 -9.609 -9.531 1 96 239 ASP B CA 1
ATOM 6203 C C . ASP B 1 239 ? 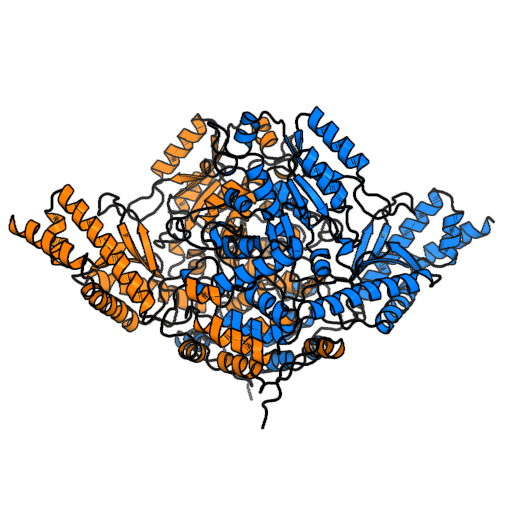20.234 -10.391 -8.219 1 96 239 ASP B C 1
ATOM 6205 O O . ASP B 1 239 ? 20.703 -11.531 -8.18 1 96 239 ASP B O 1
ATOM 6209 N N . ASN B 1 240 ? 19.734 -9.758 -7.219 1 97.19 240 ASN B N 1
ATOM 6210 C CA . ASN B 1 240 ? 19.812 -10.391 -5.906 1 97.19 240 ASN B CA 1
ATOM 6211 C C . ASN B 1 240 ? 18.531 -11.125 -5.559 1 97.19 240 ASN B C 1
ATOM 6213 O O . ASN B 1 240 ? 18.375 -11.617 -4.441 1 97.19 240 ASN B O 1
ATOM 6217 N N . LEU B 1 241 ? 17.562 -11.141 -6.398 1 97.94 241 LEU B N 1
ATOM 6218 C CA . LEU B 1 241 ? 16.516 -12.148 -6.41 1 97.94 241 LEU B CA 1
ATOM 6219 C C . LEU B 1 241 ? 16.938 -13.375 -7.203 1 97.94 241 LEU B C 1
ATOM 6221 O O . LEU B 1 241 ? 16.844 -13.391 -8.43 1 97.94 241 LEU B O 1
ATOM 6225 N N . ILE B 1 242 ? 17.312 -14.297 -6.516 1 98.5 242 ILE B N 1
ATOM 6226 C CA . ILE B 1 242 ? 17.922 -15.461 -7.16 1 98.5 242 ILE B CA 1
ATOM 6227 C C . ILE B 1 242 ? 16.844 -16.469 -7.52 1 98.5 242 ILE B C 1
ATOM 6229 O O . ILE B 1 242 ? 16.141 -16.984 -6.641 1 98.5 242 ILE B O 1
ATOM 6233 N N . ALA B 1 243 ? 16.75 -16.766 -8.75 1 97.44 243 ALA B N 1
ATOM 6234 C CA . ALA B 1 243 ? 15.781 -17.734 -9.258 1 97.44 243 ALA B CA 1
ATOM 6235 C C . ALA B 1 243 ? 16.312 -19.156 -9.164 1 97.44 243 ALA B C 1
ATOM 6237 O O . ALA B 1 243 ? 17.406 -19.453 -9.672 1 97.44 243 ALA B O 1
ATOM 6238 N N . ILE B 1 244 ? 15.633 -19.953 -8.516 1 98.44 244 ILE B N 1
ATOM 6239 C CA . ILE B 1 244 ? 15.984 -21.359 -8.375 1 98.44 244 ILE B CA 1
ATOM 6240 C C . ILE B 1 244 ? 15.211 -22.188 -9.398 1 98.44 244 ILE B C 1
ATOM 6242 O O . ILE B 1 244 ? 14.016 -21.984 -9.602 1 98.44 244 ILE B O 1
ATOM 6246 N N . LYS B 1 245 ? 15.844 -23.141 -9.977 1 96.31 245 LYS B N 1
ATOM 6247 C CA . LYS B 1 245 ? 15.219 -23.984 -10.992 1 96.31 245 LYS B CA 1
ATOM 6248 C C . LYS B 1 245 ? 14.047 -24.766 -10.406 1 96.31 245 LYS B C 1
ATOM 6250 O O . LYS B 1 245 ? 14.031 -25.062 -9.211 1 96.31 245 LYS B O 1
ATOM 6255 N N . THR B 1 246 ? 13.078 -25.109 -11.25 1 95.56 246 THR B N 1
ATOM 6256 C CA . THR B 1 246 ? 11.906 -25.875 -10.836 1 95.56 246 THR B CA 1
ATOM 6257 C C . THR B 1 246 ? 11.93 -27.266 -11.445 1 95.56 246 THR B C 1
ATOM 6259 O O . THR B 1 246 ? 12.664 -27.531 -12.398 1 95.56 246 THR B O 1
ATOM 6262 N N . ASP B 1 247 ? 11.219 -28.156 -10.859 1 94.88 247 ASP B N 1
ATOM 6263 C CA . ASP B 1 247 ? 11.062 -29.516 -11.391 1 94.88 247 ASP B CA 1
ATOM 6264 C C . ASP B 1 247 ? 10.008 -29.562 -12.492 1 94.88 247 ASP B C 1
ATOM 6266 O O . ASP B 1 247 ? 9.602 -28.516 -13.008 1 94.88 247 ASP B O 1
ATOM 6270 N N . GLU B 1 248 ? 9.617 -30.734 -12.922 1 92.75 248 GLU B N 1
ATOM 6271 C CA . GLU B 1 248 ? 8.695 -30.906 -14.047 1 92.75 248 GLU B CA 1
ATOM 6272 C C . GLU B 1 248 ? 7.285 -30.453 -13.68 1 92.75 248 GLU B C 1
ATOM 6274 O O . GLU B 1 248 ? 6.453 -30.234 -14.562 1 92.75 248 GLU B O 1
ATOM 6279 N N . ASN B 1 249 ? 7.062 -30.297 -12.398 1 92.69 249 ASN B N 1
ATOM 6280 C CA . ASN B 1 249 ? 5.758 -29.828 -11.945 1 92.69 249 ASN B CA 1
ATOM 6281 C C . ASN B 1 249 ? 5.816 -28.359 -11.508 1 92.69 249 ASN B C 1
ATOM 6283 O O . ASN B 1 249 ? 4.977 -27.906 -10.734 1 92.69 249 ASN B O 1
ATOM 6287 N N . ASN B 1 250 ? 6.895 -27.672 -11.938 1 93.44 250 ASN B N 1
ATOM 6288 C CA . ASN B 1 250 ? 7.055 -26.234 -11.727 1 93.44 250 ASN B CA 1
ATOM 6289 C C . ASN B 1 250 ? 7.234 -25.906 -10.25 1 93.44 250 ASN B C 1
ATOM 6291 O O . ASN B 1 250 ? 6.832 -24.828 -9.797 1 93.44 250 ASN B O 1
ATOM 6295 N N . ARG B 1 251 ? 7.719 -26.859 -9.469 1 96.38 251 ARG B N 1
ATOM 6296 C CA . ARG B 1 251 ? 8.039 -26.641 -8.062 1 96.38 251 ARG B CA 1
ATOM 6297 C C . ARG B 1 251 ? 9.539 -26.438 -7.863 1 96.38 251 ARG B C 1
ATOM 6299 O O . ARG B 1 251 ? 10.344 -27.031 -8.578 1 96.38 251 ARG B O 1
ATOM 6306 N N . ILE B 1 252 ? 9.812 -25.703 -6.871 1 98.06 252 ILE B N 1
ATOM 6307 C CA . ILE B 1 252 ? 11.211 -25.375 -6.602 1 98.06 252 ILE B CA 1
ATOM 6308 C C . ILE B 1 252 ? 12 -26.656 -6.348 1 98.06 252 ILE B C 1
ATOM 6310 O O . ILE B 1 252 ? 11.516 -27.578 -5.676 1 98.06 252 ILE B O 1
ATOM 6314 N N . CYS B 1 253 ? 13.211 -26.75 -6.953 1 98.38 253 CYS B N 1
ATOM 6315 C CA . CYS B 1 253 ? 14.109 -27.875 -6.684 1 98.38 253 CYS B CA 1
ATOM 6316 C C . CYS B 1 253 ? 14.898 -27.625 -5.398 1 98.38 253 CYS B C 1
ATOM 6318 O O . CYS B 1 253 ? 15.758 -26.75 -5.348 1 98.38 253 CYS B O 1
ATOM 6320 N N . LEU B 1 254 ? 14.703 -28.469 -4.414 1 98.56 254 LEU B N 1
ATOM 6321 C CA . LEU B 1 254 ? 15.297 -28.281 -3.092 1 98.56 254 LEU B CA 1
ATOM 6322 C C . LEU B 1 254 ? 16.812 -28.453 -3.143 1 98.56 254 LEU B C 1
ATOM 6324 O O . LEU B 1 254 ? 17.547 -27.75 -2.451 1 98.56 254 LEU B O 1
ATOM 6328 N N . ASP B 1 255 ? 17.25 -29.406 -3.943 1 98.38 255 ASP B N 1
ATOM 6329 C CA . ASP B 1 255 ? 18.688 -29.609 -4.07 1 98.38 255 ASP B CA 1
ATOM 6330 C C . ASP B 1 255 ? 19.359 -28.391 -4.672 1 98.38 255 ASP B C 1
ATOM 6332 O O . ASP B 1 255 ? 20.438 -27.984 -4.223 1 98.38 255 ASP B O 1
ATOM 6336 N N . ALA B 1 256 ? 18.719 -27.859 -5.664 1 98.56 256 ALA B N 1
ATOM 6337 C CA . ALA B 1 256 ? 19.25 -26.656 -6.281 1 98.56 256 ALA B CA 1
ATOM 6338 C C . ALA B 1 256 ? 19.266 -25.484 -5.285 1 98.56 256 ALA B C 1
ATOM 6340 O O . ALA B 1 256 ? 20.188 -24.688 -5.277 1 98.56 256 ALA B O 1
ATOM 6341 N N . LEU B 1 257 ? 18.219 -25.406 -4.473 1 98.75 257 LEU B N 1
ATOM 6342 C CA . LEU B 1 257 ? 18.125 -24.375 -3.445 1 98.75 257 LEU B CA 1
ATOM 6343 C C . LEU B 1 257 ? 19.281 -24.484 -2.455 1 98.75 257 LEU B C 1
ATOM 6345 O O . LEU B 1 257 ? 19.953 -23.5 -2.156 1 98.75 257 LEU B O 1
ATOM 6349 N N . GLU B 1 258 ? 19.547 -25.672 -2.021 1 98.56 258 GLU B N 1
ATOM 6350 C CA . GLU B 1 258 ? 20.609 -25.906 -1.051 1 98.56 258 GLU B CA 1
ATOM 6351 C C . GLU B 1 258 ? 21.984 -25.578 -1.646 1 98.56 258 GLU B C 1
ATOM 6353 O O . GLU B 1 258 ? 22.812 -24.953 -0.992 1 98.56 258 GLU B O 1
ATOM 6358 N N . SER B 1 259 ? 22.156 -26 -2.855 1 98.62 259 SER B N 1
ATOM 6359 C CA . SER B 1 259 ? 23.406 -25.719 -3.537 1 98.62 259 SER B CA 1
ATOM 6360 C C . SER B 1 259 ? 23.625 -24.219 -3.703 1 98.62 259 SER B C 1
ATOM 6362 O O . SER B 1 259 ? 24.75 -23.719 -3.596 1 98.62 259 SER B O 1
ATOM 6364 N N . THR B 1 260 ? 22.547 -23.578 -4.027 1 98.75 260 THR B N 1
ATOM 6365 C CA . THR B 1 260 ? 22.625 -22.125 -4.211 1 98.75 260 THR B CA 1
ATOM 6366 C C . THR B 1 260 ? 22.953 -21.438 -2.893 1 98.75 260 THR B C 1
ATOM 6368 O O . THR B 1 260 ? 23.766 -20.5 -2.859 1 98.75 260 THR B O 1
ATOM 6371 N N . ILE B 1 261 ? 22.359 -21.844 -1.825 1 98.69 261 ILE B N 1
ATOM 6372 C CA . ILE B 1 261 ? 22.609 -21.266 -0.509 1 98.69 261 ILE B CA 1
ATOM 6373 C C . ILE B 1 261 ? 24.078 -21.438 -0.147 1 98.69 261 ILE B C 1
ATOM 6375 O O . ILE B 1 261 ? 24.734 -20.516 0.332 1 98.69 261 ILE B O 1
ATOM 6379 N N . ALA B 1 262 ? 24.609 -22.594 -0.398 1 98.31 262 ALA B N 1
ATOM 6380 C CA . ALA B 1 262 ? 26.016 -22.875 -0.117 1 98.31 262 ALA B CA 1
ATOM 6381 C C . ALA B 1 262 ? 26.938 -21.953 -0.932 1 98.31 262 ALA B C 1
ATOM 6383 O O . ALA B 1 262 ? 27.922 -21.422 -0.412 1 98.31 262 ALA B O 1
ATOM 6384 N N . ASP B 1 263 ? 26.578 -21.859 -2.154 1 98.5 263 ASP B N 1
ATOM 6385 C CA . ASP B 1 263 ? 27.344 -21 -3.039 1 98.5 263 ASP B CA 1
ATOM 6386 C C . ASP B 1 263 ? 27.328 -19.547 -2.551 1 98.5 263 ASP B C 1
ATOM 6388 O O . ASP B 1 263 ? 28.359 -18.875 -2.549 1 98.5 263 ASP B O 1
ATOM 6392 N N . LEU B 1 264 ? 26.188 -19.062 -2.154 1 98.31 264 LEU B N 1
ATOM 6393 C CA . LEU B 1 264 ? 26.047 -17.688 -1.654 1 98.31 264 LEU B CA 1
ATOM 6394 C C . LEU B 1 264 ? 26.891 -17.469 -0.406 1 98.31 264 LEU B C 1
ATOM 6396 O O . LEU B 1 264 ? 27.562 -16.453 -0.277 1 98.31 264 LEU B O 1
ATOM 6400 N N . LYS B 1 265 ? 26.844 -18.422 0.434 1 97.19 265 LYS B N 1
ATOM 6401 C CA . LYS B 1 265 ? 27.625 -18.328 1.66 1 97.19 265 LYS B CA 1
ATOM 6402 C C . LYS B 1 265 ? 29.109 -18.281 1.354 1 97.19 265 LYS B C 1
ATOM 6404 O O . LYS B 1 265 ? 29.859 -17.516 1.977 1 97.19 265 LYS B O 1
ATOM 6409 N N . GLN B 1 266 ? 29.516 -19 0.43 1 97.88 266 GLN B N 1
ATOM 6410 C CA . GLN B 1 266 ? 30.922 -19 0.018 1 97.88 266 GLN B CA 1
ATOM 6411 C C . GLN B 1 266 ? 31.328 -17.625 -0.525 1 97.88 266 GLN B C 1
ATOM 6413 O O . GLN B 1 266 ? 32.469 -17.203 -0.352 1 97.88 266 GLN B O 1
ATOM 6418 N N . ARG B 1 267 ? 30.406 -17 -1.133 1 97.44 267 ARG B N 1
ATOM 6419 C CA . ARG B 1 267 ? 30.672 -15.695 -1.713 1 97.44 267 ARG B CA 1
ATOM 6420 C C . ARG B 1 267 ? 30.391 -14.578 -0.707 1 97.44 267 ARG B C 1
ATOM 6422 O O . ARG B 1 267 ? 30.406 -13.398 -1.06 1 97.44 267 ARG B O 1
ATOM 6429 N N . ASN B 1 268 ? 30 -14.898 0.49 1 97.5 268 ASN B N 1
ATOM 6430 C CA . ASN B 1 268 ? 29.703 -13.992 1.59 1 97.5 268 ASN B CA 1
ATOM 6431 C C . ASN B 1 268 ? 28.469 -13.156 1.304 1 97.5 268 ASN B C 1
ATOM 6433 O O . ASN B 1 268 ? 28.406 -11.977 1.653 1 97.5 268 ASN B O 1
ATOM 6437 N N . ILE B 1 269 ? 27.594 -13.734 0.541 1 97.88 269 ILE B N 1
ATOM 6438 C CA . ILE B 1 269 ? 26.281 -13.164 0.314 1 97.88 269 ILE B CA 1
ATOM 6439 C C . ILE B 1 269 ? 25.266 -13.797 1.269 1 97.88 269 ILE B C 1
ATOM 6441 O O . ILE B 1 269 ? 25.125 -15.023 1.307 1 97.88 269 ILE B O 1
ATOM 6445 N N . LYS B 1 270 ? 24.578 -13 2.033 1 97.5 270 LYS B N 1
ATOM 6446 C CA . LYS B 1 270 ? 23.656 -13.508 3.043 1 97.5 270 LYS B CA 1
ATOM 6447 C C . LYS B 1 270 ? 22.266 -13.75 2.445 1 97.5 270 LYS B C 1
ATOM 6449 O O . LYS B 1 270 ? 21.578 -12.805 2.072 1 97.5 270 LYS B O 1
ATOM 6454 N N . PRO B 1 271 ? 21.875 -15.023 2.289 1 98.38 271 PRO B N 1
ATOM 6455 C CA . PRO B 1 271 ? 20.438 -15.25 2.066 1 98.38 271 PRO B CA 1
ATOM 6456 C C . PRO B 1 271 ? 19.594 -14.883 3.277 1 98.38 271 PRO B C 1
ATOM 6458 O O . PRO B 1 271 ? 19.766 -15.461 4.352 1 98.38 271 PRO B O 1
ATOM 6461 N N . PHE B 1 272 ? 18.688 -13.867 3.123 1 98.19 272 PHE B N 1
ATOM 6462 C CA . PHE B 1 272 ? 17.969 -13.43 4.312 1 98.19 272 PHE B CA 1
ATOM 6463 C C . PHE B 1 272 ? 16.5 -13.82 4.223 1 98.19 272 PHE B C 1
ATOM 6465 O O . PHE B 1 272 ? 15.781 -13.781 5.223 1 98.19 272 PHE B O 1
ATOM 6472 N N . ALA B 1 273 ? 16.047 -14.266 3.018 1 98.81 273 ALA B N 1
ATOM 6473 C CA . ALA B 1 273 ? 14.656 -14.648 2.855 1 98.81 273 ALA B CA 1
ATOM 6474 C C . ALA B 1 273 ? 14.5 -15.734 1.794 1 98.81 273 ALA B C 1
ATOM 6476 O O . ALA B 1 273 ? 15.203 -15.719 0.778 1 98.81 273 ALA B O 1
ATOM 6477 N N . ILE B 1 274 ? 13.672 -16.656 2.033 1 98.88 274 ILE B N 1
ATOM 6478 C CA . ILE B 1 274 ? 13.211 -17.672 1.091 1 98.88 274 ILE B CA 1
ATOM 6479 C C . ILE B 1 274 ? 11.711 -17.484 0.843 1 98.88 274 ILE B C 1
ATOM 6481 O O . ILE B 1 274 ? 10.93 -17.391 1.789 1 98.88 274 ILE B O 1
ATOM 6485 N N . VAL B 1 275 ? 11.328 -17.406 -0.422 1 98.88 275 VAL B N 1
ATOM 6486 C CA . VAL B 1 275 ? 9.922 -17.234 -0.772 1 98.88 275 VAL B CA 1
ATOM 6487 C C . VAL B 1 275 ? 9.367 -18.531 -1.354 1 98.88 275 VAL B C 1
ATOM 6489 O O . VAL B 1 275 ? 9.891 -19.047 -2.346 1 98.88 275 VAL B O 1
ATOM 6492 N N . GLY B 1 276 ? 8.438 -19.094 -0.694 1 98.88 276 GLY B N 1
ATOM 6493 C CA . GLY B 1 276 ? 7.66 -20.172 -1.266 1 98.88 276 GLY B CA 1
ATOM 6494 C C . GLY B 1 276 ? 6.43 -19.703 -2.016 1 98.88 276 GLY B C 1
ATOM 6495 O O . GLY B 1 276 ? 5.742 -18.781 -1.565 1 98.88 276 GLY B O 1
ATOM 6496 N N . ILE B 1 277 ? 6.215 -20.328 -3.146 1 98.5 277 ILE B N 1
ATOM 6497 C CA . ILE B 1 277 ? 5.062 -19.922 -3.951 1 98.5 277 ILE B CA 1
ATOM 6498 C C . ILE B 1 277 ? 3.908 -20.891 -3.713 1 98.5 277 ILE B C 1
ATOM 6500 O O . ILE B 1 277 ? 4.07 -22.109 -3.865 1 98.5 277 ILE B O 1
ATOM 6504 N N . ALA B 1 278 ? 2.799 -20.391 -3.262 1 98.38 278 ALA B N 1
ATOM 6505 C CA . ALA B 1 278 ? 1.566 -21.156 -3.133 1 98.38 278 ALA B CA 1
ATOM 6506 C C . ALA B 1 278 ? 0.569 -20.781 -4.227 1 98.38 278 ALA B C 1
ATOM 6508 O O . ALA B 1 278 ? -0.42 -20.094 -3.965 1 98.38 278 ALA B O 1
ATOM 6509 N N . GLY B 1 279 ? 0.756 -21.453 -5.363 1 96.81 279 GLY B N 1
ATOM 6510 C CA . GLY B 1 279 ? -0.057 -21.141 -6.527 1 96.81 279 GLY B CA 1
ATOM 6511 C C . GLY B 1 279 ? 0.645 -20.219 -7.512 1 96.81 279 GLY B C 1
ATOM 6512 O O . GLY B 1 279 ? 0.364 -19.016 -7.562 1 96.81 279 GLY B O 1
ATOM 6513 N N . THR B 1 280 ? 1.495 -20.797 -8.328 1 94.5 280 THR B N 1
ATOM 6514 C CA . THR B 1 280 ? 2.178 -20.016 -9.352 1 94.5 280 THR B CA 1
ATOM 6515 C C . THR B 1 280 ? 1.169 -19.344 -10.281 1 94.5 280 THR B C 1
ATOM 6517 O O . THR B 1 280 ? 0.106 -19.906 -10.562 1 94.5 280 THR B O 1
ATOM 6520 N N . THR B 1 281 ? 1.524 -18.203 -10.758 1 88.19 281 THR B N 1
ATOM 6521 C CA . THR B 1 281 ? 0.626 -17.391 -11.562 1 88.19 281 THR B CA 1
ATOM 6522 C C . THR B 1 281 ? 0.313 -18.078 -12.891 1 88.19 281 THR B C 1
ATOM 6524 O O . THR B 1 281 ? -0.809 -17.984 -13.391 1 88.19 281 THR B O 1
ATOM 6527 N N . GLU B 1 282 ? 1.222 -18.781 -13.453 1 89.69 282 GLU B N 1
ATOM 6528 C CA . GLU B 1 282 ? 1.078 -19.328 -14.797 1 89.69 282 GLU B CA 1
ATOM 6529 C C . GLU B 1 282 ? 0.499 -20.734 -14.758 1 89.69 282 GLU B C 1
ATOM 6531 O O . GLU B 1 282 ? -0.302 -21.109 -15.617 1 89.69 282 GLU B O 1
ATOM 6536 N N . THR B 1 283 ? 0.928 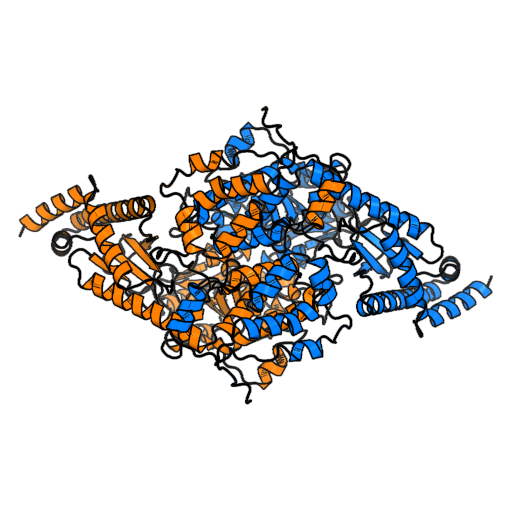-21.516 -13.695 1 93.12 283 THR B N 1
ATOM 6537 C CA . THR B 1 283 ? 0.589 -22.938 -13.766 1 93.12 283 THR B CA 1
ATOM 6538 C C . THR B 1 283 ? -0.176 -23.359 -12.516 1 93.12 283 THR B C 1
ATOM 6540 O O . THR B 1 283 ? -0.7 -24.484 -12.461 1 93.12 283 THR B O 1
ATOM 6543 N N . GLY B 1 284 ? -0.228 -22.562 -11.492 1 95.12 284 GLY B N 1
ATOM 6544 C CA . GLY B 1 284 ? -1.057 -22.828 -10.328 1 95.12 284 GLY B CA 1
ATOM 6545 C C . GLY B 1 284 ? -0.422 -23.812 -9.359 1 95.12 284 GLY B C 1
ATOM 6546 O O . GLY B 1 284 ? -1.047 -24.203 -8.375 1 95.12 284 GLY B O 1
ATOM 6547 N N . ASN B 1 285 ? 0.825 -24.203 -9.539 1 96.69 285 ASN B N 1
ATOM 6548 C CA . ASN B 1 285 ? 1.483 -25.203 -8.703 1 96.69 285 ASN B CA 1
ATOM 6549 C C . ASN B 1 285 ? 1.974 -24.609 -7.391 1 96.69 285 ASN B C 1
ATOM 6551 O O . ASN B 1 285 ? 2.15 -23.391 -7.281 1 96.69 285 ASN B O 1
ATOM 6555 N N . ILE B 1 286 ? 2.168 -25.469 -6.398 1 98.38 286 ILE B N 1
ATOM 6556 C CA . ILE B 1 286 ? 2.533 -25.062 -5.047 1 98.38 286 ILE B CA 1
ATOM 6557 C C . ILE B 1 286 ? 3.893 -25.656 -4.68 1 98.38 286 ILE B C 1
ATOM 6559 O O . ILE B 1 286 ? 4.109 -26.859 -4.82 1 98.38 286 ILE B O 1
ATOM 6563 N N . ASP B 1 287 ? 4.777 -24.891 -4.207 1 98.69 287 ASP B N 1
ATOM 6564 C CA . ASP B 1 287 ? 6.078 -25.344 -3.727 1 98.69 287 ASP B CA 1
ATOM 6565 C C . ASP B 1 287 ? 5.926 -26.219 -2.488 1 98.69 287 ASP B C 1
ATOM 6567 O O . ASP B 1 287 ? 4.895 -26.172 -1.812 1 98.69 287 ASP B O 1
ATOM 6571 N N . PRO B 1 288 ? 6.934 -27.141 -2.262 1 98.69 288 PRO B N 1
ATOM 6572 C CA . PRO B 1 288 ? 6.895 -27.922 -1.024 1 98.69 288 PRO B CA 1
ATOM 6573 C C . PRO B 1 288 ? 7.172 -27.078 0.217 1 98.69 288 PRO B C 1
ATOM 6575 O O . PRO B 1 288 ? 8.297 -27.062 0.722 1 98.69 288 PRO B O 1
ATOM 6578 N N . LEU B 1 289 ? 6.164 -26.453 0.806 1 98.81 289 LEU B N 1
ATOM 6579 C CA . LEU B 1 289 ? 6.27 -25.391 1.803 1 98.81 289 LEU B CA 1
ATOM 6580 C C . LEU B 1 289 ? 6.883 -25.922 3.096 1 98.81 289 LEU B C 1
ATOM 6582 O O . LEU B 1 289 ? 7.664 -25.234 3.748 1 98.81 289 LEU B O 1
ATOM 6586 N N . ASN B 1 290 ? 6.559 -27.203 3.484 1 98.69 290 ASN B N 1
ATOM 6587 C CA . ASN B 1 290 ? 7.148 -27.766 4.691 1 98.69 290 ASN B CA 1
ATOM 6588 C C . ASN B 1 290 ? 8.664 -27.906 4.57 1 98.69 290 ASN B C 1
ATOM 6590 O O . ASN B 1 290 ? 9.398 -27.547 5.492 1 98.69 290 ASN B O 1
ATOM 6594 N N . GLN B 1 291 ? 9.086 -28.406 3.492 1 98.81 291 GLN B N 1
ATOM 6595 C CA . GLN B 1 291 ? 10.523 -28.562 3.271 1 98.81 291 GLN B CA 1
ATOM 6596 C C . GLN B 1 291 ? 11.227 -27.219 3.178 1 98.81 291 GLN B C 1
ATOM 6598 O O . GLN B 1 291 ? 12.344 -27.062 3.668 1 98.81 291 GLN B O 1
ATOM 6603 N N . LEU B 1 292 ? 10.586 -26.297 2.508 1 98.88 292 LEU B N 1
ATOM 6604 C CA . LEU B 1 292 ? 11.141 -24.953 2.445 1 98.88 292 LEU B CA 1
ATOM 6605 C C . LEU B 1 292 ? 11.266 -24.344 3.84 1 98.88 292 LEU B C 1
ATOM 6607 O O . LEU B 1 292 ? 12.258 -23.672 4.141 1 98.88 292 LEU B O 1
ATOM 6611 N N . ALA B 1 293 ? 10.234 -24.531 4.66 1 98.81 293 ALA B N 1
ATOM 6612 C CA . ALA B 1 293 ? 10.266 -24.047 6.035 1 98.81 293 ALA B CA 1
ATOM 6613 C C . ALA B 1 293 ? 11.438 -24.641 6.805 1 98.81 293 ALA B C 1
ATOM 6615 O O . ALA B 1 293 ? 12.086 -23.953 7.594 1 98.81 293 ALA B O 1
ATOM 6616 N N . ASP B 1 294 ? 11.703 -25.969 6.613 1 98.75 294 ASP B N 1
ATOM 6617 C CA . ASP B 1 294 ? 12.844 -26.625 7.25 1 98.75 294 ASP B CA 1
ATOM 6618 C C . ASP B 1 294 ? 14.148 -25.938 6.871 1 98.75 294 ASP B C 1
ATOM 6620 O O . ASP B 1 294 ? 14.992 -25.688 7.73 1 98.75 294 ASP B O 1
ATOM 6624 N N . ILE B 1 295 ? 14.297 -25.703 5.617 1 98.75 295 ILE B N 1
ATOM 6625 C CA . ILE B 1 295 ? 15.523 -25.094 5.113 1 98.75 295 ILE B CA 1
ATOM 6626 C C . ILE B 1 295 ? 15.641 -23.672 5.641 1 98.75 295 ILE B C 1
ATOM 6628 O O . ILE B 1 295 ? 16.719 -23.234 6.066 1 98.75 295 ILE B O 1
ATOM 6632 N N . ALA B 1 296 ? 14.578 -22.922 5.598 1 98.69 296 ALA B N 1
ATOM 6633 C CA . ALA B 1 296 ? 14.586 -21.531 6.082 1 98.69 296 ALA B CA 1
ATOM 6634 C C . ALA B 1 296 ? 15 -21.469 7.551 1 98.69 296 ALA B C 1
ATOM 6636 O O . ALA B 1 296 ? 15.781 -20.609 7.945 1 98.69 296 ALA B O 1
ATOM 6637 N N . GLN B 1 297 ? 14.43 -22.359 8.328 1 98.06 297 GLN B N 1
ATOM 6638 C CA . GLN B 1 297 ? 14.766 -22.422 9.75 1 98.06 297 GLN B CA 1
ATOM 6639 C C . GLN B 1 297 ? 16.234 -22.75 9.953 1 98.06 297 GLN B C 1
ATOM 6641 O O . GLN B 1 297 ? 16.922 -22.078 10.727 1 98.06 297 GLN B O 1
ATOM 6646 N N . ARG B 1 298 ? 16.719 -23.719 9.289 1 98.12 298 ARG B N 1
ATOM 6647 C CA . ARG B 1 298 ? 18.109 -24.141 9.398 1 98.12 298 ARG B CA 1
ATOM 6648 C C . ARG B 1 298 ? 19.062 -23 9 1 98.12 298 ARG B C 1
ATOM 6650 O O . ARG B 1 298 ? 20.094 -22.797 9.641 1 98.12 298 ARG B O 1
ATOM 6657 N N . GLU B 1 299 ? 18.688 -22.312 7.949 1 98.06 299 GLU B N 1
ATOM 6658 C CA . GLU B 1 299 ? 19.562 -21.281 7.375 1 98.06 299 GLU B CA 1
ATOM 6659 C C . GLU B 1 299 ? 19.266 -19.922 7.973 1 98.06 299 GLU B C 1
ATOM 6661 O O . GLU B 1 299 ? 19.875 -18.922 7.578 1 98.06 299 GLU B O 1
ATOM 6666 N N . GLN B 1 300 ? 18.281 -19.828 8.883 1 96.81 300 GLN B N 1
ATOM 6667 C CA . GLN B 1 300 ? 17.891 -18.594 9.555 1 96.81 300 GLN B CA 1
ATOM 6668 C C . GLN B 1 300 ? 17.453 -17.531 8.547 1 96.81 300 GLN B C 1
ATOM 6670 O O . GLN B 1 300 ? 17.906 -16.391 8.609 1 96.81 300 GLN B O 1
ATOM 6675 N N . CYS B 1 301 ? 16.703 -17.953 7.633 1 98.19 301 CYS B N 1
ATOM 6676 C CA . CYS B 1 301 ? 16.078 -17.078 6.645 1 98.19 301 CYS B CA 1
ATOM 6677 C C . CYS B 1 3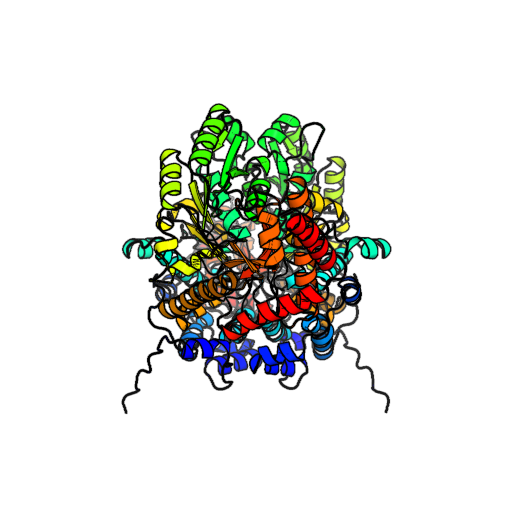01 ? 14.617 -16.812 6.996 1 98.19 301 CYS B C 1
ATOM 6679 O O . CYS B 1 301 ? 13.93 -17.688 7.535 1 98.19 301 CYS B O 1
ATOM 6681 N N . HIS B 1 302 ? 14.172 -15.578 6.777 1 98.56 302 HIS B N 1
ATOM 6682 C CA . HIS B 1 302 ? 12.742 -15.305 6.816 1 98.56 302 HIS B CA 1
ATOM 6683 C C . HIS B 1 302 ? 11.992 -16.141 5.781 1 98.56 302 HIS B C 1
ATOM 6685 O O . HIS B 1 302 ? 12.336 -16.125 4.598 1 98.56 302 HIS B O 1
ATOM 6691 N N . PHE B 1 303 ? 11.039 -16.891 6.215 1 98.81 303 PHE B N 1
ATOM 6692 C CA . PHE B 1 303 ? 10.258 -17.703 5.293 1 98.81 303 PHE B CA 1
ATOM 6693 C C . PHE B 1 303 ? 8.953 -17 4.926 1 98.81 303 PHE B C 1
ATOM 6695 O O . PHE B 1 303 ? 8.039 -16.906 5.75 1 98.81 303 PHE B O 1
ATOM 6702 N N . HIS B 1 304 ? 8.852 -16.484 3.732 1 98.88 304 HIS B N 1
ATOM 6703 C CA . HIS B 1 304 ? 7.652 -15.852 3.207 1 98.88 304 HIS B CA 1
ATOM 6704 C C . HIS B 1 304 ? 6.934 -16.75 2.211 1 98.88 304 HIS B C 1
ATOM 6706 O O . HIS B 1 304 ? 7.574 -17.406 1.386 1 98.88 304 HIS B O 1
ATOM 6712 N N . VAL B 1 305 ? 5.68 -16.828 2.283 1 98.94 305 VAL B N 1
ATOM 6713 C CA . VAL B 1 305 ? 4.891 -17.562 1.3 1 98.94 305 VAL B CA 1
ATOM 6714 C C . VAL B 1 305 ? 4.02 -16.594 0.51 1 98.94 305 VAL B C 1
ATOM 6716 O O . VAL B 1 305 ? 3.16 -15.906 1.08 1 98.94 305 VAL B O 1
ATOM 6719 N N . ASP B 1 306 ? 4.293 -16.469 -0.789 1 98.75 306 ASP B N 1
ATOM 6720 C CA . ASP B 1 306 ? 3.387 -15.758 -1.691 1 98.75 306 ASP B CA 1
ATOM 6721 C C . ASP B 1 306 ? 2.193 -16.641 -2.066 1 98.75 306 ASP B C 1
ATOM 6723 O O . ASP B 1 306 ? 2.26 -17.406 -3.029 1 98.75 306 ASP B O 1
ATOM 6727 N N . ALA B 1 307 ? 1.144 -16.469 -1.326 1 98.69 307 ALA B N 1
ATOM 6728 C CA . ALA B 1 307 ? -0.107 -17.188 -1.554 1 98.69 307 ALA B CA 1
ATOM 6729 C C . ALA B 1 307 ? -1.191 -16.25 -2.08 1 98.69 307 ALA B C 1
ATOM 6731 O O . ALA B 1 307 ? -2.365 -16.391 -1.733 1 98.69 307 ALA B O 1
ATOM 6732 N N . ALA B 1 308 ? -0.759 -15.258 -2.906 1 97.19 308 ALA B N 1
ATOM 6733 C CA . ALA B 1 308 ? -1.735 -14.32 -3.459 1 97.19 308 ALA B CA 1
ATOM 6734 C C . ALA B 1 308 ? -2.869 -15.062 -4.164 1 97.19 308 ALA B C 1
ATOM 6736 O O . ALA B 1 308 ? -4.031 -14.672 -4.062 1 97.19 308 ALA B O 1
ATOM 6737 N N . TRP B 1 309 ? -2.582 -16.125 -4.809 1 95.75 309 TRP B N 1
ATOM 6738 C CA . TRP B 1 309 ? -3.568 -16.906 -5.535 1 95.75 309 TRP B CA 1
ATOM 6739 C C . TRP B 1 309 ? -4.059 -18.078 -4.691 1 95.75 309 TRP B C 1
ATOM 6741 O O . TRP B 1 309 ? -5.258 -18.203 -4.426 1 95.75 309 TRP B O 1
ATOM 6751 N N . GLY B 1 310 ? -3.172 -18.875 -4.168 1 97.38 310 GLY B N 1
ATOM 6752 C CA . GLY B 1 310 ? -3.533 -20.125 -3.543 1 97.38 310 GLY B CA 1
ATOM 6753 C C . GLY B 1 310 ? -4.066 -19.969 -2.131 1 97.38 310 GLY B C 1
ATOM 6754 O O . GLY B 1 310 ? -4.676 -20.891 -1.583 1 97.38 310 GLY B O 1
ATOM 6755 N N . GLY B 1 311 ? -3.908 -18.812 -1.507 1 97.94 311 GLY B N 1
ATOM 6756 C CA . GLY B 1 311 ? -4.258 -18.609 -0.109 1 97.94 311 GLY B CA 1
ATOM 6757 C C . GLY B 1 311 ? -5.723 -18.875 0.183 1 97.94 311 GLY B C 1
ATOM 6758 O O . GLY B 1 311 ? -6.066 -19.375 1.261 1 97.94 311 GLY B O 1
ATOM 6759 N N . ALA B 1 312 ? -6.586 -18.594 -0.747 1 96.88 312 ALA B N 1
ATOM 6760 C CA . ALA B 1 312 ? -8.023 -18.797 -0.569 1 96.88 312 ALA B CA 1
ATOM 6761 C C . ALA B 1 312 ? -8.352 -20.266 -0.357 1 96.88 312 ALA B C 1
ATOM 6763 O O . ALA B 1 312 ? -9.367 -20.609 0.261 1 96.88 312 ALA B O 1
ATOM 6764 N N . SER B 1 313 ? -7.512 -21.156 -0.82 1 97.88 313 SER B N 1
ATOM 6765 C CA . SER B 1 313 ? -7.746 -22.594 -0.7 1 97.88 313 SER B CA 1
ATOM 6766 C C . SER B 1 313 ? -7.715 -23.047 0.758 1 97.88 313 SER B C 1
ATOM 6768 O O . SER B 1 313 ? -8.18 -24.141 1.09 1 97.88 313 SER B O 1
ATOM 6770 N N . LEU B 1 314 ? -7.195 -22.219 1.628 1 98.31 314 LEU B N 1
ATOM 6771 C CA . LEU B 1 314 ? -7.176 -22.531 3.055 1 98.31 314 LEU B CA 1
ATOM 6772 C C . LEU B 1 314 ? -8.594 -22.578 3.619 1 98.31 314 LEU B C 1
ATOM 6774 O O . LEU B 1 314 ? -8.812 -23.125 4.699 1 98.31 314 LEU B O 1
ATOM 6778 N N . MET B 1 315 ? -9.516 -22.031 2.891 1 97.44 315 MET B N 1
ATOM 6779 C CA . MET B 1 315 ? -10.914 -22.047 3.309 1 97.44 315 MET B CA 1
ATOM 6780 C C . MET B 1 315 ? -11.508 -23.438 3.133 1 97.44 315 MET B C 1
ATOM 6782 O O . MET B 1 315 ? -12.562 -23.75 3.699 1 97.44 315 MET B O 1
ATOM 6786 N N . SER B 1 316 ? -10.922 -24.266 2.361 1 97.88 316 SER B N 1
ATOM 6787 C CA . SER B 1 316 ? -11.438 -25.594 2.035 1 97.88 316 SER B CA 1
ATOM 6788 C C . SER B 1 316 ? -10.867 -26.656 2.969 1 97.88 316 SER B C 1
ATOM 6790 O O . SER B 1 316 ? -9.656 -26.875 2.994 1 97.88 316 SER B O 1
ATOM 6792 N N . ASN B 1 317 ? -11.672 -27.328 3.674 1 97.06 317 ASN B N 1
ATOM 6793 C CA . ASN B 1 317 ? -11.219 -28.453 4.484 1 97.06 317 ASN B CA 1
ATOM 6794 C C . ASN B 1 317 ? -10.727 -29.609 3.619 1 97.06 317 ASN B C 1
ATOM 6796 O O . ASN B 1 317 ? -9.883 -30.391 4.051 1 97.06 317 ASN B O 1
ATOM 6800 N N . LYS B 1 318 ? -11.234 -29.688 2.424 1 97.75 318 LYS B N 1
ATOM 6801 C CA . LYS B 1 318 ? -10.883 -30.766 1.505 1 97.75 318 LYS B CA 1
ATOM 6802 C C . LYS B 1 318 ? -9.508 -30.531 0.884 1 97.75 318 LYS B C 1
ATOM 6804 O O . LYS B 1 318 ? -8.742 -31.469 0.68 1 97.75 318 LYS B O 1
ATOM 6809 N N . TYR B 1 319 ? -9.156 -29.297 0.626 1 98 319 TYR B N 1
ATOM 6810 C CA . TYR B 1 319 ? -7.98 -29.062 -0.205 1 98 319 TYR B CA 1
ATOM 6811 C C . TYR B 1 319 ? -6.938 -28.234 0.546 1 98 319 TYR B C 1
ATOM 6813 O O . TYR B 1 319 ? -5.832 -28.016 0.042 1 98 319 TYR B O 1
ATOM 6821 N N . ARG B 1 320 ? -7.223 -27.734 1.763 1 97.19 320 ARG B N 1
ATOM 6822 C CA . ARG B 1 320 ? -6.293 -26.906 2.516 1 97.19 320 ARG B CA 1
ATOM 6823 C C . ARG B 1 320 ? -4.938 -27.578 2.666 1 97.19 320 ARG B C 1
ATOM 6825 O O . ARG B 1 320 ? -3.91 -26.906 2.781 1 97.19 320 ARG B O 1
ATOM 6832 N N . HIS B 1 321 ? -4.898 -28.984 2.6 1 97.81 321 HIS B N 1
ATOM 6833 C CA . HIS B 1 321 ? -3.666 -29.734 2.789 1 97.81 321 HIS B CA 1
ATOM 6834 C C . HIS B 1 321 ? -2.668 -29.453 1.672 1 97.81 321 HIS B C 1
ATOM 6836 O O . HIS B 1 321 ? -1.467 -29.672 1.836 1 97.81 321 HIS B O 1
ATOM 6842 N N . LEU B 1 322 ? -3.154 -29 0.555 1 97.81 322 LEU B N 1
ATOM 6843 C CA . LEU B 1 322 ? -2.266 -28.656 -0.552 1 97.81 322 LEU B CA 1
ATOM 6844 C C . LEU B 1 322 ? -1.266 -27.578 -0.139 1 97.81 322 LEU B C 1
ATOM 6846 O O . LEU B 1 322 ? -0.177 -27.484 -0.709 1 97.81 322 LEU B O 1
ATOM 6850 N N . LEU B 1 323 ? -1.626 -26.734 0.866 1 98.5 323 LEU B N 1
ATOM 6851 C CA . LEU B 1 323 ? -0.761 -25.641 1.323 1 98.5 323 LEU B CA 1
ATOM 6852 C C . LEU B 1 323 ? -0.082 -26.016 2.639 1 98.5 323 LEU B C 1
ATOM 6854 O O . LEU B 1 323 ? 0.353 -25.125 3.385 1 98.5 323 LEU B O 1
ATOM 6858 N N . SER B 1 324 ? -0.016 -27.328 2.918 1 98.31 324 SER B N 1
ATOM 6859 C CA . SER B 1 324 ? 0.648 -27.766 4.145 1 98.31 324 SER B CA 1
ATOM 6860 C C . SER B 1 324 ? 2.037 -27.156 4.266 1 98.31 324 SER B C 1
ATOM 6862 O O . SER B 1 324 ? 2.836 -27.219 3.328 1 98.31 324 SER B O 1
ATOM 6864 N N . GLY B 1 325 ? 2.326 -26.547 5.406 1 98.62 325 GLY B N 1
ATOM 6865 C CA . GLY B 1 325 ? 3.582 -25.844 5.648 1 98.62 325 GLY B CA 1
ATOM 6866 C C . GLY B 1 325 ? 3.432 -24.344 5.688 1 98.62 325 GLY B C 1
ATOM 6867 O O . GLY B 1 325 ? 4.32 -23.625 6.172 1 98.62 325 GLY B O 1
ATOM 6868 N N . VAL B 1 326 ? 2.258 -23.828 5.227 1 98.75 326 VAL B N 1
ATOM 6869 C CA . VAL B 1 326 ? 2.037 -22.391 5.168 1 98.75 326 VAL B CA 1
ATOM 6870 C C . VAL B 1 326 ? 2.025 -21.812 6.582 1 98.75 326 VAL B C 1
ATOM 6872 O O . VAL B 1 326 ? 2.457 -20.688 6.797 1 98.75 326 VAL B O 1
ATOM 6875 N N . GLU B 1 327 ? 1.611 -22.547 7.594 1 98.31 327 GLU B N 1
ATOM 6876 C CA . GLU B 1 327 ? 1.516 -22.109 8.984 1 98.31 327 GLU B CA 1
ATOM 6877 C C . GLU B 1 327 ? 2.898 -21.906 9.594 1 98.31 327 GLU B C 1
ATOM 6879 O O . GLU B 1 327 ? 3.029 -21.297 10.656 1 98.31 327 GLU B O 1
ATOM 6884 N N . ARG B 1 328 ? 3.871 -22.422 8.914 1 98.62 328 ARG B N 1
ATOM 6885 C CA . ARG B 1 328 ? 5.238 -22.281 9.406 1 98.62 328 ARG B CA 1
ATOM 6886 C C . ARG B 1 328 ? 5.895 -21.031 8.852 1 98.62 328 ARG B C 1
ATOM 6888 O O . ARG B 1 328 ? 6.965 -20.625 9.312 1 98.62 328 ARG B O 1
ATOM 6895 N N . ALA B 1 329 ? 5.293 -20.375 7.918 1 98.75 329 ALA B N 1
ATOM 6896 C CA . ALA B 1 329 ? 5.84 -19.172 7.297 1 98.75 329 ALA B CA 1
ATOM 6897 C C . ALA B 1 329 ? 5.859 -18 8.281 1 98.75 329 ALA B C 1
ATOM 6899 O O . ALA B 1 329 ? 4.973 -17.875 9.133 1 98.75 329 ALA B O 1
ATOM 6900 N N . ASP B 1 330 ? 6.852 -17.125 8.18 1 98.5 330 ASP B N 1
ATOM 6901 C CA . ASP B 1 330 ? 6.918 -15.906 8.969 1 98.5 330 ASP B CA 1
ATOM 6902 C C . ASP B 1 330 ? 5.91 -14.867 8.469 1 98.5 330 ASP B C 1
ATOM 6904 O O . ASP B 1 330 ? 5.41 -14.055 9.25 1 98.5 330 ASP B O 1
ATOM 6908 N N . SER B 1 331 ? 5.664 -14.859 7.242 1 98.56 331 SER B N 1
ATOM 6909 C CA . SER B 1 331 ? 4.672 -13.977 6.633 1 98.56 331 SER B CA 1
ATOM 6910 C C . SER B 1 331 ? 4.004 -14.641 5.434 1 98.56 331 SER B C 1
ATOM 6912 O O . SER B 1 331 ? 4.598 -15.508 4.785 1 98.56 331 SER B O 1
ATOM 6914 N N . VAL B 1 332 ? 2.771 -14.281 5.164 1 98.81 332 VAL B N 1
ATOM 6915 C CA . VAL B 1 332 ? 1.99 -14.836 4.066 1 98.81 332 VAL B CA 1
ATOM 6916 C C . VAL B 1 332 ? 1.232 -13.719 3.352 1 98.81 332 VAL B C 1
ATOM 6918 O O . VAL B 1 332 ? 0.603 -12.883 3.998 1 98.81 332 VAL B O 1
ATOM 6921 N N . THR B 1 333 ? 1.309 -13.664 2.031 1 98.56 333 THR B N 1
ATOM 6922 C CA . THR B 1 333 ? 0.516 -12.766 1.203 1 98.56 333 THR B CA 1
ATOM 6923 C C . THR B 1 333 ? -0.737 -13.461 0.687 1 98.56 333 THR B C 1
ATOM 6925 O O . THR B 1 333 ? -0.664 -14.586 0.184 1 98.56 333 THR B O 1
ATOM 6928 N N . ILE B 1 334 ? -1.893 -12.844 0.775 1 98.06 334 ILE B N 1
ATOM 6929 C CA . ILE B 1 334 ? -3.143 -13.344 0.217 1 98.06 334 ILE B CA 1
ATOM 6930 C C . ILE B 1 334 ? -3.902 -12.211 -0.46 1 98.06 334 ILE B C 1
ATOM 6932 O O . ILE B 1 334 ? -4.102 -11.148 0.134 1 98.06 334 ILE B O 1
ATOM 6936 N N . ASP B 1 335 ? -4.324 -12.398 -1.678 1 96.44 335 ASP B N 1
ATOM 6937 C CA . ASP B 1 335 ? -5.129 -11.398 -2.383 1 96.44 335 ASP B CA 1
ATOM 6938 C C . ASP B 1 335 ? -6.617 -11.711 -2.262 1 96.44 335 ASP B C 1
ATOM 6940 O O . ASP B 1 335 ? -7.082 -12.75 -2.748 1 96.44 335 ASP B O 1
ATOM 6944 N N . ALA B 1 336 ? -7.367 -10.781 -1.752 1 96.44 336 ALA B N 1
ATOM 6945 C CA . ALA B 1 336 ? -8.812 -10.969 -1.619 1 96.44 336 ALA B CA 1
ATOM 6946 C C . ALA B 1 336 ? -9.516 -10.742 -2.953 1 96.44 336 ALA B C 1
ATOM 6948 O O . ALA B 1 336 ? -10.609 -11.281 -3.184 1 96.44 336 ALA B O 1
ATOM 6949 N N . HIS B 1 337 ? -8.914 -9.953 -3.875 1 93.5 337 HIS B N 1
ATOM 6950 C CA . HIS B 1 337 ? -9.578 -9.609 -5.125 1 93.5 337 HIS B CA 1
ATOM 6951 C C . HIS B 1 337 ? -9.375 -10.688 -6.18 1 93.5 337 HIS B C 1
ATOM 6953 O O . HIS B 1 337 ? -9.578 -10.445 -7.371 1 93.5 337 HIS B O 1
ATOM 6959 N N . LYS B 1 338 ? -8.938 -11.812 -5.777 1 93.88 338 LYS B N 1
ATOM 6960 C CA . LYS B 1 338 ? -8.836 -12.992 -6.629 1 93.88 338 LYS B CA 1
ATOM 6961 C C . LYS B 1 338 ? -9.883 -14.039 -6.246 1 93.88 338 LYS B C 1
ATOM 6963 O O . LYS B 1 338 ? -11.086 -13.797 -6.402 1 93.88 338 LYS B O 1
ATOM 6968 N N . GLN B 1 339 ? -9.562 -15.055 -5.512 1 94.19 339 GLN B N 1
ATOM 6969 C CA . GLN B 1 339 ? -10.492 -16.156 -5.262 1 94.19 339 GLN B CA 1
ATOM 6970 C C . GLN B 1 339 ? -11.359 -15.883 -4.043 1 94.19 339 GLN B C 1
ATOM 6972 O O . GLN B 1 339 ? -12.156 -16.734 -3.631 1 94.19 339 GLN B O 1
ATOM 6977 N N . MET B 1 340 ? -11.227 -14.703 -3.443 1 95.88 340 MET B N 1
ATOM 6978 C CA . MET B 1 340 ? -12.133 -14.344 -2.361 1 95.88 340 MET B CA 1
ATOM 6979 C C . MET B 1 340 ? -13.227 -13.398 -2.857 1 95.88 340 MET B C 1
ATOM 6981 O O . MET B 1 340 ? -14.023 -12.898 -2.064 1 95.88 340 MET B O 1
ATOM 6985 N N . TYR B 1 341 ? -13.258 -13.109 -4.082 1 94.5 341 TYR B N 1
ATOM 6986 C CA . TYR B 1 341 ? -14.352 -12.484 -4.816 1 94.5 341 TYR B CA 1
ATOM 6987 C C . TYR B 1 341 ? -14.625 -11.078 -4.293 1 94.5 341 TYR B C 1
ATOM 6989 O O . TYR B 1 341 ? -15.781 -10.711 -4.062 1 94.5 341 TYR B O 1
ATOM 6997 N N . VAL B 1 342 ? -13.602 -10.359 -4.039 1 94.56 342 VAL B N 1
ATOM 6998 C CA . VAL B 1 342 ? -13.656 -8.945 -3.693 1 94.56 342 VAL B CA 1
ATOM 6999 C C . VAL B 1 342 ? -13.141 -8.109 -4.863 1 94.56 342 VAL B C 1
ATOM 7001 O O . VAL B 1 342 ? -12.359 -8.594 -5.688 1 94.56 342 VAL B O 1
ATOM 7004 N N . PRO B 1 343 ? -13.648 -6.828 -5.016 1 92.5 343 PRO B N 1
ATOM 7005 C CA . PRO B 1 343 ? -13.195 -5.996 -6.137 1 92.5 343 PRO B CA 1
ATOM 7006 C C . PRO B 1 343 ? -11.695 -5.727 -6.105 1 92.5 343 PRO B C 1
ATOM 7008 O O . PRO B 1 343 ? -11.062 -5.824 -5.051 1 92.5 343 PRO B O 1
ATOM 7011 N N . MET B 1 344 ? -11.156 -5.293 -7.238 1 90.62 344 MET B N 1
ATOM 7012 C CA . MET B 1 344 ? -9.742 -4.988 -7.395 1 90.62 344 MET B CA 1
ATOM 7013 C C . MET B 1 344 ? -9.273 -3.998 -6.336 1 90.62 344 MET B C 1
ATOM 7015 O O . MET B 1 344 ? -10 -3.07 -5.98 1 90.62 344 MET B O 1
ATOM 7019 N N . GLY B 1 345 ? -8.023 -4.25 -5.914 1 89.19 345 GLY B N 1
ATOM 7020 C CA . GLY B 1 345 ? -7.445 -3.34 -4.941 1 89.19 345 GLY B CA 1
ATOM 7021 C C . GLY B 1 345 ? -7.469 -3.883 -3.525 1 89.19 345 GLY B C 1
ATOM 7022 O O . GLY B 1 345 ? -7.48 -3.117 -2.559 1 89.19 345 GLY B O 1
ATOM 7023 N N . ALA B 1 346 ? -7.496 -5.176 -3.393 1 93.56 346 ALA B N 1
ATOM 7024 C CA . ALA B 1 346 ? -7.605 -5.777 -2.064 1 93.56 346 ALA B CA 1
ATOM 7025 C C . ALA B 1 346 ? -6.594 -6.902 -1.888 1 93.56 346 ALA B C 1
ATOM 7027 O O . ALA B 1 346 ? -6.828 -8.031 -2.326 1 93.56 346 ALA B O 1
ATOM 7028 N N . GLY B 1 347 ? -5.488 -6.652 -1.284 1 94.69 347 GLY B N 1
ATOM 7029 C CA . GLY B 1 347 ? -4.48 -7.617 -0.873 1 94.69 347 GLY B CA 1
ATOM 7030 C C . GLY B 1 347 ? -4.156 -7.547 0.607 1 94.69 347 GLY B C 1
ATOM 7031 O O . GLY B 1 347 ? -4.594 -6.625 1.301 1 94.69 347 GLY B O 1
ATOM 7032 N N . MET B 1 348 ? -3.451 -8.523 1.139 1 96.62 348 MET B N 1
ATOM 7033 C CA . MET B 1 348 ? -3.078 -8.562 2.549 1 96.62 348 MET B CA 1
ATOM 7034 C C . MET B 1 348 ? -1.735 -9.258 2.74 1 96.62 348 MET B C 1
ATOM 7036 O O . MET B 1 348 ? -1.385 -10.156 1.977 1 96.62 348 MET B O 1
ATOM 7040 N N . VAL B 1 349 ? -1.042 -8.844 3.66 1 97.56 349 VAL B N 1
ATOM 7041 C CA . VAL B 1 349 ? 0.121 -9.555 4.184 1 97.56 349 VAL B CA 1
ATOM 7042 C C . VAL B 1 349 ? -0.077 -9.844 5.672 1 97.56 349 VAL B C 1
ATOM 7044 O O . VAL B 1 349 ? -0.498 -8.969 6.43 1 97.56 349 VAL B O 1
ATOM 7047 N N . ILE B 1 350 ? 0.122 -11.047 6.086 1 98.12 350 ILE B N 1
ATOM 7048 C CA . ILE B 1 350 ? -0.09 -11.508 7.449 1 98.12 350 ILE B CA 1
ATOM 7049 C C . ILE B 1 350 ? 1.233 -11.984 8.047 1 98.12 350 ILE B C 1
ATOM 7051 O O . ILE B 1 350 ? 2.004 -12.688 7.379 1 98.12 350 ILE B O 1
ATOM 7055 N N . PHE B 1 351 ? 1.515 -11.648 9.242 1 97.38 351 PHE B N 1
ATOM 7056 C CA . PHE B 1 351 ? 2.746 -12.039 9.914 1 97.38 351 PHE B CA 1
ATOM 7057 C C . PHE B 1 351 ? 2.451 -12.977 11.078 1 97.38 351 PHE B C 1
ATOM 7059 O O . PHE B 1 351 ? 1.534 -12.734 11.867 1 97.38 351 PHE B O 1
ATOM 7066 N N . LYS B 1 352 ? 3.211 -14.031 11.195 1 97.25 352 LYS B N 1
ATOM 7067 C CA . LYS B 1 352 ? 3.041 -15 12.273 1 97.25 352 LYS B CA 1
ATOM 7068 C C . LYS B 1 352 ? 3.285 -14.359 13.641 1 97.25 352 LYS B C 1
ATOM 7070 O O . LYS B 1 352 ? 2.496 -14.547 14.57 1 97.25 352 LYS B O 1
ATOM 7075 N N . ASN B 1 353 ? 4.387 -13.664 13.742 1 93.69 353 ASN B N 1
ATOM 7076 C CA . ASN B 1 353 ? 4.762 -12.93 14.938 1 93.69 353 ASN B CA 1
ATOM 7077 C C . ASN B 1 353 ? 4.387 -11.453 14.836 1 93.69 353 ASN B C 1
ATOM 7079 O O . ASN B 1 353 ? 4.949 -10.719 14.023 1 93.69 353 ASN B O 1
ATOM 7083 N N . PRO B 1 354 ? 3.441 -10.977 15.734 1 89.31 354 PRO B N 1
ATOM 7084 C CA . PRO B 1 354 ? 3 -9.578 15.664 1 89.31 354 PRO B CA 1
ATOM 7085 C C . PRO B 1 354 ? 4.145 -8.586 15.867 1 89.31 354 PRO B C 1
ATOM 7087 O O . PRO B 1 354 ? 4.023 -7.418 15.5 1 89.31 354 PRO B O 1
ATOM 7090 N N . GLU B 1 355 ? 5.281 -9.023 16.391 1 84.94 355 GLU B N 1
ATOM 7091 C CA . GLU B 1 355 ? 6.406 -8.141 16.672 1 84.94 355 GLU B CA 1
ATOM 7092 C C . GLU B 1 355 ? 7.176 -7.797 15.398 1 84.94 355 GLU B C 1
ATOM 7094 O O . GLU B 1 355 ? 7.906 -6.809 15.359 1 84.94 355 GLU B O 1
ATOM 7099 N N . LEU B 1 356 ? 7.031 -8.586 14.445 1 81.5 356 LEU B N 1
ATOM 7100 C CA . LEU B 1 356 ? 7.789 -8.406 13.211 1 81.5 356 LEU B CA 1
ATOM 7101 C C . LEU B 1 356 ? 7.441 -7.074 12.555 1 81.5 356 LEU B C 1
ATOM 7103 O O . LEU B 1 356 ? 8.305 -6.426 11.953 1 81.5 356 LEU B O 1
ATOM 7107 N N . MET B 1 357 ? 6.215 -6.68 12.734 1 76.88 357 MET B N 1
ATOM 7108 C CA . MET B 1 357 ? 5.777 -5.449 12.086 1 76.88 357 MET B CA 1
ATOM 7109 C C . MET B 1 357 ? 6.359 -4.227 12.789 1 76.88 357 MET B C 1
ATOM 7111 O O . MET B 1 357 ? 6.355 -3.125 12.234 1 76.88 357 MET B O 1
ATOM 7115 N N . ALA B 1 358 ? 6.898 -4.379 13.953 1 75.12 358 ALA B N 1
ATOM 7116 C CA . ALA B 1 358 ? 7.547 -3.291 14.68 1 75.12 358 ALA B CA 1
ATOM 7117 C C . ALA B 1 358 ? 8.805 -2.822 13.961 1 75.12 358 ALA B C 1
ATOM 7119 O O . ALA B 1 358 ? 9.242 -1.679 14.125 1 75.12 358 ALA B O 1
ATOM 7120 N N . SER B 1 359 ? 9.297 -3.684 13.172 1 78.69 359 SER B N 1
ATOM 7121 C CA . SER B 1 359 ? 10.539 -3.381 12.461 1 78.69 359 SER B CA 1
ATOM 7122 C C . SER B 1 359 ? 10.328 -2.295 11.414 1 78.69 359 SER B C 1
ATOM 7124 O O . SER B 1 359 ? 11.289 -1.71 10.914 1 78.69 359 SER B O 1
ATOM 7126 N N . ILE B 1 360 ? 9.031 -2.104 11.094 1 75.44 360 ILE B N 1
ATOM 7127 C CA . ILE B 1 360 ? 8.781 -1.089 10.078 1 75.44 360 ILE B CA 1
ATOM 7128 C C . ILE B 1 360 ? 7.883 0.004 10.648 1 75.44 360 ILE B C 1
ATOM 7130 O O . ILE B 1 360 ? 7.32 0.808 9.898 1 75.44 360 ILE B O 1
ATOM 7134 N N . GLU B 1 361 ? 7.688 0.036 11.891 1 72.38 361 GLU B N 1
ATOM 7135 C CA . GLU B 1 361 ? 6.812 1.007 12.539 1 72.38 361 GLU B CA 1
ATOM 7136 C C . GLU B 1 361 ? 7.355 2.426 12.391 1 72.38 361 GLU B C 1
ATOM 7138 O O . GLU B 1 361 ? 8.555 2.654 12.555 1 72.38 361 GLU B O 1
ATOM 7143 N N . HIS B 1 362 ? 6.523 3.264 11.883 1 62.22 362 HIS B N 1
ATOM 7144 C CA . HIS B 1 362 ? 6.828 4.684 11.742 1 62.22 362 HIS B CA 1
ATOM 7145 C C . HIS B 1 362 ? 5.918 5.531 12.625 1 62.22 362 HIS B C 1
ATOM 7147 O O . HIS B 1 362 ? 4.742 5.211 12.797 1 62.22 362 HIS B O 1
ATOM 7153 N N . HIS B 1 363 ? 6.531 6.43 13.414 1 47.22 363 HIS B N 1
ATOM 7154 C CA . HIS B 1 363 ? 5.746 7.363 14.219 1 47.22 363 HIS B CA 1
ATOM 7155 C C . HIS B 1 363 ? 5.859 8.781 13.672 1 47.22 363 HIS B C 1
ATOM 7157 O O . HIS B 1 363 ? 6.895 9.156 13.109 1 47.22 363 HIS B O 1
ATOM 7163 N N . ALA B 1 364 ? 4.719 9.453 13.461 1 44.5 364 ALA B N 1
ATOM 7164 C CA . ALA B 1 364 ? 4.66 10.883 13.148 1 44.5 364 ALA B CA 1
ATOM 7165 C C . ALA B 1 364 ? 3.801 11.633 14.156 1 44.5 364 ALA B C 1
ATOM 7167 O O . ALA B 1 364 ? 2.689 11.211 14.477 1 44.5 364 ALA B O 1
ATOM 7168 N N . GLU B 1 365 ? 4.324 12.656 14.734 1 39.75 365 GLU B N 1
ATOM 7169 C CA . GLU B 1 365 ? 3.662 13.398 15.805 1 39.75 365 GLU B CA 1
ATOM 7170 C C . GLU B 1 365 ? 2.234 13.766 15.414 1 39.75 365 GLU B C 1
ATOM 7172 O O . GLU B 1 365 ? 1.324 13.711 16.25 1 39.75 365 GLU B O 1
ATOM 7177 N N . TYR B 1 366 ? 1.974 14.219 14.133 1 37.97 366 TYR B N 1
ATOM 7178 C CA . TYR B 1 366 ? 0.663 14.766 13.805 1 37.97 366 TYR B CA 1
ATOM 7179 C C . TYR B 1 366 ? -0.324 13.656 13.461 1 37.97 366 TYR B C 1
ATOM 7181 O O . TYR B 1 366 ? -1.539 13.852 13.555 1 37.97 366 TYR B O 1
ATOM 7189 N N . ILE B 1 367 ? 0.224 12.414 13.031 1 45.34 367 ILE B N 1
ATOM 7190 C CA . ILE B 1 367 ? -0.719 11.477 12.438 1 45.34 367 ILE B CA 1
ATOM 7191 C C . ILE B 1 367 ? -0.611 10.117 13.133 1 45.34 367 ILE B C 1
ATOM 7193 O O . ILE B 1 367 ? -1.624 9.461 13.391 1 45.34 367 ILE B O 1
ATOM 7197 N N . LEU B 1 368 ? 0.598 9.812 13.523 1 48.62 368 LEU B N 1
ATOM 7198 C CA . LEU B 1 368 ? 0.835 8.477 14.062 1 48.62 368 LEU B CA 1
ATOM 7199 C C . LEU B 1 368 ? 1.472 8.547 15.445 1 48.62 368 LEU B C 1
ATOM 7201 O O . LEU B 1 368 ? 2.693 8.445 15.578 1 48.62 368 LEU B O 1
ATOM 7205 N N . ARG B 1 369 ? 0.586 8.906 16.469 1 47.22 369 ARG B N 1
ATOM 7206 C CA . ARG B 1 369 ? 1.073 9.102 17.828 1 47.22 369 ARG B CA 1
ATOM 7207 C C . ARG B 1 369 ? 1.546 7.777 18.422 1 47.22 369 ARG B C 1
ATOM 7209 O O . ARG B 1 369 ? 1.02 6.715 18.094 1 47.22 369 ARG B O 1
ATOM 7216 N N . GLN B 1 370 ? 2.531 7.926 19.219 1 48.44 370 GLN B N 1
ATOM 7217 C CA . GLN B 1 370 ? 2.994 6.75 19.938 1 48.44 370 GLN B CA 1
ATOM 7218 C C . GLN B 1 370 ? 1.891 6.18 20.828 1 48.44 370 GLN B C 1
ATOM 7220 O O . GLN B 1 370 ? 1.194 6.926 21.516 1 48.44 370 GLN B O 1
ATOM 7225 N N . GLY B 1 371 ? 1.65 5.027 20.578 1 49.88 371 GLY B N 1
ATOM 7226 C CA . GLY B 1 371 ? 0.63 4.379 21.391 1 49.88 371 GLY B CA 1
ATOM 7227 C C . GLY B 1 371 ? -0.736 4.367 20.734 1 49.88 371 GLY B C 1
ATOM 7228 O O . GLY B 1 371 ? -1.672 3.748 21.25 1 49.88 371 GLY B O 1
ATOM 7229 N N . SER B 1 372 ? -0.726 5.102 19.594 1 54.06 372 SER B N 1
ATOM 7230 C CA . SER B 1 372 ? -2.018 5.152 18.922 1 54.06 372 SER B CA 1
ATOM 7231 C C . SER B 1 372 ? -2.242 3.91 18.062 1 54.06 372 SER B C 1
ATOM 7233 O O . SER B 1 372 ? -1.284 3.27 17.625 1 54.06 372 SER B O 1
ATOM 7235 N N . LYS B 1 373 ? -3.424 3.484 18.016 1 55.44 373 LYS B N 1
ATOM 7236 C CA . LYS B 1 373 ? -3.795 2.293 17.266 1 55.44 373 LYS B CA 1
ATOM 7237 C C . LYS B 1 373 ? -3.979 2.617 15.781 1 55.44 373 LYS B C 1
ATOM 7239 O O . LYS B 1 373 ? -4.738 1.943 15.078 1 55.44 373 LYS B O 1
ATOM 7244 N N . ASP B 1 374 ? -3.188 3.598 15.328 1 60.31 374 ASP B N 1
ATOM 7245 C CA . ASP B 1 374 ? -3.279 4.039 13.938 1 60.31 374 ASP B CA 1
ATOM 7246 C C . ASP B 1 374 ? -2.715 2.98 12.992 1 60.31 374 ASP B C 1
ATOM 7248 O O . ASP B 1 374 ? -1.563 2.564 13.133 1 60.31 374 ASP B O 1
ATOM 7252 N N . LEU B 1 375 ? -3.434 2.605 12.016 1 65.06 375 LEU B N 1
ATOM 7253 C CA . LEU B 1 375 ? -3.061 1.558 11.07 1 65.06 375 LEU B CA 1
ATOM 7254 C C . LEU B 1 375 ? -1.917 2.016 10.172 1 65.06 375 LEU B C 1
ATOM 7256 O O . LEU B 1 375 ? -1.151 1.192 9.664 1 65.06 375 LEU B O 1
ATOM 7260 N N . GLY B 1 376 ? -1.816 3.24 9.992 1 66.75 376 GLY B N 1
ATOM 7261 C CA . GLY B 1 376 ? -0.846 3.787 9.055 1 66.75 376 GLY B CA 1
ATOM 7262 C C . GLY B 1 376 ? 0.591 3.578 9.5 1 66.75 376 GLY B C 1
ATOM 7263 O O . GLY B 1 376 ? 1.515 3.668 8.688 1 66.75 376 GLY B O 1
ATOM 7264 N N . SER B 1 377 ? 0.852 3.262 10.719 1 63.53 377 SER B N 1
ATOM 7265 C CA . SER B 1 377 ? 2.201 3.113 11.25 1 63.53 377 SER B CA 1
ATOM 7266 C C . SER B 1 377 ? 2.859 1.836 10.742 1 63.53 377 SER B C 1
ATOM 7268 O O . SER B 1 377 ? 4.086 1.717 10.75 1 63.53 377 SER B O 1
ATOM 7270 N N . HIS B 1 378 ? 1.988 0.974 10.172 1 69.19 378 HIS B N 1
ATOM 7271 C CA . HIS B 1 378 ? 2.537 -0.332 9.828 1 69.19 378 HIS B CA 1
ATOM 7272 C C . HIS B 1 378 ? 2.32 -0.644 8.352 1 69.19 378 HIS B C 1
ATOM 7274 O O . HIS B 1 378 ? 2.58 -1.764 7.902 1 69.19 378 HIS B O 1
ATOM 7280 N N . THR B 1 379 ? 1.883 0.318 7.688 1 75.5 379 THR B N 1
ATOM 7281 C CA . THR B 1 379 ? 1.576 0.047 6.289 1 75.5 379 THR B CA 1
ATOM 7282 C C . THR B 1 379 ? 2.52 0.816 5.367 1 75.5 379 THR B C 1
ATOM 7284 O O . THR B 1 379 ? 2.947 1.925 5.695 1 75.5 379 THR B O 1
ATOM 7287 N N . LEU B 1 380 ? 2.832 0.221 4.273 1 82.38 380 LEU B N 1
ATOM 7288 C CA . LEU B 1 380 ? 3.596 0.893 3.227 1 82.38 380 LEU B CA 1
ATOM 7289 C C . LEU B 1 380 ? 2.799 2.045 2.625 1 82.38 380 LEU B C 1
ATOM 7291 O O . LEU B 1 380 ? 3.354 3.111 2.346 1 82.38 380 LEU B O 1
ATOM 7295 N N . GLU B 1 381 ? 1.545 1.793 2.568 1 87 381 GLU B N 1
ATOM 7296 C CA . GLU B 1 381 ? 0.651 2.811 2.023 1 87 381 GLU B CA 1
ATOM 7297 C C . GLU B 1 381 ? 0.198 3.783 3.107 1 87 381 GLU B C 1
ATOM 7299 O O . GLU B 1 381 ? 0.343 3.506 4.297 1 87 381 GLU B O 1
ATOM 7304 N N . GLY B 1 382 ? -0.213 4.98 2.738 1 82.75 382 GLY B N 1
ATOM 7305 C CA . GLY B 1 382 ? -0.821 5.949 3.637 1 82.75 382 GLY B CA 1
ATOM 7306 C C . GLY B 1 382 ? -2.336 5.895 3.637 1 82.75 382 GLY B C 1
ATOM 7307 O O . GLY B 1 382 ? -2.926 4.844 3.898 1 82.75 382 GLY B O 1
ATOM 7308 N N . SER B 1 383 ? -2.945 6.953 3.141 1 82.25 383 SER B N 1
ATOM 7309 C CA . SER B 1 383 ? -4.398 7.004 3.049 1 82.25 383 SER B CA 1
ATOM 7310 C C . SER B 1 383 ? -4.938 5.875 2.176 1 82.25 383 SER B C 1
ATOM 7312 O O . SER B 1 383 ? -4.371 5.574 1.123 1 82.25 383 SER B O 1
ATOM 7314 N N . ARG B 1 384 ? -5.941 5.164 2.73 1 84.5 384 ARG B N 1
ATOM 7315 C CA . ARG B 1 384 ? -6.535 4.039 2.014 1 84.5 384 ARG B CA 1
ATOM 7316 C C . ARG B 1 384 ? -8.047 4.016 2.186 1 84.5 384 ARG B C 1
ATOM 7318 O O . ARG B 1 384 ? -8.578 4.543 3.168 1 84.5 384 ARG B O 1
ATOM 7325 N N . SER B 1 385 ? -8.641 3.367 1.242 1 84.75 385 SER B N 1
ATOM 7326 C CA . SER B 1 385 ? -10.086 3.211 1.301 1 84.75 385 SER B CA 1
ATOM 7327 C C . SER B 1 385 ? -10.484 2.121 2.289 1 84.75 385 SER B C 1
ATOM 7329 O O . SER B 1 385 ? -9.625 1.419 2.828 1 84.75 385 SER B O 1
ATOM 7331 N N . GLY B 1 386 ? -11.789 2.035 2.59 1 87.88 386 GLY B N 1
ATOM 7332 C CA . GLY B 1 386 ? -12.32 1.045 3.518 1 87.88 386 GLY B CA 1
ATOM 7333 C C . GLY B 1 386 ? -12.609 -0.29 2.859 1 87.88 386 GLY B C 1
ATOM 7334 O O . GLY B 1 386 ? -13.625 -0.924 3.158 1 87.88 386 GLY B O 1
ATOM 7335 N N . MET B 1 387 ? -11.758 -0.789 1.999 1 90.56 387 MET B N 1
ATOM 7336 C CA . MET B 1 387 ? -11.961 -2.02 1.241 1 90.56 387 MET B CA 1
ATOM 7337 C C . MET B 1 387 ? -12.125 -3.215 2.176 1 90.56 387 MET B C 1
ATOM 7339 O O . MET B 1 387 ? -12.797 -4.191 1.83 1 90.56 387 MET B O 1
ATOM 7343 N N . ALA B 1 388 ? -11.555 -3.125 3.338 1 93.56 388 ALA B N 1
ATOM 7344 C CA . ALA B 1 388 ? -11.672 -4.199 4.32 1 93.56 388 ALA B CA 1
ATOM 7345 C C . ALA B 1 388 ? -13.141 -4.473 4.652 1 93.56 388 ALA B C 1
ATOM 7347 O O . ALA B 1 388 ? -13.508 -5.605 4.977 1 93.56 388 ALA B O 1
ATOM 7348 N N . MET B 1 389 ? -13.969 -3.439 4.543 1 94.12 389 MET B N 1
ATOM 7349 C CA . MET B 1 389 ? -15.391 -3.594 4.805 1 94.12 389 MET B CA 1
ATOM 7350 C C . MET B 1 389 ? -16.016 -4.59 3.834 1 94.12 389 MET B C 1
ATOM 7352 O O . MET B 1 389 ? -16.875 -5.383 4.223 1 94.12 389 MET B O 1
ATOM 7356 N N . LEU B 1 390 ? -15.617 -4.566 2.574 1 95.25 390 LEU B N 1
ATOM 7357 C CA . LEU B 1 390 ? -16.172 -5.457 1.563 1 95.25 390 LEU B CA 1
ATOM 7358 C C . LEU B 1 390 ? -15.742 -6.898 1.807 1 95.25 390 LEU B C 1
ATOM 7360 O O . LEU B 1 390 ? -16.547 -7.824 1.655 1 95.25 390 LEU B O 1
ATOM 7364 N N . LEU B 1 391 ? -14.477 -7.078 2.148 1 97.06 391 LEU B N 1
ATOM 7365 C CA . LEU B 1 391 ? -14.031 -8.43 2.482 1 97.06 391 LEU B CA 1
ATOM 7366 C C . LEU B 1 391 ? -14.742 -8.945 3.727 1 97.06 391 LEU B C 1
ATOM 7368 O O . LEU B 1 391 ? -15.148 -10.109 3.773 1 97.06 391 LEU B O 1
ATOM 7372 N N . TYR B 1 392 ? -14.844 -8.078 4.773 1 97.06 392 TYR B N 1
ATOM 7373 C CA . TYR B 1 392 ? -15.57 -8.43 5.984 1 97.06 392 TYR B CA 1
ATOM 7374 C C . TYR B 1 392 ? -16.984 -8.914 5.656 1 97.06 392 TYR B C 1
ATOM 7376 O O . TYR B 1 392 ? -17.438 -9.938 6.176 1 97.06 392 TYR B O 1
ATOM 7384 N N . ALA B 1 393 ? -17.656 -8.18 4.793 1 96.25 393 ALA B N 1
ATOM 7385 C CA . ALA B 1 393 ? -19 -8.547 4.367 1 96.25 393 ALA B CA 1
ATOM 7386 C C . ALA B 1 393 ? -19 -9.898 3.656 1 96.25 393 ALA B C 1
ATOM 7388 O O . ALA B 1 393 ? -19.844 -10.758 3.939 1 96.25 393 ALA B O 1
ATOM 7389 N N . SER B 1 394 ? -18.109 -10.133 2.742 1 96.5 394 SER B N 1
ATOM 7390 C CA . SER B 1 394 ? -18.031 -11.383 1.999 1 96.5 394 SER B CA 1
ATOM 7391 C C . SER B 1 394 ? -17.781 -12.562 2.932 1 96.5 394 SER B C 1
ATOM 7393 O O . SER B 1 394 ? -18.391 -13.625 2.781 1 96.5 394 SER B O 1
ATOM 7395 N N . LEU B 1 395 ? -16.844 -12.367 3.895 1 97.56 395 LEU B N 1
ATOM 7396 C CA . LEU B 1 395 ? -16.516 -13.43 4.84 1 97.56 395 LEU B CA 1
ATOM 7397 C C . LEU B 1 395 ? -17.734 -13.828 5.656 1 97.56 395 LEU B C 1
ATOM 7399 O O . LEU B 1 395 ? -17.906 -14.992 6.016 1 97.56 395 LEU B O 1
ATOM 7403 N N . ASN B 1 396 ? -18.562 -12.836 5.973 1 95.94 396 ASN B N 1
ATOM 7404 C CA . ASN B 1 396 ? -19.734 -13.102 6.793 1 95.94 396 ASN B CA 1
ATOM 7405 C C . ASN B 1 396 ? -20.891 -13.656 5.957 1 95.94 396 ASN B C 1
ATOM 7407 O O . ASN B 1 396 ? -21.594 -14.57 6.395 1 95.94 396 ASN B O 1
ATOM 7411 N N . ILE B 1 397 ? -21.094 -13.195 4.758 1 94.25 397 ILE B N 1
ATOM 7412 C CA . ILE B 1 397 ? -22.25 -13.547 3.936 1 94.25 397 ILE B CA 1
ATOM 7413 C C . ILE B 1 397 ? -22.016 -14.891 3.258 1 94.25 397 ILE B C 1
ATOM 7415 O O . ILE B 1 397 ? -22.922 -15.727 3.178 1 94.25 397 ILE B O 1
ATOM 7419 N N . ILE B 1 398 ? -20.844 -15.117 2.758 1 94.88 398 ILE B N 1
ATOM 7420 C CA . ILE B 1 398 ? -20.5 -16.375 2.092 1 94.88 398 ILE B CA 1
ATOM 7421 C C . ILE B 1 398 ? -20.141 -17.438 3.133 1 94.88 398 ILE B C 1
ATOM 7423 O O . ILE B 1 398 ? -20.531 -18.594 2.998 1 94.88 398 ILE B O 1
ATOM 7427 N N . SER B 1 399 ? -19.391 -17 4.203 1 95.62 399 SER B N 1
ATOM 7428 C CA . SER B 1 399 ? -18.938 -17.844 5.297 1 95.62 399 SER B CA 1
ATOM 7429 C C . SER B 1 399 ? -17.828 -18.797 4.832 1 95.62 399 SER B C 1
ATOM 7431 O O . SER B 1 399 ? -17.562 -18.906 3.635 1 95.62 399 SER B O 1
ATOM 7433 N N . ARG B 1 400 ? -17.219 -19.453 5.773 1 96.75 400 ARG B N 1
ATOM 7434 C CA . ARG B 1 400 ? -16.109 -20.359 5.461 1 96.75 400 ARG B CA 1
ATOM 7435 C C . ARG B 1 400 ? -16.578 -21.531 4.621 1 96.75 400 ARG B C 1
ATOM 7437 O O . ARG B 1 400 ? -15.969 -21.859 3.602 1 96.75 400 ARG B O 1
ATOM 7444 N N . PRO B 1 401 ? -17.672 -22.203 4.98 1 96.25 401 PRO B N 1
ATOM 7445 C CA . PRO B 1 401 ? -18.141 -23.312 4.152 1 96.25 401 PRO B CA 1
ATOM 7446 C C . PRO B 1 401 ? -18.562 -22.875 2.752 1 96.25 401 PRO B C 1
ATOM 7448 O O . PRO B 1 401 ? -18.422 -23.641 1.793 1 96.25 401 PRO B O 1
ATOM 7451 N N . GLY B 1 402 ? -19.125 -21.688 2.65 1 96.25 402 GLY B N 1
ATOM 7452 C CA . GLY B 1 402 ? -19.453 -21.156 1.332 1 96.25 402 GLY B CA 1
ATOM 7453 C C . GLY B 1 402 ? -18.234 -21.016 0.435 1 96.25 402 GLY B C 1
ATOM 7454 O O . GLY B 1 402 ? -18.266 -21.406 -0.733 1 96.25 402 GLY B O 1
ATOM 7455 N N . TYR B 1 403 ? -17.203 -20.516 0.998 1 96.94 403 TYR B N 1
ATOM 7456 C CA . TYR B 1 403 ? -15.953 -20.406 0.249 1 96.94 403 TYR B CA 1
ATOM 7457 C C . TYR B 1 403 ? -15.406 -21.797 -0.092 1 96.94 403 TYR B C 1
ATOM 7459 O O . TYR B 1 403 ? -14.844 -22 -1.169 1 96.94 403 TYR B O 1
ATOM 7467 N N . GLU B 1 404 ? -15.547 -22.688 0.835 1 97.12 404 GLU B N 1
ATOM 7468 C CA . GLU B 1 404 ? -15.109 -24.047 0.563 1 97.12 404 GLU B CA 1
ATOM 7469 C C . GLU B 1 404 ? -15.781 -24.609 -0.686 1 97.12 404 GLU B C 1
ATOM 7471 O O . GLU B 1 404 ? -15.125 -25.203 -1.54 1 97.12 404 GLU B O 1
ATOM 7476 N N . LEU B 1 405 ? -17.047 -24.438 -0.778 1 96.06 405 LEU B N 1
ATOM 7477 C CA . LEU B 1 405 ? -17.797 -24.953 -1.929 1 96.06 405 LEU B CA 1
ATOM 7478 C C . LEU B 1 405 ? -17.297 -24.297 -3.219 1 96.06 405 LEU B C 1
ATOM 7480 O O . LEU B 1 405 ? -17.141 -24.984 -4.238 1 96.06 405 LEU B O 1
ATOM 7484 N N . LEU B 1 406 ? -17.125 -23 -3.211 1 95.25 406 LEU B N 1
ATOM 7485 C CA . LEU B 1 406 ? -16.641 -22.281 -4.387 1 95.25 406 LEU B CA 1
ATOM 7486 C C . LEU B 1 406 ? -15.273 -22.781 -4.812 1 95.25 406 LEU B C 1
ATOM 7488 O O . LEU B 1 406 ? -15.039 -23.031 -5.996 1 95.25 406 LEU B O 1
ATOM 7492 N N . ILE B 1 407 ? -14.359 -22.969 -3.867 1 96.44 407 ILE B N 1
ATOM 7493 C CA . ILE B 1 407 ? -12.984 -23.391 -4.121 1 96.44 407 ILE B CA 1
ATOM 7494 C C . ILE B 1 407 ? -12.969 -24.828 -4.633 1 96.44 407 ILE B C 1
ATOM 7496 O O . ILE B 1 407 ? -12.297 -25.141 -5.617 1 96.44 407 ILE B O 1
ATOM 7500 N N . ASN B 1 408 ? -13.734 -25.688 -3.932 1 97.12 408 ASN B N 1
ATOM 7501 C CA . ASN B 1 408 ? -13.828 -27.078 -4.371 1 97.12 408 ASN B CA 1
ATOM 7502 C C . ASN B 1 408 ? -14.297 -27.188 -5.82 1 97.12 408 ASN B C 1
ATOM 7504 O O . ASN B 1 408 ? -13.703 -27.906 -6.625 1 97.12 408 ASN B O 1
ATOM 7508 N N . ASN B 1 409 ? -15.312 -26.469 -6.09 1 95.31 409 ASN B N 1
ATOM 7509 C CA . ASN B 1 409 ? -15.875 -26.484 -7.438 1 95.31 409 ASN B CA 1
ATOM 7510 C C . ASN B 1 409 ? -14.867 -26.016 -8.477 1 95.31 409 ASN B C 1
ATOM 7512 O O . ASN B 1 409 ? -14.781 -26.578 -9.57 1 95.31 409 ASN B O 1
ATOM 7516 N N . SER B 1 410 ? -14.172 -25 -8.203 1 95.5 410 SER B N 1
ATOM 7517 C CA . SER B 1 410 ? -13.172 -24.453 -9.117 1 95.5 410 SER B CA 1
ATOM 7518 C C . SER B 1 410 ? -12.07 -25.469 -9.398 1 95.5 410 SER B C 1
ATOM 7520 O O . SER B 1 410 ? -11.688 -25.688 -10.547 1 95.5 410 SER B O 1
ATOM 7522 N N . ILE B 1 411 ? -11.531 -26.109 -8.367 1 97.25 411 ILE B N 1
ATOM 7523 C CA . ILE B 1 411 ? -10.453 -27.094 -8.492 1 97.25 411 ILE B CA 1
ATOM 7524 C C . ILE B 1 411 ? -10.961 -28.312 -9.242 1 97.25 411 ILE B C 1
ATOM 7526 O O . ILE B 1 411 ? -10.266 -28.844 -10.125 1 97.25 411 ILE B O 1
ATOM 7530 N N . GLU B 1 412 ? -12.109 -28.75 -8.969 1 97.56 412 GLU B N 1
ATOM 7531 C CA . GLU B 1 412 ? -12.688 -29.938 -9.602 1 97.56 412 GLU B CA 1
ATOM 7532 C C . GLU B 1 412 ? -13.016 -29.672 -11.07 1 97.56 412 GLU B C 1
ATOM 7534 O O . GLU B 1 412 ? -12.898 -30.562 -11.906 1 97.56 412 GLU B O 1
ATOM 7539 N N . LYS B 1 413 ? -13.469 -28.469 -11.359 1 96.94 413 LYS B N 1
ATOM 7540 C CA . LYS B 1 413 ? -13.695 -28.094 -12.75 1 96.94 413 LYS B CA 1
ATOM 7541 C C . LYS B 1 413 ? -12.391 -28.109 -13.539 1 96.94 413 LYS B C 1
ATOM 7543 O O . LYS B 1 413 ? -12.375 -28.484 -14.711 1 96.94 413 LYS B O 1
ATOM 7548 N N . ALA B 1 414 ? -11.352 -27.641 -12.914 1 97.81 414 ALA B N 1
ATOM 7549 C CA . ALA B 1 414 ? -10.047 -27.688 -13.57 1 97.81 414 ALA B CA 1
ATOM 7550 C C . ALA B 1 414 ? -9.633 -29.125 -13.852 1 97.81 414 ALA B C 1
ATOM 7552 O O . ALA B 1 414 ? -9.078 -29.422 -14.914 1 97.81 414 ALA B O 1
ATOM 7553 N N . GLN B 1 415 ? -9.883 -30.016 -12.938 1 98 415 GLN B N 1
ATOM 7554 C CA . GLN B 1 415 ? -9.594 -31.422 -13.133 1 98 415 GLN B CA 1
ATOM 7555 C C . GLN B 1 415 ? -10.422 -32 -14.273 1 98 415 GLN B C 1
ATOM 7557 O O . GLN B 1 415 ? -9.906 -32.75 -15.102 1 98 415 GLN B O 1
ATOM 7562 N N . TYR B 1 416 ? -11.664 -31.688 -14.289 1 98.25 416 TYR B N 1
ATOM 7563 C CA . TYR B 1 416 ? -12.539 -32.125 -15.375 1 98.25 416 TYR B CA 1
ATOM 7564 C C . TYR B 1 416 ? -11.992 -31.656 -16.719 1 98.25 416 TYR B C 1
ATOM 7566 O O . TYR B 1 416 ? -11.922 -32.438 -17.672 1 98.25 416 TYR B O 1
ATOM 7574 N N . PHE B 1 417 ? -11.648 -30.344 -16.828 1 98.5 417 PHE B N 1
ATOM 7575 C CA . PHE B 1 417 ? -11.148 -29.797 -18.078 1 98.5 417 PHE B CA 1
ATOM 7576 C C . PHE B 1 417 ? -9.875 -30.5 -18.516 1 98.5 417 PHE B C 1
ATOM 7578 O O . PHE B 1 417 ? -9.688 -30.797 -19.703 1 98.5 417 PHE B O 1
ATOM 7585 N N . ALA B 1 418 ? -8.984 -30.75 -17.562 1 98.56 418 ALA B N 1
ATOM 7586 C CA . ALA B 1 418 ? -7.77 -31.5 -17.859 1 98.56 418 ALA B CA 1
ATOM 7587 C C . ALA B 1 418 ? -8.102 -32.875 -18.406 1 98.56 418 ALA B C 1
ATOM 7589 O O . ALA B 1 418 ? -7.449 -33.375 -19.344 1 98.56 418 ALA B O 1
ATOM 7590 N N . ASP B 1 419 ? -9.062 -33.5 -17.859 1 98.5 419 ASP B N 1
ATOM 7591 C CA . ASP B 1 419 ? -9.469 -34.844 -18.281 1 98.5 419 ASP B CA 1
ATOM 7592 C C . ASP B 1 419 ? -9.953 -34.844 -19.719 1 98.5 419 ASP B C 1
ATOM 7594 O O . ASP B 1 419 ? -9.586 -35.719 -20.516 1 98.5 419 ASP B O 1
ATOM 7598 N N . ILE B 1 420 ? -10.812 -33.844 -20.031 1 98.12 420 ILE B N 1
ATOM 7599 C CA . ILE B 1 420 ? -11.359 -33.844 -21.391 1 98.12 420 ILE B CA 1
ATOM 7600 C C . ILE B 1 420 ? -10.266 -33.469 -22.375 1 98.12 420 ILE B C 1
ATOM 7602 O O . ILE B 1 420 ? -10.266 -33.906 -23.531 1 98.12 420 ILE B O 1
ATOM 7606 N N . ILE B 1 421 ? -9.297 -32.656 -21.984 1 98.38 421 ILE B N 1
ATOM 7607 C CA . ILE B 1 421 ? -8.156 -32.344 -22.828 1 98.38 421 ILE B CA 1
ATOM 7608 C C . ILE B 1 421 ? -7.324 -33.594 -23.094 1 98.38 421 ILE B C 1
ATOM 7610 O O . ILE B 1 421 ? -6.938 -33.875 -24.219 1 98.38 421 ILE B O 1
ATOM 7614 N N . ASN B 1 422 ? -7.047 -34.375 -22.078 1 97.69 422 ASN B N 1
ATOM 7615 C CA . ASN B 1 422 ? -6.262 -35.594 -22.188 1 97.69 422 ASN B CA 1
ATOM 7616 C C . ASN B 1 422 ? -6.957 -36.625 -23.062 1 97.69 422 ASN B C 1
ATOM 7618 O O . ASN B 1 422 ? -6.297 -37.438 -23.719 1 97.69 422 ASN B O 1
ATOM 7622 N N . GLN B 1 423 ? -8.18 -36.562 -23.078 1 97.56 423 GLN B N 1
ATOM 7623 C CA . GLN B 1 423 ? -8.961 -37.531 -23.828 1 97.56 423 GLN B CA 1
ATOM 7624 C C . GLN B 1 423 ? -9.109 -37.094 -25.281 1 97.56 423 GLN B C 1
ATOM 7626 O O . GLN B 1 423 ? -9.43 -37.938 -26.156 1 97.56 423 GLN B O 1
ATOM 7631 N N . HIS B 1 424 ? -8.961 -35.875 -25.5 1 97.69 424 HIS B N 1
ATOM 7632 C CA . HIS B 1 424 ? -9.133 -35.375 -26.859 1 97.69 424 HIS B CA 1
ATOM 7633 C C . HIS B 1 424 ? -7.898 -35.625 -27.703 1 97.69 424 HIS B C 1
ATOM 7635 O O . HIS B 1 424 ? -6.773 -35.375 -27.281 1 97.69 424 HIS B O 1
ATOM 7641 N N . PRO B 1 425 ? -8 -36.031 -28.875 1 97.56 425 PRO B N 1
ATOM 7642 C CA . PRO B 1 425 ? -6.848 -36.469 -29.688 1 97.56 425 PRO B CA 1
ATOM 7643 C C . PRO B 1 425 ? -6.012 -35.281 -30.156 1 97.56 425 PRO B C 1
ATOM 7645 O O . PRO B 1 425 ? -4.82 -35.406 -30.438 1 97.56 425 PRO B O 1
ATOM 7648 N N . ASP B 1 426 ? -6.617 -34.094 -30.219 1 98.12 426 ASP B N 1
ATOM 7649 C CA . ASP B 1 426 ? -5.941 -32.969 -30.891 1 98.12 426 ASP B CA 1
ATOM 7650 C C . ASP B 1 426 ? -5.406 -31.969 -29.875 1 98.12 426 ASP B C 1
ATOM 7652 O O . ASP B 1 426 ? -5.023 -30.859 -30.25 1 98.12 426 ASP B O 1
ATOM 7656 N N . PHE B 1 427 ? -5.492 -32.312 -28.656 1 98.56 427 PHE B N 1
ATOM 7657 C CA . PHE B 1 427 ? -4.961 -31.406 -27.625 1 98.56 427 PHE B CA 1
ATOM 7658 C C . PHE B 1 427 ? -3.922 -32.125 -26.766 1 98.56 427 PHE B C 1
ATOM 7660 O O . PHE B 1 427 ? -3.92 -33.344 -26.672 1 98.56 427 PHE B O 1
ATOM 7667 N N . GLU B 1 428 ? -3.084 -31.328 -26.266 1 97.38 428 GLU B N 1
ATOM 7668 C CA . GLU B 1 428 ? -2.064 -31.797 -25.328 1 97.38 428 GLU B CA 1
ATOM 7669 C C . GLU B 1 428 ? -2.119 -31 -24.016 1 97.38 428 GLU B C 1
ATOM 7671 O O . GLU B 1 428 ? -2.006 -29.766 -24.031 1 97.38 428 GLU B O 1
ATOM 7676 N N . LEU B 1 429 ? -2.338 -31.719 -22.906 1 97.5 429 LEU B N 1
ATOM 7677 C CA . LEU B 1 429 ? -2.197 -31.078 -21.609 1 97.5 429 LEU B CA 1
ATOM 7678 C C . LEU B 1 429 ? -0.729 -30.844 -21.281 1 97.5 429 LEU B C 1
ATOM 7680 O O . LEU B 1 429 ? 0.101 -31.734 -21.406 1 97.5 429 LEU B O 1
ATOM 7684 N N . VAL B 1 430 ? -0.371 -29.625 -20.938 1 96.44 430 VAL B N 1
ATOM 7685 C CA . VAL B 1 430 ? 1.027 -29.281 -20.703 1 96.44 430 VAL B CA 1
ATOM 7686 C C . VAL B 1 430 ? 1.299 -29.203 -19.203 1 96.44 430 VAL B C 1
ATOM 7688 O O . VAL B 1 430 ? 2.316 -29.719 -18.734 1 96.44 430 VAL B O 1
ATOM 7691 N N . SER B 1 431 ? 0.469 -28.531 -18.422 1 95.19 431 SER B N 1
ATOM 7692 C CA . SER B 1 431 ? 0.561 -28.531 -16.969 1 95.19 431 SER B CA 1
ATOM 7693 C C . SER B 1 431 ? -0.72 -29.047 -16.328 1 95.19 431 SER B C 1
ATOM 7695 O O . SER B 1 431 ? -1.803 -28.5 -16.547 1 95.19 431 SER B O 1
ATOM 7697 N N . GLU B 1 432 ? -0.596 -30.094 -15.531 1 95.81 432 GLU B N 1
ATOM 7698 C CA . GLU B 1 432 ? -1.717 -30.641 -14.773 1 95.81 432 GLU B CA 1
ATOM 7699 C C . GLU B 1 432 ? -2.17 -29.672 -13.688 1 95.81 432 GLU B C 1
ATOM 7701 O O . GLU B 1 432 ? -1.342 -29.016 -13.047 1 95.81 432 GLU B O 1
ATOM 7706 N N . PRO B 1 433 ? -3.443 -29.594 -13.461 1 96.56 433 PRO B N 1
ATOM 7707 C CA . PRO B 1 433 ? -3.914 -28.688 -12.414 1 96.56 433 PRO B CA 1
ATOM 7708 C C . PRO B 1 433 ? -3.639 -29.219 -11.008 1 96.56 433 PRO B C 1
ATOM 7710 O O . PRO B 1 433 ? -3.832 -30.406 -10.742 1 96.56 433 PRO B O 1
ATOM 7713 N N . GLU B 1 434 ? -3.086 -28.422 -10.188 1 96.19 434 GLU B N 1
ATOM 7714 C CA . GLU B 1 434 ? -3 -28.625 -8.742 1 96.19 434 GLU B CA 1
ATOM 7715 C C . GLU B 1 434 ? -4.012 -27.766 -7.996 1 96.19 434 GLU B C 1
ATOM 7717 O O . GLU B 1 434 ? -4.574 -28.188 -6.984 1 96.19 434 GLU B O 1
ATOM 7722 N N . LEU B 1 435 ? -4.168 -26.594 -8.438 1 96.31 435 LEU B N 1
ATOM 7723 C CA . LEU B 1 435 ? -5.277 -25.703 -8.109 1 96.31 435 LEU B CA 1
ATOM 7724 C C . LEU B 1 435 ? -6.219 -25.547 -9.297 1 96.31 435 LEU B C 1
ATOM 7726 O O . LEU B 1 435 ? -6.488 -26.516 -10.016 1 96.31 435 LEU B O 1
ATOM 7730 N N . CYS B 1 436 ? -6.793 -24.375 -9.531 1 96.38 436 CYS B N 1
ATOM 7731 C CA . CYS B 1 436 ? -7.801 -24.297 -10.578 1 96.38 436 CYS B CA 1
ATOM 7732 C C . CYS B 1 436 ? -7.227 -23.641 -11.836 1 96.38 436 CYS B C 1
ATOM 7734 O O . CYS B 1 436 ? -7.898 -22.828 -12.484 1 96.38 436 CYS B O 1
ATOM 7736 N N . LEU B 1 437 ? -5.906 -23.922 -12.102 1 96.69 437 LEU B N 1
ATOM 7737 C CA . LEU B 1 437 ? -5.211 -23.469 -13.297 1 96.69 437 LEU B CA 1
ATOM 7738 C C . LEU B 1 437 ? -4.617 -24.641 -14.062 1 96.69 437 LEU B C 1
ATOM 7740 O O . LEU B 1 437 ? -4.164 -25.609 -13.461 1 96.69 437 LEU B O 1
ATOM 7744 N N . LEU B 1 438 ? -4.586 -24.547 -15.328 1 97.31 438 LEU B N 1
ATOM 7745 C CA . LEU B 1 438 ? -3.891 -25.5 -16.172 1 97.31 438 LEU B CA 1
ATOM 7746 C C . LEU B 1 438 ? -3.49 -24.859 -17.5 1 97.31 438 LEU B C 1
ATOM 7748 O O . LEU B 1 438 ? -3.945 -23.766 -17.828 1 97.31 438 LEU B O 1
ATOM 7752 N N . THR B 1 439 ? -2.543 -25.484 -18.172 1 97.31 439 THR B N 1
ATOM 7753 C CA . THR B 1 439 ? -2.117 -25.031 -19.484 1 97.31 439 THR B CA 1
ATOM 7754 C C . THR B 1 439 ? -2.17 -26.172 -20.5 1 97.31 439 THR B C 1
ATOM 7756 O O . THR B 1 439 ? -2.047 -27.344 -20.125 1 97.31 439 THR B O 1
ATOM 7759 N N . TYR B 1 440 ? -2.424 -25.859 -21.75 1 98.19 440 TYR B N 1
ATOM 7760 C CA . TYR B 1 440 ? -2.572 -26.859 -22.797 1 98.19 440 TYR B CA 1
ATOM 7761 C C . TYR B 1 440 ? -2.316 -26.25 -24.172 1 98.19 440 TYR B C 1
ATOM 7763 O O . TYR B 1 440 ? -2.02 -25.047 -24.281 1 98.19 440 TYR B O 1
ATOM 7771 N N . ARG B 1 441 ? -2.309 -27.094 -25.172 1 97.31 441 ARG B N 1
ATOM 7772 C CA . ARG B 1 441 ? -2.098 -26.625 -26.531 1 97.31 441 ARG B CA 1
ATOM 7773 C C . ARG B 1 441 ? -2.842 -27.5 -27.547 1 97.31 441 ARG B C 1
ATOM 7775 O O . ARG B 1 441 ? -3.193 -28.641 -27.234 1 97.31 441 ARG B O 1
ATOM 7782 N N . TYR B 1 442 ? -3.18 -26.859 -28.641 1 98.25 442 TYR B N 1
ATOM 7783 C CA . TYR B 1 442 ? -3.721 -27.594 -29.766 1 98.25 442 TYR B CA 1
ATOM 7784 C C . TYR B 1 442 ? -2.605 -28.25 -30.578 1 98.25 442 TYR B C 1
ATOM 7786 O O . TYR B 1 442 ? -1.749 -27.547 -31.141 1 98.25 442 TYR B O 1
ATOM 7794 N N . VAL B 1 443 ? -2.555 -29.531 -30.594 1 98.06 443 VAL B N 1
ATOM 7795 C CA . VAL B 1 443 ? -1.597 -30.344 -31.344 1 98.06 443 VAL B CA 1
ATOM 7796 C C . VAL B 1 443 ? -2.32 -31.484 -32.062 1 98.06 443 VAL B C 1
ATOM 7798 O O . VAL B 1 443 ? -2.533 -32.562 -31.469 1 98.06 443 VAL B O 1
ATOM 7801 N N . PRO B 1 444 ? -2.514 -31.281 -33.375 1 97.56 444 PRO B N 1
ATOM 7802 C CA . PRO B 1 444 ? -3.24 -32.344 -34.062 1 97.56 444 PRO B CA 1
ATOM 7803 C C . PRO B 1 444 ? -2.656 -33.719 -33.781 1 97.56 444 PRO B C 1
ATOM 7805 O O . PRO B 1 444 ? -1.438 -33.875 -33.656 1 97.56 444 PRO B O 1
ATOM 7808 N N . ALA B 1 445 ? -3.533 -34.75 -33.75 1 97.06 445 ALA B N 1
ATOM 7809 C CA . ALA B 1 445 ? -3.164 -36.125 -33.406 1 97.06 445 ALA B CA 1
ATOM 7810 C C . ALA B 1 445 ? -1.999 -36.625 -34.25 1 97.06 445 ALA B C 1
ATOM 7812 O O . ALA B 1 445 ? -1.049 -37.219 -33.75 1 97.06 445 ALA B O 1
ATOM 7813 N N . ARG B 1 446 ? -2.045 -36.375 -35.562 1 96.56 446 ARG B N 1
ATOM 7814 C CA . ARG B 1 446 ? -0.995 -36.844 -36.469 1 96.56 446 ARG B CA 1
ATOM 7815 C C . ARG B 1 446 ? 0.324 -36.125 -36.188 1 96.56 446 ARG B C 1
ATOM 7817 O O . ARG B 1 446 ? 1.396 -36.719 -36.344 1 96.56 446 ARG B O 1
ATOM 7824 N N . THR B 1 447 ? 0.226 -34.938 -35.844 1 97.81 447 THR B N 1
ATOM 7825 C CA . THR B 1 447 ? 1.423 -34.156 -35.5 1 97.81 447 THR B CA 1
ATOM 7826 C C . THR B 1 447 ? 2.074 -34.688 -34.219 1 97.81 447 THR B C 1
ATOM 7828 O O . THR B 1 447 ? 3.303 -34.719 -34.125 1 97.81 447 THR B O 1
ATOM 7831 N N . GLN B 1 448 ? 1.28 -35.094 -33.25 1 96.44 448 GLN B N 1
ATOM 7832 C CA . GLN B 1 448 ? 1.802 -35.688 -32.031 1 96.44 448 GLN B CA 1
ATOM 7833 C C . GLN B 1 448 ? 2.588 -36.969 -32.375 1 96.44 448 GLN B C 1
ATOM 7835 O O . GLN B 1 448 ? 3.66 -37.188 -31.812 1 96.44 448 GLN B O 1
ATOM 7840 N N . GLN B 1 449 ? 2.094 -37.75 -33.312 1 95.56 449 GLN B N 1
ATOM 7841 C CA . GLN B 1 449 ? 2.783 -38.969 -33.781 1 95.56 449 GLN B CA 1
ATOM 7842 C C . GLN B 1 449 ? 4.105 -38.594 -34.438 1 95.56 449 GLN B C 1
ATOM 7844 O O . GLN B 1 449 ? 5.121 -39.25 -34.219 1 95.56 449 GLN B O 1
ATOM 7849 N N . ALA B 1 450 ? 4.027 -37.594 -35.25 1 97.06 450 ALA B N 1
ATOM 7850 C CA . ALA B 1 450 ? 5.227 -37.156 -35.969 1 97.06 450 ALA B CA 1
ATOM 7851 C C . ALA B 1 450 ? 6.305 -36.688 -35 1 97.06 450 ALA B C 1
ATOM 7853 O O . ALA B 1 450 ? 7.492 -36.938 -35.188 1 97.06 450 ALA B O 1
ATOM 7854 N N . LEU B 1 451 ? 5.949 -36.031 -33.938 1 95.5 451 LEU B N 1
ATOM 7855 C CA . LEU B 1 451 ? 6.883 -35.5 -32.969 1 95.5 451 LEU B CA 1
ATOM 7856 C C . LEU B 1 451 ? 7.629 -36.594 -32.25 1 95.5 451 LEU B C 1
ATOM 7858 O O . LEU B 1 451 ? 8.773 -36.406 -31.828 1 95.5 451 LEU B O 1
ATOM 7862 N N . GLU B 1 452 ? 7.066 -37.75 -32.156 1 92.56 452 GLU B N 1
ATOM 7863 C CA . GLU B 1 452 ? 7.676 -38.875 -31.484 1 92.56 452 GLU B CA 1
ATOM 7864 C C . GLU B 1 452 ? 8.859 -39.438 -32.281 1 92.56 452 GLU B C 1
ATOM 7866 O O . GLU B 1 452 ? 9.797 -40 -31.703 1 92.56 452 GLU B O 1
ATOM 7871 N N . ILE B 1 453 ? 8.859 -39.281 -33.625 1 94.62 453 ILE B N 1
ATOM 7872 C CA . ILE B 1 453 ? 9.875 -39.938 -34.469 1 94.62 453 ILE B CA 1
ATOM 7873 C C . ILE B 1 453 ? 10.703 -38.875 -35.188 1 94.62 453 ILE B C 1
ATOM 7875 O O . ILE B 1 453 ? 11.633 -39.219 -35.938 1 94.62 453 ILE B O 1
ATOM 7879 N N . ALA B 1 454 ? 10.398 -37.688 -35.031 1 95.31 454 ALA B N 1
ATOM 7880 C CA . ALA B 1 454 ? 11.047 -36.594 -35.75 1 95.31 454 ALA B CA 1
ATOM 7881 C C . ALA B 1 454 ? 12.5 -36.438 -35.312 1 95.31 454 ALA B C 1
ATOM 7883 O O . ALA B 1 454 ? 12.844 -36.75 -34.156 1 95.31 454 ALA B O 1
ATOM 7884 N N . THR B 1 455 ? 13.391 -35.906 -36.188 1 94.62 455 THR B N 1
ATOM 7885 C CA . THR B 1 455 ? 14.734 -35.469 -35.844 1 94.62 455 THR B CA 1
ATOM 7886 C C . THR B 1 455 ? 14.68 -34.219 -34.969 1 94.62 455 THR B C 1
ATOM 7888 O O . THR B 1 455 ? 13.648 -33.531 -34.906 1 94.62 455 THR B O 1
ATOM 7891 N N . GLU B 1 456 ? 15.734 -33.938 -34.312 1 94.69 456 GLU B N 1
ATOM 7892 C CA . GLU B 1 456 ? 15.773 -32.75 -33.438 1 94.69 456 GLU B CA 1
ATOM 7893 C C . GLU B 1 456 ? 15.477 -31.484 -34.25 1 94.69 456 GLU B C 1
ATOM 7895 O O . GLU B 1 456 ? 14.82 -30.562 -33.719 1 94.69 456 GLU B O 1
ATOM 7900 N N . GLU B 1 457 ? 15.93 -31.438 -35.406 1 95.06 457 GLU B N 1
ATOM 7901 C CA . GLU B 1 457 ? 15.695 -30.266 -36.25 1 95.06 457 GLU B CA 1
ATOM 7902 C C . GLU B 1 457 ? 14.219 -30.156 -36.625 1 95.06 457 GLU B C 1
ATOM 7904 O O . GLU B 1 457 ? 13.656 -29.062 -36.625 1 95.06 457 GLU B O 1
ATOM 7909 N N . GLU B 1 458 ? 13.641 -31.312 -36.938 1 94.88 458 GLU B N 1
ATOM 7910 C CA . GLU B 1 458 ? 12.227 -31.359 -37.312 1 94.88 458 GLU B CA 1
ATOM 7911 C C . GLU B 1 458 ? 11.344 -30.969 -36.125 1 94.88 458 GLU B C 1
ATOM 7913 O O . GLU B 1 458 ? 10.336 -30.281 -36.281 1 94.88 458 GLU B O 1
ATOM 7918 N N . LYS B 1 459 ? 11.742 -31.453 -34.969 1 95.25 459 LYS B N 1
ATOM 7919 C CA . LYS B 1 459 ? 11.016 -31.125 -33.75 1 95.25 459 LYS B CA 1
ATOM 7920 C C . LYS B 1 459 ? 11.023 -29.609 -33.5 1 95.25 459 LYS B C 1
ATOM 7922 O O . LYS B 1 459 ? 10.008 -29.031 -33.094 1 95.25 459 LYS B O 1
ATOM 7927 N N . GLU B 1 460 ? 12.164 -29 -33.688 1 95.44 460 GLU B N 1
ATOM 7928 C CA . GLU B 1 460 ? 12.289 -27.562 -33.5 1 95.44 460 GLU B CA 1
ATOM 7929 C C . GLU B 1 460 ? 11.367 -26.781 -34.438 1 95.44 460 GLU B C 1
ATOM 7931 O O . GLU B 1 460 ? 10.68 -25.859 -34.031 1 95.44 460 GLU B O 1
ATOM 7936 N N . THR B 1 461 ? 11.359 -27.219 -35.688 1 95.69 461 THR B N 1
ATOM 7937 C CA . THR B 1 461 ? 10.523 -26.562 -36.688 1 95.69 461 THR B CA 1
ATOM 7938 C C . THR B 1 461 ? 9.047 -26.734 -36.344 1 95.69 461 THR B C 1
ATOM 7940 O O . THR B 1 461 ? 8.266 -25.781 -36.438 1 95.69 461 THR B O 1
ATOM 7943 N N . LEU B 1 462 ? 8.641 -27.938 -35.969 1 96.44 462 LEU B N 1
ATOM 7944 C CA . LEU B 1 462 ? 7.254 -28.219 -35.625 1 96.44 462 LEU B CA 1
ATOM 7945 C C . LEU B 1 462 ? 6.832 -27.438 -34.406 1 96.44 462 LEU B C 1
ATOM 7947 O O . LEU B 1 462 ? 5.727 -26.891 -34.344 1 96.44 462 LEU B O 1
ATOM 7951 N N . HIS B 1 463 ? 7.707 -27.406 -33.438 1 95.94 463 HIS B N 1
ATOM 7952 C CA . HIS B 1 463 ? 7.395 -26.703 -32.188 1 95.94 463 HIS B CA 1
ATOM 7953 C C . HIS B 1 463 ? 7.195 -25.203 -32.469 1 95.94 463 HIS B C 1
ATOM 7955 O O . HIS B 1 463 ? 6.293 -24.594 -31.891 1 95.94 463 HIS B O 1
ATOM 7961 N N . ASN B 1 464 ? 8.055 -24.609 -33.25 1 96.5 464 ASN B N 1
ATOM 7962 C CA . ASN B 1 464 ? 7.914 -23.188 -33.594 1 96.5 464 ASN B CA 1
ATOM 7963 C C . ASN B 1 464 ? 6.59 -22.906 -34.281 1 96.5 464 ASN B C 1
ATOM 7965 O O . ASN B 1 464 ? 5.93 -21.906 -34 1 96.5 464 ASN B O 1
ATOM 7969 N N . ALA B 1 465 ? 6.242 -23.797 -35.188 1 96.94 465 ALA B N 1
ATOM 7970 C CA . ALA B 1 465 ? 4.98 -23.641 -35.906 1 96.94 465 ALA B CA 1
ATOM 7971 C C . ALA B 1 465 ? 3.791 -23.797 -34.969 1 96.94 465 ALA B C 1
ATOM 7973 O O . ALA B 1 465 ? 2.771 -23.125 -35.125 1 96.94 465 ALA B O 1
ATOM 7974 N N . LEU B 1 466 ? 3.875 -24.719 -34.062 1 97.88 466 LEU B N 1
ATOM 7975 C CA . LEU B 1 466 ? 2.826 -24.938 -33.062 1 97.88 466 LEU B CA 1
ATOM 7976 C C . LEU B 1 466 ? 2.68 -23.719 -32.156 1 97.88 466 LEU B C 1
ATOM 7978 O O . LEU B 1 466 ? 1.565 -23.359 -31.766 1 97.88 466 LEU B O 1
ATOM 7982 N N . ASN B 1 467 ? 3.805 -23.125 -31.75 1 97.62 467 ASN B N 1
ATOM 7983 C CA . ASN B 1 467 ? 3.768 -21.875 -30.984 1 97.62 467 ASN B CA 1
ATOM 7984 C C . ASN B 1 467 ? 3.012 -20.781 -31.719 1 97.62 467 ASN B C 1
ATOM 7986 O O . ASN B 1 467 ? 2.178 -20.094 -31.141 1 97.62 467 ASN B O 1
ATOM 7990 N N . ASP B 1 468 ? 3.338 -20.641 -33 1 97.31 468 ASP B N 1
ATOM 7991 C CA . ASP B 1 468 ? 2.678 -19.641 -33.812 1 97.31 468 ASP B CA 1
ATOM 7992 C C . ASP B 1 468 ? 1.183 -19.922 -33.938 1 97.31 468 ASP B C 1
ATOM 7994 O O . ASP B 1 468 ? 0.368 -19 -33.938 1 97.31 468 ASP B O 1
ATOM 7998 N N . LEU B 1 469 ? 0.835 -21.188 -34.094 1 97.88 469 LEU B N 1
ATOM 7999 C CA . LEU B 1 469 ? -0.567 -21.578 -34.219 1 97.88 469 LEU B CA 1
ATOM 8000 C C . LEU B 1 469 ? -1.324 -21.25 -32.938 1 97.88 469 LEU B C 1
ATOM 8002 O O . LEU B 1 469 ? -2.465 -20.797 -32.969 1 97.88 469 LEU B O 1
ATOM 8006 N N . THR B 1 470 ? -0.722 -21.578 -31.797 1 97.94 470 THR B N 1
ATOM 8007 C CA . THR B 1 470 ? -1.334 -21.281 -30.5 1 97.94 470 THR B CA 1
ATOM 8008 C C . THR B 1 470 ? -1.604 -19.781 -30.359 1 97.94 470 THR B C 1
ATOM 8010 O O . THR B 1 470 ? -2.676 -19.375 -29.906 1 97.94 470 THR B O 1
ATOM 8013 N N . GLN B 1 471 ? -0.642 -18.969 -30.703 1 95.69 471 GLN B N 1
ATOM 8014 C CA . GLN B 1 471 ? -0.806 -17.531 -30.688 1 95.69 471 GLN B CA 1
ATOM 8015 C C . GLN B 1 471 ? -1.944 -17.078 -31.594 1 95.69 471 GLN B C 1
ATOM 8017 O O . GLN B 1 471 ? -2.715 -16.188 -31.25 1 95.69 471 GLN B O 1
ATOM 8022 N N . PHE B 1 472 ? -1.98 -17.703 -32.812 1 95.19 472 PHE B N 1
ATOM 8023 C CA . PHE B 1 472 ? -3.01 -17.375 -33.781 1 95.19 472 PHE B CA 1
ATOM 8024 C C . PHE B 1 472 ? -4.398 -17.672 -33.219 1 95.19 472 PHE B C 1
ATOM 8026 O O . PHE B 1 472 ? -5.297 -16.844 -33.312 1 95.19 472 PHE B O 1
ATOM 8033 N N . ILE B 1 473 ? -4.566 -18.844 -32.656 1 96.94 473 ILE B N 1
ATOM 8034 C CA . ILE B 1 473 ? -5.855 -19.266 -32.125 1 96.94 473 ILE B CA 1
ATOM 8035 C C . ILE B 1 473 ? -6.293 -18.328 -31.016 1 96.94 473 ILE B C 1
ATOM 8037 O O . ILE B 1 473 ? -7.438 -17.875 -30.984 1 96.94 473 ILE B O 1
ATOM 8041 N N . GLN B 1 474 ? -5.398 -18.047 -30.078 1 94.62 474 GLN B N 1
ATOM 8042 C CA . GLN B 1 474 ? -5.723 -17.203 -28.922 1 94.62 474 GLN B CA 1
ATOM 8043 C C . GLN B 1 474 ? -6.117 -15.797 -29.359 1 94.62 474 GLN B C 1
ATOM 8045 O O . GLN B 1 474 ? -7.066 -15.219 -28.844 1 94.62 474 GLN B O 1
ATOM 8050 N N . LYS B 1 475 ? -5.359 -15.203 -30.266 1 88.56 475 LYS B N 1
ATOM 8051 C CA . LYS B 1 475 ? -5.656 -13.859 -30.766 1 88.56 475 LYS B CA 1
ATOM 8052 C C . LYS B 1 475 ? -7.051 -13.805 -31.391 1 88.56 475 LYS B C 1
ATOM 8054 O O . LYS B 1 475 ? -7.812 -12.867 -31.125 1 88.56 475 LYS B O 1
ATOM 8059 N N . HIS B 1 476 ? -7.375 -14.742 -32.188 1 90.19 476 HIS B N 1
ATOM 8060 C CA . HIS B 1 476 ? -8.664 -14.758 -32.875 1 90.19 476 HIS B CA 1
ATOM 8061 C C . HIS B 1 476 ? -9.797 -15.055 -31.891 1 90.19 476 HIS B C 1
ATOM 8063 O O . HIS B 1 476 ? -10.914 -14.555 -32.062 1 90.19 476 HIS B O 1
ATOM 8069 N N . GLN B 1 477 ? -9.539 -15.945 -30.938 1 91.19 477 GLN B N 1
ATOM 8070 C CA . GLN B 1 477 ? -10.523 -16.219 -29.891 1 91.19 477 GLN B CA 1
ATOM 8071 C C . GLN B 1 477 ? -10.875 -14.938 -29.125 1 91.19 477 GLN B C 1
ATOM 8073 O O . GLN B 1 477 ? -12.047 -14.688 -28.844 1 91.19 477 GLN B O 1
ATOM 8078 N N . ARG B 1 478 ? -9.898 -14.18 -28.781 1 83.19 478 ARG B N 1
ATOM 8079 C CA . ARG B 1 478 ? -10.102 -12.898 -28.109 1 83.19 478 ARG B CA 1
ATOM 8080 C C . ARG B 1 478 ? -10.93 -11.953 -28.984 1 83.19 478 ARG B C 1
ATOM 8082 O O . ARG B 1 478 ? -11.828 -11.273 -28.484 1 83.19 478 ARG B O 1
ATOM 8089 N N . GLU B 1 479 ? -10.672 -11.914 -30.203 1 77.62 479 GLU B N 1
ATOM 8090 C CA . GLU B 1 479 ? -11.336 -11.008 -31.141 1 77.62 479 GLU B CA 1
ATOM 8091 C C . GLU B 1 479 ? -12.797 -11.391 -31.344 1 77.62 479 GLU B C 1
ATOM 8093 O O . GLU B 1 479 ? -13.656 -10.523 -31.5 1 77.62 479 GLU B O 1
ATOM 8098 N N . THR B 1 480 ? -13.055 -12.688 -31.406 1 77.62 480 THR B N 1
ATOM 8099 C CA . THR B 1 480 ? -14.43 -13.141 -31.594 1 77.62 480 THR B CA 1
ATOM 8100 C C . THR B 1 480 ? -15.273 -12.805 -30.359 1 77.62 480 THR B C 1
ATOM 8102 O O . THR B 1 480 ? -16.469 -12.523 -30.484 1 77.62 480 THR B O 1
ATOM 8105 N N . GLY B 1 481 ? -14.617 -12.969 -29.109 1 75.25 481 GLY B N 1
ATOM 8106 C CA . GLY B 1 481 ? -15.266 -12.531 -27.875 1 75.25 481 GLY B CA 1
ATOM 8107 C C . GLY B 1 481 ? -16.203 -13.562 -27.297 1 75.25 481 GLY B C 1
ATOM 8108 O O . GLY B 1 481 ? -16.797 -13.344 -26.234 1 75.25 481 GLY B O 1
ATOM 8109 N N . ARG B 1 482 ? -16.406 -14.656 -28 1 79.81 482 ARG B N 1
ATOM 8110 C CA . ARG B 1 482 ? -17.281 -15.711 -27.484 1 79.81 482 ARG B CA 1
ATOM 8111 C C . ARG B 1 482 ? -16.719 -16.297 -26.188 1 79.81 482 ARG B C 1
ATOM 8113 O O . ARG B 1 482 ? -17.484 -16.656 -25.297 1 79.81 482 ARG B O 1
ATOM 8120 N N . SER B 1 483 ? -15.484 -16.516 -26.172 1 89.12 483 SER B N 1
ATOM 8121 C CA . SER B 1 483 ? -14.758 -16.984 -25 1 89.12 483 SER B CA 1
ATOM 8122 C C . SER B 1 483 ? -13.359 -16.391 -24.922 1 89.12 483 SER B C 1
ATOM 8124 O O . SER B 1 483 ? -12.906 -15.75 -25.891 1 89.12 483 SER B O 1
ATOM 8126 N N . PHE B 1 484 ? -12.828 -16.547 -23.766 1 88.81 484 PHE B N 1
ATOM 8127 C CA . PHE B 1 484 ? -11.484 -15.992 -23.625 1 88.81 484 PHE B CA 1
ATOM 8128 C C . PHE B 1 484 ? -10.609 -16.906 -22.766 1 88.81 484 PHE B C 1
ATOM 8130 O O . PHE B 1 484 ? -10.977 -17.25 -21.641 1 88.81 484 PHE B O 1
ATOM 8137 N N . VAL B 1 485 ? -9.555 -17.25 -23.391 1 92.94 485 VAL B N 1
ATOM 8138 C CA . VAL B 1 485 ? -8.461 -17.938 -22.703 1 92.94 485 VAL B CA 1
ATOM 8139 C C . VAL B 1 485 ? -7.164 -17.156 -22.891 1 92.94 485 VAL B C 1
ATOM 8141 O O . VAL B 1 485 ? -6.934 -16.562 -23.938 1 92.94 485 VAL B O 1
ATOM 8144 N N . SER B 1 486 ? -6.34 -17.188 -21.875 1 90.88 486 SER B N 1
ATOM 8145 C CA . SER B 1 486 ? -5.086 -16.438 -22 1 90.88 486 SER B CA 1
ATOM 8146 C C . SER B 1 486 ? -3.969 -17.344 -22.531 1 90.88 486 SER B C 1
ATOM 8148 O O . SER B 1 486 ? -4.184 -18.531 -22.781 1 90.88 486 SER B O 1
ATOM 8150 N N . ARG B 1 487 ? -2.857 -16.703 -22.891 1 91.94 487 ARG B N 1
ATOM 8151 C CA . ARG B 1 487 ? -1.681 -17.453 -23.328 1 91.94 487 ARG B CA 1
ATOM 8152 C C . ARG B 1 487 ? -0.455 -17.078 -22.5 1 91.94 487 ARG B C 1
ATOM 8154 O O . ARG B 1 487 ? -0.383 -15.969 -21.953 1 91.94 487 ARG B O 1
ATOM 8161 N N . THR B 1 488 ? 0.416 -17.984 -22.328 1 90.94 488 THR B N 1
ATOM 8162 C CA . THR B 1 488 ? 1.706 -17.766 -21.688 1 90.94 488 THR B CA 1
ATOM 8163 C C . THR B 1 488 ? 2.777 -18.656 -22.312 1 90.94 488 THR B C 1
ATOM 8165 O O . THR B 1 488 ? 2.5 -19.406 -23.25 1 90.94 488 THR B O 1
ATOM 8168 N N . ARG B 1 489 ? 4.031 -18.375 -21.953 1 92.31 489 ARG B N 1
ATOM 8169 C CA . ARG B 1 489 ? 5.141 -19.203 -22.422 1 92.31 489 ARG B CA 1
ATOM 8170 C C . ARG B 1 489 ? 5.824 -19.906 -21.25 1 92.31 489 ARG B C 1
ATOM 8172 O O . ARG B 1 489 ? 6.09 -19.297 -20.219 1 92.31 489 ARG B O 1
ATOM 8179 N N . ILE B 1 490 ? 5.941 -21.203 -21.438 1 92.06 490 ILE B N 1
ATOM 8180 C CA . ILE B 1 490 ? 6.637 -21.984 -20.422 1 92.06 490 ILE B CA 1
ATOM 8181 C C . ILE B 1 490 ? 7.629 -22.938 -21.078 1 92.06 490 ILE B C 1
ATOM 8183 O O . ILE B 1 490 ? 7.727 -22.984 -22.312 1 92.06 490 ILE B O 1
ATOM 8187 N N . THR B 1 491 ? 8.453 -23.609 -20.281 1 92.19 491 THR B N 1
ATOM 8188 C CA . THR B 1 491 ? 9.461 -24.547 -20.766 1 92.19 491 THR B CA 1
ATOM 8189 C C . THR B 1 491 ? 9.258 -25.938 -20.172 1 92.19 491 THR B C 1
ATOM 8191 O O . THR B 1 491 ? 10.023 -26.359 -19.297 1 92.19 491 THR B O 1
ATOM 8194 N N . PRO B 1 492 ? 8.312 -26.641 -20.7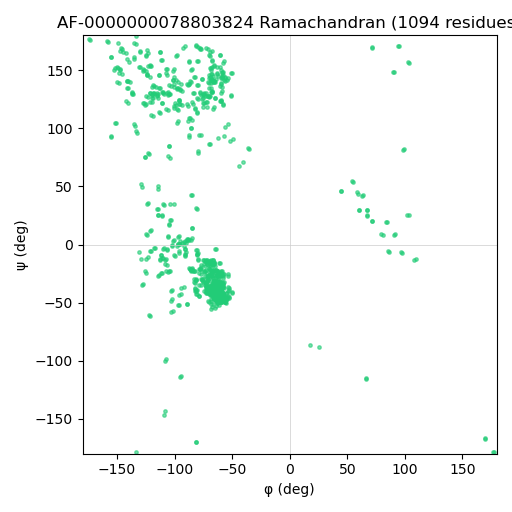19 1 92.5 492 PRO B N 1
ATOM 8195 C CA . PRO B 1 492 ? 7.992 -27.953 -20.156 1 92.5 492 PRO B CA 1
ATOM 8196 C C . PRO B 1 492 ? 9.094 -28.984 -20.375 1 92.5 492 PRO B C 1
ATOM 8198 O O . PRO B 1 492 ? 9.719 -29 -21.438 1 92.5 492 PRO B O 1
ATOM 8201 N N . LYS B 1 493 ? 9.305 -29.844 -19.438 1 88.62 493 LYS B N 1
ATOM 8202 C CA . LYS B 1 493 ? 10.312 -30.906 -19.516 1 88.62 493 LYS B CA 1
ATOM 8203 C C . LYS B 1 493 ? 10.031 -31.844 -20.672 1 88.62 493 LYS B C 1
ATOM 8205 O O . LYS B 1 493 ? 10.961 -32.344 -21.328 1 88.62 493 LYS B O 1
ATOM 8210 N N . GLN B 1 494 ? 8.805 -32.094 -20.906 1 87.5 494 GLN B N 1
ATOM 8211 C CA . GLN B 1 494 ? 8.391 -33.031 -21.953 1 87.5 494 GLN B CA 1
ATOM 8212 C C . GLN B 1 494 ? 8.93 -32.625 -23.312 1 87.5 494 GLN B C 1
ATOM 8214 O O . GLN B 1 494 ? 9.125 -33.438 -24.203 1 87.5 494 GLN B O 1
ATOM 8219 N N . TRP B 1 495 ? 9.203 -31.359 -23.5 1 91.19 495 TRP B N 1
ATOM 8220 C CA . TRP B 1 495 ? 9.719 -30.859 -24.781 1 91.19 495 TRP B CA 1
ATOM 8221 C C . TRP B 1 495 ? 11.141 -30.328 -24.609 1 91.19 495 TRP B C 1
ATOM 8223 O O . TRP B 1 495 ? 11.508 -29.312 -25.219 1 91.19 495 TRP B O 1
ATOM 8233 N N . GLN B 1 496 ? 11.875 -30.922 -23.672 1 89.5 496 GLN B N 1
ATOM 8234 C CA . GLN B 1 496 ? 13.289 -30.656 -23.453 1 89.5 496 GLN B CA 1
ATOM 8235 C C . GLN B 1 496 ? 13.523 -29.188 -23.094 1 89.5 496 GLN B C 1
ATOM 8237 O O . GLN B 1 496 ? 14.469 -28.562 -23.594 1 89.5 496 GLN B O 1
ATOM 8242 N N . ARG B 1 497 ? 12.492 -28.547 -22.438 1 90.56 497 ARG B N 1
ATOM 8243 C CA . ARG B 1 497 ? 12.594 -27.203 -21.891 1 90.56 497 ARG B CA 1
ATOM 8244 C C . ARG B 1 497 ? 12.625 -26.156 -23 1 90.56 497 ARG B C 1
ATOM 8246 O O . ARG B 1 497 ? 13.125 -25.047 -22.797 1 90.56 497 ARG B O 1
ATOM 8253 N N . ARG B 1 498 ? 12.133 -26.578 -24.188 1 91.5 498 ARG B N 1
ATOM 8254 C CA . ARG B 1 498 ? 11.938 -25.594 -25.25 1 91.5 498 ARG B CA 1
ATOM 8255 C C . ARG B 1 498 ? 10.852 -24.594 -24.875 1 91.5 498 ARG B C 1
ATOM 8257 O O . ARG B 1 498 ? 9.836 -24.969 -24.281 1 91.5 498 ARG B O 1
ATOM 8264 N N . MET B 1 499 ? 11.141 -23.312 -25.25 1 92.69 499 MET B N 1
ATOM 8265 C CA . MET B 1 499 ? 10.109 -22.297 -25.031 1 92.69 499 MET B CA 1
ATOM 8266 C C . MET B 1 499 ? 8.82 -22.672 -25.766 1 92.69 499 MET B C 1
ATOM 8268 O O . MET B 1 499 ? 8.828 -22.859 -26.969 1 92.69 499 MET B O 1
ATOM 8272 N N . THR B 1 500 ? 7.762 -22.828 -25.109 1 95.06 500 THR B N 1
ATOM 8273 C CA . THR B 1 500 ? 6.492 -23.328 -25.625 1 95.06 500 THR B CA 1
ATOM 8274 C C . THR B 1 500 ? 5.355 -22.359 -25.297 1 95.06 500 THR B C 1
ATOM 8276 O O . THR B 1 500 ? 5.156 -22 -24.125 1 95.06 500 THR B O 1
ATOM 8279 N N . THR B 1 501 ? 4.664 -21.875 -26.328 1 96.12 501 THR B N 1
ATOM 8280 C CA . THR B 1 501 ? 3.469 -21.062 -26.125 1 96.12 501 THR B CA 1
ATOM 8281 C C . THR B 1 501 ? 2.258 -21.938 -25.828 1 96.12 501 THR B C 1
ATOM 8283 O O . THR B 1 501 ? 1.96 -22.875 -26.578 1 96.12 501 THR B O 1
ATOM 8286 N N . VAL B 1 502 ? 1.597 -21.656 -24.734 1 97.12 502 VAL B N 1
ATOM 8287 C CA . VAL B 1 502 ? 0.487 -22.5 -24.312 1 97.12 502 VAL B CA 1
ATOM 8288 C C . VAL B 1 502 ? -0.728 -21.625 -23.984 1 97.12 502 VAL B C 1
ATOM 8290 O O . VAL B 1 502 ? -0.589 -20.438 -23.688 1 97.12 502 VAL B O 1
ATOM 8293 N N . PHE B 1 503 ? -1.922 -22.25 -24.141 1 97.44 503 PHE B N 1
ATOM 8294 C CA . PHE B 1 503 ? -3.121 -21.672 -23.547 1 97.44 503 PHE B CA 1
ATOM 8295 C C . PHE B 1 503 ? -3.1 -21.781 -22.031 1 97.44 503 PHE B C 1
ATOM 8297 O O . PHE B 1 503 ? -2.662 -22.797 -21.484 1 97.44 503 PHE B O 1
ATOM 8304 N N . ARG B 1 504 ? -3.533 -20.719 -21.375 1 96.06 504 ARG B N 1
ATOM 8305 C CA . ARG B 1 504 ? -3.646 -20.688 -19.922 1 96.06 504 ARG B CA 1
ATOM 8306 C C . ARG B 1 504 ? -5.09 -20.453 -19.484 1 96.06 504 ARG B C 1
ATOM 8308 O O . ARG B 1 504 ? -5.73 -19.516 -19.953 1 96.06 504 ARG B O 1
ATOM 8315 N N . VAL B 1 505 ? -5.559 -21.344 -18.656 1 95.94 505 VAL B N 1
ATOM 8316 C CA . VAL B 1 505 ? -6.934 -21.219 -18.188 1 95.94 505 VAL B CA 1
ATOM 8317 C C . VAL B 1 505 ? -6.949 -21.062 -16.672 1 95.94 505 VAL B C 1
ATOM 8319 O O . VAL B 1 505 ? -6.168 -21.703 -15.961 1 95.94 505 VAL B O 1
ATOM 8322 N N . VAL B 1 506 ? -7.773 -20.156 -16.172 1 95 506 VAL B N 1
ATOM 8323 C CA . VAL B 1 506 ? -8.031 -19.906 -14.758 1 95 506 VAL B CA 1
ATOM 8324 C C . VAL B 1 506 ? -9.516 -20.125 -14.461 1 95 506 VAL B C 1
ATOM 8326 O O . VAL B 1 506 ? -10.367 -19.359 -14.93 1 95 506 VAL B O 1
ATOM 8329 N N . LEU B 1 507 ? -9.875 -21.125 -13.727 1 94.44 507 LEU B N 1
ATOM 8330 C CA . LEU B 1 507 ? -11.273 -21.484 -13.539 1 94.44 507 LEU B CA 1
ATOM 8331 C C . LEU B 1 507 ? -11.758 -21.078 -12.148 1 94.44 507 LEU B C 1
ATOM 8333 O O . LEU B 1 507 ? -12 -21.938 -11.297 1 94.44 507 LEU B O 1
ATOM 8337 N N . ALA B 1 508 ? -12 -19.781 -11.992 1 91.44 508 ALA B N 1
ATOM 8338 C CA . ALA B 1 508 ? -12.438 -19.25 -10.703 1 91.44 508 ALA B CA 1
ATOM 8339 C C . ALA B 1 508 ? -13.875 -18.734 -10.781 1 91.44 508 ALA B C 1
ATOM 8341 O O . ALA B 1 508 ? -14.5 -18.469 -9.758 1 91.44 508 ALA B O 1
ATOM 8342 N N . ASN B 1 509 ? -14.43 -18.594 -12 1 91.12 509 ASN B N 1
ATOM 8343 C CA . ASN B 1 509 ? -15.805 -18.141 -12.156 1 91.12 509 ASN B CA 1
ATOM 8344 C C . ASN B 1 509 ? -16.797 -19.219 -11.734 1 91.12 509 ASN B C 1
ATOM 8346 O O . ASN B 1 509 ? -16.859 -20.281 -12.352 1 91.12 509 ASN B O 1
ATOM 8350 N N . PRO B 1 510 ? -17.578 -18.938 -10.742 1 91.44 510 PRO B N 1
ATOM 8351 C CA . PRO B 1 510 ? -18.5 -19.969 -10.258 1 91.44 510 PRO B CA 1
ATOM 8352 C C . PRO B 1 510 ? -19.578 -20.328 -11.273 1 91.44 510 PRO B C 1
ATOM 8354 O O . PRO B 1 510 ? -20.234 -21.359 -11.148 1 91.44 510 PRO B O 1
ATOM 8357 N N . LEU B 1 511 ? -19.719 -19.531 -12.273 1 89.81 511 LEU B N 1
ATOM 8358 C CA . LEU B 1 511 ? -20.797 -19.719 -13.234 1 89.81 511 LEU B CA 1
ATOM 8359 C C . LEU B 1 511 ? -20.312 -20.5 -14.453 1 89.81 511 LEU B C 1
ATOM 8361 O O . LEU B 1 511 ? -21.109 -20.859 -15.32 1 89.81 511 LEU B O 1
ATOM 8365 N N . THR B 1 512 ? -19.047 -20.797 -14.555 1 94.19 512 THR B N 1
ATOM 8366 C CA . THR B 1 512 ? -18.516 -21.609 -15.641 1 94.19 512 THR B CA 1
ATOM 8367 C C . THR B 1 512 ? -19 -23.047 -15.516 1 94.19 512 THR B C 1
ATOM 8369 O O . THR B 1 512 ? -18.891 -23.656 -14.445 1 94.19 512 THR B O 1
ATOM 8372 N N . THR B 1 513 ? -19.5 -23.594 -16.594 1 94.81 513 THR B N 1
ATOM 8373 C CA . THR B 1 513 ? -20.031 -24.953 -16.578 1 94.81 513 THR B CA 1
ATOM 8374 C C . THR B 1 513 ? -19.156 -25.891 -17.422 1 94.81 513 THR B C 1
ATOM 8376 O O . THR B 1 513 ? -18.297 -25.422 -18.172 1 94.81 513 THR B O 1
ATOM 8379 N N . ASN B 1 514 ? -19.391 -27.172 -17.219 1 97.38 514 ASN B N 1
ATOM 8380 C CA . ASN B 1 514 ? -18.688 -28.172 -18.031 1 97.38 514 ASN B CA 1
ATOM 8381 C C . ASN B 1 514 ? -18.969 -27.969 -19.516 1 97.38 514 ASN B C 1
ATOM 8383 O O . ASN B 1 514 ? -18.062 -28.141 -20.344 1 97.38 514 ASN B O 1
ATOM 8387 N N . GLU B 1 515 ? -20.172 -27.609 -19.828 1 97.12 515 GLU B N 1
ATOM 8388 C CA . GLU B 1 515 ? -20.547 -27.375 -21.219 1 97.12 515 GLU B CA 1
ATOM 8389 C C . GLU B 1 515 ? -19.75 -26.219 -21.812 1 97.12 515 GLU B C 1
ATOM 8391 O O . GLU B 1 515 ? -19.312 -26.297 -22.969 1 97.12 515 GLU B O 1
ATOM 8396 N N . ILE B 1 516 ? -19.578 -25.203 -21.078 1 95.94 516 ILE B N 1
ATOM 8397 C CA . ILE B 1 516 ? -18.812 -24.062 -21.547 1 95.94 516 ILE B CA 1
ATOM 8398 C C . ILE B 1 516 ? -17.375 -24.484 -21.844 1 95.94 516 ILE B C 1
ATOM 8400 O O . ILE B 1 516 ? -16.797 -24.062 -22.844 1 95.94 516 ILE B O 1
ATOM 8404 N N . LEU B 1 517 ? -16.797 -25.297 -21.031 1 97.88 517 LEU B N 1
ATOM 8405 C CA . LEU B 1 517 ? -15.422 -25.766 -21.203 1 97.88 517 LEU B CA 1
ATOM 8406 C C . LEU B 1 517 ? -15.289 -26.609 -22.469 1 97.88 517 LEU B C 1
ATOM 8408 O O . LEU B 1 517 ? -14.312 -26.469 -23.219 1 97.88 517 LEU B O 1
ATOM 8412 N N . GLN B 1 518 ? -16.25 -27.469 -22.703 1 97.94 518 GLN B N 1
ATOM 8413 C CA . GLN B 1 518 ? -16.266 -28.25 -23.922 1 97.94 518 GLN B CA 1
ATOM 8414 C C . GLN B 1 518 ? -16.344 -27.344 -25.156 1 97.94 518 GLN B C 1
ATOM 8416 O O . GLN B 1 518 ? -15.648 -27.562 -26.141 1 97.94 518 GLN B O 1
ATOM 8421 N N . ASN B 1 519 ? -17.172 -26.328 -25 1 97.19 519 ASN B N 1
ATOM 8422 C CA . ASN B 1 519 ? -17.359 -25.391 -26.094 1 97.19 519 ASN B CA 1
ATOM 8423 C C . ASN B 1 519 ? -16.078 -24.625 -26.391 1 97.19 519 ASN B C 1
ATOM 8425 O O . ASN B 1 519 ? -15.812 -24.266 -27.547 1 97.19 519 ASN B O 1
ATOM 8429 N N . VAL B 1 520 ? -15.305 -24.359 -25.406 1 97.12 520 VAL B N 1
ATOM 8430 C CA . VAL B 1 520 ? -14.047 -23.656 -25.578 1 97.12 520 VAL B CA 1
ATOM 8431 C C . VAL B 1 520 ? -13.109 -24.469 -26.469 1 97.12 520 VAL B C 1
ATOM 8433 O O . VAL B 1 520 ? -12.484 -23.922 -27.391 1 97.12 520 VAL B O 1
ATOM 8436 N N . LEU B 1 521 ? -12.992 -25.766 -26.266 1 98.06 521 LEU B N 1
ATOM 8437 C CA . LEU B 1 521 ? -12.148 -26.625 -27.078 1 98.06 521 LEU B CA 1
ATOM 8438 C C . LEU B 1 521 ? -12.648 -26.688 -28.516 1 98.06 521 LEU B C 1
ATOM 8440 O O . LEU B 1 521 ? -11.852 -26.609 -29.453 1 98.06 521 LEU B O 1
ATOM 8444 N N . GLU B 1 522 ? -13.953 -26.781 -28.625 1 97.62 522 GLU B N 1
ATOM 8445 C CA . GLU B 1 522 ? -14.539 -26.828 -29.969 1 97.62 522 GLU B CA 1
ATOM 8446 C C . GLU B 1 522 ? -14.25 -25.547 -30.734 1 97.62 522 GLU B C 1
ATOM 8448 O O . GLU B 1 522 ? -13.914 -25.594 -31.922 1 97.62 522 GLU B O 1
ATOM 8453 N N . GLU B 1 523 ? -14.414 -24.453 -30.031 1 96.88 523 GLU B N 1
ATOM 8454 C CA . GLU B 1 523 ? -14.133 -23.156 -30.641 1 96.88 523 GLU B CA 1
ATOM 8455 C C . GLU B 1 523 ? -12.672 -23.062 -31.094 1 96.88 523 GLU B C 1
ATOM 8457 O O . GLU B 1 523 ? -12.383 -22.547 -32.156 1 96.88 523 GLU B O 1
ATOM 8462 N N . GLN B 1 524 ? -11.766 -23.562 -30.328 1 97.81 524 GLN B N 1
ATOM 8463 C CA . GLN B 1 524 ? -10.344 -23.484 -30.641 1 97.81 524 GLN B CA 1
ATOM 8464 C C . GLN B 1 524 ? -9.992 -24.375 -31.828 1 97.81 524 GLN B C 1
ATOM 8466 O O . GLN B 1 524 ? -9.133 -24.016 -32.656 1 97.81 524 GLN B O 1
ATOM 8471 N N . ILE B 1 525 ? -10.648 -25.469 -31.984 1 97.69 525 ILE B N 1
ATOM 8472 C CA . ILE B 1 525 ? -10.461 -26.344 -33.125 1 97.69 525 ILE B CA 1
ATOM 8473 C C . ILE B 1 525 ? -10.914 -25.625 -34.406 1 97.69 525 ILE B C 1
ATOM 8475 O O . ILE B 1 525 ? -10.227 -25.656 -35.438 1 97.69 525 ILE B O 1
ATOM 8479 N N . GLU B 1 526 ? -12.078 -24.969 -34.25 1 97 526 GLU B N 1
ATOM 8480 C CA . GLU B 1 526 ? -12.602 -24.203 -35.375 1 97 526 GLU B CA 1
ATOM 8481 C C . GLU B 1 526 ? -11.648 -23.094 -35.781 1 97 526 GLU B C 1
ATOM 8483 O O . GLU B 1 526 ? -11.359 -22.906 -36.969 1 97 526 GLU B O 1
ATOM 8488 N N . LEU B 1 527 ? -11.172 -22.375 -34.812 1 96.69 527 LEU B N 1
ATOM 8489 C CA . LEU B 1 527 ? -10.273 -21.25 -35.062 1 96.69 527 LEU B CA 1
ATOM 8490 C C . LEU B 1 527 ? -8.953 -21.734 -35.656 1 96.69 527 LEU B C 1
ATOM 8492 O O . LEU B 1 527 ? -8.352 -21.031 -36.5 1 96.69 527 LEU B O 1
ATOM 8496 N N . ALA B 1 528 ? -8.469 -22.875 -35.219 1 97.69 528 ALA B N 1
ATOM 8497 C CA . ALA B 1 528 ? -7.23 -23.453 -35.75 1 97.69 528 ALA B CA 1
ATOM 8498 C C . ALA B 1 528 ? -7.332 -23.672 -37.25 1 97.69 528 ALA B C 1
ATOM 8500 O O . ALA B 1 528 ? -6.355 -23.469 -38 1 97.69 528 ALA B O 1
ATOM 8501 N N . GLN B 1 529 ? -8.5 -24 -37.688 1 96.38 529 GLN B N 1
ATOM 8502 C CA . GLN B 1 529 ? -8.711 -24.297 -39.094 1 96.38 529 GLN B CA 1
ATOM 8503 C C . GLN B 1 529 ? -8.602 -23.031 -39.938 1 96.38 529 GLN B C 1
ATOM 8505 O O . GLN B 1 529 ? -8.375 -23.094 -41.156 1 96.38 529 GLN B O 1
ATOM 8510 N N . ASP B 1 530 ? -8.758 -21.906 -39.344 1 95.31 530 ASP B N 1
ATOM 8511 C CA . ASP B 1 530 ? -8.688 -20.625 -40.062 1 95.31 530 ASP B CA 1
ATOM 8512 C C . ASP B 1 530 ? -7.242 -20.203 -40.281 1 95.31 530 ASP B C 1
ATOM 8514 O O . ASP B 1 530 ? -6.98 -19.234 -41 1 95.31 530 ASP B O 1
ATOM 8518 N N . SER B 1 531 ? -6.312 -20.953 -39.656 1 95.75 531 SER B N 1
ATOM 8519 C CA . SER B 1 531 ? -4.902 -20.625 -39.844 1 95.75 531 SER B CA 1
ATOM 8520 C C . SER B 1 531 ? -4.438 -21.016 -41.25 1 95.75 531 SER B C 1
ATOM 8522 O O . SER B 1 531 ? -4.5 -22.188 -41.625 1 95.75 531 SER B O 1
ATOM 8524 N N . HIS B 1 532 ? -3.906 -20.016 -42.031 1 94.75 532 HIS B N 1
ATOM 8525 C CA . HIS B 1 532 ? -3.498 -20.266 -43.406 1 94.75 532 HIS B CA 1
ATOM 8526 C C . HIS B 1 532 ? -1.983 -20.406 -43.531 1 94.75 532 HIS B C 1
ATOM 8528 O O . HIS B 1 532 ? -1.456 -20.672 -44.594 1 94.75 532 HIS B O 1
ATOM 8534 N N . ILE B 1 533 ? -1.327 -20.281 -42.438 1 95 533 ILE B N 1
ATOM 8535 C CA . ILE B 1 533 ? 0.13 -20.344 -42.5 1 95 533 ILE B CA 1
ATOM 8536 C C . ILE B 1 533 ? 0.633 -21.469 -41.594 1 95 533 ILE B C 1
ATOM 8538 O O . ILE B 1 533 ? 1.131 -22.484 -42.062 1 95 533 ILE B O 1
ATOM 8542 N N . SER B 1 534 ? 0.353 -21.375 -40.312 1 94.94 534 SER B N 1
ATOM 8543 C CA . SER B 1 534 ? 0.951 -22.266 -39.344 1 94.94 534 SER B CA 1
ATOM 8544 C C . SER B 1 534 ? 0.395 -23.688 -39.469 1 94.94 534 SER B C 1
ATOM 8546 O O . SER B 1 534 ? 1.153 -24.656 -39.469 1 94.94 534 SER B O 1
ATOM 8548 N N . LEU B 1 535 ? -0.923 -23.797 -39.531 1 96.5 535 LEU B N 1
ATOM 8549 C CA . LEU B 1 535 ? -1.506 -25.125 -39.531 1 96.5 535 LEU B CA 1
ATOM 8550 C C . LEU B 1 535 ? -1.104 -25.891 -40.812 1 96.5 535 LEU B C 1
ATOM 8552 O O . LEU B 1 535 ? -0.708 -27.047 -40.75 1 96.5 535 LEU B O 1
ATOM 8556 N N . PRO B 1 536 ? -1.157 -25.219 -42 1 97 536 PRO B N 1
ATOM 8557 C CA . PRO B 1 536 ? -0.693 -25.922 -43.219 1 97 536 PRO B CA 1
ATOM 8558 C C . PRO B 1 536 ? 0.775 -26.328 -43.125 1 97 536 PRO B C 1
ATOM 8560 O O . PRO B 1 536 ? 1.146 -27.406 -43.594 1 97 536 PRO B O 1
ATOM 8563 N N . GLN B 1 537 ? 1.589 -25.5 -42.594 1 96.94 537 GLN B N 1
ATOM 8564 C CA . GLN B 1 537 ? 3 -25.828 -42.406 1 96.94 537 GLN B CA 1
ATOM 8565 C C . GLN B 1 537 ? 3.174 -27.047 -41.5 1 96.94 537 GLN B C 1
ATOM 8567 O O . GLN B 1 537 ? 4.012 -27.906 -41.75 1 96.94 537 GLN B O 1
ATOM 8572 N N . ILE B 1 538 ? 2.465 -27.078 -40.438 1 97.75 538 ILE B N 1
ATOM 8573 C CA . ILE B 1 538 ? 2.512 -28.188 -39.469 1 97.75 538 ILE B CA 1
ATOM 8574 C C . ILE B 1 538 ? 2.074 -29.484 -40.156 1 97.75 538 ILE B C 1
ATOM 8576 O O . ILE B 1 538 ? 2.727 -30.516 -40 1 97.75 538 ILE B O 1
ATOM 8580 N N . LYS B 1 539 ? 0.97 -29.453 -40.906 1 96.88 539 LYS B N 1
ATOM 8581 C CA . LYS B 1 539 ? 0.45 -30.641 -41.594 1 96.88 539 LYS B CA 1
ATOM 8582 C C . LYS B 1 539 ? 1.445 -31.172 -42.625 1 96.88 539 LYS B C 1
ATOM 8584 O O . LYS B 1 539 ? 1.668 -32.375 -42.719 1 96.88 539 LYS B O 1
ATOM 8589 N N . ALA B 1 540 ? 2.072 -30.25 -43.375 1 97.19 540 ALA B N 1
ATOM 8590 C CA . ALA B 1 540 ? 3.037 -30.641 -44.406 1 97.19 540 ALA B CA 1
ATOM 8591 C C . ALA B 1 540 ? 4.25 -31.328 -43.781 1 97.19 540 ALA B C 1
ATOM 8593 O O . ALA B 1 540 ? 4.703 -32.344 -44.281 1 97.19 540 ALA B O 1
ATOM 8594 N N . LEU B 1 541 ? 4.766 -30.734 -42.75 1 96.62 541 LEU B N 1
ATOM 8595 C CA . LEU B 1 541 ? 5.934 -31.297 -42.094 1 96.62 541 LEU B CA 1
ATOM 8596 C C . LEU B 1 541 ? 5.578 -32.625 -41.406 1 96.62 541 LEU B C 1
ATOM 8598 O O . LEU B 1 541 ? 6.387 -33.562 -41.406 1 96.62 541 LEU B O 1
ATOM 8602 N N . THR B 1 542 ? 4.473 -32.656 -40.844 1 97.5 542 THR B N 1
ATOM 8603 C CA . THR B 1 542 ? 3.98 -33.906 -40.219 1 97.5 542 THR B CA 1
ATOM 8604 C C . THR B 1 542 ? 3.934 -35.031 -41.219 1 97.5 542 THR B C 1
ATOM 8606 O O . THR B 1 542 ? 4.414 -36.125 -40.938 1 97.5 542 THR B O 1
ATOM 8609 N N . ASP B 1 543 ? 3.361 -34.719 -42.406 1 97 543 ASP B N 1
ATOM 8610 C CA . ASP B 1 543 ? 3.256 -35.75 -43.469 1 97 543 ASP B CA 1
ATOM 8611 C C . ASP B 1 543 ? 4.637 -36.219 -43.906 1 97 543 ASP B C 1
ATOM 8613 O O . ASP B 1 543 ? 4.855 -37.406 -44.125 1 97 543 ASP B O 1
ATOM 8617 N N . LYS B 1 544 ? 5.512 -35.25 -44.062 1 96.56 544 LYS B N 1
ATOM 8618 C CA . LYS B 1 544 ? 6.871 -35.562 -44.469 1 96.56 544 LYS B CA 1
ATOM 8619 C C . LYS B 1 544 ? 7.559 -36.5 -43.469 1 96.56 544 LYS B C 1
ATOM 8621 O O . LYS B 1 544 ? 8.242 -37.438 -43.844 1 96.56 544 LYS B O 1
ATOM 8626 N N . ILE B 1 545 ? 7.383 -36.281 -42.188 1 96.62 545 ILE B N 1
ATOM 8627 C CA . ILE B 1 545 ? 8.031 -37.031 -41.125 1 96.62 545 ILE B CA 1
ATOM 8628 C C . ILE B 1 545 ? 7.43 -38.438 -41.062 1 96.62 545 ILE B C 1
ATOM 8630 O O . ILE B 1 545 ? 8.156 -39.438 -40.906 1 96.62 545 ILE B O 1
ATOM 8634 N N . LEU B 1 546 ? 6.18 -38.531 -41.188 1 95.25 546 LEU B N 1
ATOM 8635 C CA . LEU B 1 546 ? 5.488 -39.812 -41 1 95.25 546 LEU B CA 1
ATOM 8636 C C . LEU B 1 546 ? 5.66 -40.688 -42.219 1 95.25 546 LEU B C 1
ATOM 8638 O O . LEU B 1 546 ? 5.512 -41.906 -42.125 1 95.25 546 LEU B O 1
ATOM 8642 N N . LYS B 1 547 ? 5.965 -40.125 -43.312 1 93.5 547 LYS B N 1
ATOM 8643 C CA . LYS B 1 547 ? 6.188 -40.906 -44.531 1 93.5 547 LYS B CA 1
ATOM 8644 C C . LYS B 1 547 ? 7.504 -41.656 -44.469 1 93.5 547 LYS B C 1
ATOM 8646 O O . LYS B 1 547 ? 7.699 -42.656 -45.188 1 93.5 547 LYS B O 1
ATOM 8651 N N . ARG B 1 548 ? 8.398 -41.281 -43.719 1 88.5 548 ARG B N 1
ATOM 8652 C CA . ARG B 1 548 ? 9.68 -41.938 -43.594 1 88.5 548 ARG B CA 1
ATOM 8653 C C . ARG B 1 548 ? 9.516 -43.312 -42.906 1 88.5 548 ARG B C 1
ATOM 8655 O O . ARG B 1 548 ? 10.383 -44.188 -43.031 1 88.5 548 ARG B O 1
ATOM 8662 N N . PHE B 1 549 ? 8.492 -43.594 -42.312 1 72.94 549 PHE B N 1
ATOM 8663 C CA . PHE B 1 549 ? 8.305 -44.875 -41.625 1 72.94 549 PHE B CA 1
ATOM 8664 C C . PHE B 1 549 ? 7.008 -45.531 -42.062 1 72.94 549 PHE B C 1
ATOM 8666 O O . PHE B 1 549 ? 6.008 -44.844 -42.312 1 72.94 549 PHE B O 1
#

InterPro domains:
  IPR002129 Pyridoxal phosphate-dependent decarboxylase, major domain [PF00282] (84-442)
  IPR015421 Pyridoxal phosphate-dependent transferase, major domain [G3DSA:3.40.640.10] (113-388)
  IPR015422 Pyridoxal phosphate-dependent transferase, small domain [G3DSA:3.90.1150.10] (389-534)
  IPR015424 Pyridoxal phosphate-dependent transferase [SSF53383] (23-529)
  IPR022517 Aspartate 1-decarboxylase, pyridoxal-dependent [TIGR03799] (7-527)

Secondary structure (DSSP, 8-state):
------PPP--HHHHHHHHHSPPPTTSHHHHHHHHHHH-HHHHHHHHS-SSPPPHHHHHHTT---SPPSSPPPHHHHHHHIIIIIGGGS--TT-TTB-SSS-----TTHHHHHHHHHHH---TT-HHHHTTHHHHHHHHHHHHHHHHH---HHHHHHHTT-SS--SEEEESSHHHHHHHHHHHHHHHHT--BTTB--HHHHHHHHHHHHHT-SEEEEEEETT--HHHHHHHHHTTS-GGGEEEEPB-TTSPBPHHHHHHHHHHHHHTTEEEEEEEEEBS-TTT--B--HHHHHHHHHHHT-EEEEE-TTGGGGGG-TTTGGGGTTGGG-SEEEEETTTTT---SS-EEEEESSGGGGGGG---BTTTB-TT---GGGG-S--S---THHHHHHHHHHHHHHHHHHHHHHHHHHHHHHHHHHHHSTTEEEEE--SSSEEEEEE--HHHHHHHHH--HHHHHHHHHHHHHHHHHHHHHHHHH-S-B-EEEEE--GGGTT--EEEEEEE---TT--HHHHHHHHHHHHHHHHT-SSHHHHHHHHHHHHHHT-/------PPP--HHHHHHHHHSPPPTTSHHHHHHHHHHH-HHHHHHHHS-SSPPPHHHHHHTT---SPPSSPPPHHHHHHHIIIIIGGGS--TT-TTB-SSS-----TTHHHHHHHHHHH---TT-HHHHTTHHHHHHHHHHHHHHHHH---HHHHHHHTT-SS--SEEEESSHHHHHHHHHHHHHHHHT--BTTB--HHHHHHHHHHHHHT-SEEEEEEETT--HHHHHHHHHTTS-GGGEEEEPB-TTSPBPHHHHHHHHHHHHHTTEEEEEEEEEBS-TTT--B--HHHHHHHHHHHT-EEEEE-TTGGGGGG-TTTGGGGTTGGG-SEEEEETTTTT---SS-EEEEESSGGGGGGG---BTTTB-TT---GGGG-S--S---THHHHHHHHHHHHHHHHHHHHHHHHHHHHHHHHHHHHSTTEEEEE--SSSEEEEEE--HHHHHHHHH--HHHHHHHHHHHHHHHHHHHHHHHHH-S-B-EEEEE--GGGTT--EEEEEEE---TT--HHHHHHHHHHHHHHHHT-SSHHHHHHHHHHHHHHT-

pLDDT: mean 90.04, std 12.03, range [24.45, 98.94]

Organism: NCBI:txid675817

Sequence (1098 aa):
MTIEERTADVNLESLHRIFTIPEAPDSTLGKIEQEISQNLNEFLGTHIAAIEKPLAEIEQDFASHDIPEQPSFVSDHTQFLLNKLVAQSVHTSAPSFIGHMTSALPYFLMPLSKIMIGLNQNLVKIETSKAFTPLERQVLGMIHNLIYHQDESFYQQWMHSADHSLGAFCSGGTIANITALWVARNSALKPDGEFKGVAQEGLFKAMKHYGYDDLAILVSERGHYSLKKAADVLGLGRDNLIAIKTDENNRICLDALESTIADLKQRNIKPFAIVGIAGTTETGNIDPLNQLADIAQREQCHFHVDAAWGGASLMSNKYRHLLSGVERADSVTIDAHKQMYVPMGAGMVIFKNPELMASIEHHAEYILRQGSKDLGSHTLEGSRSGMAMLLYASLNIISRPGYELLINNSIEKAQYFADIINQHPDFELVSEPELCLLTYRYVPARTQQALEIATEEEKETLHNALNDLTQFIQKHQRETGRSFVSRTRITPKQWQRRMTTVFRVVLANPLTTNEILQNVLEEQIELAQDSHISLPQIKALTDKILKRFMTIEERTADVNLESLHRIFTIPEAPDSTLGKIEQEISQNLNEFLGTHIAAIEKPLAEIEQDFASHDIPEQPSFVSDHTQFLLNKLVAQSVHTSAPSFIGHMTSALPYFLMPLSKIMIGLNQNLVKIETSKAFTPLERQVLGMIHNLIYHQDESFYQQWMHSADHSLGAFCSGGTIANITALWVARNSALKPDGEFKGVAQEGLFKAMKHYGYDDLAILVSERGHYSLKKAADVLGLGRDNLIAIKTDENNRICLDALESTIADLKQRNIKPFAIVGIAGTTETGNIDPLNQLADIAQREQCHFHVDAAWGGASLMSNKYRHLLSGVERADSVTIDAHKQMYVPMGAGMVIFKNPELMASIEHHAEYILRQGSKDLGSHTLEGSRSGMAMLLYASLNIISRPGYELLINNSIEKAQYFADIINQHPDFELVSEPELCLLTYRYVPARTQQALEIATEEEKETLHNALNDLTQFIQKHQRETGRSFVSRTRITPKQWQRRMTTVFRVVLANPLTTNEILQNVLEEQIELAQDSHISLPQIKALTDKILKRF

Foldseek 3Di:
DPPPPDFDDDDPVVVVCVVPPDDDCPAQVNVLVVVCLVPVLVLLVVQAAQFADPPVVLVVLVPDPDDDPTDDDPRVVVVSCSNRPSNNDAPQADLQAFAALFYHFDSVLVVVVVVLVVLFFWQQFCVGQVVLLLLLLVLLVVLLCLQAVDDPVVCVDASQALQWGQWAKFQALLQQLLLLVLLLQQVLQDDDVPRHTCLPPNDVVSCVVVVAPAEAEEEAPLDDCSNLVSCVVNPRHSVRHDHAYADLQSAGDVVSVVVVCVVCVVNRYQYAAYEWECQRRFFGAGYPQQVVLVVCVVSVHQYEYECQPRSLLSLAPVQVCSHPNSNSHQKYKYACSGLVRAPRRTIMMGGNDRCSLSSQFDADPVGRDVSGSRSNRRGPDHTDGSSSVSSSVSCVPCPSVSSNVLQVVLQVLQQLLLVVQVVDQQKAWQHRDPGNKGKIFGHHNLLVVLCVQDDPVLVVVLQVLRQVLRVQLQVVCVRSSPHHWDKDWFQRVVSVGPTHIITMGHRNNSPHDNVSSVVVVVSSVVSSVVDPPSNVVSVVSSCVSVVVD/DPPPPDFDDDDPVVVVCVVPPDDDCPAQVNVLVVVCLVPVLVLLVVQAAQFADPPVVLVVLVPDPDDDPTDDDPRVVVVSCSNRPSNNDAPQADLQAFADLFYHFDSVLVVVVVVLVVLFFWQQFCVGQVVLLLLLLVLLVVLLCLQAVDDPVVCVDASQALQFGQWAKFQALLQQLLLLVLLLQQVLQDDDVPRHTCLPPNDVVSCVVVVAPA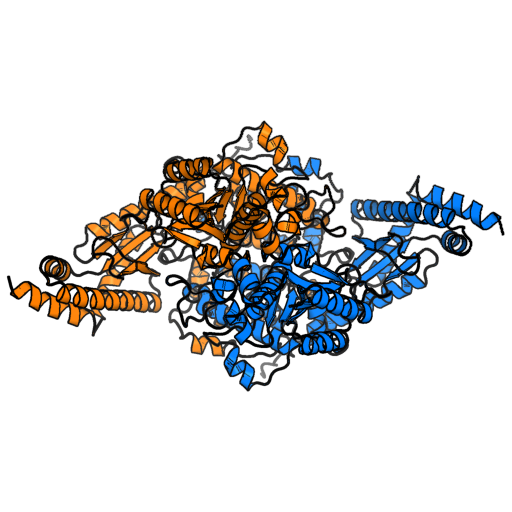EAEEEAPLDDCSNLVSCVVNPRHSVRHDHAYADLQSAGDVVSVVVVCVVCVVNRYQYAAYEWEQQRRFATAGYPQQVVLVVCVVSVHQYEYECQPRSLLSLAPVQVCSHPNSNSHQKYKYACSGLVRAPRRTIMMGGNDRCSLSSQFDADPVGRHVSGSRSNRRGPDHTDGSSSVSSSVSCVPCPSVSSNVLQVVLQVLQQVLLVVQVVDQQKAWQHRDPGNKGKIFGHHNLLVVLCVQDDPVLVVVLQVLRQVLRVQLQVVCVRSSPHHWDKDWFQRVVSVGPTHIITMGHRNYSPHDNVSSVVVVVSSVVSSVVDPPSNVVSVVSSVVSVVVD